Protein AF-A0A0B2UZN2-F1 (afdb_monomer_lite)

Radius of gyration: 38.08 Å; chains: 1; bounding box: 82×126×110 Å

pLDDT: mean 70.66, std 21.87, range [21.81, 92.69]

InterPro domains:
  IPR001135 NADH-quinone oxidoreductase, subunit D [PF00346] (361-541)
  IPR001135 NADH-quinone oxidoreductase, subunit D [PF00346] (573-843)
  IPR014029 NADH:ubiquinone oxidoreductase, 49kDa subunit, conserved site [PS00535] (208-219)
  IPR014029 NADH:ubiquinone oxidoreductase, 49kDa subunit, conserved site [PS00535] (284-295)
  IPR022885 NAD(P)H-quinone oxidoreductase subunit D/H [MF_01358] (164-843)
  IPR022885 NAD(P)H-quinone oxidoreductase subunit D/H [PTHR11993] (272-541)
  IPR029014 [NiFe]-hydrogenase, large subunit [G3DSA:1.10.645.10] (95-156)
  IPR029014 [NiFe]-hydrogenase, large subunit [G3DSA:1.10.645.10] (171-268)
  IPR029014 [NiFe]-hydrogenase, large subunit [G3DSA:1.10.645.10] (269-547)
  IPR029014 [NiFe]-hydrogenase, large subunit [G3DSA:1.10.645.10] (551-843)
  IPR029014 [NiFe]-hydrogenase, large subunit [SSF56762] (167-263)
  IPR029014 [NiFe]-hydrogenase, large subunit [SSF56762] (273-541)
  IPR029014 [NiFe]-hydrogenase, large subunit [SSF56762] (552-843)

Organism: Toxocara canis (NCBI:txid6265)

Sequence (843 aa):
MASALNLRHLLCGAPRWRTLPALYNSSRGSHIWYPDAEFERQFKKAGTLGTLSFSQATTDYDKQLGLDKFEKLMESQPVQSDDYSGRHREKSIENMILNFGPQHPAAHGVLRLVLKLEGEKAGTLGTLSFSQATTDYDKQLGLDKFEKLMESQPVQSDDYSGRHREKSIENMILNFGPQHPAAHGVLRLVLKLEGEVIIKATPHIGLLHRGTEKLIEYKTYTQALPYFDRLDYVSMMCNESAFALATEKLLGINVPPRAKYIRKSEKRLVVRVIIKATPHIGLLHRGTEKLIEYKTYTQALPYFDRLDYVSMMCNESAFALATEKLLGINVPPRAKYIRTLMYELTRLQNHIMGITTHALDVGAMTPLFWMFEEREKLFEFTERASGARMHANYVRPGGVAWDLPLGWMDDVYDWCVKFPERIDELDDMLTENRIWKARTIDVGIVSAGDALNWGFTGVMVRGSGIKWDIRKAQPYDAYGELEFDVPVGQKGDCYDRYLCRMEEMRQSLHLVLQCLNNMPAGDVKVDDHKIVPPKRAEMKVSSLYGFLYDGALMYELTRLQNHIMGITTHALDVGAMTPLFWMFEEREKLFEFTERASGARMHANYVRPGGVAWDLPLGWMDDVYDWCVKFPERIDELDDMLTENRIWKARTIDVGIVSAGDALNWGFTGVMVRGSGIKWDIRKAQPYDAYGELEFDVPVGQKGDCYDRYLCRMEEMRQSLHLVLQCLNNMPAGDVKVDDHKIVPPKRAEMKSSMEALIHHFIFFTDGFQVPPGATYVPIEAPKGEFGVYLVADGTSKPYRCFIRAPGFVHLSKMHEICYMSLIADLVAVIGTLDLVFGEVDR

Secondary structure (DSSP, 8-state):
-------------------------------PPPPPHHHHHHHTT--S-----PPP---HHHHHTTHHHHHHHHT-PPPP--S------------EEE---SSSGGGTTT-B--EEE------------------TTGGGGTTHHHHHHHT-PPPP---------------EEEEE-TT-GGGSSS-EEEEEEETTEEEEEEEE--TT---HHHHHHTS-HHHHGGGGGGTSTTSHHHHHHHHHHHHHHHHT----TTTTGGG--------SS-S----B--TT---HHHHHTTS-HHHHHHHHTTT-SSSHHHHHHHHHHHHHHHHTPPPPHHHHHHHHHHHHHHHHHHHHHHHHHHHHHHT--HHHHHHHHHHHHHHHHHHHHHS-SS----EETTEESSPPPTTHHHHHHHHHHHHHHHHHHHHHHHHS-HHHHTTTTTSS---HHHHHHTT--THHHHHTT----HHHHS--TTTTS--------SS--HHHHHHHHHHHHHHHHHHHHHHHHTPPPS-SB---TTTSPPPTTS---------B-----SHHHHHHHHHHHHHHHHHHHHT--HHHHHHHHHHHHHHHHHHHHHS-SS----EETTEESSPPPTTHHHHHHHHHHHHHHHHHHHHHHHTS-HHHHHTTSSSS---HHHHHHTT--THHHHTTT----HHHHS--TTGGG--------SS--HHHHHHHHHHHHHHHHHHHHHHHHT--BS-SB-S-TTTSPPPTTHHHH-HHHHHHHHHHHHT-----SEEEEEEEEETTEEEEEEEEE-SSSSEEEEEEE-HHHHHHHTHHHHTTT-BHHHHHHHHHHHT--HHHH--

Structure (mmCIF, N/CA/C/O backbone):
data_AF-A0A0B2UZN2-F1
#
_entry.id   AF-A0A0B2UZN2-F1
#
loop_
_atom_site.group_PDB
_atom_site.id
_atom_site.type_symbol
_atom_site.label_atom_id
_atom_site.label_alt_id
_atom_site.label_comp_id
_atom_site.label_asym_id
_atom_site.label_entity_id
_atom_site.label_seq_id
_atom_site.pdbx_PDB_ins_code
_atom_site.Cartn_x
_atom_site.Cartn_y
_atom_site.Cartn_z
_atom_site.occupancy
_atom_site.B_iso_or_equiv
_atom_site.auth_seq_id
_atom_site.auth_comp_id
_atom_site.auth_asym_id
_atom_site.auth_atom_id
_atom_site.pdbx_PDB_model_num
ATOM 1 N N . MET A 1 1 ? 35.636 51.221 -39.622 1.00 29.16 1 MET A N 1
ATOM 2 C CA . MET A 1 1 ? 36.651 50.569 -38.761 1.00 29.16 1 MET A CA 1
ATOM 3 C C . MET A 1 1 ? 36.706 51.325 -37.439 1.00 29.16 1 MET A C 1
ATOM 5 O O . MET A 1 1 ? 36.479 52.523 -37.472 1.00 29.16 1 MET A O 1
ATOM 9 N N . ALA A 1 2 ? 37.039 50.719 -36.303 1.00 33.84 2 ALA A N 1
ATOM 10 C CA . ALA A 1 2 ? 36.240 49.700 -35.612 1.00 33.84 2 ALA A CA 1
ATOM 11 C C . ALA A 1 2 ? 36.554 49.751 -34.094 1.00 33.84 2 ALA A C 1
ATOM 13 O O . ALA A 1 2 ? 37.674 50.089 -33.727 1.00 33.84 2 ALA A O 1
ATOM 14 N N . SER A 1 3 ? 35.606 49.312 -33.254 1.00 31.97 3 SER A N 1
ATOM 15 C CA . SER A 1 3 ? 35.750 49.024 -31.807 1.00 31.97 3 SER A CA 1
ATOM 16 C C . SER A 1 3 ? 35.918 50.180 -30.792 1.00 31.97 3 SER A C 1
ATOM 18 O O . SER A 1 3 ? 36.384 51.263 -31.114 1.00 31.97 3 SER A O 1
ATOM 20 N N . ALA A 1 4 ? 35.573 49.833 -29.540 1.00 29.56 4 ALA A N 1
ATOM 21 C CA . ALA A 1 4 ? 35.986 50.413 -28.253 1.00 29.56 4 ALA A CA 1
ATOM 22 C C . ALA A 1 4 ? 35.353 51.730 -27.720 1.00 29.56 4 ALA A C 1
ATOM 24 O O . ALA A 1 4 ? 35.572 52.823 -28.221 1.00 29.56 4 ALA A O 1
ATOM 25 N N . LEU A 1 5 ? 34.727 51.568 -26.541 1.00 33.62 5 LEU A N 1
ATOM 26 C CA . LEU A 1 5 ? 34.774 52.442 -25.352 1.00 33.62 5 LEU A CA 1
ATOM 27 C C . LEU A 1 5 ? 34.030 53.806 -25.302 1.00 33.62 5 LEU A C 1
ATOM 29 O O . LEU A 1 5 ? 34.599 54.866 -25.522 1.00 33.62 5 LEU A O 1
ATOM 33 N N . ASN A 1 6 ? 32.870 53.727 -24.629 1.00 28.44 6 ASN A N 1
ATOM 34 C CA . ASN A 1 6 ? 32.539 54.440 -23.375 1.00 28.44 6 ASN A CA 1
ATOM 35 C C . ASN A 1 6 ? 31.892 55.849 -23.334 1.00 28.44 6 ASN A C 1
ATOM 37 O O . ASN A 1 6 ? 32.225 56.770 -24.064 1.00 28.44 6 ASN A O 1
ATOM 41 N N . LEU A 1 7 ? 31.089 55.984 -22.261 1.00 28.05 7 LEU A N 1
ATOM 42 C CA . LEU A 1 7 ? 30.717 57.180 -21.480 1.00 28.05 7 LEU A CA 1
ATOM 43 C C . LEU A 1 7 ? 29.701 58.212 -22.023 1.00 28.05 7 LEU A C 1
ATOM 45 O O . LEU A 1 7 ? 29.970 59.014 -22.904 1.00 28.05 7 LEU A O 1
ATOM 49 N N . ARG A 1 8 ? 28.576 58.279 -21.287 1.00 26.75 8 ARG A N 1
ATOM 50 C CA . ARG A 1 8 ? 27.912 59.490 -20.749 1.00 26.75 8 ARG A CA 1
ATOM 51 C C . ARG A 1 8 ? 28.107 60.816 -21.521 1.00 26.75 8 ARG A C 1
ATOM 53 O O . ARG A 1 8 ? 29.080 61.514 -21.253 1.00 26.75 8 ARG A O 1
ATOM 60 N N . HIS A 1 9 ? 27.067 61.286 -22.217 1.00 25.28 9 HIS A N 1
ATOM 61 C CA . HIS A 1 9 ? 26.281 62.469 -21.795 1.00 25.28 9 HIS A CA 1
ATOM 62 C C . HIS A 1 9 ? 25.118 62.781 -22.757 1.00 25.28 9 HIS A C 1
ATOM 64 O O . HIS A 1 9 ? 25.261 62.566 -23.954 1.00 25.28 9 HIS A O 1
ATOM 70 N N . LEU A 1 10 ? 24.052 63.415 -22.226 1.00 26.25 10 LEU A N 1
ATOM 71 C CA . LEU A 1 10 ? 22.926 64.036 -22.970 1.00 26.25 10 LEU A CA 1
ATOM 72 C C . LEU A 1 10 ? 22.045 62.995 -23.720 1.00 26.25 10 LEU A C 1
ATOM 74 O O . LEU A 1 10 ? 22.485 61.882 -23.967 1.00 26.25 10 LEU A O 1
ATOM 78 N N . LEU A 1 11 ? 20.761 63.191 -24.044 1.00 26.64 11 LEU A N 1
ATOM 79 C CA . LEU A 1 11 ? 19.806 64.321 -24.101 1.00 26.64 11 LEU A CA 1
ATOM 80 C C . LEU A 1 11 ? 18.455 63.830 -23.501 1.00 26.64 11 LEU A C 1
ATOM 82 O O . LEU A 1 11 ? 18.227 62.626 -23.510 1.00 26.64 11 LEU A O 1
ATOM 86 N N . CYS A 1 12 ? 17.484 64.593 -22.981 1.00 26.75 12 CYS A N 1
ATOM 87 C CA . CYS A 1 12 ? 17.205 66.027 -22.750 1.00 26.75 12 CYS A CA 1
ATOM 88 C C . CYS A 1 12 ? 16.494 66.143 -21.367 1.00 26.75 12 CYS A C 1
ATOM 90 O O . CYS A 1 12 ? 16.151 65.123 -20.781 1.00 26.75 12 CYS A O 1
ATOM 92 N N . GLY A 1 13 ? 16.196 67.299 -20.763 1.00 26.34 13 GLY A N 1
ATOM 93 C CA . GLY A 1 13 ? 16.362 68.712 -21.130 1.00 26.34 13 GLY A CA 1
ATOM 94 C C . GLY A 1 13 ? 16.044 69.609 -19.909 1.00 26.34 13 GLY A C 1
ATOM 95 O O . GLY A 1 13 ? 15.669 69.100 -18.856 1.00 26.34 13 GLY A O 1
ATOM 96 N N . ALA A 1 14 ? 16.243 70.927 -20.012 1.00 27.53 14 ALA A N 1
ATOM 97 C CA . ALA A 1 14 ? 16.237 71.861 -18.867 1.00 27.53 14 ALA A CA 1
ATOM 98 C C . ALA A 1 14 ? 14.992 72.814 -18.854 1.00 27.53 14 ALA A C 1
ATOM 100 O O . ALA A 1 14 ? 13.998 72.491 -19.496 1.00 27.53 14 ALA A O 1
ATOM 101 N N . PRO A 1 15 ? 14.969 73.956 -18.126 1.00 42.00 15 PRO A N 1
ATOM 102 C CA . PRO A 1 15 ? 14.581 74.034 -16.703 1.00 42.00 15 PRO A CA 1
ATOM 103 C C . PRO A 1 15 ? 13.551 75.159 -16.389 1.00 42.00 15 PRO A C 1
ATOM 105 O O . PRO A 1 15 ? 13.269 75.972 -17.265 1.00 42.00 15 PRO A O 1
ATOM 108 N N . ARG A 1 16 ? 13.122 75.327 -15.112 1.00 24.78 16 ARG A N 1
ATOM 109 C CA . ARG A 1 16 ? 13.073 76.653 -14.411 1.00 24.78 16 ARG A CA 1
ATOM 110 C C . ARG A 1 16 ? 12.628 76.641 -12.924 1.00 24.78 16 ARG A C 1
ATOM 112 O O . ARG A 1 16 ? 11.457 76.547 -12.601 1.00 24.78 16 ARG A O 1
ATOM 119 N N . TRP A 1 17 ? 13.616 76.853 -12.048 1.00 26.34 17 TRP A N 1
ATOM 120 C CA . TRP A 1 17 ? 13.663 77.863 -10.966 1.00 26.34 17 TRP A CA 1
ATOM 121 C C . TRP A 1 17 ? 12.542 77.977 -9.896 1.00 26.34 17 TRP A C 1
ATOM 123 O O . TRP A 1 17 ? 11.601 78.746 -10.033 1.00 26.34 17 TRP A O 1
ATOM 133 N N . ARG A 1 18 ? 12.831 77.363 -8.734 1.00 25.42 18 ARG A N 1
ATOM 134 C CA . ARG A 1 18 ? 12.795 77.925 -7.357 1.00 25.42 18 ARG A CA 1
ATOM 135 C C . ARG A 1 18 ? 11.658 78.881 -6.924 1.00 25.42 18 ARG A C 1
ATOM 137 O O . ARG A 1 18 ? 11.732 80.082 -7.168 1.00 25.42 18 ARG A O 1
ATOM 144 N N . THR A 1 19 ? 10.895 78.410 -5.936 1.00 25.48 19 THR A N 1
ATOM 145 C CA . THR A 1 19 ? 10.828 79.046 -4.599 1.00 25.48 19 THR A CA 1
ATOM 146 C C . THR A 1 19 ? 11.111 77.999 -3.502 1.00 25.48 19 THR A C 1
ATOM 148 O O . THR A 1 19 ? 11.193 76.804 -3.782 1.00 25.48 19 THR A O 1
ATOM 151 N N . LEU A 1 20 ? 11.357 78.454 -2.271 1.00 25.97 20 LEU A N 1
ATOM 152 C CA . LEU A 1 20 ? 11.676 77.686 -1.051 1.00 25.97 20 LEU A CA 1
ATOM 153 C C . LEU A 1 20 ? 10.885 78.307 0.125 1.00 25.97 20 LEU A C 1
ATOM 155 O O . LEU A 1 20 ? 10.490 79.466 -0.019 1.00 25.97 20 LEU A O 1
ATOM 159 N N . PRO A 1 21 ? 10.772 77.671 1.313 1.00 36.75 21 PRO A N 1
ATOM 160 C CA . PRO A 1 21 ? 11.011 76.262 1.670 1.00 36.75 21 PRO A CA 1
ATOM 161 C C . PRO A 1 21 ? 9.815 75.608 2.416 1.00 36.75 21 PRO A C 1
ATOM 163 O O . PRO A 1 21 ? 8.901 76.292 2.864 1.00 36.75 21 PRO A O 1
ATOM 166 N N . ALA A 1 22 ? 9.882 74.295 2.675 1.00 24.86 22 ALA A N 1
ATOM 167 C CA . ALA A 1 22 ? 9.096 73.654 3.738 1.00 24.86 22 ALA A CA 1
ATOM 168 C C . ALA A 1 22 ? 9.890 72.521 4.423 1.00 24.86 22 ALA A C 1
ATOM 170 O O . ALA A 1 22 ? 10.209 71.521 3.794 1.00 24.86 22 ALA A O 1
ATOM 171 N N . LEU A 1 23 ? 10.204 72.743 5.705 1.00 27.58 23 LEU A N 1
ATOM 172 C CA . LEU A 1 23 ? 10.658 71.811 6.754 1.00 27.58 23 LEU A CA 1
ATOM 173 C C . LEU A 1 23 ? 11.721 70.735 6.421 1.00 27.58 23 LEU A C 1
ATOM 175 O O . LEU A 1 23 ? 11.478 69.688 5.830 1.00 27.58 23 LEU A O 1
ATOM 179 N N . TYR A 1 24 ? 12.915 71.009 6.947 1.00 25.97 24 TYR A N 1
ATOM 180 C CA . TYR A 1 24 ? 14.109 70.167 7.001 1.00 25.97 24 TYR A CA 1
ATOM 181 C C . TYR A 1 24 ? 14.041 69.138 8.148 1.00 25.97 24 TYR A C 1
ATOM 183 O O . TYR A 1 24 ? 13.586 69.489 9.235 1.00 25.97 24 TYR A O 1
ATOM 191 N N . ASN A 1 25 ? 14.564 67.925 7.914 1.00 23.66 25 ASN A N 1
ATOM 192 C CA . ASN A 1 25 ? 15.533 67.165 8.744 1.00 23.66 25 ASN A CA 1
ATOM 193 C C . ASN A 1 25 ? 15.406 65.658 8.408 1.00 23.66 25 ASN A C 1
ATOM 195 O O . ASN A 1 25 ? 14.314 65.111 8.471 1.00 23.66 25 ASN A O 1
ATOM 199 N N . SER A 1 26 ? 16.404 64.927 7.890 1.00 24.52 26 SER A N 1
ATOM 200 C CA . SER A 1 26 ? 17.796 64.694 8.340 1.00 24.52 26 SER A CA 1
ATOM 201 C C . SER A 1 26 ? 17.883 63.949 9.685 1.00 24.52 26 SER A C 1
ATOM 203 O O . SER A 1 26 ? 17.312 64.416 10.660 1.00 24.52 26 SER A O 1
ATOM 205 N N . SER A 1 27 ? 18.625 62.845 9.831 1.00 22.80 27 SER A N 1
ATOM 206 C CA . SER A 1 27 ? 19.489 62.130 8.867 1.00 22.80 27 SER A CA 1
ATOM 207 C C . SER A 1 27 ? 19.847 60.722 9.371 1.00 22.80 27 SER A C 1
ATOM 209 O O . SER A 1 27 ? 19.680 60.419 10.548 1.00 22.80 27 SER A O 1
ATOM 211 N N . ARG A 1 28 ? 20.394 59.867 8.491 1.00 26.30 28 ARG A N 1
ATOM 212 C CA . ARG A 1 28 ? 21.006 58.580 8.876 1.00 26.30 28 ARG A CA 1
ATOM 213 C C . ARG A 1 28 ? 22.170 58.787 9.859 1.00 26.30 28 ARG A C 1
ATOM 215 O O . ARG A 1 28 ? 22.984 59.680 9.645 1.00 26.30 28 ARG A O 1
ATOM 222 N N . GLY A 1 29 ? 22.308 57.887 10.830 1.00 22.27 29 GLY A N 1
ATOM 223 C CA . GLY A 1 29 ? 23.484 57.763 11.696 1.00 22.27 29 GLY A CA 1
ATOM 224 C C . GLY A 1 29 ? 23.388 56.491 12.538 1.00 22.27 29 GLY A C 1
ATOM 225 O O . GLY A 1 29 ? 22.475 56.355 13.342 1.00 22.27 29 GLY A O 1
ATOM 226 N N . SER A 1 30 ? 24.281 55.530 12.311 1.00 26.12 30 SER A N 1
ATOM 227 C CA . SER A 1 30 ? 24.304 54.244 13.017 1.00 26.12 30 SER A CA 1
ATOM 228 C C . SER A 1 30 ? 24.879 54.376 14.425 1.00 26.12 30 SER A C 1
ATOM 230 O O . SER A 1 30 ? 25.986 54.893 14.547 1.00 26.12 30 SER A O 1
ATOM 232 N N . HIS A 1 31 ? 24.240 53.792 15.443 1.00 21.81 31 HIS A N 1
ATOM 233 C CA . HIS A 1 31 ? 24.941 53.379 16.662 1.00 21.81 31 HIS A CA 1
ATOM 234 C C . HIS A 1 31 ? 24.357 52.107 17.288 1.00 21.81 31 HIS A C 1
ATOM 236 O O . HIS A 1 31 ? 23.187 51.776 17.123 1.00 21.81 31 HIS A O 1
ATOM 242 N N . ILE A 1 32 ? 25.247 51.396 17.979 1.00 28.81 32 ILE A N 1
ATOM 243 C CA . ILE A 1 32 ? 25.023 50.166 18.745 1.00 28.81 32 ILE A CA 1
ATOM 244 C C . ILE A 1 32 ? 24.053 50.445 19.900 1.00 28.81 32 ILE A C 1
ATOM 246 O O . ILE A 1 32 ? 24.236 51.432 20.612 1.00 28.81 32 ILE A O 1
ATOM 250 N N . TRP A 1 33 ? 23.075 49.564 20.126 1.00 23.47 33 TRP A N 1
ATOM 251 C CA . TRP A 1 33 ? 22.165 49.661 21.270 1.00 23.47 33 TRP A CA 1
ATOM 252 C C . TRP A 1 33 ? 22.592 48.691 22.381 1.00 23.47 33 TRP A C 1
ATOM 254 O O . TRP A 1 33 ? 22.697 47.485 22.157 1.00 23.47 33 TRP A O 1
ATOM 264 N N . TYR A 1 34 ? 22.858 49.229 23.573 1.00 29.58 34 TYR A N 1
ATOM 265 C CA . TYR A 1 34 ? 22.878 48.459 24.821 1.00 29.58 34 TYR A CA 1
ATOM 266 C C . TYR A 1 34 ? 21.436 48.331 25.348 1.00 29.58 34 TYR A C 1
ATOM 268 O O . TYR A 1 34 ? 20.645 49.242 25.108 1.00 29.58 34 TYR A O 1
ATOM 276 N N . PRO A 1 35 ? 21.078 47.265 26.090 1.00 31.17 35 PRO A N 1
ATOM 277 C CA . PRO A 1 35 ? 19.746 47.147 26.680 1.00 31.17 35 PRO A CA 1
ATOM 278 C C . PRO A 1 35 ? 19.491 48.234 27.731 1.00 31.17 35 PRO A C 1
ATOM 280 O O . PRO A 1 35 ? 20.334 48.464 28.601 1.00 31.17 35 PRO A O 1
ATOM 283 N N . ASP A 1 36 ? 18.311 48.854 27.696 1.00 33.94 36 ASP A N 1
ATOM 284 C CA . ASP A 1 36 ? 17.902 49.825 28.712 1.00 33.94 36 ASP A CA 1
ATOM 285 C C . A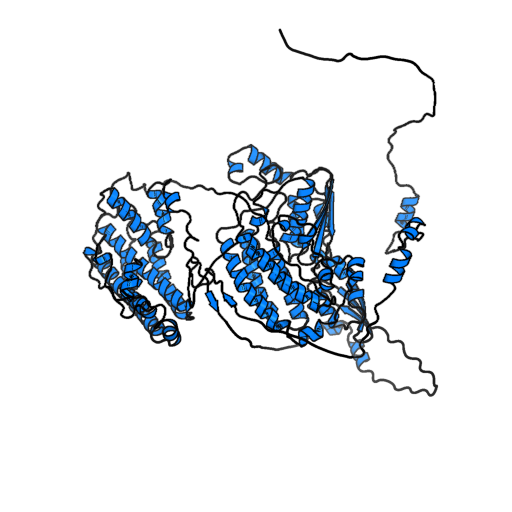SP A 1 36 ? 17.758 49.183 30.103 1.00 33.94 36 ASP A C 1
ATOM 287 O O . ASP A 1 36 ? 17.314 48.042 30.259 1.00 33.94 36 ASP A O 1
ATOM 291 N N . ALA A 1 37 ? 18.082 49.949 31.150 1.00 35.97 37 ALA A N 1
ATOM 292 C CA . ALA A 1 37 ? 18.105 49.471 32.539 1.00 35.97 37 ALA A CA 1
ATOM 293 C C . ALA A 1 37 ? 16.727 49.030 33.088 1.00 35.97 37 ALA A C 1
ATOM 295 O O . ALA A 1 37 ? 16.646 48.370 34.128 1.00 35.97 37 ALA A O 1
ATOM 296 N N . GLU A 1 38 ? 15.636 49.364 32.396 1.00 34.97 38 GLU A N 1
ATOM 297 C CA . GLU A 1 38 ? 14.295 48.861 32.708 1.00 34.97 38 GLU A CA 1
ATOM 298 C C . GLU A 1 38 ? 14.092 47.416 32.227 1.00 34.97 38 GLU A C 1
ATOM 300 O O . GLU A 1 38 ? 13.439 46.629 32.916 1.00 34.97 38 GLU A O 1
ATOM 305 N N . PHE A 1 39 ? 14.730 47.022 31.120 1.00 34.41 39 PHE A N 1
ATOM 306 C CA . PHE A 1 39 ? 14.657 45.667 30.569 1.00 34.41 39 PHE A CA 1
ATOM 307 C C . PHE A 1 39 ? 15.331 44.651 31.503 1.00 34.41 39 PHE A C 1
ATOM 309 O O . PHE A 1 39 ? 14.745 43.619 31.829 1.00 34.41 39 PHE A O 1
ATOM 316 N N . GLU A 1 40 ? 16.504 44.986 32.057 1.00 35.78 40 GLU A N 1
ATOM 317 C CA . GLU A 1 40 ? 17.142 44.193 33.123 1.00 35.78 40 GLU A CA 1
ATOM 318 C C . GLU A 1 40 ? 16.237 44.021 34.357 1.00 35.78 40 GLU A C 1
ATOM 320 O O . GLU A 1 40 ? 16.208 42.947 34.965 1.00 35.78 40 GLU A O 1
ATOM 325 N N . ARG A 1 41 ? 15.500 45.070 34.751 1.00 33.78 41 ARG A N 1
ATOM 326 C CA . ARG A 1 41 ? 14.593 45.038 35.912 1.00 33.78 41 ARG A CA 1
ATOM 327 C C . ARG A 1 41 ? 13.349 44.186 35.677 1.00 33.78 41 ARG A C 1
ATOM 329 O O . ARG A 1 41 ? 12.833 43.619 36.640 1.00 33.78 41 ARG A O 1
ATOM 336 N N . GLN A 1 42 ? 12.877 44.085 34.437 1.00 34.66 42 GLN A N 1
ATOM 337 C CA . GLN A 1 42 ? 11.784 43.185 34.064 1.00 34.66 42 GLN A CA 1
ATOM 338 C C . GLN A 1 42 ? 12.279 41.736 33.953 1.00 34.66 42 GLN A C 1
ATOM 340 O O . GLN A 1 42 ? 11.673 40.841 34.542 1.00 34.66 42 GLN A O 1
ATOM 345 N N . PHE A 1 43 ? 13.436 41.502 33.323 1.00 34.06 43 PHE A N 1
ATOM 346 C CA . PHE A 1 43 ? 14.028 40.163 33.198 1.00 34.06 43 PHE A CA 1
ATOM 347 C C . PHE A 1 43 ? 14.333 39.532 34.569 1.00 34.06 43 PHE A C 1
ATOM 349 O O . PHE A 1 43 ? 14.023 38.367 34.803 1.00 34.06 43 PHE A O 1
ATOM 356 N N . LYS A 1 44 ? 14.826 40.324 35.535 1.00 33.75 44 LYS A N 1
ATOM 357 C CA . LYS A 1 44 ? 15.071 39.894 36.930 1.00 33.75 44 LYS A CA 1
ATOM 358 C C . LYS A 1 44 ? 13.795 39.636 37.757 1.00 33.75 44 LYS A C 1
ATOM 360 O O . LYS A 1 44 ? 13.909 39.242 38.915 1.00 33.75 44 LYS A O 1
ATOM 365 N N . LYS A 1 45 ? 12.593 39.830 37.194 1.00 29.83 45 LYS A N 1
ATOM 366 C CA . LYS A 1 45 ? 11.299 39.472 37.811 1.00 29.83 45 LYS A CA 1
ATOM 367 C C . LYS A 1 45 ? 10.584 38.292 37.141 1.00 29.83 45 LYS A C 1
ATOM 369 O O . LYS A 1 45 ? 9.633 37.780 37.722 1.00 29.83 45 LYS A O 1
ATOM 374 N N . ALA A 1 46 ? 11.027 37.837 35.969 1.00 30.86 46 ALA A N 1
ATOM 375 C CA . ALA A 1 46 ? 10.380 36.768 35.201 1.00 30.86 46 ALA A CA 1
ATOM 376 C C . ALA A 1 46 ? 10.738 35.351 35.710 1.00 30.86 46 ALA A C 1
ATOM 378 O O . ALA A 1 46 ? 11.182 34.490 34.952 1.00 30.86 46 ALA A O 1
ATOM 379 N N . GLY A 1 47 ? 10.563 35.105 37.011 1.00 27.44 47 GLY A N 1
ATOM 380 C CA . GLY A 1 47 ? 10.718 33.785 37.622 1.00 27.44 47 GLY A CA 1
ATOM 381 C C . GLY A 1 47 ? 9.379 33.054 37.727 1.00 27.44 47 GLY A C 1
ATOM 382 O O . GLY A 1 47 ? 8.527 33.480 38.497 1.00 27.44 47 GLY A O 1
ATOM 383 N N . THR A 1 48 ? 9.243 31.927 37.016 1.00 29.05 48 THR A N 1
ATOM 384 C CA . THR A 1 48 ? 8.101 30.977 37.024 1.00 29.05 48 THR A CA 1
ATOM 385 C C . THR A 1 48 ? 6.706 31.513 36.649 1.00 29.05 48 THR A C 1
ATOM 387 O O . THR A 1 48 ? 6.139 32.339 37.345 1.00 29.05 48 THR A O 1
ATOM 390 N N . LEU A 1 49 ? 6.117 30.896 35.609 1.00 35.69 49 LEU A N 1
ATOM 391 C CA . LEU A 1 49 ? 4.670 30.735 35.350 1.00 35.69 49 LEU A CA 1
ATOM 392 C C . LEU A 1 49 ? 3.759 31.973 35.513 1.00 35.69 49 LEU A C 1
ATOM 394 O O . LEU A 1 49 ? 3.280 32.273 36.603 1.00 35.69 49 LEU A O 1
ATOM 398 N N . GLY A 1 50 ? 3.378 32.587 34.386 1.00 24.22 50 GLY A N 1
ATOM 399 C CA . GLY A 1 50 ? 2.319 33.599 34.339 1.00 24.22 50 GLY A CA 1
ATOM 400 C C . GLY A 1 50 ? 1.530 33.581 33.028 1.00 24.22 50 GLY A C 1
ATOM 401 O O . GLY A 1 50 ? 2.088 33.810 31.959 1.00 24.22 50 GLY A O 1
ATOM 402 N N . THR A 1 51 ? 0.223 33.338 33.121 1.00 32.75 51 THR A N 1
ATOM 403 C CA . THR A 1 51 ? -0.770 33.801 32.138 1.00 32.75 51 THR A CA 1
ATOM 404 C C . THR A 1 51 ? -1.042 35.296 32.350 1.00 32.75 51 THR A C 1
ATOM 406 O O . THR A 1 51 ? -0.768 35.796 33.439 1.00 32.75 51 THR A O 1
ATOM 409 N N . LEU A 1 52 ? -1.637 35.995 31.368 1.00 25.11 52 LEU A N 1
ATOM 410 C CA . LEU A 1 52 ? -2.755 36.930 31.612 1.00 25.11 52 LEU A CA 1
ATOM 411 C C . LEU A 1 52 ? -3.395 37.498 30.325 1.00 25.11 52 LEU A C 1
ATOM 413 O O . LEU A 1 52 ? -2.732 37.771 29.332 1.00 25.11 52 LEU A O 1
ATOM 417 N N . SER A 1 53 ? -4.714 37.663 30.429 1.00 26.81 53 SER A N 1
ATOM 418 C CA . SER A 1 53 ? -5.694 38.429 29.635 1.00 26.81 53 SER A CA 1
ATOM 419 C C . SER A 1 53 ? -5.241 39.482 28.605 1.00 26.81 53 SER A C 1
ATOM 421 O O . SER A 1 53 ? -4.445 40.368 28.916 1.00 26.81 53 SER A O 1
ATOM 423 N N . PHE A 1 54 ? -5.976 39.538 27.486 1.00 28.11 54 PHE A N 1
ATOM 424 C CA . PHE A 1 54 ? -6.243 40.781 26.744 1.00 28.11 54 PHE A CA 1
ATOM 425 C C . PHE A 1 54 ? -7.523 41.473 27.253 1.00 28.11 54 PHE A C 1
ATOM 427 O O . PHE A 1 54 ? -8.437 40.818 27.753 1.00 28.11 54 PHE A O 1
ATOM 434 N N . SER A 1 55 ? -7.590 42.800 27.117 1.00 28.58 55 SER A N 1
ATOM 435 C CA . SER A 1 55 ? -8.726 43.651 27.507 1.00 28.58 55 SER A CA 1
ATOM 436 C C . SER A 1 55 ? -9.713 43.892 26.356 1.00 28.58 55 SER A C 1
ATOM 438 O O . SER A 1 55 ? -9.288 44.101 25.222 1.00 28.58 55 SER A O 1
ATOM 440 N N . GLN A 1 56 ? -11.015 43.954 26.652 1.00 40.81 56 GLN A N 1
ATOM 441 C CA . GLN A 1 56 ? -12.067 44.251 25.669 1.00 40.81 56 GLN A CA 1
ATOM 442 C C . GLN A 1 56 ? -12.226 45.750 25.363 1.00 40.81 56 GLN A C 1
ATOM 444 O O . GLN A 1 56 ? -12.283 46.563 26.284 1.00 40.81 56 GLN A O 1
ATOM 449 N N . ALA A 1 57 ? -12.442 46.066 24.082 1.00 34.38 57 ALA A N 1
ATOM 450 C CA . ALA A 1 57 ? -13.499 46.968 23.599 1.00 34.38 57 ALA A CA 1
ATOM 451 C C . ALA A 1 57 ? -13.619 46.831 22.065 1.00 34.38 57 ALA A C 1
ATOM 453 O O . ALA A 1 57 ? -12.725 47.264 21.340 1.00 34.38 57 ALA A O 1
ATOM 454 N N . THR A 1 58 ? -14.695 46.217 21.565 1.00 44.53 58 THR A N 1
ATOM 455 C CA . THR A 1 58 ? -15.006 46.142 20.122 1.00 44.53 58 THR A CA 1
ATOM 456 C C . THR A 1 58 ? -15.664 47.431 19.620 1.00 44.53 58 THR A C 1
ATOM 458 O O . THR A 1 58 ? -16.182 48.237 20.398 1.00 44.53 58 THR A O 1
ATOM 461 N N . THR A 1 59 ? -15.605 47.663 18.310 1.00 47.16 59 THR A N 1
ATOM 462 C CA . THR A 1 59 ? -15.983 48.933 17.678 1.00 47.16 59 THR A CA 1
ATOM 463 C C . THR A 1 59 ? -17.403 48.909 17.113 1.00 47.16 59 THR A C 1
ATOM 465 O O . THR A 1 59 ? -17.983 47.857 16.859 1.00 47.16 59 THR A O 1
ATOM 468 N N . ASP A 1 60 ? -17.995 50.082 16.870 1.00 38.22 60 ASP A N 1
ATOM 469 C CA . ASP A 1 60 ? -19.370 50.172 16.349 1.00 38.22 60 ASP A CA 1
ATOM 470 C C . ASP A 1 60 ? -19.540 49.626 14.915 1.00 38.22 60 ASP A C 1
ATOM 472 O O . ASP A 1 60 ? -20.668 49.416 14.469 1.00 38.22 60 ASP A O 1
ATOM 476 N N . TYR A 1 61 ? -18.439 49.342 14.209 1.00 44.50 61 TYR A N 1
ATOM 477 C CA . TYR A 1 61 ? -18.446 48.618 12.934 1.00 44.50 61 TYR A CA 1
ATOM 478 C C . TYR A 1 61 ? -18.868 47.149 13.117 1.00 44.50 61 TYR A C 1
ATOM 480 O O . TYR A 1 61 ? -19.688 46.630 12.358 1.00 44.50 61 TYR A O 1
ATOM 488 N N . ASP A 1 62 ? -18.392 46.510 14.187 1.00 43.97 62 ASP A N 1
ATOM 489 C CA . ASP A 1 62 ? -18.639 45.096 14.498 1.00 43.97 62 ASP A CA 1
ATOM 490 C C . ASP A 1 62 ? -20.131 44.845 14.813 1.00 43.97 62 ASP A C 1
ATOM 492 O O . ASP A 1 62 ? -20.711 43.823 14.436 1.00 43.97 62 ASP A O 1
ATOM 496 N N . LYS A 1 63 ? -20.796 45.852 15.397 1.00 44.38 63 LYS A N 1
ATOM 497 C CA . LYS A 1 63 ? -22.243 45.860 15.674 1.00 44.38 63 LYS A CA 1
ATOM 498 C C . LYS A 1 63 ? -23.090 45.931 14.399 1.00 44.38 63 LYS A C 1
ATOM 500 O O . LYS A 1 63 ? -24.180 45.360 14.357 1.00 44.38 63 LYS A O 1
ATOM 505 N N . GLN A 1 64 ? -22.607 46.595 13.342 1.00 42.16 64 GLN A N 1
ATOM 506 C CA . GLN A 1 64 ? -23.304 46.644 12.046 1.00 42.16 64 GLN A CA 1
ATOM 507 C C . GLN A 1 64 ? -23.215 45.315 11.282 1.00 42.16 64 GLN A C 1
ATOM 509 O O . GLN A 1 64 ? -24.137 44.979 10.542 1.00 42.16 64 GLN A O 1
ATOM 514 N N . LEU A 1 65 ? -22.160 44.527 11.518 1.00 48.94 65 LEU A N 1
ATOM 515 C CA . LEU A 1 65 ? -22.034 43.147 11.032 1.00 48.94 65 LEU A CA 1
ATOM 516 C C . LEU A 1 65 ? -22.954 42.155 11.771 1.00 48.94 65 LEU A C 1
ATOM 518 O O . LEU A 1 65 ? -23.105 41.018 11.332 1.00 48.94 65 LEU A O 1
ATOM 522 N N . GLY A 1 66 ? -23.610 42.575 12.859 1.00 42.00 66 GLY A N 1
ATOM 523 C CA . GLY A 1 66 ? -24.615 41.778 13.567 1.00 42.00 66 GLY A CA 1
ATOM 524 C C . GLY A 1 66 ? -24.050 40.680 14.472 1.00 42.00 66 GLY A C 1
ATOM 525 O O . GLY A 1 66 ? -24.807 39.798 14.882 1.00 42.00 66 GLY A O 1
ATOM 526 N N . LEU A 1 67 ? -22.756 40.738 14.807 1.00 46.75 67 LEU A N 1
ATOM 527 C CA . LEU A 1 67 ? -22.067 39.755 15.655 1.00 46.75 67 LEU A CA 1
ATOM 528 C C . LEU A 1 67 ? -22.714 39.614 17.050 1.00 46.75 67 LEU A C 1
ATOM 530 O O . LEU A 1 67 ? -22.843 38.492 17.534 1.00 46.75 67 LEU A O 1
ATOM 534 N N . ASP A 1 68 ? -23.289 40.693 17.599 1.00 38.00 68 ASP A N 1
ATOM 535 C CA . ASP A 1 68 ? -24.148 40.714 18.801 1.00 38.00 68 ASP A CA 1
ATOM 536 C C . ASP A 1 68 ? -25.314 39.698 18.792 1.00 38.00 68 ASP A C 1
ATOM 538 O O . ASP A 1 68 ? -25.893 39.408 19.844 1.00 38.00 68 ASP A O 1
ATOM 542 N N . LYS A 1 69 ? -25.737 39.210 17.615 1.00 40.06 69 LYS A N 1
ATOM 543 C CA . LYS A 1 69 ? -26.745 38.142 17.469 1.00 40.06 69 LYS A CA 1
ATOM 544 C C . LYS A 1 69 ? -26.126 36.754 17.341 1.00 40.06 69 LYS A C 1
ATOM 546 O O . LYS A 1 69 ? -26.804 35.780 17.646 1.00 40.06 69 LYS A O 1
ATOM 551 N N . PHE A 1 70 ? -24.886 36.660 16.870 1.00 38.19 70 PHE A N 1
ATOM 552 C CA . PHE A 1 70 ? -24.185 35.393 16.694 1.00 38.19 70 PHE A CA 1
ATOM 553 C C . PHE A 1 70 ? -23.680 34.863 18.039 1.00 38.19 70 PHE A C 1
ATOM 555 O O . PHE A 1 70 ? -23.930 33.706 18.355 1.00 38.19 70 PHE A O 1
ATOM 562 N N . GLU A 1 71 ? -23.104 35.722 18.889 1.00 35.78 71 GLU A N 1
ATOM 563 C CA . GLU A 1 71 ? -22.753 35.354 20.273 1.00 35.78 71 GLU A CA 1
ATOM 564 C C . GLU A 1 71 ? -23.991 34.855 21.044 1.00 35.78 71 GLU A C 1
ATOM 566 O O . GLU A 1 71 ? -23.973 33.764 21.604 1.00 35.78 71 GLU A O 1
ATOM 571 N N . LYS A 1 72 ? -25.128 35.560 20.935 1.00 39.31 72 LYS A N 1
ATOM 572 C CA . LYS A 1 72 ? -26.409 35.160 21.557 1.00 39.31 72 LYS A CA 1
ATOM 573 C C . LYS A 1 72 ? -27.053 33.891 20.985 1.00 39.31 72 LYS A C 1
ATOM 575 O O . LYS A 1 72 ? -27.991 33.379 21.589 1.00 39.31 72 LYS A O 1
ATOM 580 N N . LEU A 1 73 ? -26.596 33.402 19.831 1.00 40.97 73 LEU A N 1
ATOM 581 C CA . LEU A 1 73 ? -26.984 32.092 19.296 1.00 40.97 73 LEU A CA 1
ATOM 582 C C . LEU A 1 73 ? -26.029 30.996 19.784 1.00 40.97 73 LEU A C 1
ATOM 584 O O . LEU A 1 73 ? -26.488 29.912 20.134 1.00 40.97 73 LEU A O 1
ATOM 588 N N . MET A 1 74 ? -24.730 31.291 19.877 1.00 37.66 74 MET A N 1
ATOM 589 C CA . MET A 1 74 ? -23.715 30.386 20.435 1.00 37.66 74 MET A CA 1
ATOM 590 C C . MET A 1 74 ? -23.932 30.123 21.938 1.00 37.66 74 MET A C 1
ATOM 592 O O . MET A 1 74 ? -23.615 29.041 22.419 1.00 37.66 74 MET A O 1
ATOM 596 N N . GLU A 1 75 ? -24.536 31.066 22.670 1.00 36.81 75 GLU A N 1
ATOM 597 C CA . GLU A 1 75 ? -24.972 30.884 24.067 1.00 36.81 75 GLU A CA 1
ATOM 598 C C . GLU A 1 75 ? -26.263 30.043 24.225 1.00 36.81 75 GLU A C 1
ATOM 600 O O . GLU A 1 75 ? -26.675 29.769 25.354 1.00 36.81 75 GLU A O 1
ATOM 605 N N . SER A 1 76 ? -26.920 29.614 23.136 1.00 35.28 76 SER A N 1
ATOM 606 C CA . SER A 1 76 ? -28.192 28.871 23.191 1.00 35.28 76 SER A CA 1
ATOM 607 C C . SER A 1 76 ? -28.050 27.394 22.797 1.00 35.28 76 SER A C 1
ATOM 609 O O . SER A 1 76 ? -27.773 27.062 21.647 1.00 35.28 76 SER A O 1
ATOM 611 N N . GLN A 1 77 ? -28.276 26.486 23.754 1.00 34.72 77 GLN A N 1
ATOM 612 C CA . GLN A 1 77 ? -28.305 25.039 23.501 1.00 34.72 77 GLN A CA 1
ATOM 613 C C . GLN A 1 77 ? -29.662 24.576 22.928 1.00 34.72 77 GLN A C 1
ATOM 615 O O . GLN A 1 77 ? -30.704 25.118 23.308 1.00 34.72 77 GLN A O 1
ATOM 620 N N . PRO A 1 78 ? -29.686 23.553 22.050 1.00 33.81 78 PRO A N 1
ATOM 621 C CA . PRO A 1 78 ? -30.925 22.978 21.537 1.00 33.81 78 PRO A CA 1
ATOM 622 C C . PRO A 1 78 ? -31.640 22.130 22.600 1.00 33.81 78 PRO A C 1
ATOM 624 O O . PRO A 1 78 ? -31.032 21.304 23.277 1.00 33.81 78 PRO A O 1
ATOM 627 N N . VAL A 1 79 ? -32.959 22.294 22.703 1.00 30.94 79 VAL A N 1
ATOM 628 C CA . VAL A 1 79 ? -33.816 21.461 23.560 1.00 30.94 79 VAL A CA 1
ATOM 629 C C . VAL A 1 79 ? -34.029 20.097 22.900 1.00 30.94 79 VAL A C 1
ATOM 631 O O . VAL A 1 79 ? -34.522 20.038 21.774 1.00 30.94 79 VAL A O 1
ATOM 634 N N . GLN A 1 80 ? -33.726 19.000 23.601 1.00 34.09 80 GLN A N 1
ATOM 635 C CA . GLN A 1 80 ? -34.229 17.682 23.206 1.00 34.09 80 GLN A CA 1
ATOM 636 C C . GLN A 1 80 ? -35.739 17.600 23.453 1.00 34.09 80 GLN A C 1
ATOM 638 O O . GLN A 1 80 ? -36.206 17.791 24.576 1.00 34.09 80 GLN A O 1
ATOM 643 N N . SER A 1 81 ? -36.492 17.261 22.407 1.00 26.31 81 SER A N 1
ATOM 644 C CA . SER A 1 81 ? -37.890 16.845 22.508 1.00 26.31 81 SER A CA 1
ATOM 645 C C . SER A 1 81 ? -38.040 15.395 22.049 1.00 26.31 81 SER A C 1
ATOM 647 O O . SER A 1 81 ? -38.022 15.128 20.851 1.00 26.31 81 SER A O 1
ATOM 649 N N . ASP A 1 82 ? -38.221 14.495 23.010 1.00 36.31 82 ASP A N 1
ATOM 650 C CA . ASP A 1 82 ? -38.897 13.203 22.848 1.00 36.31 82 ASP A CA 1
ATOM 651 C C . ASP A 1 82 ? -39.469 12.832 24.228 1.00 36.31 82 ASP A C 1
ATOM 653 O O . ASP A 1 82 ? -38.802 12.230 25.062 1.00 36.31 82 ASP A O 1
ATOM 657 N N . ASP A 1 83 ? -40.676 13.290 24.557 1.00 33.72 83 ASP A N 1
ATOM 658 C CA . ASP A 1 83 ? -41.837 12.389 24.526 1.00 33.72 83 ASP A CA 1
ATOM 659 C C . ASP A 1 83 ? -42.155 11.736 23.161 1.00 33.72 83 ASP A C 1
ATOM 661 O O . ASP A 1 83 ? -43.096 12.086 22.450 1.00 33.72 83 ASP A O 1
ATOM 665 N N . TYR A 1 84 ? -41.414 10.661 22.889 1.00 45.91 84 TYR A N 1
ATOM 666 C CA . TYR A 1 84 ? -41.979 9.340 22.594 1.00 45.91 84 TYR A CA 1
ATOM 667 C C . TYR A 1 84 ? -43.081 9.235 21.510 1.00 45.91 84 TYR A C 1
ATOM 669 O O . TYR A 1 84 ? -44.271 9.103 21.803 1.00 45.91 84 TYR A O 1
ATOM 677 N N . SER A 1 85 ? -42.685 9.091 20.237 1.00 29.95 85 SER A N 1
ATOM 678 C CA . SER A 1 85 ? -43.517 8.388 19.233 1.00 29.95 85 SER A CA 1
ATOM 679 C C . SER A 1 85 ? -42.699 7.677 18.135 1.00 29.95 85 SER A C 1
ATOM 681 O O . SER A 1 85 ? -42.644 8.085 16.977 1.00 29.95 85 SER A O 1
ATOM 683 N N . GLY A 1 86 ? -42.045 6.569 18.501 1.00 42.22 86 GLY A N 1
ATOM 684 C CA . GLY A 1 86 ? -41.063 5.886 17.646 1.00 42.22 86 GLY A CA 1
ATOM 685 C C . GLY A 1 86 ? -41.599 5.228 16.359 1.00 42.22 86 GLY A C 1
ATOM 686 O O . GLY A 1 86 ? -42.669 4.615 16.339 1.00 42.22 86 GLY A O 1
ATOM 687 N N . ARG A 1 87 ? -40.788 5.276 15.288 1.00 28.98 87 ARG A N 1
ATOM 688 C CA . ARG A 1 87 ? -40.918 4.477 14.049 1.00 28.98 87 ARG A CA 1
ATOM 689 C C . ARG A 1 87 ? -39.543 4.187 13.426 1.00 28.98 87 ARG A C 1
ATOM 691 O O . ARG A 1 87 ? -38.894 5.100 12.930 1.00 28.98 87 ARG A O 1
ATOM 698 N N . HIS A 1 88 ? -39.148 2.914 13.370 1.00 44.69 88 HIS A N 1
ATOM 699 C CA . HIS A 1 88 ? -37.938 2.451 12.667 1.00 44.69 88 HIS A CA 1
ATOM 700 C C . HIS A 1 88 ? -38.221 2.041 11.209 1.00 44.69 88 HIS A C 1
ATOM 702 O O . HIS A 1 88 ? -39.348 1.665 10.872 1.00 44.69 88 HIS A O 1
ATOM 708 N N . ARG A 1 89 ? -37.180 2.044 10.360 1.00 27.00 89 ARG A N 1
ATOM 709 C CA . ARG A 1 89 ? -37.114 1.329 9.069 1.00 27.00 89 ARG A CA 1
ATOM 710 C C . ARG A 1 89 ? -35.675 0.902 8.753 1.00 27.00 89 ARG A C 1
ATOM 712 O O . ARG A 1 89 ? -34.759 1.694 8.924 1.00 27.00 89 ARG A O 1
ATOM 719 N N . GLU A 1 90 ? -35.526 -0.306 8.216 1.00 40.16 90 GLU A N 1
ATOM 720 C CA . GLU A 1 90 ? -34.265 -0.948 7.794 1.00 40.16 90 GLU A CA 1
ATOM 721 C C . GLU A 1 90 ? -34.451 -1.585 6.396 1.00 40.16 90 GLU A C 1
ATOM 723 O O . GLU A 1 90 ? -35.592 -1.695 5.929 1.00 40.16 90 GLU A O 1
ATOM 728 N N . LYS A 1 91 ? -33.369 -2.000 5.709 1.00 28.17 91 LYS A N 1
ATOM 729 C CA . LYS A 1 91 ? -33.422 -2.749 4.429 1.00 28.17 91 LYS A CA 1
ATOM 730 C C . LYS A 1 91 ? -32.149 -3.574 4.132 1.00 28.17 91 LYS A C 1
ATOM 732 O O . LYS A 1 91 ? -31.130 -3.379 4.780 1.00 28.17 91 LYS A O 1
ATOM 737 N N . SER A 1 92 ? -32.250 -4.494 3.162 1.00 31.97 92 SER A N 1
ATOM 738 C CA . SER A 1 92 ? -31.331 -5.618 2.870 1.00 31.97 92 SER A CA 1
ATOM 739 C C . SER A 1 92 ? -30.525 -5.503 1.547 1.00 31.97 92 SER A C 1
ATOM 741 O O . SER A 1 92 ? -30.673 -4.519 0.824 1.00 31.97 92 SER A O 1
ATOM 743 N N . ILE A 1 93 ? -29.678 -6.508 1.245 1.00 28.89 93 ILE A N 1
ATOM 744 C CA . ILE A 1 93 ? -28.542 -6.493 0.280 1.00 28.89 93 ILE A CA 1
ATOM 745 C C . ILE A 1 93 ? -28.663 -7.611 -0.805 1.00 28.89 93 ILE A C 1
ATOM 747 O O . ILE A 1 93 ? -29.435 -8.548 -0.615 1.00 28.89 93 ILE A O 1
ATOM 751 N N . GLU A 1 94 ? -27.916 -7.515 -1.925 1.00 28.00 94 GLU A N 1
ATOM 752 C CA . GLU A 1 94 ? -27.815 -8.491 -3.049 1.00 28.00 94 GLU A CA 1
ATOM 753 C C . GLU A 1 94 ? -26.340 -8.838 -3.450 1.00 28.00 94 GLU A C 1
ATOM 755 O O . GLU A 1 94 ? -25.392 -8.382 -2.814 1.00 28.00 94 GLU A O 1
ATOM 760 N N . ASN A 1 95 ? -26.151 -9.677 -4.487 1.00 35.50 95 ASN A N 1
ATOM 761 C CA . ASN A 1 95 ? -25.006 -10.598 -4.692 1.00 35.50 95 ASN A CA 1
ATOM 762 C C . ASN A 1 95 ? -23.731 -10.058 -5.407 1.00 35.50 95 ASN A C 1
ATOM 764 O O . ASN A 1 95 ? -23.700 -8.958 -5.956 1.00 35.50 95 ASN A O 1
ATOM 768 N N . MET A 1 96 ? -22.655 -10.870 -5.424 1.00 37.25 96 MET A N 1
ATOM 769 C CA . MET A 1 96 ? -21.252 -10.423 -5.544 1.00 37.25 96 MET A CA 1
ATOM 770 C C . MET A 1 96 ? -20.544 -10.745 -6.888 1.00 37.25 96 MET A C 1
ATOM 772 O O . MET A 1 96 ? -20.872 -11.695 -7.605 1.00 37.25 96 MET A O 1
ATOM 776 N N . ILE A 1 97 ? -19.503 -9.970 -7.226 1.00 38.56 97 ILE A N 1
ATOM 777 C CA . ILE A 1 97 ? -18.599 -10.184 -8.376 1.00 38.56 97 ILE A CA 1
ATOM 778 C C . ILE A 1 97 ? -17.165 -10.342 -7.859 1.00 38.56 97 ILE A C 1
ATOM 780 O O . ILE A 1 97 ? -16.664 -9.448 -7.183 1.00 38.56 97 ILE A O 1
ATOM 784 N N . LEU A 1 98 ? -16.490 -11.447 -8.196 1.00 41.22 98 LEU A N 1
ATOM 785 C CA . LEU A 1 98 ? -15.185 -11.798 -7.626 1.00 41.22 98 LEU A CA 1
ATOM 786 C C . LEU A 1 98 ? -14.038 -11.661 -8.632 1.00 41.22 98 LEU A C 1
ATOM 788 O O . LEU A 1 98 ? -13.902 -12.408 -9.605 1.00 41.22 98 LEU A O 1
ATOM 792 N N . ASN A 1 99 ? -13.183 -10.682 -8.345 1.00 44.00 99 ASN A N 1
ATOM 793 C CA . ASN A 1 99 ? -11.991 -10.336 -9.105 1.00 44.00 99 ASN A CA 1
ATOM 794 C C . ASN A 1 99 ? -10.754 -10.900 -8.360 1.00 44.00 99 ASN A C 1
ATOM 796 O O . ASN A 1 99 ? -10.123 -10.218 -7.558 1.00 44.00 99 ASN A O 1
ATOM 800 N N . PHE A 1 100 ? -10.410 -12.159 -8.636 1.00 45.44 100 PHE A N 1
ATOM 801 C CA . PHE A 1 100 ? -9.280 -12.929 -8.086 1.00 45.44 100 PHE A CA 1
ATOM 802 C C . PHE A 1 100 ? -7.854 -12.397 -8.403 1.00 45.44 100 PHE A C 1
ATOM 804 O O . PHE A 1 100 ? -7.718 -11.240 -8.759 1.00 45.44 100 PHE A O 1
ATOM 811 N N . GLY A 1 101 ? -6.767 -13.192 -8.269 1.00 44.97 101 GLY A N 1
ATOM 812 C CA . GLY A 1 101 ? -5.353 -12.750 -8.390 1.00 44.97 101 GLY A CA 1
ATOM 813 C C . GLY A 1 101 ? -4.293 -13.656 -9.059 1.00 44.97 101 GLY A C 1
ATOM 814 O O . GLY A 1 101 ? -4.649 -14.721 -9.527 1.00 44.97 101 GLY A O 1
ATOM 815 N N . PRO A 1 102 ? -2.995 -13.284 -9.087 1.00 43.97 102 PRO A N 1
ATOM 816 C CA . PRO A 1 102 ? -1.895 -14.179 -9.438 1.00 43.97 102 PRO A CA 1
ATOM 817 C C . PRO A 1 102 ? -0.772 -14.193 -8.384 1.00 43.97 102 PRO A C 1
ATOM 819 O O . PRO A 1 102 ? -0.064 -15.194 -8.308 1.00 43.97 102 PRO A O 1
ATOM 822 N N . GLN A 1 103 ? -0.689 -13.180 -7.501 1.00 45.44 103 GLN A N 1
ATOM 823 C CA . GLN A 1 103 ? -0.297 -13.442 -6.110 1.00 45.44 103 GLN A CA 1
ATOM 824 C C . GLN A 1 103 ? -1.421 -14.182 -5.356 1.00 45.44 103 GLN A C 1
ATOM 826 O O . GLN A 1 103 ? -1.265 -14.589 -4.203 1.00 45.44 103 GLN A O 1
ATOM 831 N N . HIS A 1 104 ? -2.624 -14.283 -5.926 1.00 41.53 104 HIS A N 1
ATOM 832 C CA . HIS A 1 104 ? -3.533 -15.351 -5.551 1.00 41.53 104 HIS A CA 1
ATOM 833 C C . HIS A 1 104 ? -2.964 -16.648 -6.158 1.00 41.53 104 HIS A C 1
ATOM 835 O O . HIS A 1 104 ? -2.852 -16.719 -7.384 1.00 41.53 104 HIS A O 1
ATOM 841 N N . PRO A 1 105 ? -2.603 -17.662 -5.347 1.00 40.03 105 PRO A N 1
ATOM 842 C CA . PRO A 1 105 ? -1.651 -18.707 -5.755 1.00 40.03 105 PRO A CA 1
ATOM 843 C C . PRO A 1 105 ? -1.972 -19.446 -7.067 1.00 40.03 105 PRO A C 1
ATOM 845 O O . PRO A 1 105 ? -1.087 -19.647 -7.903 1.00 40.03 105 PRO A O 1
ATOM 848 N N . ALA A 1 106 ? -3.249 -19.768 -7.290 1.00 39.97 106 ALA A N 1
ATOM 849 C CA . ALA A 1 106 ? -3.728 -20.608 -8.393 1.00 39.97 106 ALA A CA 1
ATOM 850 C C . ALA A 1 106 ? -3.656 -20.014 -9.828 1.00 39.97 106 ALA A C 1
ATOM 852 O O . ALA A 1 106 ? -4.243 -20.577 -10.752 1.00 39.97 106 ALA A O 1
ATOM 853 N N . ALA A 1 107 ? -2.976 -18.881 -10.051 1.00 45.16 107 ALA A N 1
ATOM 854 C CA . ALA A 1 107 ? -2.589 -18.403 -11.396 1.00 45.16 107 ALA A CA 1
ATOM 855 C C . ALA A 1 107 ? -1.068 -18.252 -11.560 1.00 45.16 107 ALA A C 1
ATOM 857 O O . ALA A 1 107 ? -0.608 -17.721 -12.575 1.00 45.16 107 ALA A O 1
ATOM 858 N N . HIS A 1 108 ? -0.306 -18.716 -10.563 1.00 50.41 108 HIS A N 1
ATOM 859 C CA . HIS A 1 108 ? 1.147 -18.877 -10.584 1.00 50.41 108 HIS A CA 1
ATOM 860 C C . HIS A 1 108 ? 1.903 -17.619 -11.066 1.00 50.41 108 HIS A C 1
ATOM 862 O O . HIS A 1 108 ? 2.909 -17.721 -11.762 1.00 50.41 108 HIS A O 1
ATOM 868 N N . GLY A 1 109 ? 1.406 -16.424 -10.717 1.00 45.75 109 GLY A N 1
ATOM 869 C CA . GLY A 1 109 ? 2.029 -15.140 -11.054 1.00 45.75 109 GLY A CA 1
ATOM 870 C C . GLY A 1 109 ? 1.711 -14.531 -12.433 1.00 45.75 109 GLY A C 1
ATOM 871 O O . GLY A 1 109 ? 2.313 -13.509 -12.745 1.00 45.75 109 GLY A O 1
ATOM 872 N N . VAL A 1 110 ? 0.817 -15.100 -13.270 1.00 46.50 110 VAL A N 1
ATOM 873 C CA . VAL A 1 110 ? 0.764 -14.721 -14.713 1.00 46.50 110 VAL A CA 1
ATOM 874 C C . VAL A 1 110 ? -0.603 -14.350 -15.317 1.00 46.50 110 VAL A C 1
ATOM 876 O O . VAL A 1 110 ? -0.659 -13.457 -16.162 1.00 46.50 110 VAL A O 1
ATOM 879 N N . LEU A 1 111 ? -1.696 -15.051 -14.994 1.00 39.25 111 LEU A N 1
ATOM 880 C CA . LEU A 1 111 ? -2.978 -14.920 -15.726 1.00 39.25 111 LEU A CA 1
ATOM 881 C C . LEU A 1 111 ? -3.915 -13.852 -15.132 1.00 39.25 111 LEU A C 1
ATOM 883 O O . LEU A 1 111 ? -3.788 -13.540 -13.954 1.00 39.25 111 LEU A O 1
ATOM 887 N N . ARG A 1 112 ? -4.892 -13.356 -15.926 1.00 41.94 112 ARG A N 1
ATOM 888 C CA . ARG A 1 112 ? -6.031 -12.510 -15.481 1.00 41.94 112 ARG A CA 1
ATOM 889 C C . ARG A 1 112 ? -7.394 -13.071 -15.896 1.00 41.94 112 ARG A C 1
ATOM 891 O O . ARG A 1 112 ? -7.704 -13.117 -17.082 1.00 41.94 112 ARG A O 1
ATOM 898 N N . LEU A 1 113 ? -8.214 -13.453 -14.916 1.00 43.59 113 LEU A N 1
ATOM 899 C CA . LEU A 1 113 ? -9.510 -14.133 -15.037 1.00 43.59 113 LEU A CA 1
ATOM 900 C C . LEU A 1 113 ? -10.547 -13.592 -14.017 1.00 43.59 113 LEU A C 1
ATOM 902 O O . LEU A 1 113 ? -10.195 -13.370 -12.865 1.00 43.59 113 LEU A O 1
ATOM 906 N N . VAL A 1 114 ? -11.817 -13.403 -14.412 1.00 44.50 114 VAL A N 1
ATOM 907 C CA . VAL A 1 114 ? -12.885 -12.740 -13.610 1.00 44.50 114 VAL A CA 1
ATOM 908 C C . VAL A 1 114 ? -14.073 -13.687 -13.360 1.00 44.50 114 VAL A C 1
ATOM 910 O O . VAL A 1 114 ? -14.435 -14.425 -14.277 1.00 44.50 114 VAL A O 1
ATOM 913 N N . LEU A 1 115 ? -14.694 -13.669 -12.165 1.00 39.19 115 LEU A N 1
ATOM 914 C CA . LEU A 1 115 ? -15.775 -14.588 -11.736 1.00 39.19 115 LEU A CA 1
ATOM 915 C C . LEU A 1 115 ? -16.946 -13.883 -10.987 1.00 39.19 115 LEU A C 1
ATOM 917 O O . LEU A 1 115 ? -16.927 -12.670 -10.788 1.00 39.19 115 LEU A O 1
ATOM 921 N N . LYS A 1 116 ? -18.012 -14.624 -10.622 1.00 35.62 116 LYS A N 1
ATOM 922 C CA . LYS A 1 116 ? -19.287 -14.114 -10.043 1.00 35.62 116 LYS A CA 1
ATOM 923 C C . LYS A 1 116 ? -19.931 -15.159 -9.103 1.00 35.62 116 LYS A C 1
ATOM 925 O O . LYS A 1 116 ? -20.054 -16.295 -9.554 1.00 35.62 116 LYS A O 1
ATOM 930 N N . LEU A 1 117 ? -20.296 -14.817 -7.852 1.00 36.06 117 LEU A N 1
ATOM 931 C CA . LEU A 1 117 ? -20.688 -15.766 -6.771 1.00 36.06 117 LEU A CA 1
ATOM 932 C C . LEU A 1 117 ? -21.615 -15.140 -5.676 1.00 36.06 117 LEU A C 1
ATOM 934 O O . LEU A 1 117 ? -21.884 -13.940 -5.702 1.00 36.06 117 LEU A O 1
ATOM 938 N N . GLU A 1 118 ? -22.095 -15.955 -4.717 1.00 32.81 118 GLU A N 1
ATOM 939 C CA . GLU A 1 118 ? -23.078 -15.650 -3.633 1.00 32.81 118 GLU A CA 1
ATOM 940 C C . GLU A 1 118 ? -22.645 -16.341 -2.289 1.00 32.81 118 GLU A C 1
ATOM 942 O O . GLU A 1 118 ? -21.836 -17.269 -2.368 1.00 32.81 118 GLU A O 1
ATOM 947 N N . GLY A 1 119 ? -23.111 -15.951 -1.072 1.00 37.06 119 GLY A N 1
ATOM 948 C CA . GLY A 1 119 ? -22.630 -16.548 0.219 1.00 37.06 119 GLY A CA 1
ATOM 949 C C . GLY A 1 119 ? -23.300 -16.133 1.571 1.00 37.06 119 GLY A C 1
ATOM 950 O O . GLY A 1 119 ? -24.210 -15.312 1.566 1.00 37.06 119 GLY A O 1
ATOM 951 N N . GLU A 1 120 ? -22.838 -16.703 2.716 1.00 25.88 120 GLU A N 1
ATOM 952 C CA . GLU A 1 120 ? -23.311 -16.526 4.137 1.00 25.88 120 GLU A CA 1
ATOM 953 C C . GLU A 1 120 ? -22.162 -16.643 5.220 1.00 25.88 120 GLU A C 1
ATOM 955 O O . GLU A 1 120 ? -21.005 -16.815 4.837 1.00 25.88 120 GLU A O 1
ATOM 960 N N . LYS A 1 121 ? -22.433 -16.514 6.553 1.00 32.25 121 LYS A N 1
ATOM 961 C CA . LYS A 1 121 ? -21.499 -16.044 7.649 1.00 32.25 121 LYS A CA 1
ATOM 962 C C . LYS A 1 121 ? -21.051 -17.005 8.824 1.00 32.25 121 LYS A C 1
ATOM 964 O O . LYS A 1 121 ? -21.774 -17.935 9.165 1.00 32.25 121 LYS A O 1
ATOM 969 N N . ALA A 1 122 ? -19.974 -16.588 9.557 1.00 30.12 122 ALA A N 1
ATOM 970 C CA . ALA A 1 122 ? -19.740 -16.532 11.055 1.00 30.12 122 ALA A CA 1
ATOM 971 C C . ALA A 1 122 ? -18.939 -17.596 11.914 1.00 30.12 122 ALA A C 1
ATOM 973 O O . ALA A 1 122 ? -19.180 -18.792 11.791 1.00 30.12 122 ALA A O 1
ATOM 974 N N . GLY A 1 123 ? -18.128 -17.146 12.931 1.00 29.27 123 GLY A N 1
ATOM 975 C CA . GLY A 1 123 ? -18.032 -17.806 14.289 1.00 29.27 123 GLY A CA 1
ATOM 976 C C . GLY A 1 123 ? -16.743 -17.922 15.212 1.00 29.27 123 GLY A C 1
ATOM 977 O O . GLY A 1 123 ? -16.193 -19.011 15.297 1.00 29.27 123 GLY A O 1
ATOM 978 N N . THR A 1 124 ? -16.412 -16.910 16.060 1.00 29.27 124 THR A N 1
ATOM 979 C CA . THR A 1 124 ? -16.048 -16.914 17.551 1.00 29.27 124 THR A CA 1
ATOM 980 C C . THR A 1 124 ? -14.813 -17.602 18.276 1.00 29.27 124 THR A C 1
ATOM 982 O O . THR A 1 124 ? -14.440 -18.719 17.942 1.00 29.27 124 THR A O 1
ATOM 985 N N . LEU A 1 125 ? -14.332 -16.978 19.410 1.00 25.78 125 LEU A N 1
ATOM 986 C CA . LEU A 1 125 ? -13.534 -17.417 20.644 1.00 25.78 125 LEU A CA 1
ATOM 987 C C . LEU A 1 125 ? -12.216 -16.600 20.950 1.00 25.78 125 LEU A C 1
ATOM 989 O O . LEU A 1 125 ? -11.817 -15.846 20.072 1.00 25.78 125 LEU A O 1
ATOM 993 N N . GLY A 1 126 ? -11.497 -16.572 22.118 1.00 26.59 126 GLY A N 1
ATOM 994 C CA . GLY A 1 126 ? -11.452 -17.292 23.443 1.00 26.59 126 GLY A CA 1
ATOM 995 C C . GLY A 1 126 ? -10.710 -16.514 24.616 1.00 26.59 126 GLY A C 1
ATOM 996 O O . GLY A 1 126 ? -10.689 -15.289 24.555 1.00 26.59 126 GLY A O 1
ATOM 997 N N . THR A 1 127 ? -10.149 -17.140 25.699 1.00 23.42 127 THR A N 1
ATOM 998 C CA . THR A 1 127 ? -9.722 -16.465 27.002 1.00 23.42 127 THR A CA 1
ATOM 999 C C . THR A 1 127 ? -8.500 -17.039 27.824 1.00 23.42 127 THR A C 1
ATOM 1001 O O . THR A 1 127 ? -7.983 -18.086 27.447 1.00 23.42 127 THR A O 1
ATOM 1004 N N . LEU A 1 128 ? -8.125 -16.388 28.980 1.00 21.91 128 LEU A N 1
ATOM 1005 C CA . LEU A 1 128 ? -7.184 -16.731 30.132 1.00 21.91 128 LEU A CA 1
ATOM 1006 C C . LEU A 1 128 ? -5.821 -15.946 30.204 1.00 21.91 128 LEU A C 1
ATOM 1008 O O . LEU A 1 128 ? -5.401 -15.463 29.161 1.00 21.91 128 LEU A O 1
ATOM 1012 N N . SER A 1 129 ? -5.050 -15.722 31.314 1.00 21.83 129 SER A N 1
ATOM 1013 C CA . SER A 1 129 ? -5.110 -15.936 32.813 1.00 21.83 129 SER A CA 1
ATOM 1014 C C . SER A 1 129 ? -4.044 -15.073 33.616 1.00 21.83 129 SER A C 1
ATOM 1016 O O . SER A 1 129 ? -3.466 -14.170 33.023 1.00 21.83 129 SER A O 1
ATOM 1018 N N . PHE A 1 130 ? -3.762 -15.307 34.931 1.00 29.16 130 PHE A N 1
ATOM 1019 C CA . PHE A 1 130 ? -2.941 -14.466 35.880 1.00 29.16 130 PHE A CA 1
ATOM 1020 C C . PHE A 1 130 ? -1.869 -15.216 36.741 1.00 29.16 130 PHE A C 1
ATOM 1022 O O . PHE A 1 130 ? -2.030 -16.407 36.996 1.00 29.16 130 PHE A O 1
ATOM 1029 N N . SER A 1 131 ? -0.882 -14.496 37.332 1.00 22.91 131 SER A N 1
ATOM 1030 C CA . SER A 1 131 ? -0.139 -14.883 38.575 1.00 22.91 131 SER A CA 1
ATOM 1031 C C . SER A 1 131 ? 0.582 -13.698 39.276 1.00 22.91 131 SER A C 1
ATOM 1033 O O . SER A 1 131 ? 1.053 -12.802 38.580 1.00 22.91 131 SER A O 1
ATOM 1035 N N . GLN A 1 132 ? 0.735 -13.703 40.615 1.00 36.06 132 GLN A N 1
ATOM 1036 C CA . GLN A 1 132 ? 1.382 -12.637 41.428 1.00 36.06 132 GLN A CA 1
ATOM 1037 C C . GLN A 1 132 ? 2.451 -13.167 42.412 1.00 36.06 132 GLN A C 1
ATOM 1039 O O . GLN A 1 132 ? 2.249 -14.229 42.996 1.00 36.06 132 GLN A O 1
ATOM 1044 N N . ALA A 1 133 ? 3.503 -12.374 42.678 1.00 27.92 133 ALA A N 1
ATOM 1045 C CA . ALA A 1 133 ? 4.271 -12.327 43.940 1.00 27.92 133 ALA A CA 1
ATOM 1046 C C . ALA A 1 133 ? 5.224 -11.104 43.951 1.00 27.92 133 ALA A C 1
ATOM 1048 O O . ALA A 1 133 ? 5.872 -10.845 42.938 1.00 27.92 133 ALA A O 1
ATOM 1049 N N . THR A 1 134 ? 5.357 -10.385 45.075 1.00 34.62 134 THR A N 1
ATOM 1050 C CA . THR A 1 134 ? 6.386 -9.336 45.279 1.00 34.62 134 THR A CA 1
ATOM 1051 C C . THR A 1 134 ? 7.308 -9.662 46.461 1.00 34.62 134 THR A C 1
ATOM 1053 O O . THR A 1 134 ? 7.018 -10.548 47.265 1.00 34.62 134 THR A O 1
ATOM 1056 N N . THR A 1 135 ? 8.472 -9.009 46.522 1.00 40.81 135 THR A N 1
ATOM 1057 C CA . THR A 1 135 ? 9.592 -9.353 47.419 1.00 40.81 135 THR A CA 1
ATOM 1058 C C . THR A 1 135 ? 9.858 -8.277 48.477 1.00 40.81 135 THR A C 1
ATOM 1060 O O . THR A 1 135 ? 9.344 -7.164 48.408 1.00 40.81 135 THR A O 1
ATOM 1063 N N . ASP A 1 136 ? 10.687 -8.597 49.477 1.00 33.59 136 ASP A N 1
ATOM 1064 C CA . ASP A 1 136 ? 10.903 -7.798 50.699 1.00 33.59 136 ASP A CA 1
ATOM 1065 C C . ASP A 1 136 ? 11.438 -6.361 50.514 1.00 33.59 136 ASP A C 1
ATOM 1067 O O . ASP A 1 136 ? 11.576 -5.633 51.497 1.00 33.59 136 ASP A O 1
ATOM 1071 N N . TYR A 1 137 ? 11.715 -5.926 49.283 1.00 42.75 137 TYR A N 1
ATOM 1072 C CA . TYR A 1 137 ? 12.109 -4.550 48.974 1.00 42.75 137 TYR A CA 1
ATOM 1073 C C . TYR A 1 137 ? 10.973 -3.549 49.264 1.00 42.75 137 TYR A C 1
ATOM 1075 O O . TYR A 1 137 ? 11.217 -2.481 49.828 1.00 42.75 137 TYR A O 1
ATOM 1083 N N . ASP A 1 138 ? 9.721 -3.932 48.987 1.00 39.88 138 ASP A N 1
ATOM 1084 C CA . ASP A 1 138 ? 8.536 -3.077 49.178 1.00 39.88 138 ASP A CA 1
ATOM 1085 C C . ASP A 1 138 ? 8.310 -2.701 50.656 1.00 39.88 138 ASP A C 1
ATOM 1087 O O . ASP A 1 138 ? 7.805 -1.622 50.974 1.00 39.88 138 ASP A O 1
ATOM 1091 N N . LYS A 1 139 ? 8.765 -3.553 51.586 1.00 42.44 139 LYS A N 1
ATOM 1092 C CA . LYS A 1 139 ? 8.635 -3.351 53.040 1.00 42.44 139 LYS A CA 1
ATOM 1093 C C . LYS A 1 139 ? 9.462 -2.168 53.558 1.00 42.44 139 LYS A C 1
ATOM 1095 O O . LYS A 1 139 ? 9.156 -1.620 54.611 1.00 42.44 139 LYS A O 1
ATOM 1100 N N . GLN A 1 140 ? 10.488 -1.728 52.824 1.00 43.91 140 GLN A N 1
ATOM 1101 C CA . GLN A 1 140 ? 11.298 -0.565 53.215 1.00 43.91 140 GLN A CA 1
ATOM 1102 C C . GLN A 1 140 ? 10.685 0.781 52.785 1.00 43.91 140 GLN A C 1
ATOM 1104 O O . GLN A 1 140 ? 11.133 1.827 53.253 1.00 43.91 140 GLN A O 1
ATOM 1109 N N . LEU A 1 141 ? 9.632 0.777 51.955 1.00 43.38 141 LEU A N 1
ATOM 1110 C CA . LEU A 1 141 ? 8.951 1.989 51.473 1.00 43.38 141 LEU A CA 1
ATOM 1111 C C . LEU A 1 141 ? 7.847 2.516 52.415 1.00 43.38 141 LEU A C 1
ATOM 1113 O O . LEU A 1 141 ? 7.270 3.569 52.150 1.00 43.38 141 LEU A O 1
ATOM 1117 N N . GLY A 1 142 ? 7.584 1.842 53.542 1.00 44.09 142 GLY A N 1
ATOM 1118 C CA . GLY A 1 142 ? 6.706 2.348 54.610 1.00 44.09 142 GLY A CA 1
ATOM 1119 C C . GLY A 1 142 ? 5.208 2.060 54.442 1.00 44.09 142 GLY A C 1
ATOM 1120 O O . GLY A 1 142 ? 4.383 2.760 55.038 1.00 44.09 142 GLY A O 1
ATOM 1121 N N . LEU A 1 143 ? 4.856 1.033 53.660 1.00 45.66 143 LEU A N 1
ATOM 1122 C CA . LEU A 1 143 ? 3.473 0.597 53.416 1.00 45.66 143 LEU A CA 1
ATOM 1123 C C . LEU A 1 143 ? 2.724 0.140 54.686 1.00 45.66 143 LEU A C 1
ATOM 1125 O O . LEU A 1 143 ? 1.505 0.283 54.735 1.00 45.66 143 LEU A O 1
ATOM 1129 N N . ASP A 1 144 ? 3.425 -0.250 55.759 1.00 35.75 144 ASP A N 1
ATOM 1130 C CA . ASP A 1 144 ? 2.875 -0.562 57.092 1.00 35.75 144 ASP A CA 1
ATOM 1131 C C . ASP A 1 144 ? 1.916 0.505 57.659 1.00 35.75 144 ASP A C 1
ATOM 1133 O O . ASP A 1 144 ? 1.089 0.215 58.527 1.00 35.75 144 ASP A O 1
ATOM 1137 N N . LYS A 1 145 ? 2.056 1.770 57.235 1.00 40.12 145 LYS A N 1
ATOM 1138 C CA . LYS A 1 145 ? 1.156 2.865 57.641 1.00 40.12 145 LYS A CA 1
ATOM 1139 C C . LYS A 1 145 ? -0.158 2.887 56.860 1.00 40.12 145 LYS A C 1
ATOM 1141 O O . LYS A 1 145 ? -1.136 3.420 57.373 1.00 40.12 145 LYS A O 1
ATOM 1146 N N . PHE A 1 146 ? -0.180 2.335 55.650 1.00 37.16 146 PHE A N 1
ATOM 1147 C CA . PHE A 1 146 ? -1.378 2.221 54.819 1.00 37.16 146 PHE A CA 1
ATOM 1148 C C . PHE A 1 146 ? -2.248 1.038 55.256 1.00 37.16 146 PHE A C 1
ATOM 1150 O O . PHE A 1 146 ? -3.454 1.206 55.407 1.00 37.16 146 PHE A O 1
ATOM 1157 N N . GLU A 1 147 ? -1.654 -0.119 55.565 1.00 34.78 147 GLU A N 1
ATOM 1158 C CA . GLU A 1 147 ? -2.404 -1.267 56.105 1.00 34.78 147 GLU A CA 1
ATOM 1159 C C . GLU A 1 147 ? -3.093 -0.912 57.433 1.00 34.78 147 GLU A C 1
ATOM 1161 O O . GLU A 1 147 ? -4.291 -1.131 57.590 1.00 34.78 147 GLU A O 1
ATOM 1166 N N . LYS A 1 148 ? -2.395 -0.214 58.339 1.00 36.66 148 LYS A N 1
ATOM 1167 C CA . LYS A 1 148 ? -2.963 0.255 59.621 1.00 36.66 148 LYS A CA 1
ATOM 1168 C C . LYS A 1 148 ? -4.042 1.339 59.495 1.00 36.66 148 LYS A C 1
ATOM 1170 O O . LYS A 1 148 ? -4.720 1.621 60.479 1.00 36.66 148 LYS A O 1
ATOM 1175 N N . LEU A 1 149 ? -4.210 1.946 58.317 1.00 42.41 149 LEU A N 1
ATOM 1176 C CA . LEU A 1 149 ? -5.376 2.781 58.008 1.00 42.41 149 LEU A CA 1
ATOM 1177 C C . LEU A 1 149 ? -6.549 1.920 57.510 1.00 42.41 149 LEU A C 1
ATOM 1179 O O . LEU A 1 149 ? -7.681 2.139 57.940 1.00 42.41 149 LEU A O 1
ATOM 1183 N N . MET A 1 150 ? -6.277 0.909 56.679 1.00 35.38 150 MET A N 1
ATOM 1184 C CA . MET A 1 150 ? -7.278 -0.039 56.161 1.00 35.38 150 MET A CA 1
ATOM 1185 C C . MET A 1 150 ? -7.904 -0.926 57.252 1.00 35.38 150 MET A C 1
ATOM 1187 O O . MET A 1 150 ? -9.071 -1.288 57.141 1.00 35.38 150 MET A O 1
ATOM 1191 N N . GLU A 1 151 ? -7.171 -1.253 58.321 1.00 34.41 151 GLU A N 1
ATOM 1192 C CA . GLU A 1 151 ? -7.686 -2.050 59.450 1.00 34.41 151 GLU A CA 1
ATOM 1193 C C . GLU A 1 151 ? -8.605 -1.267 60.415 1.00 34.41 151 GLU A C 1
ATOM 1195 O O . GLU A 1 151 ? -9.176 -1.852 61.341 1.00 34.41 151 GLU A O 1
ATOM 1200 N N . SER A 1 152 ? -8.770 0.051 60.241 1.00 31.77 152 SER A N 1
ATOM 1201 C CA . SER A 1 152 ? -9.571 0.865 61.164 1.00 31.77 152 SER A CA 1
ATOM 1202 C C . SER A 1 152 ? -11.085 0.709 60.933 1.00 31.77 152 SER A C 1
ATOM 1204 O O . SER A 1 152 ? -11.640 1.141 59.925 1.00 31.77 152 SER A O 1
ATOM 1206 N N . GLN A 1 153 ? -11.783 0.091 61.895 1.00 29.14 153 GLN A N 1
ATOM 1207 C CA . GLN A 1 153 ? -13.248 0.002 61.875 1.00 29.14 153 GLN A CA 1
ATOM 1208 C C . GLN A 1 153 ? -13.893 1.392 62.053 1.00 29.14 153 GLN A C 1
ATOM 1210 O O . GLN A 1 153 ? -13.392 2.203 62.840 1.00 29.14 153 GLN A O 1
ATOM 1215 N N . PRO A 1 154 ? -15.021 1.683 61.375 1.00 31.34 154 PRO A N 1
ATOM 1216 C CA . PRO A 1 154 ? -15.685 2.977 61.479 1.00 31.34 154 PRO A CA 1
ATOM 1217 C C . PRO A 1 154 ? -16.282 3.186 62.876 1.00 31.34 154 PRO A C 1
ATOM 1219 O O . PRO A 1 154 ? -17.148 2.434 63.321 1.00 31.34 154 PRO A O 1
ATOM 1222 N N . VAL A 1 155 ? -15.855 4.252 63.556 1.00 30.78 155 VAL A N 1
ATOM 1223 C CA . VAL A 1 155 ? -16.466 4.691 64.817 1.00 30.78 155 VAL A CA 1
ATOM 1224 C C . VAL A 1 155 ? -17.825 5.323 64.518 1.00 30.78 155 VAL A C 1
ATOM 1226 O O . VAL A 1 155 ? -17.904 6.342 63.832 1.00 30.78 155 VAL A O 1
ATOM 1229 N N . GLN A 1 156 ? -18.895 4.730 65.047 1.00 39.12 156 GLN A N 1
ATOM 1230 C CA . GLN A 1 156 ? -20.242 5.295 64.976 1.00 39.12 156 GLN A CA 1
ATOM 1231 C C . GLN A 1 156 ? -20.381 6.463 65.966 1.00 39.12 156 GLN A C 1
ATOM 1233 O O . GLN A 1 156 ? -20.062 6.322 67.147 1.00 39.12 156 GLN A O 1
ATOM 1238 N N . SER A 1 157 ? -20.878 7.608 65.493 1.00 34.50 157 SER A N 1
ATOM 1239 C CA . SER A 1 157 ? -21.157 8.786 66.323 1.00 34.50 157 SER A CA 1
ATOM 1240 C C . SER A 1 157 ? -22.421 9.510 65.844 1.00 34.50 157 SER A C 1
ATOM 1242 O O . SER A 1 157 ? -22.350 10.499 65.110 1.00 34.50 157 SER A O 1
ATOM 1244 N N . ASP A 1 158 ? -23.580 8.999 66.253 1.00 34.34 158 ASP A N 1
ATOM 1245 C CA . ASP A 1 158 ? -24.862 9.688 66.105 1.00 34.34 158 ASP A CA 1
ATOM 1246 C C . ASP A 1 158 ? -25.027 10.709 67.243 1.00 34.34 158 ASP A C 1
ATOM 1248 O O . ASP A 1 158 ? -25.344 10.338 68.372 1.00 34.34 158 ASP A O 1
ATOM 1252 N N . ASP A 1 159 ? -24.818 11.996 66.950 1.00 33.03 159 ASP A N 1
ATOM 1253 C CA . ASP A 1 159 ? -25.058 13.099 67.892 1.00 33.03 159 ASP A CA 1
ATOM 1254 C C . ASP A 1 159 ? -26.332 13.870 67.510 1.00 33.03 159 ASP A C 1
ATOM 1256 O O . ASP A 1 159 ? -26.501 14.335 66.379 1.00 33.03 159 ASP A O 1
ATOM 1260 N N . TYR A 1 160 ? -27.256 14.005 68.463 1.00 48.56 160 TYR A N 1
ATOM 1261 C CA . TYR A 1 160 ? -28.667 14.310 68.197 1.00 48.56 160 TYR A CA 1
ATOM 1262 C C . TYR A 1 160 ? -28.940 15.809 67.945 1.00 48.56 160 TYR A C 1
ATOM 1264 O O . TYR A 1 160 ? -29.602 16.488 68.733 1.00 48.56 160 TYR A O 1
ATOM 1272 N N . SER A 1 161 ? -28.447 16.354 66.826 1.00 37.06 161 SER A N 1
ATOM 1273 C CA . SER A 1 161 ? -28.792 17.711 66.372 1.00 37.06 161 SER A CA 1
ATOM 1274 C C . SER A 1 161 ? -29.074 17.777 64.865 1.00 37.06 161 SER A C 1
ATOM 1276 O O . SER A 1 161 ? -28.230 17.458 64.032 1.00 37.06 161 SER A O 1
ATOM 1278 N N . GLY A 1 162 ? -30.292 18.202 64.509 1.00 47.34 162 GLY A N 1
ATOM 1279 C CA . GLY A 1 162 ? -30.825 18.178 63.141 1.00 47.34 162 GLY A CA 1
ATOM 1280 C C . GLY A 1 162 ? -30.224 19.224 62.197 1.00 47.34 162 GLY A C 1
ATOM 1281 O O . GLY A 1 162 ? -30.912 20.150 61.770 1.00 47.34 162 GLY A O 1
ATOM 1282 N N . ARG A 1 163 ? -28.940 19.084 61.861 1.00 42.66 163 ARG A N 1
ATOM 1283 C CA . ARG A 1 163 ? -28.269 19.813 60.778 1.00 42.66 163 ARG A CA 1
ATOM 1284 C C . ARG A 1 163 ? -27.451 18.838 59.942 1.00 42.66 163 ARG A C 1
ATOM 1286 O O . ARG A 1 163 ? -26.306 18.549 60.278 1.00 42.66 163 ARG A O 1
ATOM 1293 N N . HIS A 1 164 ? -28.016 18.400 58.818 1.00 36.53 164 HIS A N 1
ATOM 1294 C CA . HIS A 1 164 ? -27.248 17.728 57.776 1.00 36.53 164 HIS A CA 1
ATOM 1295 C C . HIS A 1 164 ? -26.187 18.694 57.232 1.00 36.53 164 HIS A C 1
ATOM 1297 O O . HIS A 1 164 ? -26.453 19.529 56.372 1.00 36.53 164 HIS A O 1
ATOM 1303 N N . ARG A 1 165 ? -24.966 18.587 57.760 1.00 41.25 165 ARG A N 1
ATOM 1304 C CA . ARG A 1 165 ? -23.767 18.939 57.008 1.00 41.25 165 ARG A CA 1
ATOM 1305 C C . ARG A 1 165 ? -23.459 17.751 56.118 1.00 41.25 165 ARG A C 1
ATOM 1307 O O . ARG A 1 165 ? -22.821 16.798 56.562 1.00 41.25 165 ARG A O 1
ATOM 1314 N N . GLU A 1 166 ? -23.924 17.818 54.879 1.00 38.81 166 GLU A N 1
ATOM 1315 C CA . GLU A 1 166 ? -23.345 17.013 53.810 1.00 38.81 166 GLU A CA 1
ATOM 1316 C C . GLU A 1 166 ? -21.833 17.264 53.827 1.00 38.81 166 GLU A C 1
ATOM 1318 O O . GLU A 1 166 ? -21.374 18.408 53.750 1.00 38.81 166 GLU A O 1
ATOM 1323 N N . LYS A 1 167 ? -21.046 16.204 54.037 1.00 45.38 167 LYS A N 1
ATOM 1324 C CA . LYS A 1 167 ? -19.597 16.297 53.883 1.00 45.38 167 LYS A CA 1
ATOM 1325 C C . LYS A 1 167 ? -19.347 16.455 52.390 1.00 45.38 167 LYS A C 1
ATOM 1327 O O . LYS A 1 167 ? -19.652 15.536 51.636 1.00 45.38 167 LYS A O 1
ATOM 1332 N N . SER A 1 168 ? -18.809 17.602 51.981 1.00 44.84 168 SER A N 1
ATOM 1333 C CA . SER A 1 168 ? -18.311 17.794 50.620 1.00 44.84 168 SER A CA 1
ATOM 1334 C C . SER A 1 168 ? -17.357 16.652 50.283 1.00 44.84 168 SER A C 1
ATOM 1336 O O . SER A 1 168 ? -16.378 16.451 51.008 1.00 44.84 168 SER A O 1
ATOM 1338 N N . ILE A 1 169 ? -17.663 15.899 49.229 1.00 50.06 169 ILE A N 1
ATOM 1339 C CA . ILE A 1 169 ? -16.841 14.774 48.787 1.00 50.06 169 ILE A CA 1
ATOM 1340 C C . ILE A 1 169 ? -15.462 15.330 48.406 1.00 50.06 169 ILE A C 1
ATOM 1342 O O . ILE A 1 169 ? -15.360 16.303 47.662 1.00 50.06 169 ILE A O 1
ATOM 1346 N N . GLU A 1 170 ? -14.390 14.759 48.956 1.00 57.75 170 GLU A N 1
ATOM 1347 C CA . GLU A 1 170 ? -13.034 15.153 48.573 1.00 57.75 170 GLU A CA 1
ATOM 1348 C C . GLU A 1 170 ? -12.663 14.451 47.263 1.00 57.75 170 GLU A C 1
ATOM 1350 O O . GLU A 1 170 ? -12.401 13.248 47.239 1.00 57.75 170 GLU A O 1
ATOM 1355 N N . ASN A 1 171 ? -12.672 15.208 46.163 1.00 72.31 171 ASN A N 1
ATOM 1356 C CA . ASN A 1 171 ? -12.435 14.680 44.819 1.00 72.31 171 ASN A CA 1
ATOM 1357 C C . ASN A 1 171 ? -11.088 13.944 44.739 1.00 72.31 171 ASN A C 1
ATOM 1359 O O . ASN A 1 171 ? -10.023 14.548 44.908 1.00 72.31 171 ASN A O 1
ATOM 1363 N N . MET A 1 172 ? -11.133 12.652 44.413 1.00 78.00 172 MET A N 1
ATOM 1364 C CA . MET A 1 172 ? -9.949 11.805 44.306 1.00 78.00 172 MET A CA 1
ATOM 1365 C C . MET A 1 172 ? -9.057 12.290 43.157 1.00 78.00 172 MET A C 1
ATOM 1367 O O . MET A 1 172 ? -9.535 12.554 42.053 1.00 78.00 172 MET A O 1
ATOM 1371 N N . ILE A 1 173 ? -7.748 12.388 43.402 1.00 85.81 173 ILE A N 1
ATOM 1372 C CA . ILE A 1 173 ? -6.767 12.725 42.365 1.00 85.81 173 ILE A CA 1
ATOM 1373 C C . ILE A 1 173 ? -6.074 11.442 41.901 1.00 85.81 173 ILE A C 1
ATOM 1375 O O . ILE A 1 173 ? -5.190 10.928 42.585 1.00 85.81 173 ILE A O 1
ATOM 1379 N N . LEU A 1 174 ? -6.458 10.940 40.727 1.00 84.56 174 LEU A N 1
ATOM 1380 C CA . LEU A 1 174 ? -5.822 9.786 40.092 1.00 84.56 174 LEU A CA 1
ATOM 1381 C C . LEU A 1 174 ? -4.717 10.263 39.142 1.00 84.56 174 LEU A C 1
ATOM 1383 O O . LEU A 1 174 ? -4.945 11.101 38.272 1.00 84.56 174 LEU A O 1
ATOM 1387 N N . ASN A 1 175 ? -3.518 9.703 39.279 1.00 85.12 175 ASN A N 1
ATOM 1388 C CA . ASN A 1 175 ? -2.396 9.977 38.386 1.00 85.12 175 ASN A CA 1
ATOM 1389 C C . ASN A 1 175 ? -2.164 8.781 37.452 1.00 85.12 175 ASN A C 1
ATOM 1391 O O . ASN A 1 175 ? -1.457 7.839 37.812 1.00 85.12 175 ASN A O 1
ATOM 1395 N N . PHE A 1 176 ? -2.734 8.842 36.249 1.00 80.06 176 PHE A N 1
ATOM 1396 C CA . PHE A 1 176 ? -2.482 7.892 35.167 1.00 80.06 176 PHE A CA 1
ATOM 1397 C C . PHE A 1 176 ? -0.996 7.967 34.782 1.00 80.06 176 PHE A C 1
ATOM 1399 O O . PHE A 1 176 ? -0.492 9.028 34.394 1.00 80.06 176 PHE A O 1
ATOM 1406 N N . GLY A 1 177 ? -0.270 6.868 34.986 1.00 76.38 177 GLY A N 1
ATOM 1407 C CA . GLY A 1 177 ? 1.185 6.836 34.855 1.00 76.38 177 GLY A CA 1
ATOM 1408 C C . GLY A 1 177 ? 1.664 6.797 33.394 1.00 76.38 177 GLY A C 1
ATOM 1409 O O . GLY A 1 177 ? 0.983 6.186 32.572 1.00 76.38 177 GLY A O 1
ATOM 1410 N N . PRO A 1 178 ? 2.871 7.320 33.075 1.00 75.56 178 PRO A N 1
ATOM 1411 C CA . PRO A 1 178 ? 3.446 7.314 31.716 1.00 75.56 178 PRO A CA 1
ATOM 1412 C C . PRO A 1 178 ? 3.726 5.934 31.093 1.00 75.56 178 PRO A C 1
ATOM 1414 O O . PRO A 1 178 ? 4.347 5.863 30.039 1.00 75.56 178 PRO A O 1
ATOM 1417 N N . GLN A 1 179 ? 3.355 4.850 31.774 1.00 74.56 179 GLN A N 1
ATOM 1418 C CA . GLN A 1 179 ? 3.656 3.461 31.422 1.00 74.56 179 GLN A CA 1
ATOM 1419 C C . GLN A 1 179 ? 2.378 2.596 31.375 1.00 74.56 179 GLN A C 1
ATOM 1421 O O . GLN A 1 179 ? 2.450 1.371 31.341 1.00 74.56 179 GLN A O 1
ATOM 1426 N N . HIS A 1 180 ? 1.195 3.222 31.415 1.00 74.56 180 HIS A N 1
ATOM 1427 C CA . HIS A 1 180 ? -0.086 2.523 31.339 1.00 74.56 180 HIS A CA 1
ATOM 1428 C C . HIS A 1 180 ? -0.369 2.047 29.896 1.00 74.56 180 HIS A C 1
ATOM 1430 O O . HIS A 1 180 ? -0.236 2.861 28.985 1.00 74.56 180 HIS A O 1
ATOM 1436 N N . PRO A 1 181 ? -0.814 0.796 29.648 1.00 72.62 181 PRO A N 1
ATOM 1437 C CA . PRO A 1 181 ? -1.006 0.272 28.287 1.00 72.62 181 PRO A CA 1
ATOM 1438 C C . PRO A 1 181 ? -1.888 1.150 27.384 1.00 72.62 181 PRO A C 1
ATOM 1440 O O . PRO A 1 181 ? -1.450 1.558 26.313 1.00 72.62 181 PRO A O 1
ATOM 1443 N N . ALA A 1 182 ? -3.070 1.548 27.870 1.00 70.19 182 ALA A N 1
ATOM 1444 C CA . ALA A 1 182 ? -4.010 2.427 27.158 1.00 70.19 182 ALA A CA 1
ATOM 1445 C C . ALA A 1 182 ? -3.518 3.882 26.942 1.00 70.19 182 ALA A C 1
ATOM 1447 O O . ALA A 1 182 ? -4.279 4.739 26.504 1.00 70.19 182 ALA A O 1
ATOM 1448 N N . ALA A 1 183 ? -2.265 4.204 27.289 1.00 66.44 183 ALA A N 1
ATOM 1449 C CA . ALA A 1 183 ? -1.637 5.477 26.939 1.00 66.44 183 ALA A CA 1
ATOM 1450 C C . ALA A 1 183 ? -0.953 5.452 25.556 1.00 66.44 183 ALA A C 1
ATOM 1452 O O . ALA A 1 183 ? -0.482 6.501 25.124 1.00 66.44 183 ALA A O 1
ATOM 1453 N N . HIS A 1 184 ? -0.848 4.287 24.890 1.00 68.81 184 HIS A N 1
ATOM 1454 C CA . HIS A 1 184 ? -0.236 4.082 23.554 1.00 68.81 184 HIS A CA 1
ATOM 1455 C C . HIS A 1 184 ? 1.115 4.786 23.342 1.00 68.81 184 HIS A C 1
ATOM 1457 O O . HIS A 1 184 ? 1.454 5.266 22.259 1.00 68.81 184 HIS A O 1
ATOM 1463 N N . GLY A 1 185 ? 1.902 4.870 24.412 1.00 74.62 185 GLY A N 1
ATOM 1464 C CA . GLY A 1 185 ? 3.088 5.708 24.484 1.00 74.62 185 GLY A CA 1
ATOM 1465 C C . GLY A 1 185 ? 3.291 6.241 25.896 1.00 74.62 185 GLY A C 1
ATOM 1466 O O . GLY A 1 185 ? 3.052 5.535 26.872 1.00 74.62 185 GLY A O 1
ATOM 1467 N N . VAL A 1 186 ? 3.761 7.485 25.995 1.00 78.94 186 VAL A N 1
ATOM 1468 C CA . VAL A 1 186 ? 4.271 8.075 27.240 1.00 78.94 186 VAL A CA 1
ATOM 1469 C C . VAL A 1 186 ? 3.455 9.320 27.601 1.00 78.94 186 VAL A C 1
ATOM 1471 O O . VAL A 1 186 ? 3.926 10.447 27.471 1.00 78.94 186 VAL A O 1
ATOM 1474 N N . LEU A 1 187 ? 2.211 9.114 28.043 1.00 83.44 187 LEU A N 1
ATOM 1475 C CA . LEU A 1 187 ? 1.298 10.175 28.486 1.00 83.44 187 LEU A CA 1
ATOM 1476 C C . LEU A 1 187 ? 1.032 10.081 29.990 1.00 83.44 187 LEU A C 1
ATOM 1478 O O . LEU A 1 187 ? 0.709 9.016 30.511 1.00 83.44 187 LEU A O 1
ATOM 1482 N N . ARG A 1 188 ? 1.089 11.221 30.683 1.00 86.88 188 ARG A N 1
ATOM 1483 C CA . ARG A 1 188 ? 0.659 11.347 32.078 1.00 86.88 188 ARG A CA 1
ATOM 1484 C C . ARG A 1 188 ? -0.642 12.141 32.152 1.00 86.88 188 ARG A C 1
ATOM 1486 O O . ARG A 1 188 ? -0.645 13.329 31.842 1.00 86.88 188 ARG A O 1
ATOM 1493 N N . LEU A 1 189 ? -1.723 11.527 32.629 1.00 86.38 189 LEU A N 1
ATOM 1494 C CA . LEU A 1 189 ? -2.986 12.221 32.908 1.00 86.38 189 LEU A CA 1
ATOM 1495 C C . LEU A 1 189 ? -3.169 12.358 34.415 1.00 86.38 189 LEU A C 1
ATOM 1497 O O . LEU A 1 189 ? -3.207 11.362 35.133 1.00 86.38 189 LEU A O 1
ATOM 1501 N N . VAL A 1 190 ? -3.316 13.588 34.898 1.00 89.50 190 VAL A N 1
ATOM 1502 C CA . VAL A 1 190 ? -3.837 13.830 36.248 1.00 89.50 190 VAL A CA 1
ATOM 1503 C C . VAL A 1 190 ? -5.338 14.051 36.115 1.00 89.50 190 VAL A C 1
ATOM 1505 O O . VAL A 1 190 ? -5.768 14.999 35.458 1.00 89.50 190 VAL A O 1
ATOM 1508 N N . LEU A 1 191 ? -6.124 13.154 36.703 1.00 89.06 191 LEU A N 1
ATOM 1509 C CA . LEU A 1 191 ? -7.581 13.217 36.743 1.00 89.06 191 LEU A CA 1
ATOM 1510 C C . LEU A 1 191 ? -8.029 13.675 38.132 1.00 89.06 191 LEU A C 1
ATOM 1512 O O . LEU A 1 191 ? -7.486 13.219 39.138 1.00 89.06 191 LEU A O 1
ATOM 1516 N N . LYS A 1 192 ? -9.049 14.531 38.194 1.00 89.12 192 LYS A N 1
ATOM 1517 C CA . LYS A 1 192 ? -9.866 14.734 39.394 1.00 89.12 192 LYS A CA 1
ATOM 1518 C C . LYS A 1 192 ? -11.209 14.051 39.196 1.00 89.12 192 LYS A C 1
ATOM 1520 O O . LYS A 1 192 ? -11.883 14.310 38.196 1.00 89.12 192 LYS A O 1
ATOM 1525 N N . LEU A 1 193 ? -11.563 13.212 40.157 1.00 86.19 193 LEU A N 1
ATOM 1526 C CA . LEU A 1 193 ? -12.676 12.279 40.090 1.00 86.19 193 LEU A CA 1
ATOM 1527 C C . LEU A 1 193 ? -13.656 12.521 41.238 1.00 86.19 193 LEU A C 1
ATOM 1529 O O . LEU A 1 193 ? -13.238 12.819 42.357 1.00 86.19 193 LEU A O 1
ATOM 1533 N N . GLU A 1 194 ? -14.940 12.329 40.973 1.00 82.81 194 GLU A N 1
ATOM 1534 C CA . GLU A 1 194 ? -15.981 12.179 41.991 1.00 82.81 194 GLU A CA 1
ATOM 1535 C C . GLU A 1 194 ? -16.596 10.787 41.811 1.00 82.81 194 GLU A C 1
ATOM 1537 O O . GLU A 1 194 ? -17.268 10.503 40.820 1.00 82.81 194 GLU A O 1
ATOM 1542 N N . GLY A 1 195 ? -16.240 9.866 42.713 1.00 84.00 195 GLY A N 1
ATOM 1543 C CA . GLY A 1 195 ? -16.424 8.435 42.474 1.00 84.00 195 GLY A CA 1
ATOM 1544 C C . GLY A 1 195 ? -15.682 7.987 41.209 1.00 84.00 195 GLY A C 1
ATOM 1545 O O . GLY A 1 195 ? -14.459 8.100 41.128 1.00 84.00 195 GLY A O 1
ATOM 1546 N N . GLU A 1 196 ? -16.434 7.501 40.221 1.00 84.25 196 GLU A N 1
ATOM 1547 C CA . GLU A 1 196 ? -15.921 7.041 38.921 1.00 84.25 196 GLU A CA 1
ATOM 1548 C C . GLU A 1 196 ? -15.996 8.106 37.807 1.00 84.25 196 GLU A C 1
ATOM 1550 O O . GLU A 1 196 ? -15.553 7.854 36.685 1.00 84.25 196 GLU A O 1
ATOM 1555 N N . VAL A 1 197 ? -16.551 9.291 38.096 1.00 87.00 197 VAL A N 1
ATOM 1556 C CA . VAL A 1 197 ? -16.835 10.351 37.112 1.00 87.00 197 VAL A CA 1
ATOM 1557 C C . VAL A 1 197 ? -15.689 11.361 37.039 1.00 87.00 197 VAL A C 1
ATOM 1559 O O . VAL A 1 197 ? -15.196 11.840 38.062 1.00 87.00 197 VAL A O 1
ATOM 1562 N N . ILE A 1 198 ? -15.274 11.731 35.825 1.00 89.25 198 ILE A N 1
ATOM 1563 C CA . ILE A 1 198 ? -14.210 12.712 35.581 1.00 89.25 198 ILE A CA 1
ATOM 1564 C C . ILE A 1 198 ? -14.770 14.140 35.635 1.00 89.25 198 ILE A C 1
ATOM 1566 O O . ILE A 1 198 ? -15.483 14.595 34.743 1.00 89.25 198 ILE A O 1
ATOM 1570 N N . ILE A 1 199 ? -14.349 14.899 36.650 1.00 89.81 199 ILE A N 1
ATOM 1571 C CA . ILE A 1 199 ? -14.598 16.349 36.739 1.00 89.81 199 ILE A CA 1
ATOM 1572 C C . ILE A 1 199 ? -13.549 17.135 35.948 1.00 89.81 199 ILE A C 1
ATOM 1574 O O . ILE A 1 199 ? -13.835 18.201 35.403 1.00 89.81 199 ILE A O 1
ATOM 1578 N N . LYS A 1 200 ? -12.301 16.653 35.926 1.00 87.50 200 LYS A N 1
ATOM 1579 C CA . LYS A 1 200 ? -11.182 17.358 35.289 1.00 87.50 200 LYS A CA 1
ATOM 1580 C C . LYS A 1 200 ? -10.071 16.404 34.882 1.00 87.50 200 LYS A C 1
ATOM 1582 O O . LYS A 1 200 ? -9.404 15.851 35.751 1.00 87.50 200 LYS A O 1
ATOM 1587 N N . ALA A 1 201 ? -9.804 16.301 33.584 1.00 87.19 201 ALA A N 1
ATOM 1588 C CA . ALA A 1 201 ? -8.578 15.703 33.063 1.00 87.19 201 ALA A CA 1
ATOM 1589 C C . ALA A 1 201 ? -7.551 16.798 32.733 1.00 87.19 201 ALA A C 1
ATOM 1591 O O . ALA A 1 201 ? -7.874 17.784 32.070 1.00 87.19 201 ALA A O 1
ATOM 1592 N N . THR A 1 202 ? -6.305 16.636 33.178 1.00 89.38 202 THR A N 1
ATOM 1593 C CA . THR A 1 202 ? -5.173 17.486 32.774 1.00 89.38 202 THR A CA 1
ATOM 1594 C C . THR A 1 202 ? -4.040 16.623 32.208 1.00 89.38 202 THR A C 1
ATOM 1596 O O . THR A 1 202 ? -3.390 15.913 32.985 1.00 89.38 202 THR A O 1
ATOM 1599 N N . PRO A 1 203 ? -3.801 16.651 30.880 1.00 88.75 203 PRO A N 1
ATOM 1600 C CA . PRO A 1 203 ? -2.671 15.968 30.262 1.00 88.75 203 PRO A CA 1
ATOM 1601 C C . PRO A 1 203 ? -1.361 16.717 30.524 1.00 88.75 203 PRO A C 1
ATOM 1603 O O . PRO A 1 203 ? -1.254 17.922 30.299 1.00 88.75 203 PRO A O 1
ATOM 1606 N N . HIS A 1 204 ? -0.346 15.981 30.964 1.00 88.25 204 HIS A N 1
ATOM 1607 C CA . HIS A 1 204 ? 1.040 16.428 31.006 1.00 88.25 204 HIS A CA 1
ATOM 1608 C C . HIS A 1 204 ? 1.798 15.789 29.839 1.00 88.25 204 HIS A C 1
ATOM 1610 O O . HIS A 1 204 ? 2.008 14.574 29.808 1.00 88.25 204 HIS A O 1
ATOM 1616 N N . ILE A 1 205 ? 2.180 16.643 28.893 1.00 87.50 205 ILE A N 1
ATOM 1617 C CA . ILE A 1 205 ? 2.892 16.325 27.649 1.00 87.50 205 ILE A CA 1
ATOM 1618 C C . ILE A 1 205 ? 4.361 16.774 27.725 1.00 87.50 205 ILE A C 1
ATOM 1620 O O . ILE A 1 205 ? 4.782 17.374 28.717 1.00 87.50 205 ILE A O 1
ATOM 1624 N N . GLY A 1 206 ? 5.143 16.498 26.682 1.00 83.69 206 GLY A N 1
ATOM 1625 C CA . GLY A 1 206 ? 6.561 16.864 26.580 1.00 83.69 206 GLY A CA 1
ATOM 1626 C C . GLY A 1 206 ? 7.539 15.805 27.102 1.00 83.69 206 GLY A C 1
ATOM 1627 O O . GLY A 1 206 ? 8.732 16.082 27.215 1.00 83.69 206 GLY A O 1
ATOM 1628 N N . LEU A 1 207 ? 7.068 14.592 27.408 1.00 86.62 207 LEU A N 1
ATOM 1629 C CA . LEU A 1 207 ? 7.907 13.473 27.864 1.00 86.62 207 LEU A CA 1
ATOM 1630 C C . LEU A 1 207 ? 8.728 12.851 26.716 1.00 86.62 207 LEU A C 1
ATOM 1632 O O . LEU A 1 207 ? 9.764 12.236 26.961 1.00 86.62 207 LEU A O 1
ATOM 1636 N N . LEU A 1 208 ? 8.300 13.061 25.469 1.00 85.81 208 LEU A N 1
ATOM 1637 C CA . LEU A 1 208 ? 8.980 12.689 24.224 1.00 85.81 208 LEU A CA 1
ATOM 1638 C C . LEU A 1 208 ? 9.575 13.925 23.506 1.00 85.81 208 LEU A C 1
ATOM 1640 O O . LEU A 1 208 ? 9.912 13.855 22.319 1.00 85.81 208 LEU A O 1
ATOM 1644 N N . HIS A 1 209 ? 9.717 15.065 24.201 1.00 87.81 209 HIS A N 1
ATOM 1645 C CA . HIS A 1 209 ? 10.207 16.297 23.581 1.00 87.81 209 HIS A CA 1
ATOM 1646 C C . HIS A 1 209 ? 11.684 16.211 23.202 1.00 87.81 209 HIS A C 1
ATOM 1648 O O . HIS A 1 209 ? 12.559 15.937 24.024 1.00 87.81 209 HIS A O 1
ATOM 1654 N N . ARG A 1 210 ? 11.958 16.463 21.918 1.00 84.62 210 ARG A N 1
ATOM 1655 C CA . ARG A 1 210 ? 13.286 16.320 21.297 1.00 84.62 210 ARG A CA 1
ATOM 1656 C C . ARG A 1 210 ? 13.799 17.623 20.672 1.00 84.62 210 ARG A C 1
ATOM 1658 O O . ARG A 1 210 ? 14.855 17.600 20.042 1.00 84.62 210 ARG A O 1
ATOM 1665 N N . GLY A 1 211 ? 13.076 18.737 20.825 1.00 87.62 211 GLY A N 1
ATOM 1666 C CA . GLY A 1 211 ? 13.424 20.031 20.228 1.00 87.62 211 GLY A CA 1
ATOM 1667 C C . GLY A 1 211 ? 13.505 19.969 18.702 1.00 87.62 211 GLY A C 1
ATOM 1668 O O . GLY A 1 211 ? 14.446 20.501 18.110 1.00 87.62 211 GLY A O 1
ATOM 1669 N N . THR A 1 212 ? 12.572 19.259 18.063 1.00 87.75 212 THR A N 1
ATOM 1670 C CA . THR A 1 212 ? 12.687 18.837 16.657 1.00 87.75 212 THR A CA 1
ATOM 1671 C C . THR A 1 212 ? 12.761 20.018 15.692 1.00 87.75 212 THR A C 1
ATOM 1673 O O . THR A 1 212 ? 13.645 20.039 14.838 1.00 87.75 212 THR A O 1
ATOM 1676 N N . GLU A 1 213 ? 11.932 21.047 15.889 1.00 87.56 213 GLU A N 1
ATOM 1677 C CA . GLU A 1 213 ? 11.964 22.288 15.100 1.00 87.56 213 GLU A CA 1
ATOM 1678 C C . GLU A 1 213 ? 13.336 22.978 15.163 1.00 87.56 213 GLU A C 1
ATOM 1680 O O . GLU A 1 213 ? 13.892 23.371 14.139 1.00 87.56 213 GLU A O 1
ATOM 1685 N N . LYS A 1 214 ? 13.946 23.039 16.353 1.00 90.00 214 LYS A N 1
ATOM 1686 C CA . LYS A 1 214 ? 15.268 23.648 16.556 1.00 90.00 214 LYS A CA 1
ATOM 1687 C C . LYS A 1 214 ? 16.404 22.828 15.935 1.00 90.00 214 LYS A C 1
ATOM 1689 O O . LYS A 1 214 ? 17.416 23.381 15.514 1.00 90.00 214 LYS A O 1
ATOM 1694 N N . LEU A 1 215 ? 16.259 21.506 15.844 1.00 91.25 215 LEU A N 1
ATOM 1695 C CA . LEU A 1 215 ? 17.219 20.654 15.131 1.00 91.25 215 LEU A CA 1
ATOM 1696 C C . LEU A 1 215 ? 17.109 20.780 13.602 1.00 91.25 215 LEU A C 1
ATOM 1698 O O . LEU A 1 215 ? 18.078 20.468 12.907 1.00 91.25 215 LEU A O 1
ATOM 1702 N N . ILE A 1 216 ? 15.967 21.240 13.083 1.00 91.56 216 ILE A N 1
ATOM 1703 C CA . ILE A 1 216 ? 15.756 21.517 11.656 1.00 91.56 216 ILE A CA 1
ATOM 1704 C C . ILE A 1 216 ? 16.472 22.816 11.240 1.00 91.56 216 ILE A C 1
ATOM 1706 O O . ILE A 1 216 ? 17.163 22.806 10.224 1.00 91.56 216 ILE A O 1
ATOM 1710 N N . GLU A 1 217 ? 16.412 23.879 12.053 1.00 90.12 217 GLU A N 1
ATOM 1711 C CA . GLU A 1 217 ? 17.077 25.184 11.811 1.00 90.12 217 GLU A CA 1
ATOM 1712 C C . GLU A 1 217 ? 18.591 25.060 11.522 1.00 90.12 217 GLU A C 1
ATOM 1714 O O . GLU A 1 217 ? 19.157 25.781 10.699 1.00 90.12 217 GLU A O 1
ATOM 1719 N N . TYR A 1 218 ? 19.280 24.115 12.171 1.00 91.06 218 TYR A N 1
ATOM 1720 C CA . TYR A 1 218 ? 20.725 23.925 11.988 1.00 91.06 218 TYR A CA 1
ATOM 1721 C C . TYR A 1 218 ? 21.113 23.095 10.754 1.00 91.06 218 TYR A C 1
ATOM 1723 O O . TYR A 1 218 ? 22.305 23.040 10.419 1.00 91.06 218 TYR A O 1
ATOM 1731 N N . LYS A 1 219 ? 20.162 22.463 10.058 1.00 91.25 219 LYS A N 1
ATOM 1732 C CA . LYS A 1 219 ? 20.408 21.516 8.956 1.00 91.25 219 LYS A CA 1
ATOM 1733 C C . LYS A 1 219 ? 19.961 22.054 7.599 1.00 91.25 219 LYS A C 1
ATOM 1735 O O . LYS A 1 219 ? 19.219 23.021 7.516 1.00 91.25 219 LYS A O 1
ATOM 1740 N N . THR A 1 220 ? 20.420 21.426 6.519 1.00 91.19 220 THR A N 1
ATOM 1741 C CA . THR A 1 220 ? 19.893 21.703 5.172 1.00 91.19 220 THR A CA 1
ATOM 1742 C C . THR A 1 220 ? 18.555 20.994 4.950 1.00 91.19 220 THR A C 1
ATOM 1744 O O . THR A 1 220 ? 18.264 20.000 5.619 1.00 91.19 220 THR A O 1
ATOM 1747 N N . TYR A 1 221 ? 17.747 21.455 3.989 1.00 87.62 221 TYR A N 1
ATOM 1748 C CA . TYR A 1 221 ? 16.422 20.873 3.698 1.00 87.62 221 TYR A CA 1
ATOM 1749 C C . TYR A 1 221 ? 16.455 19.343 3.496 1.00 87.62 221 TYR A C 1
ATOM 1751 O O . TYR A 1 221 ? 15.618 18.620 4.032 1.00 87.62 221 TYR A O 1
ATOM 1759 N N . THR A 1 222 ? 17.477 18.824 2.808 1.00 87.19 222 THR A N 1
ATOM 1760 C CA . THR A 1 222 ? 17.669 17.380 2.567 1.00 87.19 222 THR A CA 1
ATOM 1761 C C . THR A 1 222 ? 18.024 16.588 3.830 1.00 87.19 222 THR A C 1
ATOM 1763 O O . THR A 1 222 ? 17.677 15.414 3.942 1.00 87.19 222 THR A O 1
ATOM 1766 N N . GLN A 1 223 ? 18.696 17.218 4.796 1.00 88.81 223 GLN A N 1
ATOM 1767 C CA . GLN A 1 223 ? 19.063 16.626 6.086 1.00 88.81 223 GLN A CA 1
ATOM 1768 C C . GLN A 1 223 ? 17.980 16.814 7.167 1.00 88.81 223 GLN A C 1
ATOM 1770 O O . GLN A 1 223 ? 18.035 16.158 8.213 1.00 88.81 223 GLN A O 1
ATOM 1775 N N . ALA A 1 224 ? 17.028 17.723 6.938 1.00 89.25 224 ALA A N 1
ATOM 1776 C CA . ALA A 1 224 ? 15.880 17.982 7.802 1.00 89.25 224 ALA A CA 1
ATOM 1777 C C . ALA A 1 224 ? 14.734 16.980 7.577 1.00 89.25 224 ALA A C 1
ATOM 1779 O O . ALA A 1 224 ? 14.080 16.586 8.540 1.00 89.25 224 ALA A O 1
ATOM 1780 N N . LEU A 1 225 ? 14.529 16.523 6.336 1.00 87.56 225 LEU A N 1
ATOM 1781 C CA . LEU A 1 225 ? 13.418 15.641 5.954 1.00 87.56 225 LEU A CA 1
ATOM 1782 C C . LEU A 1 225 ? 13.241 14.388 6.849 1.00 87.56 225 LEU A C 1
ATOM 1784 O O . LEU A 1 225 ? 12.117 14.153 7.287 1.00 87.56 225 LEU A O 1
ATOM 1788 N N . PRO A 1 226 ? 14.297 13.653 7.266 1.00 88.94 226 PRO A N 1
ATOM 1789 C CA . PRO A 1 226 ? 14.148 12.478 8.138 1.00 88.94 226 PRO A CA 1
ATOM 1790 C C . PRO A 1 226 ? 13.702 12.773 9.581 1.00 88.94 226 PRO A C 1
ATOM 1792 O O . PRO A 1 226 ? 13.614 11.846 10.389 1.00 88.94 226 PRO A O 1
ATOM 1795 N N . TYR A 1 227 ? 13.467 14.038 9.952 1.00 90.00 227 TYR A N 1
ATOM 1796 C CA . TYR A 1 227 ? 12.725 14.352 11.174 1.00 90.00 227 TYR A CA 1
ATOM 1797 C C . TYR A 1 227 ? 11.227 14.113 10.995 1.00 90.00 227 TYR A C 1
ATOM 1799 O O . TYR A 1 227 ? 10.623 13.579 11.918 1.00 90.00 227 TYR A O 1
ATOM 1807 N N . PHE A 1 228 ? 10.652 14.426 9.828 1.00 86.06 228 PHE A N 1
ATOM 1808 C CA . PHE A 1 228 ? 9.217 14.303 9.539 1.00 86.06 228 PHE A CA 1
ATOM 1809 C C . PHE A 1 228 ? 8.734 12.844 9.623 1.00 86.06 228 PHE A C 1
ATOM 1811 O O . PHE A 1 228 ? 7.729 12.571 10.280 1.00 86.06 228 PHE A O 1
ATOM 1818 N N . ASP A 1 229 ? 9.538 11.901 9.124 1.00 81.44 229 ASP A N 1
ATOM 1819 C CA . ASP A 1 229 ? 9.412 10.444 9.334 1.00 81.44 229 ASP A CA 1
ATOM 1820 C C . ASP A 1 229 ? 9.205 10.016 10.802 1.00 81.44 229 ASP A C 1
ATOM 1822 O O . ASP A 1 229 ? 8.702 8.925 11.073 1.00 81.44 229 ASP A O 1
ATOM 1826 N N . ARG A 1 230 ? 9.689 10.820 11.759 1.00 84.25 230 ARG A N 1
ATOM 1827 C CA . ARG A 1 230 ? 9.853 10.472 13.183 1.00 84.25 230 ARG A CA 1
ATOM 1828 C C . ARG A 1 230 ? 8.951 11.286 14.112 1.00 84.25 230 ARG A C 1
ATOM 1830 O O . ARG A 1 230 ? 9.144 11.228 15.334 1.00 84.25 230 ARG A O 1
ATOM 1837 N N . LEU A 1 231 ? 8.030 12.065 13.541 1.00 83.75 231 LEU A N 1
ATOM 1838 C CA . LEU A 1 231 ? 7.023 12.836 14.270 1.00 83.75 231 LEU A CA 1
ATOM 1839 C C . LEU A 1 231 ? 5.824 11.915 14.505 1.00 83.75 231 LEU A C 1
ATOM 1841 O O . LEU A 1 231 ? 5.777 11.233 15.528 1.00 83.75 231 LEU A O 1
ATOM 1845 N N . ASP A 1 232 ? 4.948 11.775 13.508 1.00 81.12 232 ASP A N 1
ATOM 1846 C CA . ASP A 1 232 ? 4.026 10.645 13.451 1.00 81.12 232 ASP A CA 1
ATOM 1847 C C . ASP A 1 232 ? 4.696 9.469 12.728 1.00 81.12 232 ASP A C 1
ATOM 1849 O O . ASP A 1 232 ? 4.729 9.407 11.500 1.00 81.12 232 ASP A O 1
ATOM 1853 N N . TYR A 1 233 ? 5.237 8.535 13.510 1.00 80.69 233 TYR A N 1
ATOM 1854 C CA . TYR A 1 233 ? 5.925 7.337 13.019 1.00 80.69 233 TYR A CA 1
ATOM 1855 C C . TYR A 1 233 ? 4.979 6.269 12.431 1.00 80.69 233 TYR A C 1
ATOM 1857 O O . TYR A 1 233 ? 5.434 5.173 12.108 1.00 80.69 233 TYR A O 1
ATOM 1865 N N . VAL A 1 234 ? 3.677 6.558 12.323 1.00 80.69 234 VAL A N 1
ATOM 1866 C CA . VAL A 1 234 ? 2.668 5.677 11.711 1.00 80.69 234 VAL A CA 1
ATOM 1867 C C . VAL A 1 234 ? 2.290 6.141 10.295 1.00 80.69 234 VAL A C 1
ATOM 1869 O O . VAL A 1 234 ? 1.912 5.317 9.466 1.00 80.69 234 VAL A O 1
ATOM 1872 N N . SER A 1 235 ? 2.429 7.438 9.989 1.00 79.44 235 SER A N 1
ATOM 1873 C CA . SER A 1 235 ? 2.040 8.040 8.702 1.00 79.44 235 SER A CA 1
ATOM 1874 C C . SER A 1 235 ? 3.198 8.757 7.979 1.00 79.44 235 SER A C 1
ATOM 1876 O O . SER A 1 235 ? 3.018 9.794 7.343 1.00 79.44 235 SER A O 1
ATOM 1878 N N . MET A 1 236 ? 4.401 8.170 8.045 1.00 78.75 236 MET A N 1
ATOM 1879 C CA . MET A 1 236 ? 5.689 8.739 7.604 1.00 78.75 236 MET A CA 1
ATOM 1880 C C . MET A 1 236 ? 5.618 9.524 6.280 1.00 78.75 236 MET A C 1
ATOM 1882 O O . MET A 1 236 ? 5.915 10.717 6.257 1.00 78.75 236 MET A O 1
ATOM 1886 N N . MET A 1 237 ? 5.150 8.875 5.206 1.00 79.00 237 MET A N 1
ATOM 1887 C CA . MET A 1 237 ? 5.078 9.432 3.844 1.00 79.00 237 MET A CA 1
ATOM 1888 C C . MET A 1 237 ? 4.224 10.709 3.763 1.00 79.00 237 MET A C 1
ATOM 1890 O O . MET A 1 237 ? 4.514 11.603 2.970 1.00 79.00 237 MET A O 1
ATOM 1894 N N . CYS A 1 238 ? 3.174 10.824 4.583 1.00 76.06 238 CYS A N 1
ATOM 1895 C CA . CYS A 1 238 ? 2.360 12.037 4.664 1.00 76.06 238 CYS A CA 1
ATOM 1896 C C . CYS A 1 238 ? 3.160 13.188 5.294 1.00 76.06 238 CYS A C 1
ATOM 1898 O O . CYS A 1 238 ? 3.159 14.303 4.780 1.00 76.06 238 CYS A O 1
ATOM 1900 N N . ASN A 1 239 ? 3.911 12.928 6.365 1.00 81.69 239 ASN A N 1
ATOM 1901 C CA . ASN A 1 239 ? 4.738 13.962 6.993 1.00 81.69 239 ASN A CA 1
ATOM 1902 C C . ASN A 1 239 ? 5.846 14.451 6.040 1.00 81.69 239 ASN A C 1
ATOM 1904 O O . ASN A 1 239 ? 6.130 15.650 5.999 1.00 81.69 239 ASN A O 1
ATOM 1908 N N . GLU A 1 240 ? 6.456 13.541 5.265 1.00 79.38 240 GLU A N 1
ATOM 1909 C CA . GLU A 1 240 ? 7.414 13.890 4.205 1.00 79.38 240 GLU A CA 1
ATOM 1910 C C . GLU A 1 240 ? 6.784 14.815 3.154 1.00 79.38 240 GLU A C 1
ATOM 1912 O O . GLU A 1 240 ? 7.399 15.808 2.760 1.00 79.38 240 GLU A O 1
ATOM 1917 N N . SER A 1 241 ? 5.558 14.518 2.705 1.00 78.75 241 SER A N 1
ATOM 1918 C CA . SER A 1 241 ? 4.919 15.256 1.611 1.00 78.75 241 SER A CA 1
ATOM 1919 C C . SER A 1 241 ? 4.492 16.663 1.995 1.00 78.75 241 SER A C 1
ATOM 1921 O O . SER A 1 241 ? 4.657 17.576 1.189 1.00 78.75 241 SER A O 1
ATOM 1923 N N . ALA A 1 242 ? 4.049 16.887 3.234 1.00 80.56 242 ALA A N 1
ATOM 1924 C CA . ALA A 1 242 ? 3.775 18.234 3.733 1.00 80.56 242 ALA A CA 1
ATOM 1925 C C . ALA A 1 242 ? 5.023 19.137 3.656 1.00 80.56 242 ALA A C 1
ATOM 1927 O O . ALA A 1 242 ? 4.941 20.297 3.248 1.00 80.56 242 ALA A O 1
ATOM 1928 N N . PHE A 1 243 ? 6.195 18.589 4.000 1.00 84.75 243 PHE A N 1
ATOM 1929 C CA . PHE A 1 243 ? 7.474 19.294 3.913 1.00 84.75 243 PHE A CA 1
ATOM 1930 C C . PHE A 1 243 ? 7.953 19.458 2.462 1.00 84.75 243 PHE A C 1
ATOM 1932 O O . PHE A 1 243 ? 8.352 20.560 2.080 1.00 84.75 243 PHE A O 1
ATOM 1939 N N . ALA A 1 244 ? 7.857 18.410 1.635 1.00 80.75 244 ALA A N 1
ATOM 1940 C CA . ALA A 1 244 ? 8.201 18.471 0.214 1.00 80.75 244 ALA A CA 1
ATOM 1941 C C . ALA A 1 244 ? 7.364 19.537 -0.516 1.00 80.75 244 ALA A C 1
ATOM 1943 O O . ALA A 1 244 ? 7.935 20.477 -1.069 1.00 80.75 244 ALA A O 1
ATOM 1944 N N . LEU A 1 245 ? 6.033 19.488 -0.398 1.00 81.81 245 LEU A N 1
ATOM 1945 C CA . LEU A 1 245 ? 5.110 20.452 -1.007 1.00 81.81 245 LEU A CA 1
ATOM 1946 C C . LEU A 1 245 ? 5.332 21.888 -0.495 1.00 81.81 245 LEU A C 1
ATOM 1948 O O . LEU A 1 245 ? 5.175 22.838 -1.262 1.00 81.81 245 LEU A O 1
ATOM 1952 N N . ALA A 1 246 ? 5.725 22.080 0.770 1.00 80.69 246 ALA A N 1
ATOM 1953 C CA . ALA A 1 246 ? 6.109 23.399 1.283 1.00 80.69 246 ALA A CA 1
ATOM 1954 C C . ALA A 1 246 ? 7.390 23.926 0.615 1.00 80.69 246 ALA A C 1
ATOM 1956 O O . ALA A 1 246 ? 7.413 25.060 0.132 1.00 80.69 246 ALA A O 1
ATOM 1957 N N . THR A 1 247 ? 8.435 23.101 0.506 1.00 81.62 247 THR A N 1
ATOM 1958 C CA . THR A 1 247 ? 9.666 23.494 -0.202 1.00 81.62 247 THR A CA 1
ATOM 1959 C C . THR A 1 247 ? 9.458 23.691 -1.707 1.00 81.62 247 THR A C 1
ATOM 1961 O O . THR A 1 247 ? 10.037 24.607 -2.284 1.00 81.62 247 THR A O 1
ATOM 1964 N N . GLU A 1 248 ? 8.590 22.908 -2.349 1.00 81.12 248 GLU A N 1
ATOM 1965 C CA . GLU A 1 248 ? 8.278 23.022 -3.779 1.00 81.12 248 GLU A CA 1
ATOM 1966 C C . GLU A 1 248 ? 7.488 24.298 -4.097 1.00 81.12 248 GLU A C 1
ATOM 1968 O O . GLU A 1 248 ? 7.785 24.958 -5.095 1.00 81.12 248 GLU A O 1
ATOM 1973 N N . LYS A 1 249 ? 6.565 24.721 -3.217 1.00 78.88 249 LYS A N 1
ATOM 1974 C CA . LYS A 1 249 ? 5.895 26.030 -3.330 1.00 78.88 249 LYS A CA 1
ATOM 1975 C C . LYS A 1 249 ? 6.855 27.208 -3.135 1.00 78.88 249 LYS A C 1
ATOM 1977 O O . LYS A 1 249 ? 6.688 28.213 -3.819 1.00 78.88 249 LYS A O 1
ATOM 1982 N N . LEU A 1 250 ? 7.864 27.095 -2.263 1.00 79.62 250 LEU A N 1
ATOM 1983 C CA . LEU A 1 250 ? 8.920 28.114 -2.118 1.00 79.62 250 LEU A CA 1
ATOM 1984 C C . LEU A 1 250 ? 9.870 28.166 -3.328 1.00 79.62 250 LEU A C 1
ATOM 1986 O O . LEU A 1 250 ? 10.381 29.233 -3.662 1.00 79.62 250 LEU A O 1
ATOM 1990 N N . LEU A 1 251 ? 10.109 27.029 -3.987 1.00 77.69 251 LEU A N 1
ATOM 1991 C CA . LEU A 1 251 ? 10.940 26.936 -5.192 1.00 77.69 251 LEU A CA 1
ATOM 1992 C C . LEU A 1 251 ? 10.184 27.290 -6.488 1.00 77.69 251 LEU A C 1
ATOM 1994 O O . LEU A 1 251 ? 10.821 27.629 -7.482 1.00 77.69 251 LEU A O 1
ATOM 1998 N N . GLY A 1 252 ? 8.848 27.220 -6.492 1.00 71.50 252 GLY A N 1
ATOM 1999 C CA . GLY A 1 252 ? 8.005 27.509 -7.659 1.00 71.50 252 GLY A CA 1
ATOM 2000 C C . GLY A 1 252 ? 8.008 26.409 -8.729 1.00 71.50 252 GLY A C 1
ATOM 2001 O O . GLY A 1 252 ? 7.835 26.705 -9.910 1.00 71.50 252 GLY A O 1
ATOM 2002 N N . ILE A 1 253 ? 8.242 25.151 -8.339 1.00 68.19 253 ILE A N 1
ATOM 2003 C CA . ILE A 1 253 ? 8.505 24.040 -9.268 1.00 68.19 253 ILE A CA 1
ATOM 2004 C C . ILE A 1 253 ? 7.261 23.185 -9.506 1.00 68.19 253 ILE A C 1
ATOM 2006 O O . ILE A 1 253 ? 6.611 22.726 -8.569 1.00 68.19 253 ILE A O 1
ATOM 2010 N N . ASN A 1 254 ? 6.999 22.875 -10.776 1.00 56.25 254 ASN A N 1
ATOM 2011 C CA . ASN A 1 254 ? 6.086 21.803 -11.155 1.00 56.25 254 ASN A CA 1
ATOM 2012 C C . ASN A 1 254 ? 6.847 20.471 -11.192 1.00 56.25 254 ASN A C 1
ATOM 2014 O O . ASN A 1 254 ? 7.593 20.200 -12.131 1.00 56.25 254 ASN A O 1
ATOM 2018 N N . VAL A 1 255 ? 6.643 19.647 -10.162 1.00 58.91 255 VAL A N 1
ATOM 2019 C CA . VAL A 1 255 ? 7.108 18.251 -10.090 1.00 58.91 255 VAL A CA 1
ATOM 2020 C C . VAL A 1 255 ? 6.718 17.504 -11.378 1.00 58.91 255 VAL A C 1
ATOM 2022 O O . VAL A 1 255 ? 5.557 17.621 -11.794 1.00 58.91 255 VAL A O 1
ATOM 2025 N N . PRO A 1 256 ? 7.644 16.761 -12.028 1.00 53.22 256 PRO A N 1
ATOM 2026 C CA . PRO A 1 256 ? 7.408 16.151 -13.331 1.00 53.22 256 PRO A CA 1
ATOM 2027 C C . PRO A 1 256 ? 6.238 15.182 -13.263 1.00 53.22 256 PRO A C 1
ATOM 2029 O O . PRO A 1 256 ? 5.962 14.609 -12.201 1.00 53.22 256 PRO A O 1
ATOM 2032 N N . PRO A 1 257 ? 5.573 14.944 -14.401 1.00 49.91 257 PRO A N 1
ATOM 2033 C CA . PRO A 1 257 ? 4.284 14.309 -14.388 1.00 49.91 257 PRO A CA 1
ATOM 2034 C C . PRO A 1 257 ? 4.322 12.871 -13.912 1.00 49.91 257 PRO A C 1
ATOM 2036 O O . PRO A 1 257 ? 3.213 12.410 -13.762 1.00 49.91 257 PRO A O 1
ATOM 2039 N N . ARG A 1 258 ? 5.481 12.196 -13.693 1.00 42.81 258 ARG A N 1
ATOM 2040 C CA . ARG A 1 258 ? 5.533 10.844 -13.099 1.00 42.81 258 ARG A CA 1
ATOM 2041 C C . ARG A 1 258 ? 5.699 10.795 -11.576 1.00 42.81 258 ARG A C 1
ATOM 2043 O O . ARG A 1 258 ? 5.212 9.893 -10.896 1.00 42.81 258 ARG A O 1
ATOM 2050 N N . ALA A 1 259 ? 6.409 11.756 -10.994 1.00 42.59 259 ALA A N 1
ATOM 2051 C CA . ALA A 1 259 ? 6.817 11.695 -9.585 1.00 42.59 259 ALA A CA 1
ATOM 2052 C C . ALA A 1 259 ? 5.647 11.815 -8.579 1.00 42.59 259 ALA A C 1
ATOM 2054 O O . ALA A 1 259 ? 5.863 11.899 -7.365 1.00 42.59 259 ALA A O 1
ATOM 2055 N N . LYS A 1 260 ? 4.406 11.810 -9.084 1.00 45.91 260 LYS A N 1
ATOM 2056 C CA . LYS A 1 260 ? 3.169 11.842 -8.326 1.00 45.91 260 LYS A CA 1
ATOM 2057 C C . LYS A 1 260 ? 2.503 10.426 -8.211 1.00 45.91 260 LYS A C 1
ATOM 2059 O O . LYS A 1 260 ? 2.367 9.980 -7.077 1.00 45.91 260 LYS A O 1
ATOM 2064 N N . TYR A 1 261 ? 2.141 9.643 -9.264 1.00 40.25 261 TYR A N 1
ATOM 2065 C CA . TYR A 1 261 ? 1.631 8.218 -9.165 1.00 40.25 261 TYR A CA 1
ATOM 2066 C C . TYR A 1 261 ? 2.792 7.223 -9.125 1.00 40.25 261 TYR A C 1
ATOM 2068 O O . TYR A 1 261 ? 2.514 6.065 -8.871 1.00 40.25 261 TYR A O 1
ATOM 2076 N N . ILE A 1 262 ? 4.079 7.595 -9.215 1.00 43.97 262 ILE A N 1
ATOM 2077 C CA . ILE A 1 262 ? 5.138 6.601 -8.919 1.00 43.97 262 ILE A CA 1
ATOM 2078 C C . ILE A 1 262 ? 5.036 6.004 -7.525 1.00 43.97 262 ILE A C 1
ATOM 2080 O O . ILE A 1 262 ? 5.637 5.006 -7.175 1.00 43.97 262 ILE A O 1
ATOM 2084 N N . ARG A 1 263 ? 4.237 6.627 -6.696 1.00 45.16 263 ARG A N 1
ATOM 2085 C CA . ARG A 1 263 ? 3.907 6.142 -5.395 1.00 45.16 263 ARG A CA 1
ATOM 2086 C C . ARG A 1 263 ? 2.994 4.869 -5.500 1.00 45.16 263 ARG A C 1
ATOM 2088 O O . ARG A 1 263 ? 2.777 4.249 -4.470 1.00 45.16 263 ARG A O 1
ATOM 2095 N N . LYS A 1 264 ? 2.457 4.477 -6.686 1.00 30.12 264 LYS A N 1
ATOM 2096 C CA . LYS A 1 264 ? 1.170 3.755 -6.949 1.00 30.12 264 LYS A CA 1
ATOM 2097 C C . LYS A 1 264 ? 1.156 2.735 -8.160 1.00 30.12 264 LYS A C 1
ATOM 2099 O O . LYS A 1 264 ? 0.687 3.111 -9.223 1.00 30.12 264 LYS A O 1
ATOM 2104 N N . SER A 1 265 ? 1.376 1.414 -7.934 1.00 28.31 265 SER A N 1
ATOM 2105 C CA . SER A 1 265 ? 0.419 0.283 -8.278 1.00 28.31 265 SER A CA 1
ATOM 2106 C C . SER A 1 265 ? 0.080 -0.157 -9.774 1.00 28.31 265 SER A C 1
ATOM 2108 O O . SER A 1 265 ? 0.343 0.638 -10.654 1.00 28.31 265 SER A O 1
ATOM 2110 N N . GLU A 1 266 ? -0.542 -1.294 -10.243 1.00 39.06 266 GLU A N 1
ATOM 2111 C CA . GLU A 1 266 ? -1.048 -2.630 -9.730 1.00 39.06 266 GLU A CA 1
ATOM 2112 C C . GLU A 1 266 ? -1.801 -3.592 -10.772 1.00 39.06 266 GLU A C 1
ATOM 2114 O O . GLU A 1 266 ? -2.295 -3.098 -11.783 1.00 39.06 266 GLU A O 1
ATOM 2119 N N . LYS A 1 267 ? -2.043 -4.910 -10.437 1.00 30.81 267 LYS A N 1
ATOM 2120 C CA . LYS A 1 267 ? -3.095 -5.949 -10.885 1.00 30.81 267 LYS A CA 1
ATOM 2121 C C . LYS A 1 267 ? -2.810 -6.989 -12.018 1.00 30.81 267 LYS A C 1
ATOM 2123 O O . LYS A 1 267 ? -2.341 -6.592 -13.074 1.00 30.81 267 LYS A O 1
ATOM 2128 N N . ARG A 1 268 ? -3.400 -8.222 -12.107 1.00 31.69 268 ARG A N 1
ATOM 2129 C CA . ARG A 1 268 ? -3.858 -9.406 -11.267 1.00 31.69 268 ARG A CA 1
ATOM 2130 C C . ARG A 1 268 ? -4.153 -10.634 -12.242 1.00 31.69 268 ARG A C 1
ATOM 2132 O O . ARG A 1 268 ? -3.662 -10.510 -13.353 1.00 31.69 268 ARG A O 1
ATOM 2139 N N . LEU A 1 269 ? -4.832 -11.818 -12.049 1.00 33.44 269 LEU A N 1
ATOM 2140 C CA . LEU A 1 269 ? -6.225 -12.231 -11.610 1.00 33.44 269 LEU A CA 1
ATOM 2141 C C . LEU A 1 269 ? -6.566 -13.803 -11.811 1.00 33.44 269 LEU A C 1
ATOM 2143 O O . LEU A 1 269 ? -6.307 -14.323 -12.889 1.00 33.44 269 LEU A O 1
ATOM 2147 N N . VAL A 1 270 ? -7.209 -14.572 -10.878 1.00 32.34 270 VAL A N 1
ATOM 2148 C CA . VAL A 1 270 ? -7.301 -16.104 -10.788 1.00 32.34 270 VAL A CA 1
ATOM 2149 C C . VAL A 1 270 ? -8.622 -16.803 -11.227 1.00 32.34 270 VAL A C 1
ATOM 2151 O O . VAL A 1 270 ? -9.640 -16.154 -11.446 1.00 32.34 270 VAL A O 1
ATOM 2154 N N . VAL A 1 271 ? -8.647 -18.157 -11.243 1.00 31.53 271 VAL A N 1
ATOM 2155 C CA . VAL A 1 271 ? -9.856 -19.017 -11.384 1.00 31.53 271 VAL A CA 1
ATOM 2156 C C . VAL A 1 271 ? -10.115 -20.055 -10.269 1.00 31.53 271 VAL A C 1
ATOM 2158 O O . VAL A 1 271 ? -9.217 -20.806 -9.903 1.00 31.53 271 VAL A O 1
ATOM 2161 N N . ARG A 1 272 ? -11.393 -20.179 -9.856 1.00 25.78 272 ARG A N 1
ATOM 2162 C CA . ARG A 1 272 ? -12.273 -21.390 -9.776 1.00 25.78 272 ARG A CA 1
ATOM 2163 C C . ARG A 1 272 ? -13.640 -20.946 -9.197 1.00 25.78 272 ARG A C 1
ATOM 2165 O O . ARG A 1 272 ? -13.649 -20.120 -8.299 1.00 25.78 272 ARG A O 1
ATOM 2172 N N . VAL A 1 273 ? -14.824 -21.417 -9.608 1.00 31.70 273 VAL A N 1
ATOM 2173 C CA . VAL A 1 273 ? -15.267 -22.193 -10.793 1.00 31.70 273 VAL A CA 1
ATOM 2174 C C . VAL A 1 273 ? -16.152 -21.276 -11.670 1.00 31.70 273 VAL A C 1
ATOM 2176 O O . VAL A 1 273 ? -16.561 -20.205 -11.232 1.00 31.70 273 VAL A O 1
ATOM 2179 N N . ILE A 1 274 ? -16.366 -21.624 -12.943 1.00 36.53 274 ILE A N 1
ATOM 2180 C CA . ILE A 1 274 ? -16.569 -20.647 -14.023 1.00 36.53 274 ILE A CA 1
ATOM 2181 C C . ILE A 1 274 ? -17.893 -20.843 -14.780 1.00 36.53 274 ILE A C 1
ATOM 2183 O O . ILE A 1 274 ? -18.130 -21.920 -15.315 1.00 36.53 274 ILE A O 1
ATOM 2187 N N . ILE A 1 275 ? -18.680 -19.769 -14.944 1.00 33.81 275 ILE A N 1
ATOM 2188 C CA . ILE A 1 275 ? -19.782 -19.702 -15.933 1.00 33.81 275 ILE A CA 1
ATOM 2189 C C . ILE A 1 275 ? -19.261 -19.205 -17.295 1.00 33.81 275 ILE A C 1
ATOM 2191 O O . ILE A 1 275 ? -19.576 -19.768 -18.340 1.00 33.81 275 ILE A O 1
ATOM 2195 N N . LYS A 1 276 ? -18.423 -18.159 -17.292 1.00 34.78 276 LYS A N 1
ATOM 2196 C CA . LYS A 1 276 ? -17.641 -17.698 -18.449 1.00 34.78 276 LYS A CA 1
ATOM 2197 C C . LYS A 1 276 ? -16.370 -17.006 -17.956 1.00 34.78 276 LYS A C 1
ATOM 2199 O O . LYS A 1 276 ? -16.474 -16.076 -17.167 1.00 34.78 276 LYS A O 1
ATOM 2204 N N . ALA A 1 277 ? -15.199 -17.426 -18.435 1.00 47.03 277 ALA A N 1
ATOM 2205 C CA . ALA A 1 277 ? -13.933 -16.740 -18.173 1.00 47.03 277 ALA A CA 1
ATOM 2206 C C . ALA A 1 277 ? -13.383 -16.132 -19.461 1.00 47.03 277 ALA A C 1
ATOM 2208 O O . ALA A 1 277 ? -13.344 -16.782 -20.504 1.00 47.03 277 ALA A O 1
ATOM 2209 N N . THR A 1 278 ? -12.923 -14.890 -19.365 1.00 46.41 278 THR A N 1
ATOM 2210 C CA . THR A 1 278 ? -12.140 -14.208 -20.396 1.00 46.41 278 THR A CA 1
ATOM 2211 C C . THR A 1 278 ? -10.702 -14.080 -19.891 1.00 46.41 278 THR A C 1
ATOM 2213 O O . THR A 1 278 ? -10.430 -13.176 -19.100 1.00 46.41 278 THR A O 1
ATOM 2216 N N . PRO A 1 279 ? -9.782 -14.990 -20.269 1.00 51.94 279 PRO A N 1
ATOM 2217 C CA . PRO A 1 279 ? -8.377 -14.862 -19.904 1.00 51.94 279 PRO A CA 1
ATOM 2218 C C . PRO A 1 279 ? -7.766 -13.661 -20.633 1.00 51.94 279 PRO A C 1
ATOM 2220 O O . PRO A 1 279 ? -7.669 -13.658 -21.860 1.00 51.94 279 PRO A O 1
ATOM 2223 N N . HIS A 1 280 ? -7.332 -12.645 -19.892 1.00 52.09 280 HIS A N 1
ATOM 2224 C CA . HIS A 1 280 ? -6.559 -11.546 -20.464 1.00 52.09 280 HIS A CA 1
ATOM 2225 C C . HIS A 1 280 ? -5.083 -11.954 -20.510 1.00 52.09 280 HIS A C 1
ATOM 2227 O O . HIS A 1 280 ? -4.406 -12.047 -19.487 1.00 52.09 280 HIS A O 1
ATOM 2233 N N . ILE A 1 281 ? -4.614 -12.244 -21.722 1.00 50.06 281 ILE A N 1
ATOM 2234 C CA . ILE A 1 281 ? -3.240 -12.649 -22.027 1.00 50.06 281 ILE A CA 1
ATOM 2235 C C . ILE A 1 281 ? -2.393 -11.387 -22.252 1.00 50.06 281 ILE A C 1
ATOM 2237 O O . ILE A 1 281 ? -2.873 -10.423 -22.843 1.00 50.06 281 ILE A O 1
ATOM 2241 N N . GLY A 1 282 ? -1.130 -11.403 -21.810 1.00 52.94 282 GLY A N 1
ATOM 2242 C CA . GLY A 1 282 ? -0.151 -10.349 -22.120 1.00 52.94 282 GLY A CA 1
ATOM 2243 C C . GLY A 1 282 ? 0.545 -9.699 -20.920 1.00 52.94 282 GLY A C 1
ATOM 2244 O O . GLY A 1 282 ? 1.454 -8.906 -21.124 1.00 52.94 282 GLY A O 1
ATOM 2245 N N . LEU A 1 283 ? 0.191 -10.048 -19.681 1.00 58.78 283 LEU A N 1
ATOM 2246 C CA . LEU A 1 283 ? 0.726 -9.398 -18.469 1.00 58.78 283 LEU A CA 1
ATOM 2247 C C . LEU A 1 283 ? 2.253 -9.555 -18.315 1.00 58.78 283 LEU A C 1
ATOM 2249 O O . LEU A 1 283 ? 2.948 -8.596 -18.001 1.00 58.78 283 LEU A O 1
ATOM 2253 N N . LEU A 1 284 ? 2.802 -10.731 -18.645 1.00 55.84 284 LEU A N 1
ATOM 2254 C CA . LEU A 1 284 ? 4.255 -10.949 -18.743 1.00 55.84 284 LEU A CA 1
ATOM 2255 C C . LEU A 1 284 ? 4.851 -10.649 -20.134 1.00 55.84 284 LEU A C 1
ATOM 2257 O O . LEU A 1 284 ? 6.036 -10.911 -20.360 1.00 55.84 284 LEU A O 1
ATOM 2261 N N . HIS A 1 285 ? 4.086 -10.102 -21.085 1.00 63.59 285 HIS A N 1
ATOM 2262 C CA . HIS A 1 285 ? 4.570 -9.852 -22.446 1.00 63.59 285 HIS A CA 1
ATOM 2263 C C . HIS A 1 285 ? 5.477 -8.613 -22.507 1.00 63.59 285 HIS A C 1
ATOM 2265 O O . HIS A 1 285 ? 5.091 -7.520 -22.919 1.00 63.59 285 HIS A O 1
ATOM 2271 N N . ARG A 1 286 ? 6.749 -8.814 -22.153 1.00 62.78 286 ARG A N 1
ATOM 2272 C CA . ARG A 1 286 ? 7.824 -7.803 -22.169 1.00 62.78 286 ARG A CA 1
ATOM 2273 C C . ARG A 1 286 ? 8.279 -7.398 -23.583 1.00 62.78 286 ARG A C 1
ATOM 2275 O O . ARG A 1 286 ? 9.385 -6.889 -23.736 1.00 62.78 286 ARG A O 1
ATOM 2282 N N . GLY A 1 287 ? 7.486 -7.682 -24.622 1.00 72.00 287 GLY A N 1
ATOM 2283 C CA . GLY A 1 287 ? 7.871 -7.488 -26.023 1.00 72.00 287 GLY A CA 1
ATOM 2284 C C . GLY A 1 287 ? 9.136 -8.260 -26.403 1.00 72.00 287 GLY A C 1
ATOM 2285 O O . GLY A 1 287 ? 9.973 -7.729 -27.125 1.00 72.00 287 GLY A O 1
ATOM 2286 N N . THR A 1 288 ? 9.317 -9.477 -25.876 1.00 73.69 288 THR A N 1
ATOM 2287 C CA . THR A 1 288 ? 10.554 -10.271 -26.008 1.00 73.69 288 THR A CA 1
ATOM 2288 C C . THR A 1 288 ? 10.989 -10.457 -27.457 1.00 73.69 288 THR A C 1
ATOM 2290 O O . THR A 1 288 ? 12.166 -10.280 -27.752 1.00 73.69 288 THR A O 1
ATOM 2293 N N . GLU A 1 289 ? 10.050 -10.727 -28.362 1.00 74.31 289 GLU A N 1
ATOM 2294 C CA . GLU A 1 289 ? 10.288 -10.844 -29.807 1.00 74.31 289 GLU A CA 1
ATOM 2295 C C . GLU A 1 289 ? 10.890 -9.550 -30.381 1.00 74.31 289 GLU A C 1
ATOM 2297 O O . GLU A 1 289 ? 11.962 -9.566 -30.986 1.00 74.31 289 GLU A O 1
ATOM 2302 N N . LYS A 1 290 ? 10.280 -8.400 -30.071 1.00 77.50 290 LYS A N 1
ATOM 2303 C CA . LYS A 1 290 ? 10.763 -7.076 -30.488 1.00 77.50 290 LYS A CA 1
ATOM 2304 C C . LYS A 1 290 ? 12.081 -6.669 -29.817 1.00 77.50 290 LYS A C 1
ATOM 2306 O O . LYS A 1 290 ? 12.889 -5.950 -30.396 1.00 77.50 290 LYS A O 1
ATOM 2311 N N . LEU A 1 291 ? 12.343 -7.150 -28.602 1.00 75.94 291 LEU A N 1
ATOM 2312 C CA . LEU A 1 291 ? 13.644 -6.992 -27.946 1.00 75.94 291 LEU A CA 1
ATOM 2313 C C . LEU A 1 291 ? 14.733 -7.865 -28.592 1.00 75.94 291 LEU A C 1
ATOM 2315 O O . LEU A 1 291 ? 15.910 -7.542 -28.440 1.00 75.94 291 LEU A O 1
ATOM 2319 N N . ILE A 1 292 ? 14.373 -8.942 -29.295 1.00 81.12 292 ILE A N 1
ATOM 2320 C CA . ILE A 1 292 ? 15.305 -9.822 -30.013 1.00 81.12 292 ILE A CA 1
ATOM 2321 C C . ILE A 1 292 ? 15.707 -9.238 -31.379 1.00 81.12 292 ILE A C 1
ATOM 2323 O O . ILE A 1 292 ? 16.850 -9.444 -31.778 1.00 81.12 292 ILE A O 1
ATOM 2327 N N . GLU A 1 293 ? 14.859 -8.432 -32.035 1.00 75.56 293 GLU A N 1
ATOM 2328 C CA . GLU A 1 293 ? 15.163 -7.743 -33.314 1.00 75.56 293 GLU A CA 1
ATOM 2329 C C . GLU A 1 293 ? 16.518 -7.005 -33.313 1.00 75.56 293 GLU A C 1
ATOM 2331 O O . GLU A 1 293 ? 17.222 -6.977 -34.321 1.00 75.56 293 GLU A O 1
ATOM 2336 N N . TYR A 1 294 ? 16.904 -6.431 -32.169 1.00 79.62 294 TYR A N 1
ATOM 2337 C CA . TYR A 1 294 ? 18.127 -5.637 -31.997 1.00 79.62 294 TYR A CA 1
ATOM 2338 C C . TYR A 1 294 ? 19.302 -6.419 -31.371 1.00 79.62 294 TYR A C 1
ATOM 2340 O O . TYR A 1 294 ? 20.275 -5.810 -30.920 1.00 79.62 294 TYR A O 1
ATOM 2348 N N . LYS A 1 295 ? 19.222 -7.755 -31.279 1.00 80.00 295 LYS A N 1
ATOM 2349 C CA . LYS A 1 295 ? 20.203 -8.620 -30.593 1.00 80.00 295 LYS A CA 1
ATOM 2350 C C . LYS A 1 295 ? 20.836 -9.634 -31.541 1.00 80.00 295 LYS A C 1
ATOM 2352 O O . LYS A 1 295 ? 20.232 -10.069 -32.514 1.00 80.00 295 LYS A O 1
ATOM 2357 N N . THR A 1 296 ? 22.047 -10.085 -31.216 1.00 81.69 296 THR A N 1
ATOM 2358 C CA . THR A 1 296 ? 22.615 -11.276 -31.869 1.00 81.69 296 THR A CA 1
ATOM 2359 C C . THR A 1 296 ? 21.889 -12.538 -31.394 1.00 81.69 296 THR A C 1
ATOM 2361 O O . THR A 1 296 ? 21.422 -12.592 -30.257 1.00 81.69 296 THR A O 1
ATOM 2364 N N . TYR A 1 297 ? 21.868 -13.602 -32.205 1.00 78.81 297 TYR A N 1
ATOM 2365 C CA . TYR A 1 297 ? 21.298 -14.900 -31.806 1.00 78.81 297 TYR A CA 1
ATOM 2366 C C . TYR A 1 297 ? 21.858 -15.408 -30.458 1.00 78.81 297 TYR A C 1
ATOM 2368 O O . TYR A 1 297 ? 21.113 -15.862 -29.594 1.00 78.81 297 TYR A O 1
ATOM 2376 N N . THR A 1 298 ? 23.159 -15.227 -30.211 1.00 78.12 298 THR A N 1
ATOM 2377 C CA . THR A 1 298 ? 23.816 -15.573 -28.936 1.00 78.12 298 THR A CA 1
ATOM 2378 C C . THR A 1 298 ? 23.384 -14.707 -27.741 1.00 78.12 298 THR A C 1
ATOM 2380 O O . THR A 1 298 ? 23.467 -15.162 -26.603 1.00 78.12 298 THR A O 1
ATOM 2383 N N . GLN A 1 299 ? 22.900 -13.483 -27.973 1.00 79.06 299 GLN A N 1
ATOM 2384 C CA . GLN A 1 299 ? 22.314 -12.597 -26.955 1.00 79.06 299 GLN A CA 1
ATOM 2385 C C . GLN A 1 299 ? 20.791 -12.762 -26.812 1.00 79.06 299 GLN A C 1
ATOM 2387 O O . GLN A 1 299 ? 20.218 -12.268 -25.839 1.00 79.06 299 GLN A O 1
ATOM 2392 N N . ALA A 1 300 ? 20.137 -13.428 -27.766 1.00 82.38 300 ALA A N 1
ATOM 2393 C CA . ALA A 1 300 ? 18.706 -13.719 -27.753 1.00 82.38 300 ALA A CA 1
ATOM 2394 C C . ALA A 1 300 ? 18.366 -14.965 -26.918 1.00 82.38 300 ALA A C 1
ATOM 2396 O O . ALA A 1 300 ? 17.367 -14.953 -26.204 1.00 82.38 300 ALA A O 1
ATOM 2397 N N . LEU A 1 301 ? 19.216 -16.001 -26.932 1.00 82.06 301 LEU A N 1
ATOM 2398 C CA . LEU A 1 301 ? 18.989 -17.257 -26.194 1.00 82.06 301 LEU A CA 1
ATOM 2399 C C . LEU A 1 301 ? 18.615 -17.066 -24.699 1.00 82.06 301 LEU A C 1
ATOM 2401 O O . LEU A 1 301 ? 17.620 -17.658 -24.283 1.00 82.06 301 LEU A O 1
ATOM 2405 N N . PRO A 1 302 ? 19.254 -16.161 -23.918 1.00 81.69 302 PRO A N 1
ATOM 2406 C CA . PRO A 1 302 ? 18.894 -15.896 -22.514 1.00 81.69 302 PRO A CA 1
ATOM 2407 C C . PRO A 1 302 ? 17.510 -15.269 -22.276 1.00 81.69 302 PRO A C 1
ATOM 2409 O O . PRO A 1 302 ? 17.170 -14.962 -21.130 1.00 81.69 302 PRO A O 1
ATOM 2412 N N . TYR A 1 303 ? 16.734 -15.000 -23.331 1.00 82.69 303 TYR A N 1
ATOM 2413 C CA . TYR A 1 303 ? 15.327 -14.612 -23.231 1.00 82.69 303 TYR A CA 1
ATOM 2414 C C . TYR A 1 303 ? 14.393 -15.824 -23.316 1.00 82.69 303 TYR A C 1
ATOM 2416 O O . TYR A 1 303 ? 13.355 -15.801 -22.663 1.00 82.69 303 TYR A O 1
ATOM 2424 N N . PHE A 1 304 ? 14.776 -16.896 -24.017 1.00 80.62 304 PHE A N 1
ATOM 2425 C CA . PHE A 1 304 ? 14.016 -18.153 -24.068 1.00 80.62 304 PHE A CA 1
ATOM 2426 C C . PHE A 1 304 ? 14.066 -18.890 -22.720 1.00 80.62 304 PHE A C 1
ATOM 2428 O O . PHE A 1 304 ? 13.025 -19.326 -22.230 1.00 80.62 304 PHE A O 1
ATOM 2435 N N . ASP A 1 305 ? 15.223 -18.840 -22.046 1.00 73.81 305 ASP A N 1
ATOM 2436 C CA . ASP A 1 305 ? 15.427 -19.122 -20.609 1.00 73.81 305 ASP A CA 1
ATOM 2437 C C . ASP A 1 305 ? 14.377 -18.489 -19.672 1.00 73.81 305 ASP A C 1
ATOM 2439 O O . ASP A 1 305 ? 14.216 -18.920 -18.532 1.00 73.81 305 ASP A O 1
ATOM 2443 N N . ARG A 1 306 ? 13.735 -17.393 -20.100 1.00 74.25 306 ARG A N 1
ATOM 2444 C CA . ARG A 1 306 ? 12.840 -16.551 -19.288 1.00 74.25 306 ARG A CA 1
ATOM 2445 C C . ARG A 1 306 ? 11.382 -16.601 -19.746 1.00 74.25 306 ARG A C 1
ATOM 2447 O O . ARG A 1 306 ? 10.559 -15.911 -19.150 1.00 74.25 306 ARG A O 1
ATOM 2454 N N . LEU A 1 307 ? 11.071 -17.376 -20.790 1.00 74.19 307 LEU A N 1
ATOM 2455 C CA . LEU A 1 307 ? 9.693 -17.650 -21.214 1.00 74.19 307 LEU A CA 1
ATOM 2456 C C . LEU A 1 307 ? 9.044 -18.720 -20.326 1.00 74.19 307 LEU A C 1
ATOM 2458 O O . LEU A 1 307 ? 7.863 -18.618 -20.014 1.00 74.19 307 LEU A O 1
ATOM 2462 N N . ASP A 1 308 ? 9.834 -19.696 -19.872 1.00 70.81 308 ASP A N 1
ATOM 2463 C CA . ASP A 1 308 ? 9.482 -20.609 -18.784 1.00 70.81 308 ASP A CA 1
ATOM 2464 C C . ASP A 1 308 ? 10.710 -20.810 -17.888 1.00 70.81 308 ASP A C 1
ATOM 2466 O O . ASP A 1 308 ? 11.787 -21.165 -18.367 1.00 70.81 308 ASP A O 1
ATOM 2470 N N . TYR A 1 309 ? 10.537 -20.576 -16.589 1.00 70.69 309 TYR A N 1
ATOM 2471 C CA . TYR A 1 309 ? 11.560 -20.760 -15.560 1.00 70.69 309 TYR A CA 1
ATOM 2472 C C . TYR A 1 309 ? 11.610 -22.200 -15.018 1.00 70.69 309 TYR 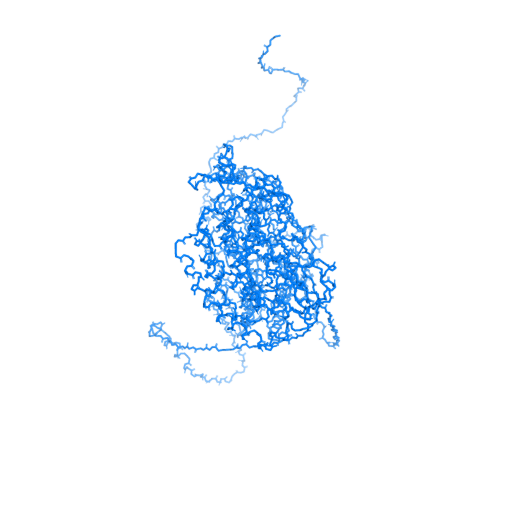A C 1
ATOM 2474 O O . TYR A 1 309 ? 12.473 -22.509 -14.197 1.00 70.69 309 TYR A O 1
ATOM 2482 N N . VAL A 1 310 ? 10.701 -23.079 -15.456 1.00 69.81 310 VAL A N 1
ATOM 2483 C CA . VAL A 1 310 ? 10.622 -24.485 -15.036 1.00 69.81 310 VAL A CA 1
ATOM 2484 C C . VAL A 1 310 ? 11.173 -25.433 -16.106 1.00 69.81 310 VAL A C 1
ATOM 2486 O O . VAL A 1 310 ? 11.968 -26.303 -15.772 1.00 69.81 310 VAL A O 1
ATOM 2489 N N . SER A 1 311 ? 10.839 -25.249 -17.389 1.00 74.25 311 SER A N 1
ATOM 2490 C CA . SER A 1 311 ? 11.407 -26.028 -18.510 1.00 74.25 311 SER A CA 1
ATOM 2491 C C . SER A 1 311 ? 12.438 -25.265 -19.359 1.00 74.25 311 SER A C 1
ATOM 2493 O O . SER A 1 311 ? 12.498 -25.415 -20.579 1.00 74.25 311 SER A O 1
ATOM 2495 N N . MET A 1 312 ? 13.296 -24.468 -18.707 1.00 81.25 312 MET A N 1
ATOM 2496 C CA . MET A 1 312 ? 14.266 -23.557 -19.347 1.00 81.25 312 MET A CA 1
ATOM 2497 C C . MET A 1 312 ? 15.060 -24.200 -20.506 1.00 81.25 312 MET A C 1
ATOM 2499 O O . MET A 1 312 ? 15.047 -23.676 -21.620 1.00 81.25 312 MET A O 1
ATOM 2503 N N . MET A 1 313 ? 15.634 -25.394 -20.296 1.00 81.94 313 MET A N 1
ATOM 2504 C CA . MET A 1 313 ? 16.437 -26.130 -21.291 1.00 81.94 313 MET A CA 1
ATOM 2505 C C . MET A 1 313 ? 15.663 -26.455 -22.580 1.00 81.94 313 MET A C 1
ATOM 2507 O O . MET A 1 313 ? 16.242 -26.455 -23.667 1.00 81.94 313 MET A O 1
ATOM 2511 N N . CYS A 1 314 ? 14.358 -26.724 -22.474 1.00 83.12 314 CYS A N 1
ATOM 2512 C CA . CYS A 1 314 ? 13.484 -27.030 -23.609 1.00 83.12 314 CYS A CA 1
ATOM 2513 C C . CYS A 1 314 ? 13.174 -25.784 -24.456 1.00 83.12 314 CYS A C 1
ATOM 2515 O O . CYS A 1 314 ? 12.982 -25.883 -25.667 1.00 83.12 314 CYS A O 1
ATOM 2517 N N . ASN A 1 315 ? 13.164 -24.599 -23.840 1.00 84.69 315 ASN A N 1
ATOM 2518 C CA . ASN A 1 315 ? 12.995 -23.336 -24.557 1.00 84.69 315 ASN A CA 1
ATOM 2519 C C . ASN A 1 315 ? 14.321 -22.830 -25.143 1.00 84.69 315 ASN A C 1
ATOM 2521 O O . ASN A 1 315 ? 14.331 -22.350 -26.279 1.00 84.69 315 ASN A O 1
ATOM 2525 N N . GLU A 1 316 ? 15.447 -23.000 -24.432 1.00 81.81 316 GLU A N 1
ATOM 2526 C CA . GLU A 1 316 ? 16.787 -22.810 -25.010 1.00 81.81 316 GLU A CA 1
ATOM 2527 C C . GLU A 1 316 ? 16.951 -23.652 -26.292 1.00 81.81 316 GLU A C 1
ATOM 2529 O O . GLU A 1 316 ? 17.456 -23.166 -27.308 1.00 81.81 316 GLU A O 1
ATOM 2534 N N . SER A 1 317 ? 16.491 -24.910 -26.267 1.00 83.06 317 SER A N 1
ATOM 2535 C CA . SER A 1 317 ? 16.665 -25.850 -27.376 1.00 83.06 317 SER A CA 1
ATOM 2536 C C . SER A 1 317 ? 15.760 -25.604 -28.568 1.00 83.06 317 SER A C 1
ATOM 2538 O O . SER A 1 317 ? 16.238 -25.707 -29.696 1.00 83.06 317 SER A O 1
ATOM 2540 N N . ALA A 1 318 ? 14.499 -25.218 -28.360 1.00 85.56 318 ALA A N 1
ATOM 2541 C CA . ALA A 1 318 ? 13.608 -24.833 -29.452 1.00 85.56 318 ALA A CA 1
ATOM 2542 C C . ALA A 1 318 ? 14.229 -23.710 -30.306 1.00 85.56 318 ALA A C 1
ATOM 2544 O O . ALA A 1 318 ? 14.201 -23.769 -31.538 1.00 85.56 318 ALA A O 1
ATOM 2545 N N . PHE A 1 319 ? 14.869 -22.732 -29.656 1.00 86.56 319 PHE A N 1
ATOM 2546 C CA . PHE A 1 319 ? 15.603 -21.666 -30.334 1.00 86.56 319 PHE A CA 1
ATOM 2547 C C . PHE A 1 319 ? 16.929 -22.148 -30.945 1.00 86.56 319 PHE A C 1
ATOM 2549 O O . PHE A 1 319 ? 17.204 -21.848 -32.109 1.00 86.56 319 PHE A O 1
ATOM 2556 N N . ALA A 1 320 ? 17.733 -22.936 -30.218 1.00 83.62 320 ALA A N 1
ATOM 2557 C CA . ALA A 1 320 ? 18.987 -23.485 -30.742 1.00 83.62 320 ALA A CA 1
ATOM 2558 C C . ALA A 1 320 ? 18.752 -24.324 -32.012 1.00 83.62 320 ALA A C 1
ATOM 2560 O O . ALA A 1 320 ? 19.338 -24.020 -33.050 1.00 83.62 320 ALA A O 1
ATOM 2561 N N . LEU A 1 321 ? 17.815 -25.277 -31.978 1.00 85.44 321 LEU A N 1
ATOM 2562 C CA . LEU A 1 321 ? 17.432 -26.123 -33.114 1.00 85.44 321 LEU A CA 1
ATOM 2563 C C . LEU A 1 321 ? 16.884 -25.312 -34.297 1.00 85.44 321 LEU A C 1
ATOM 2565 O O . LEU A 1 321 ? 17.123 -25.679 -35.447 1.00 85.44 321 LEU A O 1
ATOM 2569 N N . ALA A 1 322 ? 16.172 -24.207 -34.050 1.00 85.94 322 ALA A N 1
ATOM 2570 C CA . ALA A 1 322 ? 15.746 -23.299 -35.114 1.00 85.94 322 ALA A CA 1
ATOM 2571 C C . ALA A 1 322 ? 16.950 -22.612 -35.781 1.00 85.94 322 ALA A C 1
ATOM 2573 O O . ALA A 1 322 ? 17.053 -22.611 -37.008 1.00 85.94 322 ALA A O 1
ATOM 2574 N N . THR A 1 323 ? 17.903 -22.091 -34.998 1.00 83.50 323 THR A N 1
ATOM 2575 C CA . THR A 1 323 ? 19.130 -21.486 -35.550 1.00 83.50 323 THR A CA 1
ATOM 2576 C C . THR A 1 323 ? 20.035 -22.506 -36.248 1.00 83.50 323 THR A C 1
ATOM 2578 O O . THR A 1 323 ? 20.599 -22.201 -37.293 1.00 83.50 323 THR A O 1
ATOM 2581 N N . GLU A 1 324 ? 20.124 -23.736 -35.743 1.00 83.81 324 GLU A N 1
ATOM 2582 C CA . GLU A 1 324 ? 20.917 -24.824 -36.330 1.00 83.81 324 GLU A CA 1
ATOM 2583 C C . GLU A 1 324 ? 20.332 -25.286 -37.671 1.00 83.81 324 GLU A C 1
ATOM 2585 O O . GLU A 1 324 ? 21.078 -25.446 -38.637 1.00 83.81 324 GLU A O 1
ATOM 2590 N N . LYS A 1 325 ? 18.997 -25.383 -37.777 1.00 83.75 325 LYS A N 1
ATOM 2591 C CA . LYS A 1 325 ? 18.291 -25.636 -39.046 1.00 83.75 325 LYS A CA 1
ATOM 2592 C C . LYS A 1 325 ? 18.478 -24.505 -40.063 1.00 83.75 325 LYS A C 1
ATOM 2594 O O . LYS A 1 325 ? 18.646 -24.795 -41.242 1.00 83.75 325 LYS A O 1
ATOM 2599 N N . LEU A 1 326 ? 18.487 -23.240 -39.629 1.00 84.25 326 LEU A N 1
ATOM 2600 C CA . LEU A 1 326 ? 18.742 -22.088 -40.512 1.00 84.25 326 LEU A CA 1
ATOM 2601 C C . LEU A 1 326 ? 20.205 -21.998 -40.981 1.00 84.25 326 LEU A C 1
ATOM 2603 O O . LEU A 1 326 ? 20.458 -21.502 -42.076 1.00 84.25 326 LEU A O 1
ATOM 2607 N N . LEU A 1 327 ? 21.158 -22.477 -40.177 1.00 80.69 327 LEU A N 1
ATOM 2608 C CA . LEU A 1 327 ? 22.586 -22.509 -40.516 1.00 80.69 327 LEU A CA 1
ATOM 2609 C C . LEU A 1 327 ? 23.019 -23.802 -41.235 1.00 80.69 327 LEU A C 1
ATOM 2611 O O . LEU A 1 327 ? 24.135 -23.862 -41.744 1.00 80.69 327 LEU A O 1
ATOM 2615 N N . GLY A 1 328 ? 22.166 -24.832 -41.281 1.00 81.50 328 GLY A N 1
ATOM 2616 C CA . GLY A 1 328 ? 22.478 -26.137 -41.878 1.00 81.50 328 GLY A CA 1
ATOM 2617 C C . GLY A 1 328 ? 23.467 -26.985 -41.064 1.00 81.50 328 GLY A C 1
ATOM 2618 O O . GLY A 1 328 ? 24.137 -27.850 -41.624 1.00 81.50 328 GLY A O 1
ATOM 2619 N N . ILE A 1 329 ? 23.589 -26.730 -39.757 1.00 80.81 329 ILE A N 1
ATOM 2620 C CA . ILE A 1 329 ? 24.617 -27.328 -38.893 1.00 80.81 329 ILE A CA 1
ATOM 2621 C C . ILE A 1 329 ? 24.100 -28.613 -38.238 1.00 80.81 329 ILE A C 1
ATOM 2623 O O . ILE A 1 329 ? 23.069 -28.614 -37.566 1.00 80.81 329 ILE A O 1
ATOM 2627 N N . ASN A 1 330 ? 24.865 -29.700 -38.367 1.00 76.75 330 ASN A N 1
ATOM 2628 C CA . ASN A 1 330 ? 24.606 -30.955 -37.663 1.00 76.75 330 ASN A CA 1
ATOM 2629 C C . ASN A 1 330 ? 25.308 -30.977 -36.297 1.00 76.75 330 ASN A C 1
ATOM 2631 O O . ASN A 1 330 ? 26.533 -30.925 -36.213 1.00 76.75 330 ASN A O 1
ATOM 2635 N N . VAL A 1 331 ? 24.521 -31.092 -35.227 1.00 80.75 331 VAL A N 1
ATOM 2636 C CA . VAL A 1 331 ? 25.002 -31.190 -33.839 1.00 80.75 331 VAL A CA 1
ATOM 2637 C C . VAL A 1 331 ? 25.584 -32.590 -33.554 1.00 80.75 331 VAL A C 1
ATOM 2639 O O . VAL A 1 331 ? 24.972 -33.577 -33.981 1.00 80.75 331 VAL A O 1
ATOM 2642 N N . PRO A 1 332 ? 26.714 -32.713 -32.817 1.00 84.94 332 PRO A N 1
ATOM 2643 C CA . PRO A 1 332 ? 27.307 -34.004 -32.452 1.00 84.94 332 PRO A CA 1
ATOM 2644 C C . PRO A 1 332 ? 26.338 -34.948 -31.716 1.00 84.94 332 PRO A C 1
ATOM 2646 O O . PRO A 1 332 ? 25.513 -34.480 -30.927 1.00 84.94 332 PRO A O 1
ATOM 2649 N N . PRO A 1 333 ? 26.451 -36.281 -31.886 1.00 83.38 333 PRO A N 1
ATOM 2650 C CA . PRO A 1 333 ? 25.516 -37.233 -31.285 1.00 83.38 333 PRO A CA 1
ATOM 2651 C C . PRO A 1 333 ? 25.537 -37.193 -29.751 1.00 83.38 333 PRO A C 1
ATOM 2653 O O . PRO A 1 333 ? 24.474 -37.165 -29.139 1.00 83.38 333 PRO A O 1
ATOM 2656 N N . ARG A 1 334 ? 26.710 -37.066 -29.111 1.00 83.25 334 ARG A N 1
ATOM 2657 C CA . ARG A 1 334 ? 26.800 -36.884 -27.649 1.00 83.25 334 ARG A CA 1
ATOM 2658 C C . ARG A 1 334 ? 26.027 -35.650 -27.184 1.00 83.25 334 ARG A C 1
ATOM 2660 O O . ARG A 1 334 ? 25.265 -35.731 -26.228 1.00 83.25 334 ARG A O 1
ATOM 2667 N N . ALA A 1 335 ? 26.169 -34.526 -27.889 1.00 83.19 335 ALA A N 1
ATOM 2668 C CA . ALA A 1 335 ? 25.427 -33.311 -27.574 1.00 83.19 335 ALA A CA 1
ATOM 2669 C C . ALA A 1 335 ? 23.906 -33.504 -27.732 1.00 83.19 335 ALA A C 1
ATOM 2671 O O . ALA A 1 335 ? 23.168 -32.991 -26.899 1.00 83.19 335 ALA A O 1
ATOM 2672 N N . LYS A 1 336 ? 23.428 -34.291 -28.710 1.00 85.44 336 LYS A N 1
ATOM 2673 C CA . LYS A 1 336 ? 22.001 -34.668 -28.829 1.00 85.44 336 LYS A CA 1
ATOM 2674 C C . LYS A 1 336 ? 21.503 -35.511 -27.647 1.00 85.44 336 LYS A C 1
ATOM 2676 O O . LYS A 1 336 ? 20.422 -35.237 -27.140 1.00 85.44 336 LYS A O 1
ATOM 2681 N N . TYR A 1 337 ? 22.289 -36.485 -27.187 1.00 86.69 337 TYR A N 1
ATOM 2682 C CA . TYR A 1 337 ? 21.939 -37.329 -26.033 1.00 86.69 337 TYR A CA 1
ATOM 2683 C C . TYR A 1 337 ? 21.952 -36.553 -24.704 1.00 86.69 337 TYR A C 1
ATOM 2685 O O . TYR A 1 337 ? 21.038 -36.699 -23.896 1.00 86.69 337 TYR A O 1
ATOM 2693 N N . ILE A 1 338 ? 22.937 -35.670 -24.490 1.00 86.25 338 ILE A N 1
ATOM 2694 C CA . ILE A 1 338 ? 22.961 -34.758 -23.330 1.00 86.25 338 ILE A CA 1
ATOM 2695 C C . ILE A 1 338 ? 21.747 -33.819 -23.374 1.00 86.25 338 ILE A C 1
ATOM 2697 O O . ILE A 1 338 ? 21.088 -33.610 -22.358 1.00 86.25 338 ILE A O 1
ATOM 2701 N N . ARG A 1 339 ? 21.412 -33.291 -24.558 1.00 87.69 339 ARG A N 1
ATOM 2702 C CA . ARG A 1 339 ? 20.216 -32.473 -24.792 1.00 87.69 339 ARG A CA 1
ATOM 2703 C C . ARG A 1 339 ? 18.931 -33.207 -24.391 1.00 87.69 339 ARG A C 1
ATOM 2705 O O . ARG A 1 339 ? 18.227 -32.707 -23.518 1.00 87.69 339 ARG A O 1
ATOM 2712 N N . THR A 1 340 ? 18.645 -34.391 -24.944 1.00 87.75 340 THR A N 1
ATOM 2713 C CA . THR A 1 340 ? 17.416 -35.144 -24.608 1.00 87.75 340 THR A CA 1
ATOM 2714 C C . THR A 1 340 ? 17.341 -35.530 -23.135 1.00 87.75 340 THR A C 1
ATOM 2716 O O . THR A 1 340 ? 16.273 -35.410 -22.538 1.00 87.75 340 THR A O 1
ATOM 2719 N N . LEU A 1 341 ? 18.464 -35.910 -22.519 1.00 88.81 341 LEU A N 1
ATOM 2720 C CA . LEU A 1 341 ? 18.524 -36.215 -21.088 1.00 88.81 341 LEU A CA 1
ATOM 2721 C C . LEU A 1 341 ? 18.149 -34.983 -20.241 1.00 88.81 341 LEU A C 1
ATOM 2723 O O . LEU A 1 341 ? 17.275 -35.074 -19.379 1.00 88.81 341 LEU A O 1
ATOM 2727 N N . MET A 1 342 ? 18.719 -33.807 -20.529 1.00 87.31 342 MET A N 1
ATOM 2728 C CA . MET A 1 342 ? 18.372 -32.565 -19.819 1.00 87.31 342 MET A CA 1
ATOM 2729 C C . MET A 1 342 ? 16.932 -32.091 -20.099 1.00 87.31 342 MET A C 1
ATOM 2731 O O . MET A 1 342 ? 16.327 -31.443 -19.238 1.00 87.31 342 MET A O 1
ATOM 2735 N N . TYR A 1 343 ? 16.346 -32.424 -21.255 1.00 87.12 343 TYR A N 1
ATOM 2736 C CA . TYR A 1 343 ? 14.930 -32.149 -21.542 1.00 87.12 343 TYR A CA 1
ATOM 2737 C C . TYR A 1 343 ? 13.994 -33.030 -20.722 1.00 87.12 343 TYR A C 1
ATOM 2739 O O . TYR A 1 343 ? 13.013 -32.522 -20.191 1.00 87.12 343 TYR A O 1
ATOM 2747 N N . GLU A 1 344 ? 14.282 -34.322 -20.563 1.00 88.00 344 GLU A N 1
ATOM 2748 C CA . GLU A 1 344 ? 13.434 -35.194 -19.741 1.00 88.00 344 GLU A CA 1
ATOM 2749 C C . GLU A 1 344 ? 13.614 -34.913 -18.232 1.00 88.00 344 GLU A C 1
ATOM 2751 O O . GLU A 1 344 ? 12.620 -34.910 -17.508 1.00 88.00 344 GLU A O 1
ATOM 2756 N N . LEU A 1 345 ? 14.807 -34.516 -17.757 1.00 87.44 345 LEU A N 1
ATOM 2757 C CA . LEU A 1 345 ? 14.982 -34.004 -16.382 1.00 87.44 345 LEU A CA 1
ATOM 2758 C C . LEU A 1 345 ? 14.196 -32.701 -16.127 1.00 87.44 345 LEU A C 1
ATOM 2760 O O . LEU A 1 345 ? 13.502 -32.583 -15.116 1.00 87.44 345 LEU A O 1
ATOM 2764 N N . THR A 1 346 ? 14.241 -31.727 -17.044 1.00 86.06 346 THR A N 1
ATOM 2765 C CA . THR A 1 346 ? 13.451 -30.483 -16.895 1.00 86.06 346 THR A CA 1
ATOM 2766 C C . THR A 1 346 ? 11.954 -30.684 -17.171 1.00 86.06 346 THR A C 1
ATOM 2768 O O . THR A 1 346 ? 11.123 -29.957 -16.621 1.00 86.06 346 THR A O 1
ATOM 2771 N N . ARG A 1 347 ? 11.565 -31.721 -17.926 1.00 87.69 347 ARG A N 1
ATOM 2772 C CA . ARG A 1 347 ? 10.171 -32.184 -18.038 1.00 87.69 347 ARG A CA 1
ATOM 2773 C C . ARG A 1 347 ? 9.673 -32.758 -16.712 1.00 87.69 347 ARG A C 1
ATOM 2775 O O . ARG A 1 347 ? 8.605 -32.348 -16.259 1.00 87.69 347 ARG A O 1
ATOM 2782 N N . LEU A 1 348 ? 10.443 -33.640 -16.066 1.00 88.69 348 LEU A N 1
ATOM 2783 C CA . LEU A 1 348 ? 10.145 -34.153 -14.722 1.00 88.69 348 LEU A CA 1
ATOM 2784 C C . LEU A 1 348 ? 9.992 -32.995 -13.725 1.00 88.69 348 LEU A C 1
ATOM 2786 O O . LEU A 1 348 ? 8.982 -32.913 -13.032 1.00 88.69 348 LEU A O 1
ATOM 2790 N N . GLN A 1 349 ? 10.916 -32.029 -13.741 1.00 87.25 349 GLN A N 1
ATOM 2791 C CA . GLN A 1 349 ? 10.850 -30.820 -12.911 1.00 87.25 349 GLN A CA 1
ATOM 2792 C C . GLN A 1 349 ? 9.567 -29.988 -13.131 1.00 87.25 349 GLN A C 1
ATOM 2794 O O . GLN A 1 349 ? 9.040 -29.407 -12.176 1.00 87.25 349 GLN A O 1
ATOM 2799 N N . ASN A 1 350 ? 9.050 -29.942 -14.365 1.00 87.81 350 ASN A N 1
ATOM 2800 C CA . ASN A 1 350 ? 7.805 -29.255 -14.719 1.00 87.81 350 ASN A CA 1
ATOM 2801 C C . ASN A 1 350 ? 6.556 -30.050 -14.302 1.00 87.81 350 ASN A C 1
ATOM 2803 O O . ASN A 1 350 ? 5.632 -29.483 -13.719 1.00 87.81 350 ASN A O 1
ATOM 2807 N N . HIS A 1 351 ? 6.537 -31.370 -14.498 1.00 87.62 351 HIS A N 1
ATOM 2808 C CA . HIS A 1 351 ? 5.439 -32.216 -14.020 1.00 87.62 351 HIS A CA 1
ATOM 2809 C C . HIS A 1 351 ? 5.346 -32.240 -12.489 1.00 87.62 351 HIS A C 1
ATOM 2811 O O . HIS A 1 351 ? 4.246 -32.060 -11.967 1.00 87.62 351 HIS A O 1
ATOM 2817 N N . ILE A 1 352 ? 6.474 -32.328 -11.775 1.00 88.00 352 ILE A N 1
ATOM 2818 C CA . ILE A 1 352 ? 6.534 -32.180 -10.313 1.00 88.00 352 ILE A CA 1
ATOM 2819 C C . ILE A 1 352 ? 5.894 -30.853 -9.885 1.00 88.00 352 ILE A C 1
ATOM 2821 O O . ILE A 1 352 ? 4.947 -30.854 -9.097 1.00 88.00 352 ILE A O 1
ATOM 2825 N N . MET A 1 353 ? 6.356 -29.723 -10.435 1.00 86.12 353 MET A N 1
ATOM 2826 C CA . MET A 1 353 ? 5.813 -28.396 -10.114 1.00 86.12 353 MET A CA 1
ATOM 2827 C C . MET A 1 353 ? 4.303 -28.328 -10.398 1.00 86.12 353 MET A C 1
ATOM 2829 O O . MET A 1 353 ? 3.517 -28.011 -9.512 1.00 86.12 353 MET A O 1
ATOM 2833 N N . GLY A 1 354 ? 3.879 -28.697 -11.609 1.00 84.31 354 GLY A N 1
ATOM 2834 C CA . GLY A 1 354 ? 2.487 -28.603 -12.054 1.00 84.31 354 GLY A CA 1
ATOM 2835 C C . GLY A 1 354 ? 1.513 -29.618 -11.439 1.00 84.31 354 GLY A C 1
ATOM 2836 O O . GLY A 1 354 ? 0.309 -29.489 -11.667 1.00 84.31 354 GLY A O 1
ATOM 2837 N N . ILE A 1 355 ? 1.989 -30.631 -10.708 1.00 87.69 355 ILE A N 1
ATOM 2838 C CA . ILE A 1 355 ? 1.157 -31.528 -9.885 1.00 87.69 355 ILE A CA 1
ATOM 2839 C C . ILE A 1 355 ? 1.114 -31.024 -8.437 1.00 87.69 355 ILE A C 1
ATOM 2841 O O . ILE A 1 355 ? 0.039 -30.963 -7.846 1.00 87.69 355 ILE A O 1
ATOM 2845 N N . THR A 1 356 ? 2.253 -30.614 -7.877 1.00 86.38 356 THR A N 1
ATOM 2846 C CA . THR A 1 356 ? 2.361 -30.149 -6.481 1.00 86.38 356 THR A CA 1
ATOM 2847 C C . THR A 1 356 ? 1.685 -28.806 -6.228 1.00 86.38 356 THR A C 1
ATOM 2849 O O . THR A 1 356 ? 1.031 -28.661 -5.197 1.00 86.38 356 THR A O 1
ATOM 2852 N N . THR A 1 357 ? 1.746 -27.844 -7.157 1.00 81.31 357 THR A N 1
ATOM 2853 C CA . THR A 1 357 ? 0.947 -26.611 -7.039 1.00 81.31 357 THR A CA 1
ATOM 2854 C C . THR A 1 357 ? -0.543 -26.903 -7.176 1.00 81.31 357 THR A C 1
ATOM 2856 O O . THR A 1 357 ? -1.341 -26.355 -6.427 1.00 81.31 357 THR A O 1
ATOM 2859 N N . HIS A 1 358 ? -0.929 -27.835 -8.051 1.00 84.25 358 HIS A N 1
ATOM 2860 C CA . HIS A 1 358 ? -2.324 -28.255 -8.188 1.00 84.25 358 HIS A CA 1
ATOM 2861 C C . HIS A 1 358 ? -2.836 -28.959 -6.914 1.00 84.25 358 HIS A C 1
ATOM 2863 O O . HIS A 1 358 ? -3.968 -28.715 -6.501 1.00 84.25 358 HIS A O 1
ATOM 2869 N N . ALA A 1 359 ? -1.997 -29.770 -6.254 1.00 83.38 359 ALA A N 1
ATOM 2870 C CA . ALA A 1 359 ? -2.252 -30.343 -4.929 1.00 83.38 359 ALA A CA 1
ATOM 2871 C C . ALA A 1 359 ? -2.453 -29.249 -3.868 1.00 83.38 359 ALA A C 1
ATOM 2873 O O . ALA A 1 359 ? -3.475 -29.247 -3.174 1.00 83.38 359 ALA A O 1
ATOM 2874 N N . LEU A 1 360 ? -1.534 -28.279 -3.811 1.00 82.94 360 LEU A N 1
ATOM 2875 C CA . LEU A 1 360 ? -1.590 -27.123 -2.917 1.00 82.94 360 LEU A CA 1
ATOM 2876 C C . LEU A 1 360 ? -2.886 -26.313 -3.103 1.00 82.94 360 LEU A C 1
ATOM 2878 O O . LEU A 1 360 ? -3.608 -26.088 -2.135 1.00 82.94 360 LEU A O 1
ATOM 2882 N N . ASP A 1 361 ? -3.225 -25.951 -4.344 1.00 74.25 361 ASP A N 1
ATOM 2883 C CA . ASP A 1 361 ? -4.417 -25.165 -4.703 1.00 74.25 361 ASP A CA 1
ATOM 2884 C C . ASP A 1 361 ? -5.740 -25.892 -4.387 1.00 74.25 361 ASP A C 1
ATOM 2886 O O . ASP A 1 361 ? -6.786 -25.260 -4.220 1.00 74.25 361 ASP A O 1
ATOM 2890 N N . VAL A 1 362 ? -5.724 -27.227 -4.294 1.00 71.12 362 VAL A N 1
ATOM 2891 C CA . VAL A 1 362 ? -6.874 -28.031 -3.842 1.00 71.12 362 VAL A CA 1
ATOM 2892 C C . VAL A 1 362 ? -6.927 -28.161 -2.310 1.00 71.12 362 VAL A C 1
ATOM 2894 O O . VAL A 1 362 ? -7.998 -28.467 -1.777 1.00 71.12 362 VAL A O 1
ATOM 2897 N N . GLY A 1 363 ? -5.833 -27.863 -1.601 1.00 71.12 363 GLY A N 1
ATOM 2898 C CA . GLY A 1 363 ? -5.713 -27.873 -0.137 1.00 71.12 363 GLY A CA 1
ATOM 2899 C C . GLY A 1 363 ? -4.780 -28.952 0.433 1.00 71.12 363 GLY A C 1
ATOM 2900 O O . GLY A 1 363 ? -4.686 -29.094 1.650 1.00 71.12 363 GLY A O 1
ATOM 2901 N N . ALA A 1 364 ? -4.093 -29.726 -0.411 1.00 75.31 364 ALA A N 1
ATOM 2902 C CA . ALA A 1 364 ? -3.145 -30.753 0.014 1.00 75.31 364 ALA A CA 1
ATOM 2903 C C . ALA A 1 364 ? -1.724 -30.168 0.119 1.00 75.31 364 ALA A C 1
ATOM 2905 O O . ALA A 1 364 ? -0.979 -30.124 -0.858 1.00 75.31 364 ALA A O 1
ATOM 2906 N N . MET A 1 365 ? -1.345 -29.729 1.324 1.00 78.69 365 MET A N 1
ATOM 2907 C CA . MET A 1 365 ? -0.021 -29.149 1.608 1.00 78.69 365 MET A CA 1
ATOM 2908 C C . MET A 1 365 ? 1.126 -30.176 1.528 1.00 78.69 365 MET A C 1
ATOM 2910 O O . MET A 1 365 ? 2.226 -29.845 1.093 1.00 78.69 365 MET A O 1
ATOM 2914 N N . THR A 1 366 ? 0.898 -31.419 1.969 1.00 82.00 366 THR A N 1
ATOM 2915 C CA . THR A 1 366 ? 1.954 -32.434 2.160 1.00 82.00 366 THR A CA 1
ATOM 2916 C C . THR A 1 366 ? 2.672 -32.886 0.881 1.00 82.00 366 THR A C 1
ATOM 2918 O O . THR A 1 366 ? 3.904 -32.925 0.923 1.00 82.00 366 THR A O 1
ATOM 2921 N N . PRO A 1 367 ? 1.996 -33.160 -0.261 1.00 84.12 367 PRO A N 1
ATOM 2922 C CA . PRO A 1 367 ? 2.677 -33.549 -1.499 1.00 84.12 367 PRO A CA 1
ATOM 2923 C C . PRO A 1 367 ? 3.708 -32.525 -1.984 1.00 84.12 367 PRO A C 1
ATOM 2925 O O . PRO A 1 367 ? 4.718 -32.913 -2.566 1.00 84.12 367 PRO A O 1
ATOM 2928 N N . LEU A 1 368 ? 3.479 -31.227 -1.734 1.00 83.06 368 LEU A N 1
ATOM 2929 C CA . LEU A 1 368 ? 4.410 -30.176 -2.143 1.00 83.06 368 LEU A CA 1
ATOM 2930 C C . LEU A 1 368 ? 5.752 -30.302 -1.421 1.00 83.06 368 LEU A C 1
ATOM 2932 O O . LEU A 1 368 ? 6.783 -30.243 -2.079 1.00 83.06 368 LEU A O 1
ATOM 2936 N N . PHE A 1 369 ? 5.758 -30.515 -0.102 1.00 83.56 369 PHE A N 1
ATOM 2937 C CA . PHE A 1 369 ? 7.006 -30.582 0.664 1.00 83.56 369 PHE A CA 1
ATOM 2938 C C . PHE A 1 369 ? 7.880 -31.779 0.269 1.00 83.56 369 PHE A C 1
ATOM 2940 O O . PHE A 1 369 ? 9.078 -31.603 0.067 1.00 83.56 369 PHE A O 1
ATOM 2947 N N . TRP A 1 370 ? 7.294 -32.970 0.099 1.00 83.75 370 TRP A N 1
ATOM 2948 C CA . TRP A 1 370 ? 8.046 -34.178 -0.277 1.00 83.75 370 TRP A CA 1
ATOM 2949 C C . TRP A 1 370 ? 8.651 -34.054 -1.678 1.00 83.75 370 TRP A C 1
ATOM 2951 O O . TRP A 1 370 ? 9.833 -34.305 -1.889 1.00 83.75 370 TRP A O 1
ATOM 2961 N N . MET A 1 371 ? 7.857 -33.598 -2.645 1.00 85.75 371 MET A N 1
ATOM 2962 C CA . MET A 1 371 ? 8.321 -33.466 -4.025 1.00 85.75 371 MET A CA 1
ATOM 2963 C C . MET A 1 371 ? 9.191 -32.231 -4.268 1.00 85.75 371 MET A C 1
ATOM 2965 O O . MET A 1 371 ? 9.937 -32.206 -5.245 1.00 85.75 371 MET A O 1
ATOM 2969 N N . PHE A 1 372 ? 9.150 -31.213 -3.403 1.00 85.56 372 PHE A N 1
ATOM 2970 C CA . PHE A 1 372 ? 10.115 -30.112 -3.461 1.00 85.56 372 PHE A CA 1
ATOM 2971 C C . PHE A 1 372 ? 11.512 -30.551 -2.992 1.00 85.56 372 PHE A C 1
ATOM 2973 O O . PHE A 1 372 ? 12.488 -30.005 -3.498 1.00 85.56 372 PHE A O 1
ATOM 2980 N N . GLU A 1 373 ? 11.634 -31.576 -2.138 1.00 86.75 373 GLU A N 1
ATOM 2981 C CA . GLU A 1 373 ? 12.924 -32.215 -1.825 1.00 86.75 373 GLU A CA 1
ATOM 2982 C C . GLU A 1 373 ? 13.536 -32.871 -3.077 1.00 86.75 373 GLU A C 1
ATOM 2984 O O . GLU A 1 373 ? 14.689 -32.620 -3.425 1.00 86.75 373 GLU A O 1
ATOM 2989 N N . GLU A 1 374 ? 12.750 -33.656 -3.820 1.00 84.44 374 GLU A N 1
ATOM 2990 C CA . GLU A 1 374 ? 13.196 -34.266 -5.084 1.00 84.44 374 GLU A CA 1
ATOM 2991 C C . GLU A 1 374 ? 13.440 -33.215 -6.185 1.00 84.44 374 GLU A C 1
ATOM 2993 O O . GLU A 1 374 ? 14.363 -33.339 -6.992 1.00 84.44 374 GLU A O 1
ATOM 2998 N N . ARG A 1 375 ? 12.665 -32.122 -6.191 1.00 85.94 375 ARG A N 1
ATOM 2999 C CA . ARG A 1 375 ? 12.865 -30.986 -7.104 1.00 85.94 375 ARG A CA 1
ATOM 3000 C C . ARG A 1 375 ? 14.151 -30.209 -6.816 1.00 85.94 375 ARG A C 1
ATOM 3002 O O . ARG A 1 375 ? 14.741 -29.682 -7.758 1.00 85.94 375 ARG A O 1
ATOM 3009 N N . GLU A 1 376 ? 14.587 -30.144 -5.561 1.00 87.56 376 GLU A N 1
ATOM 3010 C CA . GLU A 1 376 ? 15.870 -29.548 -5.180 1.00 87.56 376 GLU A CA 1
ATOM 3011 C C . GLU A 1 376 ? 17.044 -30.415 -5.660 1.00 87.56 376 GLU A C 1
ATOM 3013 O O . GLU A 1 376 ? 17.988 -29.878 -6.230 1.00 87.56 376 GLU A O 1
ATOM 3018 N N . LYS A 1 377 ? 16.947 -31.750 -5.586 1.00 85.94 377 LYS A N 1
ATOM 3019 C CA . LYS A 1 377 ? 17.950 -32.670 -6.170 1.00 85.94 377 LYS A CA 1
ATOM 3020 C C . LYS A 1 377 ? 18.060 -32.494 -7.692 1.00 85.94 377 LYS A C 1
ATOM 3022 O O . LYS A 1 377 ? 19.161 -32.415 -8.234 1.00 85.94 377 LYS A O 1
ATOM 3027 N N . LEU A 1 378 ? 16.929 -32.320 -8.387 1.00 86.12 378 LEU A N 1
ATOM 3028 C CA . LEU A 1 378 ? 16.925 -31.930 -9.806 1.00 86.12 378 LEU A CA 1
ATOM 3029 C C . LEU A 1 378 ? 17.594 -30.562 -10.039 1.00 86.12 378 LEU A C 1
ATOM 3031 O O . LEU A 1 378 ? 18.343 -30.412 -11.008 1.00 86.12 378 LEU A O 1
ATOM 3035 N N . PHE A 1 379 ? 17.385 -29.577 -9.156 1.00 86.25 379 PHE A N 1
ATOM 3036 C CA . PHE A 1 379 ? 18.106 -28.304 -9.231 1.00 86.25 379 PHE A CA 1
ATOM 3037 C C . PHE A 1 379 ? 19.613 -28.474 -9.014 1.00 86.25 379 PHE A C 1
ATOM 3039 O O . PHE A 1 379 ? 20.378 -27.916 -9.799 1.00 86.25 379 PHE A O 1
ATOM 3046 N N . GLU A 1 380 ? 20.057 -29.279 -8.047 1.00 86.50 380 GLU A N 1
ATOM 3047 C CA . GLU A 1 380 ? 21.475 -29.599 -7.834 1.00 86.50 380 GLU A CA 1
ATOM 3048 C C . GLU A 1 380 ? 22.104 -30.264 -9.066 1.00 86.50 380 GLU A C 1
ATOM 3050 O O . GLU A 1 380 ? 23.222 -29.913 -9.451 1.00 86.50 380 GLU A O 1
ATOM 3055 N N . PHE A 1 381 ? 21.386 -31.156 -9.760 1.00 87.00 381 PHE A N 1
ATOM 3056 C CA . PHE A 1 381 ? 21.854 -31.708 -11.034 1.00 87.00 381 PHE A CA 1
ATOM 3057 C C . PHE A 1 381 ? 22.001 -30.625 -12.112 1.00 87.00 381 PHE A C 1
ATOM 3059 O O . PHE A 1 381 ? 23.031 -30.598 -12.792 1.00 87.00 381 PHE A O 1
ATOM 3066 N N . THR A 1 382 ? 21.044 -29.697 -12.247 1.00 83.75 382 THR A N 1
ATOM 3067 C CA . THR A 1 382 ? 21.163 -28.568 -13.196 1.00 83.75 382 THR A CA 1
ATOM 3068 C C . THR A 1 382 ? 22.244 -27.556 -12.803 1.00 83.75 382 THR A C 1
ATOM 3070 O O . THR A 1 382 ? 22.924 -27.021 -13.680 1.00 83.75 382 THR A O 1
ATOM 3073 N N . GLU A 1 383 ? 22.473 -27.339 -11.507 1.00 84.06 383 GLU A N 1
ATOM 3074 C CA . GLU A 1 383 ? 23.506 -26.451 -10.972 1.00 84.06 383 GLU A CA 1
ATOM 3075 C C . GLU A 1 383 ? 24.900 -27.047 -11.182 1.00 84.06 383 GLU A C 1
ATOM 3077 O O . GLU A 1 383 ? 25.795 -26.353 -11.660 1.00 84.06 383 GLU A O 1
ATOM 3082 N N . ARG A 1 384 ? 25.080 -28.352 -10.947 1.00 83.19 384 ARG A N 1
ATOM 3083 C CA . ARG A 1 384 ? 26.321 -29.068 -11.281 1.00 83.19 384 ARG A CA 1
ATOM 3084 C C . ARG A 1 384 ? 26.575 -29.095 -12.791 1.00 83.19 384 ARG A C 1
ATOM 3086 O O . ARG A 1 384 ? 27.721 -28.949 -13.206 1.00 83.19 384 ARG A O 1
ATOM 3093 N N . ALA A 1 385 ? 25.532 -29.231 -13.613 1.00 80.06 385 ALA A N 1
ATOM 3094 C CA . ALA A 1 385 ? 25.659 -29.243 -15.072 1.00 80.06 385 ALA A CA 1
ATOM 3095 C C . ALA A 1 385 ? 25.913 -27.851 -15.691 1.00 80.06 385 ALA A C 1
ATOM 3097 O O . ALA A 1 385 ? 26.609 -27.763 -16.698 1.00 80.06 385 ALA A O 1
ATOM 3098 N N . SER A 1 386 ? 25.387 -26.757 -15.122 1.00 76.44 386 SER A N 1
ATOM 3099 C CA . SER A 1 386 ? 25.406 -25.415 -15.750 1.00 76.44 386 SER A CA 1
ATOM 3100 C C . SER A 1 386 ? 26.046 -24.287 -14.922 1.00 76.44 386 SER A C 1
ATOM 3102 O O . SER A 1 386 ? 26.292 -23.194 -15.437 1.00 76.44 386 SER A O 1
ATOM 3104 N N . GLY A 1 387 ? 26.340 -24.519 -13.643 1.00 76.62 387 GLY A N 1
ATOM 3105 C CA . GLY A 1 387 ? 26.791 -23.487 -12.705 1.00 76.62 387 GLY A CA 1
ATOM 3106 C C . GLY A 1 387 ? 25.708 -22.475 -12.308 1.00 76.62 387 GLY A C 1
ATOM 3107 O O . GLY A 1 387 ? 26.050 -21.406 -11.800 1.00 76.62 387 GLY A O 1
ATOM 3108 N N . ALA A 1 388 ? 24.430 -22.766 -12.570 1.00 77.50 388 ALA A N 1
ATOM 3109 C CA . ALA A 1 388 ? 23.286 -21.956 -12.162 1.00 77.50 388 ALA A CA 1
ATOM 3110 C C . ALA A 1 388 ? 22.068 -22.839 -11.833 1.00 77.50 388 ALA A C 1
ATOM 3112 O O . ALA A 1 388 ? 21.807 -23.825 -12.515 1.00 77.50 388 ALA A O 1
ATOM 3113 N N . ARG A 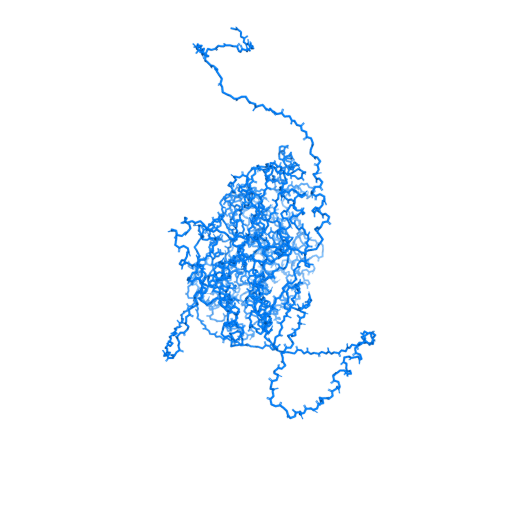1 389 ? 21.297 -22.457 -10.808 1.00 72.00 389 ARG A N 1
ATOM 3114 C CA . ARG A 1 389 ? 20.053 -23.150 -10.412 1.00 72.00 389 ARG A CA 1
ATOM 3115 C C . ARG A 1 389 ? 18.862 -22.833 -11.321 1.00 72.00 389 ARG A C 1
ATOM 3117 O O . ARG A 1 389 ? 17.982 -23.662 -11.495 1.00 72.00 389 ARG A O 1
ATOM 3124 N N . MET A 1 390 ? 18.813 -21.630 -11.893 1.00 74.38 390 MET A N 1
ATOM 3125 C CA . MET A 1 390 ? 17.775 -21.202 -12.839 1.00 74.38 390 MET A CA 1
ATOM 3126 C C . MET A 1 390 ? 18.381 -20.290 -13.910 1.00 74.38 390 MET A C 1
ATOM 3128 O O . MET A 1 390 ? 19.329 -19.556 -13.626 1.00 74.38 390 MET A O 1
ATOM 3132 N N . HIS A 1 391 ? 17.801 -20.320 -15.115 1.00 79.06 391 HIS A N 1
ATOM 3133 C CA . HIS A 1 391 ? 18.295 -19.659 -16.333 1.00 79.06 391 HIS A CA 1
ATOM 3134 C C . HIS A 1 391 ? 19.716 -20.119 -16.713 1.00 79.06 391 HIS A C 1
ATOM 3136 O O . HIS A 1 391 ? 20.694 -19.373 -16.587 1.00 79.06 391 HIS A O 1
ATOM 3142 N N . ALA A 1 392 ? 19.825 -21.388 -17.107 1.00 68.94 392 ALA A N 1
ATOM 3143 C CA . ALA A 1 392 ? 21.086 -22.111 -17.223 1.00 68.94 392 ALA A CA 1
ATOM 3144 C C . ALA A 1 392 ? 21.972 -21.639 -18.390 1.00 68.94 392 ALA A C 1
ATOM 3146 O O . ALA A 1 392 ? 23.193 -21.543 -18.217 1.00 68.94 392 ALA A O 1
ATOM 3147 N N . ASN A 1 393 ? 21.396 -21.322 -19.561 1.00 79.69 393 ASN A N 1
ATOM 3148 C CA . ASN A 1 393 ? 22.138 -20.969 -20.785 1.00 79.69 393 ASN A CA 1
ATOM 3149 C C . ASN A 1 393 ? 23.231 -22.016 -21.098 1.00 79.69 393 ASN A C 1
ATOM 3151 O O . ASN A 1 393 ? 24.432 -21.720 -21.263 1.00 79.69 393 ASN A O 1
ATOM 3155 N N . TYR A 1 394 ? 22.786 -23.272 -21.089 1.00 82.25 394 TYR A N 1
ATOM 3156 C CA . TYR A 1 394 ? 23.598 -24.477 -21.204 1.00 82.25 394 TYR A CA 1
ATOM 3157 C C . TYR A 1 394 ? 23.526 -25.066 -22.616 1.00 82.25 394 TYR A C 1
ATOM 3159 O O . TYR A 1 394 ? 24.557 -25.442 -23.173 1.00 82.25 394 TYR A O 1
ATOM 3167 N N . VAL A 1 395 ? 22.354 -25.077 -23.247 1.00 81.25 395 VAL A N 1
ATOM 3168 C CA . VAL A 1 395 ? 22.192 -25.392 -24.669 1.00 81.25 395 VAL A CA 1
ATOM 3169 C C . VAL A 1 395 ? 22.585 -24.163 -25.487 1.00 81.25 395 VAL A C 1
ATOM 3171 O O . VAL A 1 395 ? 22.251 -23.030 -25.149 1.00 81.25 395 VAL A O 1
ATOM 3174 N N . ARG A 1 396 ? 23.330 -24.355 -26.581 1.00 80.50 396 ARG A N 1
ATOM 3175 C CA . ARG A 1 396 ? 23.736 -23.257 -27.475 1.00 80.50 396 ARG A CA 1
ATOM 3176 C C . ARG A 1 396 ? 23.658 -23.679 -28.939 1.00 80.50 396 ARG A C 1
ATOM 3178 O O . ARG A 1 396 ? 23.793 -24.870 -29.211 1.00 80.50 396 ARG A O 1
ATOM 3185 N N . PRO A 1 397 ? 23.508 -22.733 -29.884 1.00 79.69 397 PRO A N 1
ATOM 3186 C CA . PRO A 1 397 ? 23.690 -23.026 -31.300 1.00 79.69 397 PRO A CA 1
ATOM 3187 C C . PRO A 1 397 ? 25.072 -23.656 -31.521 1.00 79.69 397 PRO A C 1
ATOM 3189 O O . PRO A 1 397 ? 26.084 -23.089 -31.105 1.00 79.69 397 PRO A O 1
ATOM 3192 N N . GLY A 1 398 ? 25.109 -24.844 -32.121 1.00 71.88 398 GLY A N 1
ATOM 3193 C CA . GLY A 1 398 ? 26.321 -25.649 -32.277 1.00 71.88 398 GLY A CA 1
ATOM 3194 C C . GLY A 1 398 ? 26.633 -26.592 -31.106 1.00 71.88 398 GLY A C 1
ATOM 3195 O O . GLY A 1 398 ? 27.776 -27.030 -30.998 1.00 71.88 398 GLY A O 1
ATOM 3196 N N . GLY A 1 399 ? 25.671 -26.918 -30.232 1.00 80.56 399 GLY A N 1
ATOM 3197 C CA . GLY A 1 399 ? 25.810 -27.974 -29.212 1.00 80.56 399 GLY A CA 1
ATOM 3198 C C . GLY A 1 399 ? 25.428 -27.561 -27.787 1.00 80.56 399 GLY A C 1
ATOM 3199 O O . GLY A 1 399 ? 24.296 -27.138 -27.531 1.00 80.56 399 GLY A O 1
ATOM 3200 N N . VAL A 1 400 ? 26.348 -27.761 -26.839 1.00 80.25 400 VAL A N 1
ATOM 3201 C CA . VAL A 1 400 ? 26.154 -27.527 -25.393 1.00 80.25 400 VAL A CA 1
ATOM 3202 C C . VAL A 1 400 ? 27.375 -26.792 -24.805 1.00 80.25 400 VAL A C 1
ATOM 3204 O O . VAL A 1 400 ? 28.486 -26.872 -25.330 1.00 80.25 400 VAL A O 1
ATOM 3207 N N . ALA A 1 401 ? 27.189 -25.995 -23.751 1.00 75.00 401 ALA A N 1
ATOM 3208 C CA . ALA A 1 401 ? 28.171 -25.027 -23.253 1.00 75.00 401 ALA A CA 1
ATOM 3209 C C . ALA A 1 401 ? 29.471 -25.663 -22.715 1.00 75.00 401 ALA A C 1
ATOM 3211 O O . ALA A 1 401 ? 30.547 -25.074 -22.889 1.00 75.00 401 ALA A O 1
ATOM 3212 N N . TRP A 1 402 ? 29.378 -26.851 -22.118 1.00 75.88 402 TRP A N 1
ATOM 3213 C CA . TRP A 1 402 ? 30.466 -27.720 -21.644 1.00 75.88 402 TRP A CA 1
ATOM 3214 C C . TRP A 1 402 ? 29.897 -29.127 -21.363 1.00 75.88 402 TRP A C 1
ATOM 3216 O O . TRP A 1 402 ? 28.681 -29.283 -21.249 1.00 75.88 402 TRP A O 1
ATOM 3226 N N . ASP A 1 403 ? 30.759 -30.144 -21.293 1.00 79.62 403 ASP A N 1
ATOM 3227 C CA . ASP A 1 403 ? 30.347 -31.533 -21.017 1.00 79.62 403 ASP A CA 1
ATOM 3228 C C . ASP A 1 403 ? 29.833 -31.714 -19.575 1.00 79.62 403 ASP A C 1
ATOM 3230 O O . ASP A 1 403 ? 30.024 -30.841 -18.722 1.00 79.62 403 ASP A O 1
ATOM 3234 N N . LEU A 1 404 ? 29.182 -32.847 -19.307 1.00 83.06 404 LEU A N 1
ATOM 3235 C CA . LEU A 1 404 ? 28.710 -33.216 -17.969 1.00 83.06 404 LEU A CA 1
ATOM 3236 C C . LEU A 1 404 ? 29.895 -33.481 -17.010 1.00 83.06 404 LEU A C 1
ATOM 3238 O O . LEU A 1 404 ? 30.910 -34.043 -17.431 1.00 83.06 404 LEU A O 1
ATOM 3242 N N . PRO A 1 405 ? 29.801 -33.098 -15.721 1.00 81.12 405 PRO A N 1
ATOM 3243 C CA . PRO A 1 405 ? 30.873 -33.337 -14.758 1.00 81.12 405 PRO A CA 1
ATOM 3244 C C . PRO A 1 405 ? 30.982 -34.817 -14.352 1.00 81.12 405 PRO A C 1
ATOM 3246 O O . PRO A 1 405 ? 30.012 -35.573 -14.393 1.00 81.12 405 PRO A O 1
ATOM 3249 N N . LEU A 1 406 ? 32.177 -35.228 -13.917 1.00 79.00 406 LEU A N 1
ATOM 3250 C CA . LEU A 1 406 ? 32.454 -36.596 -13.457 1.00 79.00 406 LEU A CA 1
ATOM 3251 C C . LEU A 1 406 ? 31.547 -36.993 -12.273 1.00 79.00 406 LEU A C 1
ATOM 3253 O O . LEU A 1 406 ? 31.259 -36.166 -11.407 1.00 79.00 406 LEU A O 1
ATOM 3257 N N . GLY A 1 407 ? 31.096 -38.253 -12.251 1.00 81.44 407 GLY A N 1
ATOM 3258 C CA . GLY A 1 407 ? 30.170 -38.810 -11.249 1.00 81.44 407 GLY A CA 1
ATOM 3259 C C . GLY A 1 407 ? 28.691 -38.435 -11.433 1.00 81.44 407 GLY A C 1
ATOM 3260 O O . GLY A 1 407 ? 27.815 -39.062 -10.853 1.00 81.44 407 GLY A O 1
ATOM 3261 N N . TRP A 1 408 ? 28.377 -37.434 -12.264 1.00 87.31 408 TRP A N 1
ATOM 3262 C CA . TRP A 1 408 ? 27.010 -36.907 -12.396 1.00 87.31 408 TRP A CA 1
ATOM 3263 C C . TRP A 1 408 ? 26.019 -37.910 -13.000 1.00 87.31 408 TRP A C 1
ATOM 3265 O O . TRP A 1 408 ? 24.859 -37.930 -12.607 1.00 87.31 408 TRP A O 1
ATOM 3275 N N . MET A 1 409 ? 26.465 -38.751 -13.941 1.00 83.62 409 MET A N 1
ATOM 3276 C CA . MET A 1 409 ? 25.612 -39.794 -14.530 1.00 83.62 409 MET A CA 1
ATOM 3277 C C . MET A 1 409 ? 25.239 -40.862 -13.499 1.00 83.62 409 MET A C 1
ATOM 3279 O O . MET A 1 409 ? 24.097 -41.317 -13.487 1.00 83.62 409 MET A O 1
ATOM 3283 N N . ASP A 1 410 ? 26.185 -41.214 -12.626 1.00 86.88 410 ASP A N 1
ATOM 3284 C CA . ASP A 1 410 ? 25.992 -42.196 -11.563 1.00 86.88 410 ASP A CA 1
ATOM 3285 C C . ASP A 1 410 ? 24.984 -41.663 -10.535 1.00 86.88 410 ASP A C 1
ATOM 3287 O O . ASP A 1 410 ? 23.999 -42.334 -10.247 1.00 86.88 410 ASP A O 1
ATOM 3291 N N . ASP A 1 411 ? 25.145 -40.413 -10.079 1.00 87.44 411 ASP A N 1
ATOM 3292 C CA . ASP A 1 411 ? 24.208 -39.768 -9.146 1.00 87.44 411 ASP A CA 1
ATOM 3293 C C . ASP A 1 411 ? 22.777 -39.659 -9.719 1.00 87.44 411 ASP A C 1
ATOM 3295 O O . ASP A 1 411 ? 21.795 -39.870 -9.004 1.00 87.44 411 ASP A O 1
ATOM 3299 N N . VAL A 1 412 ? 22.640 -39.345 -11.016 1.00 87.75 412 VAL A N 1
ATOM 3300 C CA . VAL A 1 412 ? 21.334 -39.265 -11.699 1.00 87.75 412 VAL A CA 1
ATOM 3301 C C . VAL A 1 412 ? 20.715 -40.653 -11.874 1.00 87.75 412 VAL A C 1
ATOM 3303 O O . VAL A 1 412 ? 19.504 -40.790 -11.705 1.00 87.75 412 VAL A O 1
ATOM 3306 N N . TYR A 1 413 ? 21.506 -41.690 -12.159 1.00 90.56 413 TYR A N 1
ATOM 3307 C CA . TYR A 1 413 ? 21.030 -43.077 -12.190 1.00 90.56 413 TYR A CA 1
ATOM 3308 C C . TYR A 1 413 ? 20.534 -43.518 -10.805 1.00 90.56 413 TYR A C 1
ATOM 3310 O O . TYR A 1 413 ? 19.411 -44.007 -10.670 1.00 90.56 413 TYR A O 1
ATOM 3318 N N . ASP A 1 414 ? 21.329 -43.264 -9.764 1.00 88.81 414 ASP A N 1
ATOM 3319 C CA . ASP A 1 414 ? 21.014 -43.616 -8.379 1.00 88.81 414 ASP A CA 1
ATOM 3320 C C . ASP A 1 414 ? 19.768 -42.874 -7.862 1.00 88.81 414 ASP A C 1
ATOM 3322 O O . ASP A 1 414 ? 19.048 -43.395 -7.007 1.00 88.81 414 ASP A O 1
ATOM 3326 N N . TRP A 1 415 ? 19.472 -41.684 -8.395 1.00 90.56 415 TRP A N 1
ATOM 3327 C CA . TRP A 1 415 ? 18.205 -40.978 -8.188 1.00 90.56 415 TRP A CA 1
ATOM 3328 C C . TRP A 1 415 ? 17.047 -41.606 -8.983 1.00 90.56 415 TRP A C 1
ATOM 3330 O O . TRP A 1 415 ? 15.999 -41.896 -8.406 1.00 90.56 415 TRP A O 1
ATOM 3340 N N . CYS A 1 416 ? 17.240 -41.897 -10.275 1.00 87.75 416 CYS A N 1
ATOM 3341 C CA . CYS A 1 416 ? 16.217 -42.497 -11.145 1.00 87.75 416 CYS A CA 1
ATOM 3342 C C . CYS A 1 416 ? 15.740 -43.883 -10.676 1.00 87.75 416 CYS A C 1
ATOM 3344 O O . CYS A 1 416 ? 14.610 -44.260 -10.977 1.00 87.75 416 CYS A O 1
ATOM 3346 N N . VAL A 1 417 ? 16.566 -44.631 -9.936 1.00 88.69 417 VAL A N 1
ATOM 3347 C CA . VAL A 1 417 ? 16.182 -45.912 -9.311 1.00 88.69 417 VAL A CA 1
ATOM 3348 C C . VAL A 1 417 ? 15.265 -45.718 -8.093 1.00 88.69 417 VAL A C 1
ATOM 3350 O O . VAL A 1 417 ? 14.398 -46.553 -7.859 1.00 88.69 417 VAL A O 1
ATOM 3353 N N . LYS A 1 418 ? 15.424 -44.624 -7.333 1.00 88.44 418 LYS A N 1
ATOM 3354 C CA . LYS A 1 418 ? 14.677 -44.358 -6.085 1.00 88.44 418 LYS A CA 1
ATOM 3355 C C . LYS A 1 418 ? 13.414 -43.517 -6.304 1.00 88.44 418 LYS A C 1
ATOM 3357 O O . LYS A 1 418 ? 12.428 -43.671 -5.593 1.00 88.44 418 LYS A O 1
ATOM 3362 N N . PHE A 1 419 ? 13.418 -42.632 -7.300 1.00 88.31 419 PHE A N 1
ATOM 3363 C CA . PHE A 1 419 ? 12.299 -41.726 -7.568 1.00 88.31 419 PHE A CA 1
ATOM 3364 C C . PHE A 1 419 ? 10.947 -42.407 -7.911 1.00 88.31 419 PHE A C 1
ATOM 3366 O O . PHE A 1 419 ? 9.922 -41.822 -7.562 1.00 88.31 419 PHE A O 1
ATOM 3373 N N . PRO A 1 420 ? 10.869 -43.622 -8.502 1.00 90.69 420 PRO A N 1
ATOM 3374 C CA . PRO A 1 420 ? 9.603 -44.348 -8.652 1.00 90.69 420 PRO A CA 1
ATOM 3375 C C . PRO A 1 420 ? 8.840 -44.543 -7.335 1.00 90.69 420 PRO A C 1
ATOM 3377 O O . PRO A 1 420 ? 7.644 -44.280 -7.302 1.00 90.69 420 PRO A O 1
ATOM 3380 N N . GLU A 1 421 ? 9.528 -44.887 -6.239 1.00 88.56 421 GLU A N 1
ATOM 3381 C CA . GLU A 1 421 ? 8.900 -45.053 -4.916 1.00 88.56 421 GLU A CA 1
ATOM 3382 C C . GLU A 1 421 ? 8.222 -43.747 -4.461 1.00 88.56 421 GLU A C 1
ATOM 3384 O O . GLU A 1 421 ? 7.105 -43.763 -3.949 1.00 88.56 421 GLU A O 1
ATOM 3389 N N . ARG A 1 422 ? 8.848 -42.593 -4.744 1.00 85.44 422 ARG A N 1
ATOM 3390 C CA . ARG A 1 422 ? 8.278 -41.261 -4.474 1.00 85.44 422 ARG A CA 1
ATOM 3391 C C . ARG A 1 422 ? 7.089 -40.918 -5.371 1.00 85.44 422 ARG A C 1
ATOM 3393 O O . ARG A 1 422 ? 6.165 -40.244 -4.916 1.00 85.44 422 ARG A O 1
ATOM 3400 N N . ILE A 1 423 ? 7.105 -41.334 -6.642 1.00 87.94 423 ILE A N 1
ATOM 3401 C CA . ILE A 1 423 ? 5.947 -41.171 -7.538 1.00 87.94 423 ILE A CA 1
ATOM 3402 C C . ILE A 1 423 ? 4.761 -41.954 -6.975 1.00 87.94 423 ILE A C 1
ATOM 3404 O O . ILE A 1 423 ? 3.664 -41.403 -6.920 1.00 87.94 423 ILE A O 1
ATOM 3408 N N . ASP A 1 424 ? 4.987 -43.188 -6.531 1.00 87.81 424 ASP A N 1
ATOM 3409 C CA . ASP A 1 424 ? 3.943 -44.077 -6.023 1.00 87.81 424 ASP A CA 1
ATOM 3410 C C . ASP A 1 424 ? 3.384 -43.576 -4.670 1.00 87.81 424 ASP A C 1
ATOM 3412 O O . ASP A 1 424 ? 2.168 -43.473 -4.522 1.00 87.81 424 ASP A O 1
ATOM 3416 N N . GLU A 1 425 ? 4.233 -43.098 -3.745 1.00 85.12 425 GLU A N 1
ATOM 3417 C CA . GLU A 1 425 ? 3.813 -42.392 -2.512 1.00 85.12 425 GLU A CA 1
ATOM 3418 C C . GLU A 1 425 ? 2.902 -41.173 -2.787 1.00 85.12 425 GLU A C 1
ATOM 3420 O O . GLU A 1 425 ? 1.989 -40.869 -2.009 1.00 85.12 425 GLU A O 1
ATOM 3425 N N . LEU A 1 426 ? 3.148 -40.444 -3.884 1.00 85.56 426 LEU A N 1
ATOM 3426 C CA . LEU A 1 426 ? 2.319 -39.311 -4.308 1.00 85.56 426 LEU A CA 1
ATOM 3427 C C . LEU A 1 426 ? 1.040 -39.760 -5.032 1.00 85.56 426 LEU A C 1
ATOM 3429 O O . LEU A 1 426 ? 0.007 -39.098 -4.885 1.00 85.56 426 LEU A O 1
ATOM 3433 N N . ASP A 1 427 ? 1.098 -40.850 -5.802 1.00 85.19 427 ASP A N 1
ATOM 3434 C CA . ASP A 1 427 ? -0.062 -41.472 -6.453 1.00 85.19 427 ASP A CA 1
ATOM 3435 C C . ASP A 1 427 ? -1.067 -41.906 -5.376 1.00 85.19 427 ASP A C 1
ATOM 3437 O O . ASP A 1 427 ? -2.222 -41.484 -5.425 1.00 85.19 427 ASP A O 1
ATOM 3441 N N . ASP A 1 428 ? -0.627 -42.607 -4.327 1.00 84.94 428 ASP A N 1
ATOM 3442 C CA . ASP A 1 428 ? -1.465 -43.009 -3.187 1.00 84.94 428 ASP A CA 1
ATOM 3443 C C . ASP A 1 428 ? -2.094 -41.798 -2.468 1.00 84.94 428 ASP A C 1
ATOM 3445 O O . ASP A 1 428 ? -3.314 -41.733 -2.280 1.00 84.94 428 ASP A O 1
ATOM 3449 N N . MET A 1 429 ? -1.288 -40.789 -2.100 1.00 80.88 429 MET A N 1
ATOM 3450 C CA . MET A 1 429 ? -1.773 -39.609 -1.361 1.00 80.88 429 MET A CA 1
ATOM 3451 C C . MET A 1 429 ? -2.797 -38.756 -2.126 1.00 80.88 429 MET A C 1
ATOM 3453 O O . MET A 1 429 ? -3.613 -38.070 -1.496 1.00 80.88 429 MET A O 1
ATOM 3457 N N . LEU A 1 430 ? -2.749 -38.743 -3.461 1.00 83.12 430 LEU A N 1
ATOM 3458 C CA . LEU A 1 430 ? -3.650 -37.939 -4.290 1.00 83.12 430 LEU A CA 1
ATOM 3459 C C . LEU A 1 430 ? -4.789 -38.765 -4.890 1.00 83.12 430 LEU A C 1
ATOM 3461 O O . LEU A 1 430 ? -5.945 -38.355 -4.767 1.00 83.12 430 LEU A O 1
ATOM 3465 N N . THR A 1 431 ? -4.513 -39.918 -5.505 1.00 82.06 431 THR A N 1
ATOM 3466 C CA . THR A 1 431 ? -5.541 -40.711 -6.199 1.00 82.06 431 THR A CA 1
ATOM 3467 C C . THR A 1 431 ? -6.626 -41.212 -5.262 1.00 82.06 431 THR A C 1
ATOM 3469 O O . THR A 1 431 ? -7.782 -41.170 -5.658 1.00 82.06 431 THR A O 1
ATOM 3472 N N . GLU A 1 432 ? -6.332 -41.633 -4.029 1.00 79.94 432 GLU A N 1
ATOM 3473 C CA . GLU A 1 432 ? -7.347 -42.109 -3.073 1.00 79.94 432 GLU A CA 1
ATOM 3474 C C . GLU A 1 432 ? -8.189 -40.963 -2.479 1.00 79.94 432 GLU A C 1
ATOM 3476 O O . GLU A 1 432 ? -9.361 -41.145 -2.127 1.00 79.94 432 GLU A O 1
ATOM 3481 N N . ASN A 1 433 ? -7.611 -39.762 -2.382 1.00 79.56 433 ASN A N 1
ATOM 3482 C CA . ASN A 1 433 ? -8.130 -38.664 -1.574 1.00 79.56 433 ASN A CA 1
ATOM 3483 C C . ASN A 1 433 ? -9.508 -38.167 -2.055 1.00 79.56 433 ASN A C 1
ATOM 3485 O O . ASN A 1 433 ? -9.680 -37.642 -3.157 1.00 79.56 433 ASN A O 1
ATOM 3489 N N . ARG A 1 434 ? -10.511 -38.266 -1.173 1.00 78.25 434 ARG A N 1
ATOM 3490 C CA . ARG A 1 434 ?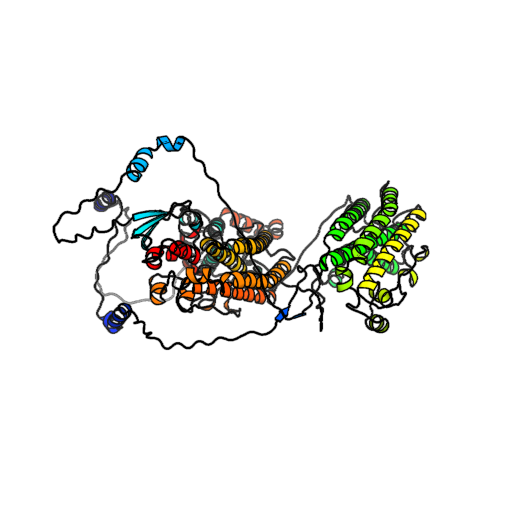 -11.901 -37.865 -1.456 1.00 78.25 434 ARG A CA 1
ATOM 3491 C C . ARG A 1 434 ? -12.032 -36.387 -1.841 1.00 78.25 434 ARG A C 1
ATOM 3493 O O . ARG A 1 434 ? -12.849 -36.066 -2.699 1.00 78.25 434 ARG A O 1
ATOM 3500 N N . ILE A 1 435 ? -11.223 -35.506 -1.246 1.00 78.19 435 ILE A N 1
ATOM 3501 C CA . ILE A 1 435 ? -11.211 -34.062 -1.543 1.00 78.19 435 ILE A CA 1
ATOM 3502 C C . ILE A 1 435 ? -10.615 -33.810 -2.935 1.00 78.19 435 ILE A C 1
ATOM 3504 O O . ILE A 1 435 ? -11.117 -32.961 -3.670 1.00 78.19 435 ILE A O 1
ATOM 3508 N N . TRP A 1 436 ? -9.592 -34.582 -3.322 1.00 79.88 436 TRP A N 1
ATOM 3509 C CA . TRP A 1 436 ? -8.986 -34.530 -4.654 1.00 79.88 436 TRP A CA 1
ATOM 3510 C C . TRP A 1 436 ? -9.982 -34.971 -5.727 1.00 79.88 436 TRP A C 1
ATOM 3512 O O . TRP A 1 436 ? -10.290 -34.186 -6.627 1.00 79.88 436 TRP A O 1
ATOM 3522 N N . LYS A 1 437 ? -10.577 -36.167 -5.583 1.00 81.50 437 LYS A N 1
ATOM 3523 C CA . LYS A 1 437 ? -11.609 -36.692 -6.500 1.00 81.50 437 LYS A CA 1
ATOM 3524 C C . LYS A 1 437 ? -12.759 -35.698 -6.684 1.00 81.50 437 LYS A C 1
ATOM 3526 O O . LYS A 1 437 ? -13.053 -35.304 -7.811 1.00 81.50 437 LYS A O 1
ATOM 3531 N N . ALA A 1 438 ? -13.340 -35.218 -5.582 1.00 77.44 438 ALA A N 1
ATOM 3532 C CA . ALA A 1 438 ? -14.479 -34.294 -5.590 1.00 77.44 438 ALA A CA 1
ATOM 3533 C C . ALA A 1 438 ? -14.183 -32.899 -6.184 1.00 77.44 438 ALA A C 1
ATOM 3535 O O . ALA A 1 438 ? -15.114 -32.133 -6.425 1.00 77.44 438 ALA A O 1
ATOM 3536 N N . ARG A 1 439 ? -12.910 -32.545 -6.416 1.00 71.44 439 ARG A N 1
ATOM 3537 C CA . ARG A 1 439 ? -12.483 -31.263 -7.012 1.00 71.44 439 ARG A CA 1
ATOM 3538 C C . ARG A 1 439 ? -11.801 -31.414 -8.383 1.00 71.44 439 ARG A C 1
ATOM 3540 O O . ARG A 1 439 ? -11.281 -30.418 -8.898 1.00 71.44 439 ARG A O 1
ATOM 3547 N N . THR A 1 440 ? -11.782 -32.614 -8.976 1.00 77.62 440 THR A N 1
ATOM 3548 C CA . THR A 1 440 ? -11.060 -32.897 -10.239 1.00 77.62 440 THR A CA 1
ATOM 3549 C C . THR A 1 440 ? -11.807 -33.784 -11.243 1.00 77.62 440 THR A C 1
ATOM 3551 O O . THR A 1 440 ? -11.611 -33.594 -12.445 1.00 77.62 440 THR A O 1
ATOM 3554 N N . ILE A 1 441 ? -12.652 -34.716 -10.789 1.00 80.06 441 ILE A N 1
ATOM 3555 C CA . ILE A 1 441 ? -13.463 -35.598 -11.651 1.00 80.06 441 ILE A CA 1
ATOM 3556 C C . ILE A 1 441 ? -14.669 -34.824 -12.203 1.00 80.06 441 ILE A C 1
ATOM 3558 O O . ILE A 1 441 ? -15.253 -34.018 -11.482 1.00 80.06 441 ILE A O 1
ATOM 3562 N N . ASP A 1 442 ? -15.010 -35.033 -13.480 1.00 74.44 442 ASP A N 1
ATOM 3563 C CA . ASP A 1 442 ? -16.065 -34.332 -14.237 1.00 74.44 442 ASP A CA 1
ATOM 3564 C C . ASP A 1 442 ? -15.904 -32.786 -14.282 1.00 74.44 442 ASP A C 1
ATOM 3566 O O . ASP A 1 442 ? -16.795 -32.054 -14.718 1.00 74.44 442 ASP A O 1
ATOM 3570 N N . VAL A 1 443 ? -14.740 -32.257 -13.873 1.00 73.81 443 VAL A N 1
ATOM 3571 C CA . VAL A 1 443 ? -14.416 -30.820 -13.881 1.00 73.81 443 VAL A CA 1
ATOM 3572 C C . VAL A 1 443 ? -13.601 -30.457 -15.123 1.00 73.81 443 VAL A C 1
ATOM 3574 O O . VAL A 1 443 ? -12.519 -30.995 -15.357 1.00 73.81 443 VAL A O 1
ATOM 3577 N N . GLY A 1 444 ? -14.074 -29.451 -15.868 1.00 72.44 444 GLY A N 1
ATOM 3578 C CA . GLY A 1 444 ? -13.299 -28.788 -16.924 1.00 72.44 444 GLY A CA 1
ATOM 3579 C C . GLY A 1 444 ? -13.083 -29.623 -18.189 1.00 72.44 444 GLY A C 1
ATOM 3580 O O . GLY A 1 444 ? -12.039 -29.474 -18.828 1.00 72.44 444 GLY A O 1
ATOM 3581 N N . ILE A 1 445 ? -14.042 -30.496 -18.511 1.00 80.00 445 ILE A N 1
ATOM 3582 C CA . ILE A 1 445 ? -14.051 -31.429 -19.650 1.00 80.00 445 ILE A CA 1
ATOM 3583 C C . ILE A 1 445 ? -13.786 -30.702 -20.983 1.00 80.00 445 ILE A C 1
ATOM 3585 O O . ILE A 1 445 ? -14.315 -29.616 -21.218 1.00 80.00 445 ILE A O 1
ATOM 3589 N N . VAL A 1 446 ? -12.976 -31.299 -21.863 1.00 80.75 446 VAL A N 1
ATOM 3590 C CA . VAL A 1 446 ? -12.713 -30.818 -23.235 1.00 80.75 446 VAL A CA 1
ATOM 3591 C C . VAL A 1 446 ? -12.829 -31.997 -24.197 1.00 80.75 446 VAL A C 1
ATOM 3593 O O . VAL A 1 446 ? -12.183 -33.022 -23.982 1.00 80.75 446 VAL A O 1
ATOM 3596 N N . SER A 1 447 ? -13.635 -31.861 -25.256 1.00 82.62 447 SER A N 1
ATOM 3597 C CA . SER A 1 447 ? -13.807 -32.927 -26.248 1.00 82.62 447 SER A CA 1
ATOM 3598 C C . SER A 1 447 ? -12.624 -33.013 -27.219 1.00 82.62 447 SER A C 1
ATOM 3600 O O . SER A 1 447 ? -11.944 -32.021 -27.490 1.00 82.62 447 SER A O 1
ATOM 3602 N N . ALA A 1 448 ? -12.419 -34.196 -27.806 1.00 77.94 448 ALA A N 1
ATOM 3603 C CA . ALA A 1 448 ? -11.417 -34.426 -28.847 1.00 77.94 448 ALA A CA 1
ATOM 3604 C C . ALA A 1 448 ? -11.566 -33.472 -30.052 1.00 77.94 448 ALA A C 1
ATOM 3606 O O . ALA A 1 448 ? -10.571 -33.018 -30.615 1.00 77.94 448 ALA A O 1
ATOM 3607 N N . GLY A 1 449 ? -12.807 -33.150 -30.439 1.00 79.62 449 GLY A N 1
ATOM 3608 C CA . GLY A 1 449 ? -13.091 -32.237 -31.548 1.00 79.62 449 GLY A CA 1
ATOM 3609 C C . GLY A 1 449 ? -12.748 -30.788 -31.209 1.00 79.62 449 GLY A C 1
ATOM 3610 O O . GLY A 1 449 ? -12.086 -30.111 -31.994 1.00 79.62 449 GLY A O 1
ATOM 3611 N N . ASP A 1 450 ? -13.133 -30.325 -30.019 1.00 83.12 450 ASP A N 1
ATOM 3612 C CA . ASP A 1 450 ? -12.864 -28.952 -29.573 1.00 83.12 450 ASP A CA 1
ATOM 3613 C C . ASP A 1 450 ? -11.366 -28.715 -29.345 1.00 83.12 450 ASP A C 1
ATOM 3615 O O . ASP A 1 450 ? -10.842 -27.676 -29.742 1.00 83.12 450 ASP A O 1
ATOM 3619 N N . ALA A 1 451 ? -10.647 -29.706 -28.802 1.00 79.38 451 ALA A N 1
ATOM 3620 C CA . ALA A 1 451 ? -9.195 -29.648 -28.634 1.00 79.38 451 ALA A CA 1
ATOM 3621 C C . ALA A 1 451 ? -8.454 -29.427 -29.968 1.00 79.38 451 ALA A C 1
ATOM 3623 O O . ALA A 1 451 ? -7.505 -28.643 -30.017 1.00 79.38 451 ALA A O 1
ATOM 3624 N N . LEU A 1 452 ? -8.900 -30.075 -31.052 1.00 80.06 452 LEU A N 1
ATOM 3625 C CA . LEU A 1 452 ? -8.357 -29.863 -32.398 1.00 80.06 452 LEU A CA 1
ATOM 3626 C C . LEU A 1 452 ? -8.776 -28.504 -32.974 1.00 80.06 452 LEU A C 1
ATOM 3628 O O . LEU A 1 452 ? -7.927 -27.768 -33.475 1.00 80.06 452 LEU A O 1
ATOM 3632 N N . ASN A 1 453 ? -10.058 -28.141 -32.863 1.00 84.00 453 ASN A N 1
ATOM 3633 C CA . ASN A 1 453 ? -10.595 -26.876 -33.382 1.00 84.00 453 ASN A CA 1
ATOM 3634 C C . ASN A 1 453 ? -9.968 -25.636 -32.719 1.00 84.00 453 ASN A C 1
ATOM 3636 O O . ASN A 1 453 ? -9.856 -24.590 -33.356 1.00 84.00 453 ASN A O 1
ATOM 3640 N N . TRP A 1 454 ? -9.556 -25.739 -31.452 1.00 79.88 454 TRP A N 1
ATOM 3641 C CA . TRP A 1 454 ? -8.875 -24.674 -30.706 1.00 79.88 454 TRP A CA 1
ATOM 3642 C C . TRP A 1 454 ? -7.341 -24.766 -30.755 1.00 79.88 454 TRP A C 1
ATOM 3644 O O . TRP A 1 454 ? -6.665 -23.942 -30.142 1.00 79.88 454 TRP A O 1
ATOM 3654 N N . GLY A 1 455 ? -6.774 -25.742 -31.476 1.00 79.19 455 GLY A N 1
ATOM 3655 C CA . GLY A 1 455 ? -5.324 -25.885 -31.643 1.00 79.19 455 GLY A CA 1
ATOM 3656 C C . GLY A 1 455 ? -4.567 -26.213 -30.351 1.00 79.19 455 GLY A C 1
ATOM 3657 O O . GLY A 1 455 ? -3.414 -25.807 -30.193 1.00 79.19 455 GLY A O 1
ATOM 3658 N N . PHE A 1 456 ? -5.198 -26.918 -29.407 1.00 81.94 456 PHE A N 1
ATOM 3659 C CA . PHE A 1 456 ? -4.536 -27.358 -28.177 1.00 81.94 456 PHE A CA 1
ATOM 3660 C C . PHE A 1 456 ? -3.401 -28.353 -28.470 1.00 81.94 456 PHE A C 1
ATOM 3662 O O . PHE A 1 456 ? -3.352 -28.995 -29.517 1.00 81.94 456 PHE A O 1
ATOM 3669 N N . THR A 1 457 ? -2.470 -28.497 -27.522 1.00 81.38 457 THR A N 1
ATOM 3670 C CA . THR A 1 457 ? -1.300 -29.383 -27.643 1.00 81.38 457 THR A CA 1
ATOM 3671 C C . THR A 1 457 ? -0.985 -30.116 -26.329 1.00 81.38 457 THR A C 1
ATOM 3673 O O . THR A 1 457 ? -1.522 -29.802 -25.262 1.00 81.38 457 THR A O 1
ATOM 3676 N N . GLY A 1 458 ? -0.124 -31.138 -26.400 1.00 83.50 458 GLY A N 1
ATOM 3677 C CA . GLY A 1 458 ? 0.407 -31.848 -25.231 1.00 83.50 458 GLY A CA 1
ATOM 3678 C C . GLY A 1 458 ? -0.653 -32.585 -24.402 1.00 83.50 458 GLY A C 1
ATOM 3679 O O . GLY A 1 458 ? -1.460 -33.352 -24.927 1.00 83.50 458 GLY A O 1
ATOM 3680 N N . VAL A 1 459 ? -0.629 -32.385 -23.079 1.00 82.88 459 VAL A N 1
ATOM 3681 C CA . VAL A 1 459 ? -1.520 -33.069 -22.115 1.00 82.88 459 VAL A CA 1
ATOM 3682 C C . VAL A 1 459 ? -3.004 -32.804 -22.405 1.00 82.88 459 VAL A C 1
ATOM 3684 O O . VAL A 1 459 ? -3.827 -33.690 -22.203 1.00 82.88 459 VAL A O 1
ATOM 3687 N N . MET A 1 460 ? -3.355 -31.621 -22.924 1.00 81.12 460 MET A N 1
ATOM 3688 C CA . MET A 1 460 ? -4.752 -31.256 -23.207 1.00 81.12 460 MET A CA 1
ATOM 3689 C C . MET A 1 460 ? -5.378 -32.115 -24.314 1.00 81.12 460 MET A C 1
ATOM 3691 O O . MET A 1 460 ? -6.557 -32.436 -24.233 1.00 81.12 460 MET A O 1
ATOM 3695 N N . VAL A 1 461 ? -4.581 -32.510 -25.313 1.00 85.06 461 VAL A N 1
ATOM 3696 C CA . VAL A 1 461 ? -5.003 -33.340 -26.459 1.00 85.06 461 VAL A CA 1
ATOM 3697 C C . VAL A 1 461 ? -4.994 -34.827 -26.103 1.00 85.06 461 VAL A C 1
ATOM 3699 O O . VAL A 1 461 ? -5.916 -35.568 -26.446 1.00 85.06 461 VAL A O 1
ATOM 3702 N N . ARG A 1 462 ? -3.969 -35.265 -25.362 1.00 83.38 462 ARG A N 1
ATOM 3703 C CA . ARG A 1 462 ? -3.850 -36.654 -24.896 1.00 83.38 462 ARG A CA 1
ATOM 3704 C C . ARG A 1 462 ? -4.911 -37.002 -23.855 1.00 83.38 462 ARG A C 1
ATOM 3706 O O . ARG A 1 462 ? -5.504 -38.071 -23.941 1.00 83.38 462 ARG A O 1
ATOM 3713 N N . GLY A 1 463 ? -5.231 -36.086 -22.940 1.00 81.88 463 GLY A N 1
ATOM 3714 C CA . GLY A 1 463 ? -6.308 -36.267 -21.963 1.00 81.88 463 GLY A CA 1
ATOM 3715 C C . GLY A 1 463 ? -7.695 -36.435 -22.598 1.00 81.88 463 GLY A C 1
ATOM 3716 O O . GLY A 1 463 ? -8.524 -37.142 -22.038 1.00 81.88 463 GLY A O 1
ATOM 3717 N N . SER A 1 464 ? -7.942 -35.843 -23.775 1.00 83.06 464 SER A N 1
ATOM 3718 C CA . SER A 1 464 ? -9.209 -35.955 -24.516 1.00 83.06 464 SER A CA 1
ATOM 3719 C C . SER A 1 464 ? -9.255 -37.118 -25.524 1.00 83.06 464 SER A C 1
ATOM 3721 O O . SER A 1 464 ? -10.102 -37.108 -26.414 1.00 83.06 464 SER A O 1
ATOM 3723 N N . GLY A 1 465 ? -8.339 -38.092 -25.446 1.00 81.00 465 GLY A N 1
ATOM 3724 C CA . GLY A 1 465 ? -8.377 -39.317 -26.261 1.00 81.00 465 GLY A CA 1
ATOM 3725 C C . GLY A 1 465 ? -7.486 -39.353 -27.511 1.00 81.00 465 GLY A C 1
ATOM 3726 O O . GLY A 1 465 ? -7.480 -40.361 -28.216 1.00 81.00 465 GLY A O 1
ATOM 3727 N N . ILE A 1 466 ? -6.719 -38.300 -27.821 1.00 81.38 466 ILE A N 1
ATOM 3728 C CA . ILE A 1 466 ? -5.923 -38.228 -29.062 1.00 81.38 466 ILE A CA 1
ATOM 3729 C C . ILE A 1 466 ? -4.440 -38.535 -28.781 1.00 81.38 466 ILE A C 1
ATOM 3731 O O . ILE A 1 466 ? -3.733 -37.747 -28.151 1.00 81.38 466 ILE A O 1
ATOM 3735 N N . LYS A 1 467 ? -3.930 -39.657 -29.315 1.00 83.19 467 LYS A N 1
ATOM 3736 C CA . LYS A 1 467 ? -2.525 -40.107 -29.174 1.00 83.19 467 LYS A CA 1
ATOM 3737 C C . LYS A 1 467 ? -1.553 -39.322 -30.081 1.00 83.19 467 LYS A C 1
ATOM 3739 O O . LYS A 1 467 ? -0.939 -39.889 -30.981 1.00 83.19 467 LYS A O 1
ATOM 3744 N N . TRP A 1 468 ? -1.417 -38.013 -29.856 1.00 79.62 468 TRP A N 1
ATOM 3745 C CA . TRP A 1 468 ? -0.520 -37.118 -30.608 1.00 79.62 468 TRP A CA 1
ATOM 3746 C C . TRP A 1 468 ? 0.614 -36.571 -29.721 1.00 79.62 468 TRP A C 1
ATOM 3748 O O . TRP A 1 468 ? 0.367 -35.841 -28.763 1.00 79.62 468 TRP A O 1
ATOM 3758 N N . ASP A 1 469 ? 1.864 -36.912 -30.052 1.00 80.81 469 ASP A N 1
ATOM 3759 C CA . ASP A 1 469 ? 3.087 -36.399 -29.410 1.00 80.81 469 ASP A CA 1
ATOM 3760 C C . ASP A 1 469 ? 4.123 -36.056 -30.494 1.00 80.81 469 ASP A C 1
ATOM 3762 O O . ASP A 1 469 ? 4.442 -36.882 -31.357 1.00 80.81 469 ASP A O 1
ATOM 3766 N N . ILE A 1 470 ? 4.660 -34.834 -30.439 1.00 82.44 470 ILE A N 1
ATOM 3767 C CA . ILE A 1 470 ? 5.649 -34.312 -31.392 1.00 82.44 470 ILE A CA 1
ATOM 3768 C C . ILE A 1 470 ? 6.908 -35.189 -31.404 1.00 82.44 470 ILE A C 1
ATOM 3770 O O . ILE A 1 470 ? 7.457 -35.430 -32.475 1.00 82.44 470 ILE A O 1
ATOM 3774 N N . ARG A 1 471 ? 7.322 -35.746 -30.255 1.00 82.19 471 ARG A N 1
ATOM 3775 C CA . ARG A 1 471 ? 8.530 -36.585 -30.142 1.00 82.19 471 ARG A CA 1
ATOM 3776 C C . ARG A 1 471 ? 8.486 -37.836 -31.027 1.00 82.19 471 ARG A C 1
ATOM 3778 O O . ARG A 1 471 ? 9.536 -38.262 -31.489 1.00 82.19 471 ARG A O 1
ATOM 3785 N N . LYS A 1 472 ? 7.293 -38.393 -31.294 1.00 81.75 472 LYS A N 1
ATOM 3786 C CA . LYS A 1 472 ? 7.106 -39.503 -32.253 1.00 81.75 472 LYS A CA 1
ATOM 3787 C C . LYS A 1 472 ? 6.691 -39.040 -33.649 1.00 81.75 472 LYS A C 1
ATOM 3789 O O . LYS A 1 472 ? 7.106 -39.648 -34.628 1.00 81.75 472 LYS A O 1
ATOM 3794 N N . ALA A 1 473 ? 5.868 -37.994 -33.758 1.00 80.38 473 ALA A N 1
ATOM 3795 C CA . ALA A 1 473 ? 5.359 -37.524 -35.050 1.00 80.38 473 ALA A CA 1
ATOM 3796 C C . ALA A 1 473 ? 6.422 -36.786 -35.890 1.00 80.38 473 ALA A C 1
ATOM 3798 O O . ALA A 1 473 ? 6.397 -36.857 -37.117 1.00 80.38 473 ALA A O 1
ATOM 3799 N N . GLN A 1 474 ? 7.343 -36.073 -35.236 1.00 79.44 474 GLN A N 1
ATOM 3800 C CA . GLN A 1 474 ? 8.466 -35.349 -35.836 1.00 79.44 474 GLN A CA 1
ATOM 3801 C C . GLN A 1 474 ? 9.685 -35.427 -34.892 1.00 79.44 474 GLN A C 1
ATOM 3803 O O . GLN A 1 474 ? 9.971 -34.461 -34.177 1.00 79.44 474 GLN A O 1
ATOM 3808 N N . PRO A 1 475 ? 10.393 -36.574 -34.841 1.00 76.88 475 PRO A N 1
ATOM 3809 C CA . PRO A 1 475 ? 11.507 -36.771 -33.918 1.00 76.88 475 PRO A CA 1
ATOM 3810 C C . PRO A 1 475 ? 12.633 -35.753 -34.144 1.00 76.88 475 PRO A C 1
ATOM 3812 O O . PRO A 1 475 ? 12.998 -35.427 -35.276 1.00 76.88 475 PRO A O 1
ATOM 3815 N N . TYR A 1 476 ? 13.200 -35.270 -33.041 1.00 79.75 476 TYR A N 1
ATOM 3816 C CA . TYR A 1 476 ? 14.335 -34.349 -32.997 1.00 79.75 476 TYR A CA 1
ATOM 3817 C C . TYR A 1 476 ? 15.375 -34.829 -31.975 1.00 79.75 476 TYR A C 1
ATOM 3819 O O . TYR A 1 476 ? 15.077 -35.672 -31.129 1.00 79.75 476 TYR A O 1
ATOM 3827 N N . ASP A 1 477 ? 16.606 -34.322 -32.088 1.00 82.12 477 ASP A N 1
ATOM 3828 C CA . ASP A 1 477 ? 17.782 -34.806 -31.353 1.00 82.12 477 ASP A CA 1
ATOM 3829 C C . ASP A 1 477 ? 17.875 -36.347 -31.339 1.00 82.12 477 ASP A C 1
ATOM 3831 O O . ASP A 1 477 ? 18.046 -36.923 -32.414 1.00 82.12 477 ASP A O 1
ATOM 3835 N N . ALA A 1 478 ? 17.776 -37.004 -30.176 1.00 82.25 478 ALA A N 1
ATOM 3836 C CA . ALA A 1 478 ? 17.844 -38.466 -30.037 1.00 82.25 478 ALA A CA 1
ATOM 3837 C C . ALA A 1 478 ? 16.468 -39.163 -29.909 1.00 82.25 478 ALA A C 1
ATOM 3839 O O . ALA A 1 478 ? 16.410 -40.386 -29.846 1.00 82.25 478 ALA A O 1
ATOM 3840 N N . TYR A 1 479 ? 15.335 -38.440 -29.915 1.00 82.25 479 TYR A N 1
ATOM 3841 C CA . TYR A 1 479 ? 14.004 -39.049 -29.698 1.00 82.25 479 TYR A CA 1
ATOM 3842 C C . TYR A 1 479 ? 13.572 -40.065 -30.772 1.00 82.25 479 TYR A C 1
ATOM 3844 O O . TYR A 1 479 ? 12.641 -40.829 -30.538 1.00 82.25 479 TYR A O 1
ATOM 3852 N N . GLY A 1 480 ? 14.233 -40.090 -31.935 1.00 79.38 480 GLY A N 1
ATOM 3853 C CA . GLY A 1 480 ? 14.017 -41.114 -32.966 1.00 79.38 480 GLY A CA 1
ATOM 3854 C C . GLY A 1 480 ? 14.693 -42.464 -32.681 1.00 79.38 480 GLY A C 1
ATOM 3855 O O . GLY A 1 480 ? 14.406 -43.429 -33.380 1.00 79.38 480 GLY A O 1
ATOM 3856 N N . GLU A 1 481 ? 15.574 -42.531 -31.678 1.00 83.62 481 GLU A N 1
ATOM 3857 C CA . GLU A 1 481 ? 16.352 -43.720 -31.287 1.00 83.62 481 GLU A CA 1
ATOM 3858 C C . GLU A 1 481 ? 15.872 -44.323 -29.946 1.00 83.62 481 GLU A C 1
ATOM 3860 O O . GLU A 1 481 ? 16.445 -45.298 -29.467 1.00 83.62 481 GLU A O 1
ATOM 3865 N N . LEU A 1 482 ? 14.832 -43.742 -29.328 1.00 85.50 482 LEU A N 1
ATOM 3866 C CA . LEU A 1 482 ? 14.377 -44.050 -27.966 1.00 85.50 482 LEU A CA 1
ATOM 3867 C C . LEU A 1 482 ? 12.955 -44.635 -27.950 1.00 85.50 482 LEU A C 1
ATOM 3869 O O . LEU A 1 482 ? 12.050 -44.142 -28.629 1.00 85.50 482 LEU A O 1
ATOM 3873 N N . GLU A 1 483 ? 12.731 -45.655 -27.120 1.00 83.44 483 GLU A N 1
ATOM 3874 C CA . GLU A 1 483 ? 11.452 -46.363 -27.014 1.00 83.44 483 GLU A CA 1
ATOM 3875 C C . GLU A 1 483 ? 10.682 -45.959 -25.750 1.00 83.44 483 GLU A C 1
ATOM 3877 O O . GLU A 1 483 ? 11.056 -46.278 -24.623 1.00 83.44 483 GLU A O 1
ATOM 3882 N N . PHE A 1 484 ? 9.558 -45.279 -25.952 1.00 84.88 484 PHE A N 1
ATOM 3883 C CA . PHE A 1 484 ? 8.614 -44.851 -24.917 1.00 84.88 484 PHE A CA 1
ATOM 3884 C C . PHE A 1 484 ? 7.185 -44.984 -25.441 1.00 84.88 484 PHE A C 1
ATOM 3886 O O . PHE A 1 484 ? 6.984 -45.057 -26.657 1.00 84.88 484 PHE A O 1
ATOM 3893 N N . ASP A 1 485 ? 6.183 -44.961 -24.569 1.00 84.94 485 ASP A N 1
ATOM 3894 C CA . ASP A 1 485 ? 4.778 -44.921 -24.975 1.00 84.94 485 ASP A CA 1
ATOM 3895 C C . ASP A 1 485 ? 4.107 -43.574 -24.682 1.00 84.94 485 ASP A C 1
ATOM 3897 O O . ASP A 1 485 ? 4.580 -42.771 -23.879 1.00 84.94 485 ASP A O 1
ATOM 3901 N N . VAL A 1 486 ? 3.011 -43.300 -25.394 1.00 83.94 486 VAL A N 1
ATOM 3902 C CA . VAL A 1 486 ? 2.264 -42.036 -25.274 1.00 83.94 486 VAL A CA 1
ATOM 3903 C C . VAL A 1 486 ? 0.959 -42.303 -24.511 1.00 83.94 486 VAL A C 1
ATOM 3905 O O . VAL A 1 486 ? 0.100 -42.993 -25.071 1.00 83.94 486 VAL A O 1
ATOM 3908 N N . PRO A 1 487 ? 0.796 -41.781 -23.278 1.00 84.56 487 PRO A N 1
ATOM 3909 C CA . PRO A 1 487 ? -0.408 -41.974 -22.471 1.00 84.56 487 PRO A CA 1
ATOM 3910 C C . PRO A 1 487 ? -1.592 -41.155 -23.001 1.00 84.56 487 PRO A C 1
ATOM 3912 O O . PRO A 1 487 ? -1.402 -40.155 -23.702 1.00 84.56 487 PRO A O 1
ATOM 3915 N N . VAL A 1 488 ? -2.816 -41.610 -22.708 1.00 85.62 488 VAL A N 1
ATOM 3916 C CA . VAL A 1 488 ? -4.072 -41.101 -23.292 1.00 85.62 488 VAL A CA 1
ATOM 3917 C C . VAL A 1 488 ? -5.231 -41.247 -22.290 1.00 85.62 488 VAL A C 1
ATOM 3919 O O . VAL A 1 488 ? -5.478 -42.342 -21.793 1.00 85.62 488 VAL A O 1
ATOM 3922 N N . GLY A 1 489 ? -5.962 -40.158 -22.030 1.00 83.00 489 GLY A N 1
ATOM 3923 C CA . GLY A 1 489 ? -7.192 -40.140 -21.220 1.00 83.00 489 GLY A CA 1
ATOM 3924 C C . GLY A 1 489 ? -8.449 -40.491 -22.028 1.00 83.00 489 GLY A C 1
ATOM 3925 O O . GLY A 1 489 ? -8.388 -40.619 -23.250 1.00 83.00 489 GLY A O 1
ATOM 3926 N N . GLN A 1 490 ? -9.599 -40.650 -21.367 1.00 77.12 490 GLN A N 1
ATOM 3927 C CA . GLN A 1 490 ? -10.845 -41.107 -22.012 1.00 77.12 490 GLN A CA 1
ATOM 3928 C C . GLN A 1 490 ? -11.980 -40.078 -21.980 1.00 77.12 490 GLN A C 1
ATOM 3930 O O . GLN A 1 490 ? -12.751 -40.002 -22.936 1.00 77.12 490 GLN A O 1
ATOM 3935 N N . LYS A 1 491 ? -12.100 -39.293 -20.904 1.00 76.94 491 LYS A N 1
ATOM 3936 C CA . LYS A 1 491 ? -13.149 -38.274 -20.739 1.00 76.94 491 LYS A CA 1
ATOM 3937 C C . LYS A 1 491 ? -12.700 -36.874 -21.147 1.00 76.94 491 LYS A C 1
ATOM 3939 O O . LYS A 1 491 ? -13.519 -36.079 -21.599 1.00 76.94 491 LYS A O 1
ATOM 3944 N N . GLY A 1 492 ? -11.417 -36.554 -20.967 1.00 76.06 492 GLY A N 1
ATOM 3945 C CA . GLY A 1 492 ? -10.909 -35.188 -21.118 1.00 76.06 492 GLY A CA 1
ATOM 3946 C C . GLY A 1 492 ? -10.981 -34.332 -19.851 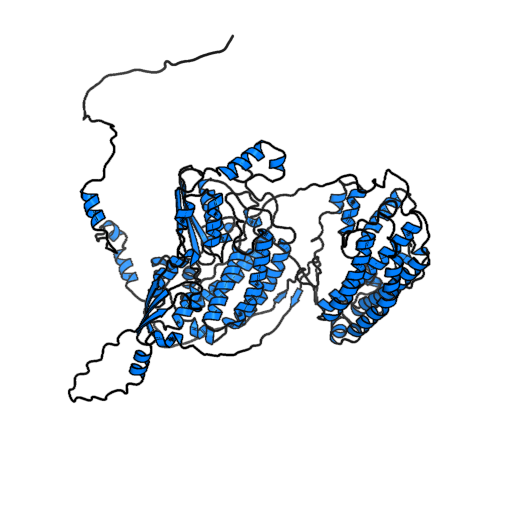1.00 76.06 492 GLY A C 1
ATOM 3947 O O . GLY A 1 492 ? -10.758 -33.126 -19.952 1.00 76.06 492 GLY A O 1
ATOM 3948 N N . ASP A 1 493 ? -11.265 -34.917 -18.685 1.00 84.75 493 ASP A N 1
ATOM 3949 C CA . ASP A 1 493 ? -11.379 -34.241 -17.380 1.00 84.75 493 ASP A CA 1
ATOM 3950 C C . ASP A 1 493 ? -10.045 -33.670 -16.861 1.00 84.75 493 ASP A C 1
ATOM 3952 O O . ASP A 1 493 ? -8.953 -34.061 -17.284 1.00 84.75 493 ASP A O 1
ATOM 3956 N N . CYS A 1 494 ? -10.105 -32.799 -15.848 1.00 82.81 494 CYS A N 1
ATOM 3957 C CA . CYS A 1 494 ? -8.921 -32.425 -15.067 1.00 82.81 494 CYS A CA 1
ATOM 3958 C C . CYS A 1 494 ? -8.251 -33.622 -14.359 1.00 82.81 494 CYS A C 1
ATOM 3960 O O . CYS A 1 494 ? -7.031 -33.602 -14.195 1.00 82.81 494 CYS A O 1
ATOM 3962 N N . TYR A 1 495 ? -9.005 -34.661 -13.978 1.00 86.12 495 TYR A N 1
ATOM 3963 C CA . TYR A 1 495 ? -8.452 -35.893 -13.397 1.00 86.12 495 TYR A CA 1
ATOM 3964 C C . TYR A 1 495 ? -7.658 -36.723 -14.425 1.00 86.12 495 TYR A C 1
ATOM 3966 O O . TYR A 1 495 ? -6.501 -37.055 -14.173 1.00 86.12 495 TYR A O 1
ATOM 3974 N N . ASP A 1 496 ? -8.201 -36.949 -15.628 1.00 84.12 496 ASP A N 1
ATOM 3975 C CA . ASP A 1 496 ? -7.505 -37.642 -16.730 1.00 84.12 496 ASP A CA 1
ATOM 3976 C C . ASP A 1 496 ? -6.177 -36.956 -17.099 1.00 84.12 496 ASP A C 1
ATOM 3978 O O . ASP A 1 496 ? -5.171 -37.617 -17.362 1.00 84.12 496 ASP A O 1
ATOM 3982 N N . ARG A 1 497 ? -6.140 -35.616 -17.076 1.00 87.44 497 ARG A N 1
ATOM 3983 C CA . ARG A 1 497 ? -4.918 -34.824 -17.323 1.00 87.44 497 ARG A CA 1
ATOM 3984 C C . ARG A 1 497 ? -3.867 -34.983 -16.222 1.00 87.44 497 ARG A C 1
ATOM 3986 O O . ARG A 1 497 ? -2.682 -34.830 -16.507 1.00 87.44 497 ARG A O 1
ATOM 3993 N N . TYR A 1 498 ? -4.279 -35.256 -14.985 1.00 87.69 498 TYR A N 1
ATOM 3994 C CA . TYR A 1 498 ? -3.371 -35.583 -13.885 1.00 87.69 498 TYR A CA 1
ATOM 3995 C C . TYR A 1 498 ? -2.789 -36.993 -14.068 1.00 87.69 498 TYR A C 1
ATOM 3997 O O . TYR A 1 498 ? -1.567 -37.129 -14.057 1.00 87.69 498 TYR A O 1
ATOM 4005 N N . LEU A 1 499 ? -3.623 -37.995 -14.373 1.00 87.12 499 LEU A N 1
ATOM 4006 C CA . LEU A 1 499 ? -3.166 -39.361 -14.668 1.00 87.12 499 LEU A CA 1
ATOM 4007 C C . LEU A 1 499 ? -2.173 -39.398 -15.842 1.00 87.12 499 LEU A C 1
ATOM 4009 O O . LEU A 1 499 ? -1.092 -39.968 -15.711 1.00 87.12 499 LEU A O 1
ATOM 4013 N N . CYS A 1 500 ? -2.464 -38.687 -16.940 1.00 87.69 500 CYS A N 1
ATOM 4014 C CA . CYS A 1 500 ? -1.535 -38.562 -18.070 1.00 87.69 500 CYS A CA 1
ATOM 4015 C C . CYS A 1 500 ? -0.159 -38.018 -17.643 1.00 87.69 500 CYS A C 1
ATOM 4017 O O . CYS A 1 500 ? 0.857 -38.469 -18.160 1.00 87.69 500 CYS A O 1
ATOM 4019 N N . ARG A 1 501 ? -0.100 -37.071 -16.691 1.00 88.44 501 ARG A N 1
ATOM 4020 C CA . ARG A 1 501 ? 1.173 -36.531 -16.179 1.00 88.44 501 ARG A CA 1
ATOM 4021 C C . ARG A 1 501 ? 1.914 -37.528 -15.284 1.00 88.44 501 ARG A C 1
ATOM 4023 O O . ARG A 1 501 ? 3.136 -37.577 -15.361 1.00 88.44 501 ARG A O 1
ATOM 4030 N N . MET A 1 502 ? 1.208 -38.324 -14.476 1.00 87.62 502 MET A N 1
ATOM 4031 C CA . MET A 1 502 ? 1.817 -39.402 -13.678 1.00 87.62 502 MET A CA 1
ATOM 4032 C C . MET A 1 502 ? 2.463 -40.458 -14.587 1.00 87.62 502 MET A C 1
ATOM 4034 O O . MET A 1 502 ? 3.628 -40.815 -14.405 1.00 87.62 502 MET A O 1
ATOM 4038 N N . GLU A 1 503 ? 1.750 -40.890 -15.630 1.00 87.31 503 GLU A N 1
ATOM 4039 C CA . GLU A 1 503 ? 2.286 -41.807 -16.642 1.00 87.31 503 GLU A CA 1
ATOM 4040 C C . GLU A 1 503 ? 3.431 -41.174 -17.450 1.00 87.31 503 GLU A C 1
ATOM 4042 O O . GLU A 1 503 ? 4.436 -41.839 -17.702 1.00 87.31 503 GLU A O 1
ATOM 4047 N N . GLU A 1 504 ? 3.353 -39.882 -17.794 1.00 85.62 504 GLU A N 1
ATOM 4048 C CA . GLU A 1 504 ? 4.469 -39.169 -18.430 1.00 85.62 504 GLU A CA 1
ATOM 4049 C C . GLU A 1 504 ? 5.716 -39.110 -17.546 1.00 85.62 504 GLU A C 1
ATOM 4051 O O . GLU A 1 504 ? 6.810 -39.258 -18.085 1.00 85.62 504 GLU A O 1
ATOM 4056 N N . MET A 1 505 ? 5.610 -38.960 -16.220 1.00 88.62 505 MET A N 1
ATOM 4057 C CA . MET A 1 505 ? 6.787 -39.028 -15.339 1.00 88.62 505 MET A CA 1
ATOM 4058 C C . MET A 1 505 ? 7.424 -40.425 -15.357 1.00 88.62 505 MET A C 1
ATOM 4060 O O . MET A 1 505 ? 8.635 -40.533 -15.560 1.00 88.62 505 MET A O 1
ATOM 4064 N N . ARG A 1 506 ? 6.620 -41.496 -15.256 1.00 89.56 506 ARG A N 1
ATOM 4065 C CA . ARG A 1 506 ? 7.105 -42.888 -15.361 1.00 89.56 506 ARG A CA 1
ATOM 4066 C C . ARG A 1 506 ? 7.774 -43.159 -16.729 1.00 89.56 506 ARG A C 1
ATOM 4068 O O . ARG A 1 506 ? 8.850 -43.751 -16.778 1.00 89.56 506 ARG A O 1
ATOM 4075 N N . GLN A 1 507 ? 7.217 -42.651 -17.834 1.00 88.75 507 GLN A N 1
ATOM 4076 C CA . GLN A 1 507 ? 7.824 -42.740 -19.178 1.00 88.75 507 GLN A CA 1
ATOM 4077 C C . GLN A 1 507 ? 9.086 -41.867 -19.338 1.00 88.75 507 GLN A C 1
ATOM 4079 O O . GLN A 1 507 ? 10.021 -42.258 -20.035 1.00 88.75 507 GLN A O 1
ATOM 4084 N N . SER A 1 508 ? 9.153 -40.706 -18.680 1.00 88.81 508 SER A N 1
ATOM 4085 C CA . SER A 1 508 ? 10.329 -39.821 -18.719 1.00 88.81 508 SER A CA 1
ATOM 4086 C C . SER A 1 508 ? 11.526 -40.450 -18.000 1.00 88.81 508 SER A C 1
ATOM 4088 O O . SER A 1 508 ? 12.648 -40.350 -18.487 1.00 88.81 508 SER A O 1
ATOM 4090 N N . LEU A 1 509 ? 11.301 -41.168 -16.893 1.00 88.06 509 LEU A N 1
ATOM 4091 C CA . LEU A 1 509 ? 12.346 -41.960 -16.229 1.00 88.06 509 LEU A CA 1
ATOM 4092 C C . LEU A 1 509 ? 12.880 -43.079 -17.128 1.00 88.06 509 LEU A C 1
ATOM 4094 O O . LEU A 1 509 ? 14.093 -43.253 -17.229 1.00 88.06 509 LEU A O 1
ATOM 4098 N N . HIS A 1 510 ? 11.997 -43.794 -17.833 1.00 88.94 510 HIS A N 1
ATOM 4099 C CA . HIS A 1 510 ? 12.400 -44.804 -18.816 1.00 88.94 510 HIS A CA 1
ATOM 4100 C C . HIS A 1 510 ? 13.282 -44.195 -19.923 1.00 88.94 510 HIS A C 1
ATOM 4102 O O . HIS A 1 510 ? 14.328 -44.752 -20.256 1.00 88.94 510 HIS A O 1
ATOM 4108 N N . LEU A 1 511 ? 12.923 -43.006 -20.423 1.00 89.06 511 LEU A N 1
ATOM 4109 C CA . LEU A 1 511 ? 13.732 -42.251 -21.386 1.00 89.06 511 LEU A CA 1
ATOM 4110 C C . LEU A 1 511 ? 15.084 -41.794 -20.818 1.00 89.06 511 LEU A C 1
ATOM 4112 O O . LEU A 1 511 ? 16.083 -41.880 -21.530 1.00 89.06 511 LEU A O 1
ATOM 4116 N N . VAL A 1 512 ? 15.156 -41.338 -19.562 1.00 88.81 512 VAL A N 1
ATOM 4117 C CA . VAL A 1 512 ? 16.429 -40.959 -18.916 1.00 88.81 512 VAL A CA 1
ATOM 4118 C C . VAL A 1 512 ? 17.338 -42.179 -18.751 1.00 88.81 512 VAL A C 1
ATOM 4120 O O . VAL A 1 512 ? 18.511 -42.107 -19.112 1.00 88.81 512 VAL A O 1
ATOM 4123 N N . LEU A 1 513 ? 16.803 -43.318 -18.302 1.00 88.81 513 LEU A N 1
ATOM 4124 C CA . LEU A 1 513 ? 17.552 -44.574 -18.178 1.00 88.81 513 LEU A CA 1
ATOM 4125 C C . LEU A 1 513 ? 18.053 -45.083 -19.543 1.00 88.81 513 LEU A C 1
ATOM 4127 O O . LEU A 1 513 ? 19.210 -45.484 -19.654 1.00 88.81 513 LEU A O 1
ATOM 4131 N N . GLN A 1 514 ? 17.246 -44.993 -20.607 1.00 86.75 514 GLN A N 1
ATOM 4132 C CA . GLN A 1 514 ? 17.708 -45.275 -21.974 1.00 86.75 514 GLN A CA 1
ATOM 4133 C C . GLN A 1 514 ? 18.791 -44.290 -22.443 1.00 86.75 514 GLN A C 1
ATOM 4135 O O . GLN A 1 514 ? 19.793 -44.719 -23.012 1.00 86.75 514 GLN A O 1
ATOM 4140 N N . CYS A 1 515 ? 18.639 -42.985 -22.182 1.00 85.56 515 CYS A N 1
ATOM 4141 C CA . CYS A 1 515 ? 19.645 -41.977 -22.535 1.00 85.56 515 CYS A CA 1
ATOM 4142 C C . CYS A 1 515 ? 20.983 -42.213 -21.821 1.00 85.56 515 CYS A C 1
ATOM 4144 O O . CYS A 1 515 ? 22.025 -42.007 -22.436 1.00 85.56 515 CYS A O 1
ATOM 4146 N N . LEU A 1 516 ? 20.962 -42.641 -20.554 1.00 85.25 516 LEU A N 1
ATOM 4147 C CA . LEU A 1 516 ? 22.158 -43.002 -19.785 1.00 85.25 516 LEU A CA 1
ATOM 4148 C C . LEU A 1 516 ? 22.835 -44.254 -20.365 1.00 85.25 516 LEU A C 1
ATOM 4150 O O . LEU A 1 516 ? 24.036 -44.232 -20.622 1.00 85.25 516 LEU A O 1
ATOM 4154 N N . ASN A 1 517 ? 22.064 -45.311 -20.640 1.00 85.19 517 ASN A N 1
ATOM 4155 C CA . ASN A 1 517 ? 22.585 -46.576 -21.170 1.00 85.19 517 ASN A CA 1
ATOM 4156 C C . ASN A 1 517 ? 23.159 -46.460 -22.595 1.00 85.19 517 ASN A C 1
ATOM 4158 O O . ASN A 1 517 ? 24.102 -47.173 -22.934 1.00 85.19 517 ASN A O 1
ATOM 4162 N N . ASN A 1 518 ? 22.609 -45.567 -23.425 1.00 82.19 518 ASN A N 1
ATOM 4163 C CA . ASN A 1 518 ? 22.950 -45.453 -24.847 1.00 82.19 518 ASN A CA 1
ATOM 4164 C C . ASN A 1 518 ? 23.923 -44.296 -25.173 1.00 82.19 518 ASN A C 1
ATOM 4166 O O . ASN A 1 518 ? 24.216 -44.069 -26.348 1.00 82.19 518 ASN A O 1
ATOM 4170 N N . MET A 1 519 ? 24.418 -43.533 -24.186 1.00 78.81 519 MET A N 1
ATOM 4171 C CA . MET A 1 519 ? 25.149 -42.285 -24.457 1.00 78.81 519 MET A CA 1
ATOM 4172 C C . MET A 1 519 ? 26.514 -42.507 -25.150 1.00 78.81 519 MET A C 1
ATOM 4174 O O . MET A 1 519 ? 27.408 -43.128 -24.570 1.00 78.81 519 MET A O 1
ATOM 4178 N N . PRO A 1 520 ? 26.760 -41.921 -26.339 1.00 74.38 520 PRO A N 1
ATOM 4179 C CA . PRO A 1 520 ? 28.041 -42.055 -27.025 1.00 74.38 520 PRO A CA 1
ATOM 4180 C C . PRO A 1 520 ? 29.134 -41.127 -26.461 1.00 74.38 520 PRO A C 1
ATOM 4182 O O . PRO A 1 520 ? 28.883 -40.014 -25.980 1.00 74.38 520 PRO A O 1
ATOM 4185 N N . ALA A 1 521 ? 30.389 -41.561 -26.591 1.00 71.06 521 ALA A N 1
ATOM 4186 C CA . ALA A 1 521 ? 31.565 -40.714 -26.401 1.00 71.06 521 ALA A CA 1
ATOM 4187 C C . ALA A 1 521 ? 31.840 -39.861 -27.657 1.00 71.06 521 ALA A C 1
ATOM 4189 O O . ALA A 1 521 ? 31.629 -40.315 -28.780 1.00 71.06 521 ALA A O 1
ATOM 4190 N N . GLY A 1 522 ? 32.317 -38.629 -27.471 1.00 69.75 522 GLY A N 1
ATOM 4191 C CA . GLY A 1 522 ? 32.613 -37.684 -28.552 1.00 69.75 522 GLY A CA 1
ATOM 4192 C C . GLY A 1 522 ? 32.564 -36.233 -28.074 1.00 69.75 522 GLY A C 1
ATOM 4193 O O . GLY A 1 522 ? 32.352 -35.980 -26.889 1.00 69.75 522 GLY A O 1
ATOM 4194 N N . ASP A 1 523 ? 32.738 -35.281 -28.987 1.00 71.75 523 ASP A N 1
ATOM 4195 C CA . ASP A 1 523 ? 32.724 -33.857 -28.650 1.00 71.75 523 ASP A CA 1
ATOM 4196 C C . ASP A 1 523 ? 31.316 -33.280 -28.441 1.00 71.75 523 ASP A C 1
ATOM 4198 O O . ASP A 1 523 ? 30.303 -33.776 -28.939 1.00 71.75 523 ASP A O 1
ATOM 4202 N N . VAL A 1 524 ? 31.265 -32.201 -27.657 1.00 71.88 524 VAL A N 1
ATOM 4203 C CA . VAL A 1 524 ? 30.029 -31.580 -27.135 1.00 71.88 524 VAL A CA 1
ATOM 4204 C C . VAL A 1 524 ? 29.660 -30.286 -27.887 1.00 71.88 524 VAL A C 1
ATOM 4206 O O . VAL A 1 524 ? 28.599 -29.694 -27.666 1.00 71.88 524 VAL A O 1
ATOM 4209 N N . LYS A 1 525 ? 30.521 -29.851 -28.814 1.00 73.69 525 LYS A N 1
ATOM 4210 C CA . LYS A 1 525 ? 30.355 -28.650 -29.642 1.00 73.69 525 LYS A CA 1
ATOM 4211 C C . LYS A 1 525 ? 30.779 -28.899 -31.082 1.00 73.69 525 LYS A C 1
ATOM 4213 O O . LYS A 1 525 ? 31.568 -29.795 -31.351 1.00 73.69 525 LYS A O 1
ATOM 4218 N N . VAL A 1 526 ? 30.280 -28.054 -31.974 1.00 66.38 526 VAL A N 1
ATOM 4219 C CA . VAL A 1 526 ? 30.804 -27.859 -33.330 1.00 66.38 526 VAL A CA 1
ATOM 4220 C C . VAL A 1 526 ? 32.005 -26.907 -33.273 1.00 66.38 526 VAL A C 1
ATOM 4222 O O . VAL A 1 526 ? 31.981 -25.923 -32.529 1.00 66.38 526 VAL A O 1
ATOM 4225 N N . ASP A 1 527 ? 33.039 -27.178 -34.069 1.00 57.06 527 ASP A N 1
ATOM 4226 C CA . ASP A 1 527 ? 34.319 -26.452 -34.043 1.00 57.06 527 ASP A CA 1
ATOM 4227 C C . ASP A 1 527 ? 34.259 -25.003 -34.566 1.00 57.06 527 ASP A C 1
ATOM 4229 O O . ASP A 1 527 ? 35.237 -24.266 -34.452 1.00 57.06 527 ASP A O 1
ATOM 4233 N N . ASP A 1 528 ? 33.128 -24.551 -35.116 1.00 58.81 528 ASP A N 1
ATOM 4234 C CA . ASP A 1 528 ? 32.977 -23.230 -35.735 1.00 58.81 528 ASP A CA 1
ATOM 4235 C C . ASP A 1 528 ? 33.159 -22.062 -34.742 1.00 58.81 528 ASP A C 1
ATOM 4237 O O . ASP A 1 528 ? 32.220 -21.555 -34.116 1.00 58.81 528 ASP A O 1
ATOM 4241 N N . HIS A 1 529 ? 34.392 -21.546 -34.679 1.00 58.72 529 HIS A N 1
ATOM 4242 C CA . HIS A 1 529 ? 34.819 -20.419 -33.835 1.00 58.72 529 HIS A CA 1
ATOM 4243 C C . HIS A 1 529 ? 34.067 -19.093 -34.100 1.00 58.72 529 HIS A C 1
ATOM 4245 O O . HIS A 1 529 ? 34.247 -18.123 -33.369 1.00 58.72 529 HIS A O 1
ATOM 4251 N N . LYS A 1 530 ? 33.221 -19.020 -35.140 1.00 56.94 530 LYS A N 1
ATOM 4252 C CA . LYS A 1 530 ? 32.317 -17.880 -35.390 1.00 56.94 530 LYS A CA 1
ATOM 4253 C C . LYS A 1 530 ? 31.065 -17.886 -34.505 1.00 56.94 530 LYS A C 1
ATOM 4255 O O . LYS A 1 530 ? 30.443 -16.840 -34.346 1.00 56.94 530 LYS A O 1
ATOM 4260 N N . ILE A 1 531 ? 30.671 -19.050 -33.987 1.00 60.84 531 ILE A N 1
ATOM 4261 C CA . ILE A 1 531 ? 29.411 -19.256 -33.253 1.00 60.84 531 ILE A CA 1
ATOM 4262 C C . ILE A 1 531 ? 29.693 -19.433 -31.758 1.00 60.84 531 ILE A C 1
ATOM 4264 O O . ILE A 1 531 ? 29.000 -18.862 -30.914 1.00 60.84 531 ILE A O 1
ATOM 4268 N N . VAL A 1 532 ? 30.737 -20.196 -31.427 1.00 54.84 532 VAL A N 1
ATOM 4269 C CA . VAL A 1 532 ? 31.138 -20.481 -30.047 1.00 54.84 532 VAL A CA 1
ATOM 4270 C C . VAL A 1 532 ? 32.101 -19.393 -29.544 1.00 54.84 532 VAL A C 1
ATOM 4272 O O . VAL A 1 532 ? 33.217 -19.307 -30.055 1.00 54.84 532 VAL A O 1
ATOM 4275 N N . PRO A 1 533 ? 31.742 -18.586 -28.524 1.00 47.47 533 PRO A N 1
ATOM 4276 C CA . PRO A 1 533 ? 32.692 -17.662 -27.909 1.00 47.47 533 PRO A CA 1
ATOM 4277 C C . PRO A 1 533 ? 33.794 -18.425 -27.145 1.00 47.47 533 PRO A C 1
ATOM 4279 O O . PRO A 1 533 ? 33.528 -19.521 -26.629 1.00 47.47 533 PRO A O 1
ATOM 4282 N N . PRO A 1 534 ? 35.008 -17.851 -27.015 1.00 46.44 534 PRO A N 1
ATOM 4283 C CA . PRO A 1 534 ? 36.095 -18.441 -26.235 1.00 46.44 534 PRO A CA 1
ATOM 4284 C C . PRO A 1 534 ? 35.712 -18.662 -24.760 1.00 46.44 534 PRO A C 1
ATOM 4286 O O . PRO A 1 534 ? 34.696 -18.171 -24.256 1.00 46.44 534 PRO A O 1
ATOM 4289 N N . LYS A 1 535 ? 36.516 -19.468 -24.052 1.00 37.72 535 LYS A N 1
ATOM 4290 C CA . LYS A 1 535 ? 36.236 -19.848 -22.656 1.00 37.72 535 LYS A CA 1
ATOM 4291 C C . LYS A 1 535 ? 36.190 -18.605 -21.749 1.00 37.72 535 LYS A C 1
ATOM 4293 O O . LYS A 1 535 ? 36.858 -17.611 -21.993 1.00 37.72 535 LYS A O 1
ATOM 4298 N N . ARG A 1 536 ? 35.382 -18.688 -20.683 1.00 32.09 536 ARG A N 1
ATOM 4299 C CA . ARG A 1 536 ? 34.774 -17.576 -19.906 1.00 32.09 536 ARG A CA 1
ATOM 4300 C C . ARG A 1 536 ? 35.731 -16.641 -19.125 1.00 32.09 536 ARG A C 1
ATOM 4302 O O . ARG A 1 536 ? 35.277 -15.957 -18.214 1.00 32.09 536 ARG A O 1
ATOM 4309 N N . ALA A 1 537 ? 37.020 -16.599 -19.461 1.00 40.50 537 ALA A N 1
ATOM 4310 C CA . ALA A 1 537 ? 38.004 -15.667 -18.905 1.00 40.50 537 ALA A CA 1
ATOM 4311 C C . ALA A 1 537 ? 37.862 -14.225 -19.454 1.00 40.50 537 ALA A C 1
ATOM 4313 O O . ALA A 1 537 ? 38.458 -13.300 -18.907 1.00 40.50 537 ALA A O 1
ATOM 4314 N N . GLU A 1 538 ? 37.068 -14.021 -20.513 1.00 29.23 538 GLU A N 1
ATOM 4315 C CA . GLU A 1 538 ? 37.119 -12.825 -21.368 1.00 29.23 538 GLU A CA 1
ATOM 4316 C C . GLU A 1 538 ? 35.780 -12.023 -21.409 1.00 29.23 538 GLU A C 1
ATOM 4318 O O . GLU A 1 538 ? 35.009 -12.115 -22.359 1.00 29.23 538 GLU A O 1
ATOM 4323 N N . MET A 1 539 ? 35.558 -11.146 -20.407 1.00 28.98 539 MET A N 1
ATOM 4324 C CA . MET A 1 539 ? 34.709 -9.910 -20.443 1.00 28.98 539 MET A CA 1
ATOM 4325 C C . MET A 1 539 ? 33.157 -9.953 -20.186 1.00 28.98 539 MET A C 1
ATOM 4327 O O . MET A 1 539 ? 32.594 -10.979 -19.803 1.00 28.98 539 MET A O 1
ATOM 4331 N N . LYS A 1 540 ? 32.507 -8.753 -20.195 1.00 26.73 540 LYS A N 1
ATOM 4332 C CA . LYS A 1 540 ? 31.190 -8.331 -19.587 1.00 26.73 540 LYS A CA 1
ATOM 4333 C C . LYS A 1 540 ? 30.811 -6.870 -20.050 1.00 26.73 540 LYS A C 1
ATOM 4335 O O . LYS A 1 540 ? 31.677 -6.266 -20.670 1.00 26.73 540 LYS A O 1
ATOM 4340 N N . VAL A 1 541 ? 29.665 -6.164 -19.837 1.00 29.44 541 VAL A N 1
ATOM 4341 C CA . VAL A 1 541 ? 28.402 -6.299 -19.033 1.00 29.44 541 VAL A CA 1
ATOM 4342 C C . VAL A 1 541 ? 27.090 -5.963 -19.847 1.00 29.44 541 VAL A C 1
ATOM 4344 O O . VAL A 1 541 ? 26.723 -6.786 -20.679 1.00 29.44 541 VAL A O 1
ATOM 4347 N N . SER A 1 542 ? 26.328 -4.857 -19.601 1.00 31.72 542 SER A N 1
ATOM 4348 C CA . SER A 1 542 ? 24.919 -4.624 -20.079 1.00 31.72 542 SER A CA 1
ATOM 4349 C C . SER A 1 542 ? 24.362 -3.153 -20.007 1.00 31.72 542 SER A C 1
ATOM 4351 O O . SER A 1 542 ? 25.097 -2.256 -19.600 1.00 31.72 542 SER A O 1
ATOM 4353 N N . SER A 1 543 ? 23.076 -2.904 -20.387 1.00 32.06 543 SER A N 1
ATOM 4354 C CA . SER A 1 543 ? 22.397 -1.579 -20.639 1.00 32.06 543 SER A CA 1
ATOM 4355 C C . SER A 1 543 ? 20.899 -1.429 -20.142 1.00 32.06 543 SER A C 1
ATOM 4357 O O . SER A 1 543 ? 20.478 -2.256 -19.336 1.00 32.06 543 SER A O 1
ATOM 4359 N N . LEU A 1 544 ? 20.112 -0.379 -20.539 1.00 31.55 544 LEU A N 1
ATOM 4360 C CA . LEU A 1 544 ? 18.829 0.149 -19.923 1.00 31.55 544 LEU A CA 1
ATOM 4361 C C . LEU A 1 544 ? 17.825 0.893 -20.894 1.00 31.55 544 LEU A C 1
ATOM 4363 O O . LEU A 1 544 ? 18.304 1.257 -21.962 1.00 31.55 544 LEU A O 1
ATOM 4367 N N . TYR A 1 545 ? 16.522 1.163 -20.528 1.00 35.41 545 TYR A N 1
ATOM 4368 C CA . TYR A 1 545 ? 15.627 2.359 -20.868 1.00 35.41 545 TYR A CA 1
ATOM 4369 C C . TYR A 1 545 ? 14.065 2.249 -20.582 1.00 35.41 545 TYR A C 1
ATOM 4371 O O . TYR A 1 545 ? 13.558 1.131 -20.573 1.00 35.41 545 TYR A O 1
ATOM 4379 N N . GLY A 1 546 ? 13.291 3.375 -20.436 1.00 28.09 546 GLY A N 1
ATOM 4380 C CA . GLY A 1 546 ? 11.776 3.475 -20.468 1.00 28.09 546 GLY A CA 1
ATOM 4381 C C . GLY A 1 546 ? 11.081 4.815 -19.988 1.00 28.09 546 GLY A C 1
ATOM 4382 O O . GLY A 1 546 ? 11.662 5.477 -19.137 1.00 28.09 546 GLY A O 1
ATOM 4383 N N . PHE A 1 547 ? 9.880 5.232 -20.499 1.00 27.86 547 PHE A N 1
ATOM 4384 C CA . PHE A 1 547 ? 9.126 6.529 -20.229 1.00 27.86 547 PHE A CA 1
ATOM 4385 C C . PHE A 1 547 ? 7.554 6.448 -20.447 1.00 27.86 547 PHE A C 1
ATOM 4387 O O . PHE A 1 547 ? 7.186 5.447 -21.053 1.00 27.86 547 PHE A O 1
ATOM 4394 N N . LEU A 1 548 ? 6.538 7.314 -20.088 1.00 26.09 548 LEU A N 1
ATOM 4395 C CA . LEU A 1 548 ? 6.256 8.702 -19.524 1.00 26.09 548 LEU A CA 1
ATOM 4396 C C . LEU A 1 548 ? 4.838 8.786 -18.776 1.00 26.09 548 LEU A C 1
ATOM 4398 O O . LEU A 1 548 ? 4.104 7.832 -18.983 1.00 26.09 548 LEU A O 1
ATOM 4402 N N . TYR A 1 549 ? 4.475 9.854 -17.978 1.00 30.77 549 TYR A N 1
ATOM 4403 C CA . TYR A 1 549 ? 3.307 10.218 -17.036 1.00 30.77 549 TYR A CA 1
ATOM 4404 C C . TYR A 1 549 ? 3.180 9.593 -15.573 1.00 30.77 549 TYR A C 1
ATOM 4406 O O . TYR A 1 549 ? 3.922 8.675 -15.320 1.00 30.77 549 TYR A O 1
ATOM 4414 N N . ASP A 1 550 ? 2.339 10.076 -14.597 1.00 37.09 550 ASP A N 1
ATOM 4415 C CA . ASP A 1 550 ? 1.896 9.518 -13.234 1.00 37.09 550 ASP A CA 1
ATOM 4416 C C . ASP A 1 550 ? 1.557 10.557 -12.050 1.00 37.09 550 ASP A C 1
ATOM 4418 O O . ASP A 1 550 ? 2.458 11.226 -11.546 1.00 37.09 550 ASP A O 1
ATOM 4422 N N . GLY A 1 551 ? 0.352 10.563 -11.403 1.00 34.91 551 GLY A N 1
ATOM 4423 C CA . GLY A 1 551 ? -0.275 11.499 -10.380 1.00 34.91 551 GLY A CA 1
ATOM 4424 C C . GLY A 1 551 ? -0.495 11.376 -8.786 1.00 34.91 551 GLY A C 1
ATOM 4425 O O . GLY A 1 551 ? -0.821 12.423 -8.237 1.00 34.91 551 GLY A O 1
ATOM 4426 N N . ALA A 1 552 ? -0.393 10.276 -7.973 1.00 49.44 552 ALA A N 1
ATOM 4427 C CA . ALA A 1 552 ? -0.873 10.179 -6.531 1.00 49.44 552 ALA A CA 1
ATOM 4428 C C . ALA A 1 552 ? -0.123 9.433 -5.332 1.00 49.44 552 ALA A C 1
ATOM 4430 O O . ALA A 1 552 ? 0.440 10.164 -4.530 1.00 49.44 552 ALA A O 1
ATOM 4431 N N . LEU A 1 553 ? -0.238 8.084 -5.077 1.00 60.09 553 LEU A N 1
ATOM 4432 C CA . LEU A 1 553 ? -0.183 7.304 -3.750 1.00 60.09 553 LEU A CA 1
ATOM 4433 C C . LEU A 1 553 ? 0.882 7.651 -2.655 1.00 60.09 553 LEU A C 1
ATOM 4435 O O . LEU A 1 553 ? 1.021 8.779 -2.213 1.00 60.09 553 LEU A O 1
ATOM 4439 N N . MET A 1 554 ? 1.528 6.605 -2.117 1.00 68.56 554 MET A N 1
ATOM 4440 C CA . MET A 1 554 ? 2.167 6.343 -0.814 1.00 68.56 554 MET A CA 1
ATOM 4441 C C . MET A 1 554 ? 1.311 6.722 0.395 1.00 68.56 554 MET A C 1
ATOM 4443 O O . MET A 1 554 ? 1.046 5.874 1.246 1.00 68.56 554 MET A O 1
ATOM 4447 N N . TYR A 1 555 ? 0.745 7.923 0.383 1.00 70.00 555 TYR A N 1
ATOM 4448 C CA . TYR A 1 555 ? -0.172 8.462 1.381 1.00 70.00 555 TYR A CA 1
ATOM 4449 C C . TYR A 1 555 ? -1.349 7.536 1.665 1.00 70.00 555 TYR A C 1
ATOM 4451 O O . TYR A 1 555 ? -1.640 7.298 2.828 1.00 70.00 555 TYR A O 1
ATOM 4459 N N . GLU A 1 556 ? -1.994 6.965 0.641 1.00 70.25 556 GLU A N 1
ATOM 4460 C CA . GLU A 1 556 ? -3.176 6.112 0.847 1.00 70.25 556 GLU A CA 1
ATOM 4461 C C . GLU A 1 556 ? -2.832 4.716 1.414 1.00 70.25 556 GLU A C 1
ATOM 4463 O O . GLU A 1 556 ? -3.621 4.185 2.191 1.00 70.25 556 GLU A O 1
ATOM 4468 N N . LEU A 1 557 ? -1.634 4.155 1.166 1.00 77.69 557 LEU A N 1
ATOM 4469 C CA . LEU A 1 557 ? -1.184 2.964 1.915 1.00 77.69 557 LEU A CA 1
ATOM 4470 C C . LEU A 1 557 ? -0.779 3.321 3.347 1.00 77.69 557 LEU A C 1
ATOM 4472 O O . LEU A 1 557 ? -1.131 2.589 4.268 1.00 77.69 557 LEU A O 1
ATOM 4476 N N . THR A 1 558 ? -0.109 4.456 3.580 1.00 74.81 558 THR A N 1
ATOM 4477 C CA . THR A 1 558 ? 0.162 4.915 4.956 1.00 74.81 558 THR A CA 1
ATOM 4478 C C . THR A 1 558 ? -1.113 5.337 5.699 1.00 74.81 558 THR A C 1
ATOM 4480 O O . THR A 1 558 ? -1.165 5.244 6.922 1.00 74.81 558 THR A O 1
ATOM 4483 N N . ARG A 1 559 ? -2.175 5.735 4.984 1.00 82.06 559 ARG A N 1
ATOM 4484 C CA . ARG A 1 559 ? -3.514 5.996 5.533 1.00 82.06 559 ARG A CA 1
ATOM 4485 C C . ARG A 1 559 ? -4.177 4.696 5.966 1.00 82.06 559 ARG A C 1
ATOM 4487 O O . ARG A 1 559 ? -4.597 4.604 7.116 1.00 82.06 559 ARG A O 1
ATOM 4494 N N . LEU A 1 560 ? -4.175 3.676 5.106 1.00 83.00 560 LEU A N 1
ATOM 4495 C CA . LEU A 1 560 ? -4.619 2.324 5.458 1.00 83.00 560 LEU A CA 1
ATOM 4496 C C . LEU A 1 560 ? -3.825 1.769 6.652 1.00 83.00 560 LEU A C 1
ATOM 4498 O O . LEU A 1 560 ? -4.426 1.331 7.626 1.00 83.00 560 LEU A O 1
ATOM 4502 N N . GLN A 1 561 ? -2.495 1.887 6.647 1.00 83.88 561 GLN A N 1
ATOM 4503 C CA . GLN A 1 561 ? -1.622 1.479 7.755 1.00 83.88 561 GLN A CA 1
ATOM 4504 C C . GLN A 1 561 ? -1.926 2.209 9.076 1.00 83.88 561 GLN A C 1
ATOM 4506 O O . GLN A 1 561 ? -1.892 1.582 10.139 1.00 83.88 561 GLN A O 1
ATOM 4511 N N . ASN A 1 562 ? -2.244 3.506 9.030 1.00 85.44 562 ASN A N 1
ATOM 4512 C CA . ASN A 1 562 ? -2.627 4.267 10.216 1.00 85.44 562 ASN A CA 1
ATOM 4513 C C . ASN A 1 562 ? -4.027 3.890 10.718 1.00 85.44 562 ASN A C 1
ATOM 4515 O O . ASN A 1 562 ? -4.189 3.659 11.911 1.00 85.44 562 ASN A O 1
ATOM 4519 N N . HIS A 1 563 ? -5.029 3.776 9.839 1.00 84.94 563 HIS A N 1
ATOM 4520 C CA . HIS A 1 563 ? -6.372 3.349 10.246 1.00 84.94 563 HIS A CA 1
ATOM 4521 C C . HIS A 1 563 ? -6.380 1.914 10.791 1.00 84.94 563 HIS A C 1
ATOM 4523 O O . HIS A 1 563 ? -7.000 1.685 11.825 1.00 84.94 563 HIS A O 1
ATOM 4529 N N . ILE A 1 564 ? -5.618 0.989 10.193 1.00 86.44 564 ILE A N 1
ATOM 4530 C CA . ILE A 1 564 ? -5.355 -0.350 10.745 1.00 86.44 564 ILE A CA 1
ATOM 4531 C C . ILE A 1 564 ? -4.863 -0.253 12.194 1.00 86.44 564 ILE A C 1
ATOM 4533 O O . ILE A 1 564 ? -5.416 -0.917 13.073 1.00 86.44 564 ILE A O 1
ATOM 4537 N N . MET A 1 565 ? -3.845 0.574 12.461 1.00 87.06 565 MET A N 1
ATOM 4538 C CA . MET A 1 565 ? -3.310 0.730 13.814 1.00 87.06 565 MET A CA 1
ATOM 4539 C C . MET A 1 565 ? -4.353 1.340 14.759 1.00 87.06 565 MET A C 1
ATOM 4541 O O . MET A 1 565 ? -4.704 0.693 15.739 1.00 87.06 565 MET A O 1
ATOM 4545 N N . GLY A 1 566 ? -4.889 2.524 14.449 1.00 83.50 566 GLY A N 1
ATOM 4546 C CA . GLY A 1 566 ? -5.800 3.255 15.337 1.00 83.50 566 GLY A CA 1
ATOM 4547 C C . GLY A 1 566 ? -7.132 2.544 15.608 1.00 83.50 566 GLY A C 1
ATOM 4548 O O . GLY A 1 566 ? -7.651 2.616 16.718 1.00 83.50 566 GLY A O 1
ATOM 4549 N N . ILE A 1 567 ? -7.684 1.811 14.632 1.00 86.31 567 ILE A N 1
ATOM 4550 C CA . ILE A 1 567 ? -8.900 1.007 14.842 1.00 86.31 567 ILE A CA 1
ATOM 4551 C C . ILE A 1 567 ? -8.608 -0.174 15.771 1.00 86.31 567 ILE A C 1
ATOM 4553 O O . ILE A 1 567 ? -9.411 -0.461 16.656 1.00 86.31 567 ILE A O 1
ATOM 4557 N N . THR A 1 568 ? -7.476 -0.861 15.599 1.00 86.56 568 THR A N 1
ATOM 4558 C CA . THR A 1 568 ? -7.195 -2.083 16.368 1.00 86.56 568 THR A CA 1
ATOM 4559 C C . THR A 1 568 ? -6.590 -1.842 17.746 1.00 86.56 568 THR A C 1
ATOM 4561 O O . THR A 1 568 ? -6.832 -2.647 18.645 1.00 86.56 568 THR A O 1
ATOM 4564 N N . THR A 1 569 ? -5.895 -0.724 17.971 1.00 83.88 569 THR A N 1
ATOM 4565 C CA . THR A 1 569 ? -5.555 -0.280 19.332 1.00 83.88 569 THR A CA 1
ATOM 4566 C C . THR A 1 569 ? -6.810 0.138 20.094 1.00 83.88 569 THR A C 1
ATOM 4568 O O . THR A 1 569 ? -7.003 -0.324 21.214 1.00 83.88 569 THR A O 1
ATOM 4571 N N . HIS A 1 570 ? -7.723 0.889 19.467 1.00 86.19 570 HIS A N 1
ATOM 4572 C CA . HIS A 1 570 ? -9.024 1.217 20.061 1.00 86.19 570 HIS A CA 1
ATOM 4573 C C . HIS A 1 570 ? -9.894 -0.038 20.303 1.00 86.19 570 HIS A C 1
ATOM 4575 O O . HIS A 1 570 ? -10.573 -0.130 21.322 1.00 86.19 570 HIS A O 1
ATOM 4581 N N . ALA A 1 571 ? -9.830 -1.050 19.425 1.00 86.06 571 ALA A N 1
ATOM 4582 C CA . ALA A 1 571 ? -10.464 -2.353 19.659 1.00 86.06 571 ALA A CA 1
ATOM 4583 C C . ALA A 1 571 ? -9.908 -3.044 20.916 1.00 86.06 571 ALA A C 1
ATOM 4585 O O . ALA A 1 571 ? -10.686 -3.477 21.769 1.00 86.06 571 ALA A O 1
ATOM 4586 N N . LEU A 1 572 ? -8.579 -3.090 21.068 1.00 87.44 572 LEU A N 1
ATOM 4587 C CA . LEU A 1 572 ? -7.911 -3.651 22.245 1.00 87.44 572 LEU A CA 1
ATOM 4588 C C . LEU A 1 572 ? -8.273 -2.890 23.531 1.00 87.44 572 LEU A C 1
ATOM 4590 O O . LEU A 1 572 ? -8.570 -3.530 24.538 1.00 87.44 572 LEU A O 1
ATOM 4594 N N . ASP A 1 573 ? -8.313 -1.558 23.484 1.00 82.75 573 ASP A N 1
ATOM 4595 C CA . ASP A 1 573 ? -8.661 -0.677 24.610 1.00 82.75 573 ASP A CA 1
ATOM 4596 C C . ASP A 1 573 ? -10.078 -0.921 25.158 1.00 82.75 573 ASP A C 1
ATOM 4598 O O . ASP A 1 573 ? -10.304 -0.861 26.367 1.00 82.75 573 ASP A O 1
ATOM 4602 N N . VAL A 1 574 ? -11.038 -1.232 24.278 1.00 80.56 574 VAL A N 1
ATOM 4603 C CA . VAL A 1 574 ? -12.423 -1.586 24.651 1.00 80.56 574 VAL A CA 1
ATOM 4604 C C . VAL A 1 574 ? -12.558 -3.082 25.015 1.00 80.56 574 VAL A C 1
ATOM 4606 O O . VAL A 1 574 ? -13.599 -3.510 25.516 1.00 80.56 574 VAL A O 1
ATOM 4609 N N . GLY A 1 575 ? -11.495 -3.878 24.841 1.00 76.69 575 GLY A N 1
ATOM 4610 C CA . GLY A 1 575 ? -11.381 -5.270 25.302 1.00 76.69 575 GLY A CA 1
ATOM 4611 C C . GLY A 1 575 ? -11.352 -6.344 24.204 1.00 76.69 575 GLY A C 1
ATOM 4612 O O . GLY A 1 575 ? -11.332 -7.534 24.518 1.00 76.69 575 GLY A O 1
ATOM 4613 N N . ALA A 1 576 ? -11.339 -5.967 22.924 1.00 81.44 576 ALA A N 1
ATOM 4614 C CA . ALA A 1 576 ? -11.321 -6.886 21.785 1.00 81.44 576 ALA A CA 1
ATOM 4615 C C . ALA A 1 576 ? -9.901 -7.060 21.211 1.00 81.44 576 ALA A C 1
ATOM 4617 O O . ALA A 1 576 ? -9.460 -6.296 20.357 1.00 81.44 576 ALA A O 1
ATOM 4618 N N . MET A 1 577 ? -9.182 -8.097 21.655 1.00 85.06 577 MET A N 1
ATOM 4619 C CA . MET A 1 577 ? -7.788 -8.335 21.237 1.00 85.06 577 MET A CA 1
ATOM 4620 C C . MET A 1 577 ? -7.623 -8.986 19.850 1.00 85.06 577 MET A C 1
ATOM 4622 O O . MET A 1 577 ? -6.568 -8.838 19.238 1.00 85.06 577 MET A O 1
ATOM 4626 N N . THR A 1 578 ? -8.618 -9.719 19.335 1.00 86.88 578 THR A N 1
ATOM 4627 C CA . THR A 1 578 ? -8.469 -10.501 18.088 1.00 86.88 578 THR A CA 1
ATOM 4628 C C . THR A 1 578 ? -8.238 -9.677 16.808 1.00 86.88 578 THR A C 1
ATOM 4630 O O . THR A 1 578 ? -7.380 -10.098 16.028 1.00 86.88 578 THR A O 1
ATOM 4633 N N . PRO A 1 579 ? -8.874 -8.505 16.572 1.00 89.50 579 PRO A N 1
ATOM 4634 C CA . PRO A 1 579 ? -8.685 -7.758 15.323 1.00 89.50 579 PRO A CA 1
ATOM 4635 C C . PRO A 1 579 ? -7.257 -7.239 15.139 1.00 89.50 579 PRO A C 1
ATOM 4637 O O . PRO A 1 579 ? -6.794 -7.108 14.008 1.00 89.50 579 PRO A O 1
ATOM 4640 N N . LEU A 1 580 ? -6.551 -6.969 16.246 1.00 87.81 580 LEU A N 1
ATOM 4641 C CA . LEU A 1 580 ? -5.166 -6.503 16.229 1.00 87.81 580 LEU A CA 1
ATOM 4642 C C . LEU A 1 580 ? -4.253 -7.516 15.545 1.00 87.81 580 LEU A C 1
ATOM 4644 O O . LEU A 1 580 ? -3.484 -7.132 14.672 1.00 87.81 580 LEU A O 1
ATOM 4648 N N . PHE A 1 581 ? -4.371 -8.804 15.871 1.00 89.69 581 PHE A N 1
ATOM 4649 C CA . PHE A 1 581 ? -3.541 -9.837 15.249 1.00 89.69 581 PHE A CA 1
ATOM 4650 C C . PHE A 1 581 ? -3.855 -10.013 13.757 1.00 89.69 581 PHE A C 1
ATOM 4652 O O . PHE A 1 581 ? -2.926 -10.095 12.956 1.00 89.69 581 PHE A O 1
ATOM 4659 N N . TRP A 1 582 ? -5.136 -9.999 13.371 1.00 89.62 582 TRP A N 1
ATOM 4660 C CA . TRP A 1 582 ? -5.551 -10.122 11.967 1.00 89.62 582 TRP A CA 1
ATOM 4661 C C . TRP A 1 582 ? -5.060 -8.945 11.116 1.00 89.62 582 TRP A C 1
ATOM 4663 O O . TRP A 1 582 ? -4.416 -9.139 10.089 1.00 89.62 582 TRP A O 1
ATOM 4673 N N . MET A 1 583 ? -5.295 -7.708 11.559 1.00 89.88 583 MET A N 1
ATOM 4674 C CA . MET A 1 583 ? -4.891 -6.532 10.786 1.00 89.88 583 MET A CA 1
ATOM 4675 C C . MET A 1 583 ? -3.399 -6.213 10.901 1.00 89.88 583 MET A C 1
ATOM 4677 O O . MET A 1 583 ? -2.864 -5.560 10.009 1.00 89.88 583 MET A O 1
ATOM 4681 N N . PHE A 1 584 ? -2.688 -6.670 11.938 1.00 90.75 584 PHE A N 1
ATOM 4682 C CA . PHE A 1 584 ? -1.227 -6.534 11.980 1.00 90.75 584 PHE A CA 1
ATOM 4683 C C . PHE A 1 584 ? -0.537 -7.493 10.994 1.00 90.75 584 PHE A C 1
ATOM 4685 O O . PHE A 1 584 ? 0.518 -7.134 10.479 1.00 90.75 584 PHE A O 1
ATOM 4692 N N . GLU A 1 585 ? -1.147 -8.633 10.638 1.00 89.25 585 GLU A N 1
ATOM 4693 C CA . GLU A 1 585 ? -0.702 -9.456 9.499 1.00 89.25 585 GLU A CA 1
ATOM 4694 C C . GLU A 1 585 ? -0.780 -8.657 8.184 1.00 89.25 585 GLU A C 1
ATOM 4696 O O . GLU A 1 585 ? 0.177 -8.609 7.413 1.00 89.25 585 GLU A O 1
ATOM 4701 N N . GLU A 1 586 ? -1.894 -7.960 7.945 1.00 86.19 586 GLU A N 1
ATOM 4702 C CA . GLU A 1 586 ? -2.053 -7.091 6.771 1.00 86.19 586 GLU A CA 1
ATOM 4703 C C . GLU A 1 586 ? -1.131 -5.860 6.827 1.00 86.19 586 GLU A C 1
ATOM 4705 O O . GLU A 1 586 ? -0.586 -5.437 5.806 1.00 86.19 586 GLU A O 1
ATOM 4710 N N . ARG A 1 587 ? -0.870 -5.316 8.022 1.00 87.44 587 ARG A N 1
ATOM 4711 C CA . ARG A 1 587 ? 0.080 -4.215 8.237 1.00 87.44 587 ARG A CA 1
ATOM 4712 C C . ARG A 1 587 ? 1.525 -4.613 7.941 1.00 87.44 587 ARG A C 1
ATOM 4714 O O . ARG A 1 587 ? 2.278 -3.783 7.440 1.00 87.44 587 ARG A O 1
ATOM 4721 N N . GLU A 1 588 ? 1.915 -5.846 8.246 1.00 88.75 588 GLU A N 1
ATOM 4722 C CA . GLU A 1 588 ? 3.252 -6.366 7.944 1.00 88.75 588 GLU A CA 1
ATOM 4723 C C . GLU A 1 588 ? 3.462 -6.504 6.427 1.00 88.75 588 GLU A C 1
ATOM 4725 O O . GLU A 1 588 ? 4.526 -6.150 5.926 1.00 88.75 588 GLU A O 1
ATOM 4730 N N . LYS A 1 589 ? 2.422 -6.878 5.667 1.00 86.69 589 LYS A N 1
ATOM 4731 C CA . LYS A 1 589 ? 2.448 -6.848 4.189 1.00 86.69 589 LYS A CA 1
ATOM 4732 C C . LYS A 1 589 ? 2.631 -5.417 3.667 1.00 86.69 589 LYS A C 1
ATOM 4734 O O . LYS A 1 589 ? 3.456 -5.181 2.789 1.00 86.69 589 LYS A O 1
ATOM 4739 N N . LEU A 1 590 ? 1.959 -4.433 4.279 1.00 84.75 590 LEU A N 1
ATOM 4740 C CA . LEU A 1 590 ? 2.210 -3.012 3.993 1.00 84.75 590 LEU A CA 1
ATOM 4741 C C . LEU A 1 590 ? 3.645 -2.572 4.333 1.00 84.75 590 LEU A C 1
ATOM 4743 O O . LEU A 1 590 ? 4.202 -1.741 3.614 1.00 84.75 590 LEU A O 1
ATOM 4747 N N . PHE A 1 591 ? 4.260 -3.128 5.383 1.00 85.44 591 PHE A N 1
ATOM 4748 C CA . PHE A 1 591 ? 5.669 -2.879 5.701 1.00 85.44 591 PHE A CA 1
ATOM 4749 C C . PHE A 1 591 ? 6.643 -3.567 4.734 1.00 85.44 591 PHE A C 1
ATOM 4751 O O . PHE A 1 591 ? 7.700 -3.000 4.463 1.00 85.44 591 PHE A O 1
ATOM 4758 N N . GLU A 1 592 ? 6.302 -4.722 4.154 1.00 82.88 592 GLU A N 1
ATOM 4759 C CA . GLU A 1 592 ? 7.074 -5.303 3.045 1.00 82.88 592 GLU A CA 1
ATOM 4760 C C . GLU A 1 592 ? 7.039 -4.375 1.819 1.00 82.88 592 GLU A C 1
ATOM 4762 O O . GLU A 1 592 ? 8.060 -4.156 1.164 1.00 82.88 592 GLU A O 1
ATOM 4767 N N . PHE A 1 593 ? 5.890 -3.755 1.530 1.00 84.00 593 PHE A N 1
ATOM 4768 C CA . PHE A 1 593 ? 5.772 -2.809 0.421 1.00 84.00 593 PHE A CA 1
ATOM 4769 C C . PHE A 1 593 ? 6.625 -1.548 0.637 1.00 84.00 593 PHE A C 1
ATOM 4771 O O . PHE A 1 593 ? 7.347 -1.148 -0.281 1.00 84.00 593 PHE A O 1
ATOM 4778 N N . THR A 1 594 ? 6.616 -0.933 1.825 1.00 80.00 594 THR A N 1
ATOM 4779 C CA . THR A 1 594 ? 7.494 0.221 2.114 1.00 80.00 594 THR A CA 1
ATOM 4780 C C . THR A 1 594 ? 8.973 -0.170 2.156 1.00 80.00 594 THR A C 1
ATOM 4782 O O . THR A 1 594 ? 9.808 0.568 1.622 1.00 80.00 594 THR A O 1
ATOM 4785 N N . GLU A 1 595 ? 9.306 -1.351 2.689 1.00 78.75 595 GLU A N 1
ATOM 4786 C CA . GLU A 1 595 ? 10.665 -1.902 2.696 1.00 78.75 595 GLU A CA 1
ATOM 4787 C C . GLU A 1 595 ? 11.194 -2.122 1.279 1.00 78.75 595 GLU A C 1
ATOM 4789 O O . GLU A 1 595 ? 12.302 -1.690 0.965 1.00 78.75 595 GLU A O 1
ATOM 4794 N N . ARG A 1 596 ? 10.393 -2.702 0.383 1.00 76.94 596 ARG A N 1
ATOM 4795 C CA . ARG A 1 596 ? 10.789 -2.923 -1.014 1.00 76.94 596 ARG A CA 1
ATOM 4796 C C . ARG A 1 596 ? 10.911 -1.615 -1.801 1.00 76.94 596 ARG A C 1
ATOM 4798 O O . ARG A 1 596 ? 11.821 -1.500 -2.616 1.00 76.94 596 ARG A O 1
ATOM 4805 N N . ALA A 1 597 ? 10.058 -0.621 -1.547 1.00 73.00 597 ALA A N 1
ATOM 4806 C CA . ALA A 1 597 ? 10.112 0.673 -2.236 1.00 73.00 597 ALA A CA 1
ATOM 4807 C C . ALA A 1 597 ? 11.271 1.585 -1.775 1.00 73.00 597 ALA A C 1
ATOM 4809 O O . ALA A 1 597 ? 11.808 2.346 -2.581 1.00 73.00 597 ALA A O 1
ATOM 4810 N N . SER A 1 598 ? 11.664 1.527 -0.496 1.00 71.69 598 SER A N 1
ATOM 4811 C CA . SER A 1 598 ? 12.617 2.482 0.106 1.00 71.69 598 SER A CA 1
ATOM 4812 C C . SER A 1 598 ? 13.914 1.870 0.655 1.00 71.69 598 SER A C 1
ATOM 4814 O O . SER A 1 598 ? 14.909 2.579 0.812 1.00 71.69 598 SER A O 1
ATOM 4816 N N . GLY A 1 599 ? 13.923 0.566 0.942 1.00 76.31 599 GLY A N 1
ATOM 4817 C CA . GLY A 1 599 ? 14.952 -0.116 1.731 1.00 76.31 599 GLY A CA 1
ATOM 4818 C C . GLY A 1 599 ? 14.719 -0.073 3.249 1.00 76.31 599 GLY A C 1
ATOM 4819 O O . GLY A 1 599 ? 15.589 -0.520 3.995 1.00 76.31 599 GLY A O 1
ATOM 4820 N N . ALA A 1 600 ? 13.591 0.470 3.725 1.00 76.94 600 ALA A N 1
ATOM 4821 C CA . ALA A 1 600 ? 13.250 0.553 5.144 1.00 76.94 600 ALA A CA 1
ATOM 4822 C C . ALA A 1 600 ? 11.745 0.347 5.400 1.00 76.94 600 ALA A C 1
ATOM 4824 O O . ALA A 1 600 ? 10.897 0.883 4.694 1.00 76.94 600 ALA A O 1
ATOM 4825 N N . ARG A 1 601 ? 11.409 -0.400 6.458 1.00 77.31 601 ARG A N 1
ATOM 4826 C CA . ARG A 1 601 ? 10.016 -0.713 6.828 1.00 77.31 601 ARG A CA 1
ATOM 4827 C C . ARG A 1 601 ? 9.213 0.518 7.261 1.00 77.31 601 ARG A C 1
ATOM 4829 O O . ARG A 1 601 ? 8.120 0.743 6.760 1.00 77.31 601 ARG A O 1
ATOM 4836 N N . MET A 1 602 ? 9.748 1.318 8.187 1.00 78.81 602 MET A N 1
ATOM 4837 C CA . MET A 1 602 ? 9.054 2.495 8.739 1.00 78.81 602 MET A CA 1
ATOM 4838 C C . MET A 1 602 ? 9.593 3.809 8.152 1.00 78.81 602 MET A C 1
ATOM 4840 O O . MET A 1 602 ? 9.002 4.360 7.233 1.00 78.81 602 MET A O 1
ATOM 4844 N N . HIS A 1 603 ? 10.713 4.327 8.663 1.00 85.75 603 HIS A N 1
ATOM 4845 C CA . HIS A 1 603 ? 11.261 5.621 8.231 1.00 85.75 603 HIS A CA 1
ATOM 4846 C C . HIS A 1 603 ? 11.905 5.512 6.838 1.00 85.75 603 HIS A C 1
ATOM 4848 O O . HIS A 1 603 ? 13.021 5.001 6.715 1.00 85.75 603 HIS A O 1
ATOM 4854 N N . ALA A 1 604 ? 11.182 5.951 5.807 1.00 73.19 604 ALA A N 1
ATOM 4855 C CA . ALA A 1 604 ? 11.464 5.617 4.413 1.00 73.19 604 ALA A CA 1
ATOM 4856 C C . ALA A 1 604 ? 12.399 6.612 3.702 1.00 73.19 604 ALA A C 1
ATOM 4858 O O . ALA A 1 604 ? 13.176 6.196 2.839 1.00 73.19 604 ALA A O 1
ATOM 4859 N N . ASN A 1 605 ? 12.367 7.907 4.049 1.00 82.44 605 ASN A N 1
ATOM 4860 C CA . ASN A 1 605 ? 13.115 8.967 3.354 1.00 82.44 605 ASN A CA 1
ATOM 4861 C C . ASN A 1 605 ? 12.897 8.917 1.818 1.00 82.44 605 ASN A C 1
ATOM 4863 O O . ASN A 1 605 ? 13.860 8.952 1.033 1.00 82.44 605 ASN A O 1
ATOM 4867 N N . TYR A 1 606 ? 11.641 8.744 1.393 1.00 80.50 606 TYR A N 1
ATOM 4868 C CA . TYR A 1 606 ? 11.245 8.344 0.040 1.00 80.50 606 TYR A CA 1
ATOM 4869 C C . TYR A 1 606 ? 10.643 9.496 -0.770 1.00 80.50 606 TYR A C 1
ATOM 4871 O O . TYR A 1 606 ? 11.127 9.763 -1.874 1.00 80.50 606 TYR A O 1
ATOM 4879 N N . VAL A 1 607 ? 9.655 10.222 -0.242 1.00 81.00 607 VAL A N 1
ATOM 4880 C CA . VAL A 1 607 ? 9.183 11.481 -0.841 1.00 81.00 607 VAL A CA 1
ATOM 4881 C C . VAL A 1 607 ? 10.201 12.577 -0.534 1.00 81.00 607 VAL A C 1
ATOM 4883 O O . VAL A 1 607 ? 10.718 12.666 0.579 1.00 81.00 607 VAL A O 1
ATOM 4886 N N . ARG A 1 608 ? 10.554 13.402 -1.526 1.00 81.12 608 ARG A N 1
ATOM 4887 C CA . ARG A 1 608 ? 11.583 14.447 -1.383 1.00 81.12 608 ARG A CA 1
ATOM 4888 C C . ARG A 1 608 ? 11.218 15.705 -2.173 1.00 81.12 608 ARG A C 1
ATOM 4890 O O . ARG A 1 608 ? 10.512 15.596 -3.167 1.00 81.12 608 ARG A O 1
ATOM 4897 N N . PRO A 1 609 ? 11.748 16.885 -1.801 1.00 78.88 609 PRO A N 1
ATOM 4898 C CA . PRO A 1 609 ? 11.640 18.084 -2.627 1.00 78.88 609 PRO A CA 1
ATOM 4899 C C . PRO A 1 609 ? 12.125 17.798 -4.057 1.00 78.88 609 PRO A C 1
ATOM 4901 O O . PRO A 1 609 ? 13.263 17.361 -4.248 1.00 78.88 609 PRO A O 1
ATOM 4904 N N . GLY A 1 610 ? 11.261 18.007 -5.048 1.00 68.44 610 GLY A N 1
ATOM 4905 C CA . GLY A 1 610 ? 11.516 17.673 -6.450 1.00 68.44 610 GLY A CA 1
ATOM 4906 C C . GLY A 1 610 ? 11.107 16.251 -6.864 1.00 68.44 610 GLY A C 1
ATOM 4907 O O . GLY A 1 610 ? 11.589 15.769 -7.894 1.00 68.44 610 GLY A O 1
ATOM 4908 N N . GLY A 1 611 ? 10.234 15.579 -6.104 1.00 75.88 611 GLY A N 1
ATOM 4909 C CA . GLY A 1 611 ? 9.629 14.293 -6.470 1.00 75.88 611 GLY A CA 1
ATOM 4910 C C . GLY A 1 611 ? 9.901 13.153 -5.483 1.00 75.88 611 GLY A C 1
ATOM 4911 O O . GLY A 1 611 ? 9.494 13.191 -4.323 1.00 75.88 611 GLY A O 1
ATOM 4912 N N . VAL A 1 612 ? 10.521 12.072 -5.965 1.00 75.56 612 VAL A N 1
ATOM 4913 C CA . VAL A 1 612 ? 10.692 10.825 -5.201 1.00 75.56 612 VAL A CA 1
ATOM 4914 C C . VAL A 1 612 ? 12.132 10.297 -5.303 1.00 75.56 612 VAL A C 1
ATOM 4916 O O . VAL A 1 612 ? 12.840 10.506 -6.291 1.00 75.56 612 VAL A O 1
ATOM 4919 N N . ALA A 1 613 ? 12.612 9.636 -4.248 1.00 70.06 613 ALA A N 1
ATOM 4920 C CA . ALA A 1 613 ? 14.003 9.214 -4.093 1.00 70.06 613 ALA A CA 1
ATOM 4921 C C . ALA A 1 613 ? 14.461 8.180 -5.138 1.00 70.06 613 ALA A C 1
ATOM 4923 O O . ALA A 1 613 ? 15.580 8.305 -5.650 1.00 70.06 613 ALA A O 1
ATOM 4924 N N . TRP A 1 614 ? 13.613 7.199 -5.469 1.00 74.62 614 TRP A N 1
ATOM 4925 C CA . TRP A 1 614 ? 13.883 6.096 -6.402 1.00 74.62 614 TRP A CA 1
ATOM 4926 C C . TRP A 1 614 ? 12.593 5.637 -7.106 1.00 74.62 614 TRP A C 1
ATOM 4928 O O . TRP A 1 614 ? 11.506 5.800 -6.558 1.00 74.62 614 TRP A O 1
ATOM 4938 N N . ASP A 1 615 ? 12.716 5.046 -8.298 1.00 72.12 615 ASP A N 1
ATOM 4939 C CA . ASP A 1 615 ? 11.600 4.346 -8.964 1.00 72.12 615 ASP A CA 1
ATOM 4940 C C . ASP A 1 615 ? 11.186 3.095 -8.166 1.00 72.12 615 ASP A C 1
ATOM 4942 O O . ASP A 1 615 ? 11.986 2.557 -7.394 1.00 72.12 615 ASP A O 1
ATOM 4946 N N . LEU A 1 616 ? 9.956 2.621 -8.361 1.00 71.38 616 LEU A N 1
ATOM 4947 C CA . LEU A 1 616 ? 9.464 1.395 -7.733 1.00 71.38 616 LEU A CA 1
ATOM 4948 C C . LEU A 1 616 ? 10.168 0.152 -8.310 1.00 71.38 616 LEU A C 1
ATOM 4950 O O . LEU A 1 616 ? 10.456 0.101 -9.511 1.00 71.38 616 LEU A O 1
ATOM 4954 N N . PRO A 1 617 ? 10.421 -0.891 -7.499 1.00 70.25 617 PRO A N 1
ATOM 4955 C CA . PRO A 1 617 ? 10.971 -2.138 -8.011 1.00 70.25 617 PRO A CA 1
ATOM 4956 C C . PRO A 1 617 ? 9.929 -2.923 -8.819 1.00 70.25 617 PRO A C 1
ATOM 4958 O O . PRO A 1 617 ? 8.734 -2.919 -8.526 1.00 70.25 617 PRO A O 1
ATOM 4961 N N . LEU A 1 618 ? 10.401 -3.648 -9.835 1.00 71.69 618 LEU A N 1
ATOM 4962 C CA . LEU A 1 618 ? 9.557 -4.464 -10.713 1.00 71.69 618 LEU A CA 1
ATOM 4963 C C . LEU A 1 618 ? 8.753 -5.508 -9.913 1.00 71.69 618 LEU A C 1
ATOM 4965 O O . LEU A 1 618 ? 9.284 -6.130 -8.994 1.00 71.69 618 LEU A O 1
ATOM 4969 N N . GLY A 1 619 ? 7.484 -5.705 -10.280 1.00 66.69 619 GLY A N 1
ATOM 4970 C CA . GLY A 1 619 ? 6.549 -6.619 -9.605 1.00 66.69 619 GLY A CA 1
ATOM 4971 C C . GLY A 1 619 ? 5.883 -6.048 -8.346 1.00 66.69 619 GLY A C 1
ATOM 4972 O O . GLY A 1 619 ? 4.797 -6.489 -7.999 1.00 66.69 619 GLY A O 1
ATOM 4973 N N . TRP A 1 620 ? 6.446 -5.006 -7.718 1.00 76.50 620 TRP A N 1
ATOM 4974 C CA . TRP A 1 620 ? 5.828 -4.336 -6.558 1.00 76.50 620 TRP A CA 1
ATOM 4975 C C . TRP A 1 620 ? 4.417 -3.835 -6.851 1.00 76.50 620 TRP A C 1
ATOM 4977 O O . TRP A 1 620 ? 3.542 -3.888 -5.998 1.00 76.50 620 TRP A O 1
ATOM 4987 N N . MET A 1 621 ? 4.202 -3.364 -8.080 1.00 66.00 621 MET A N 1
ATOM 4988 C CA . MET A 1 621 ? 2.889 -2.967 -8.562 1.00 66.00 621 MET A CA 1
ATOM 4989 C C . MET A 1 621 ? 1.927 -4.148 -8.467 1.00 66.00 621 MET A C 1
ATOM 4991 O O . MET A 1 621 ? 0.969 -4.057 -7.709 1.00 66.00 621 MET A O 1
ATOM 4995 N N . ASP A 1 622 ? 2.180 -5.265 -9.154 1.00 76.25 622 ASP A N 1
ATOM 4996 C CA . ASP A 1 622 ? 1.344 -6.465 -9.032 1.00 76.25 622 ASP A CA 1
ATOM 4997 C C . ASP A 1 622 ? 1.100 -6.835 -7.563 1.00 76.25 622 ASP A C 1
ATOM 4999 O O . ASP A 1 622 ? -0.052 -7.068 -7.187 1.00 76.25 622 ASP A O 1
ATOM 5003 N N . ASP A 1 623 ? 2.152 -6.758 -6.738 1.00 78.31 623 ASP A N 1
ATOM 5004 C CA . ASP A 1 623 ? 2.173 -7.113 -5.317 1.00 78.31 623 ASP A CA 1
ATOM 5005 C C . ASP A 1 623 ? 1.223 -6.301 -4.412 1.00 78.31 623 ASP A C 1
ATOM 5007 O O . ASP A 1 623 ? 0.724 -6.841 -3.421 1.00 78.31 623 ASP A O 1
ATOM 5011 N N . VAL A 1 624 ? 0.810 -5.085 -4.781 1.00 80.25 624 VAL A N 1
ATOM 5012 C CA . VAL A 1 624 ? -0.196 -4.350 -3.988 1.00 80.25 624 VAL A CA 1
ATOM 5013 C C . VAL A 1 624 ? -1.658 -4.693 -4.390 1.00 80.25 624 VAL A C 1
ATOM 5015 O O . VAL A 1 624 ? -2.545 -4.544 -3.554 1.00 80.25 624 VAL A O 1
ATOM 5018 N N . TYR A 1 625 ? -1.985 -5.261 -5.574 1.00 84.31 625 TYR A N 1
ATOM 5019 C CA . TYR A 1 625 ? -3.409 -5.375 -6.023 1.00 84.31 625 TYR A CA 1
ATOM 5020 C C . TYR A 1 625 ? -4.094 -6.588 -5.449 1.00 84.31 625 TYR A C 1
ATOM 5022 O O . TYR A 1 625 ? -5.293 -6.529 -5.156 1.00 84.31 625 TYR A O 1
ATOM 5030 N N . ASP A 1 626 ? -3.371 -7.683 -5.264 1.00 83.50 626 ASP A N 1
ATOM 5031 C CA . ASP A 1 626 ? -3.944 -8.808 -4.556 1.00 83.50 626 ASP A CA 1
ATOM 5032 C C . ASP A 1 626 ? -4.123 -8.492 -3.097 1.00 83.50 626 ASP A C 1
ATOM 5034 O O . ASP A 1 626 ? -5.134 -8.915 -2.551 1.00 83.50 626 ASP A O 1
ATOM 5038 N N . TRP A 1 627 ? -3.221 -7.714 -2.501 1.00 86.19 627 TRP A N 1
ATOM 5039 C CA . TRP A 1 627 ? -3.472 -7.144 -1.191 1.00 86.19 627 TRP A CA 1
ATOM 5040 C C . TRP A 1 627 ? -4.737 -6.272 -1.233 1.00 86.19 627 TRP A C 1
ATOM 5042 O O . TRP A 1 627 ? -5.741 -6.652 -0.649 1.00 86.19 627 TRP A O 1
ATOM 5052 N N . CYS A 1 628 ? -4.803 -5.229 -2.063 1.00 84.31 628 CYS A N 1
ATOM 5053 C CA . CYS A 1 628 ? -5.953 -4.322 -2.187 1.00 84.31 628 CYS A CA 1
ATOM 5054 C C . CYS A 1 628 ? -7.277 -4.937 -2.724 1.00 84.31 628 CYS A C 1
ATOM 5056 O O . CYS A 1 628 ? -8.202 -4.176 -2.994 1.00 84.31 628 CYS A O 1
ATOM 5058 N N . VAL A 1 629 ? -7.396 -6.255 -2.960 1.00 86.88 629 VAL A N 1
ATOM 5059 C CA . VAL A 1 629 ? -8.702 -6.953 -3.142 1.00 86.88 629 VAL A CA 1
ATOM 5060 C C . VAL A 1 629 ? -8.878 -8.177 -2.224 1.00 86.88 629 VAL A C 1
ATOM 5062 O O . VAL A 1 629 ? -10.015 -8.555 -1.981 1.00 86.88 629 VAL A O 1
ATOM 5065 N N . LYS A 1 630 ? -7.823 -8.728 -1.607 1.00 87.38 630 LYS A N 1
ATOM 5066 C CA . LYS A 1 630 ? -7.967 -9.551 -0.386 1.00 87.38 630 LYS A CA 1
ATOM 5067 C C . LYS A 1 630 ? -8.350 -8.674 0.827 1.00 87.38 630 LYS A C 1
ATOM 5069 O O . LYS A 1 630 ? -9.049 -9.114 1.726 1.00 87.38 630 LYS A O 1
ATOM 5074 N N . PHE A 1 631 ? -7.917 -7.410 0.855 1.00 89.31 631 PHE A N 1
ATOM 5075 C CA . PHE A 1 631 ? -8.111 -6.505 1.991 1.00 89.31 631 PHE A CA 1
ATOM 5076 C C . PHE A 1 631 ? -9.567 -6.056 2.239 1.00 89.31 631 PHE A C 1
ATOM 5078 O O . PHE A 1 631 ? -9.918 -5.958 3.408 1.00 89.31 631 PHE A O 1
ATOM 5085 N N . PRO A 1 632 ? -10.451 -5.845 1.237 1.00 91.94 632 PRO A N 1
ATOM 5086 C CA . PRO A 1 632 ? -11.896 -5.744 1.463 1.00 91.94 632 PRO A CA 1
ATOM 5087 C C . PRO A 1 632 ? -12.457 -6.869 2.338 1.00 91.94 632 PRO A C 1
ATOM 5089 O O . PRO A 1 632 ? -13.093 -6.577 3.340 1.00 91.94 632 PRO A O 1
ATOM 5092 N N . GLU A 1 633 ? -12.129 -8.131 2.036 1.00 90.88 633 GLU A N 1
ATOM 5093 C CA . GLU A 1 633 ? -12.590 -9.295 2.810 1.00 90.88 633 GLU A CA 1
ATOM 5094 C C . GLU A 1 633 ? -12.125 -9.193 4.277 1.00 90.88 633 GLU A C 1
ATOM 5096 O O . GLU A 1 633 ? -12.901 -9.451 5.192 1.00 90.88 633 GLU A O 1
ATOM 5101 N N . ARG A 1 634 ? -10.899 -8.700 4.518 1.00 88.94 634 ARG A N 1
ATOM 5102 C CA . ARG A 1 634 ? -10.373 -8.414 5.869 1.00 88.94 634 ARG A CA 1
ATOM 5103 C C . ARG A 1 634 ? -11.051 -7.232 6.566 1.00 88.94 634 ARG A C 1
ATOM 5105 O O . ARG A 1 634 ? -11.257 -7.284 7.777 1.00 88.94 634 ARG A O 1
ATOM 5112 N N . ILE A 1 635 ? -11.372 -6.155 5.842 1.00 89.94 635 ILE A N 1
ATOM 5113 C CA . ILE A 1 635 ? -12.146 -5.028 6.391 1.00 89.94 635 ILE A CA 1
ATOM 5114 C C . ILE A 1 635 ? -13.519 -5.536 6.824 1.00 89.94 635 ILE A C 1
ATOM 5116 O O . ILE A 1 635 ? -13.951 -5.207 7.923 1.00 89.94 635 ILE A O 1
ATOM 5120 N N . ASP A 1 636 ? -14.164 -6.359 6.002 1.00 91.00 636 ASP A N 1
ATOM 5121 C CA . ASP A 1 636 ? -15.502 -6.888 6.252 1.00 91.00 636 ASP A CA 1
ATOM 5122 C C . ASP A 1 636 ? -15.500 -7.919 7.407 1.00 91.00 636 ASP A C 1
ATOM 5124 O O . ASP A 1 636 ? -16.393 -7.878 8.249 1.00 91.00 636 ASP A O 1
ATOM 5128 N N . GLU A 1 637 ? -14.456 -8.753 7.548 1.00 88.94 637 GLU A N 1
ATOM 5129 C CA . GLU A 1 637 ? -14.216 -9.600 8.739 1.00 88.94 637 GLU A CA 1
ATOM 5130 C C . GLU A 1 637 ? -14.090 -8.781 10.041 1.00 88.94 637 GLU A C 1
ATOM 5132 O O . GLU A 1 637 ? -14.567 -9.204 11.098 1.00 88.94 637 GLU A O 1
ATOM 5137 N N . LEU A 1 638 ? -13.438 -7.612 9.989 1.00 89.31 638 LEU A N 1
ATOM 5138 C CA . LEU A 1 638 ? -13.308 -6.707 11.137 1.00 89.31 638 LEU A CA 1
ATOM 5139 C C . LEU A 1 638 ? -14.608 -5.932 11.405 1.00 89.31 638 LEU A C 1
ATOM 5141 O O . LEU A 1 638 ? -14.947 -5.707 12.569 1.00 89.31 638 LEU A O 1
ATOM 5145 N N . ASP A 1 639 ? -15.336 -5.558 10.352 1.00 89.06 639 ASP A N 1
ATOM 5146 C CA . ASP A 1 639 ? -16.649 -4.913 10.417 1.00 89.06 639 ASP A CA 1
ATOM 5147 C C . ASP A 1 639 ? -17.639 -5.826 11.162 1.00 89.06 639 ASP A C 1
ATOM 5149 O O . ASP A 1 639 ? -18.131 -5.451 12.228 1.00 89.06 639 ASP A O 1
ATOM 5153 N N . ASP A 1 640 ? -17.790 -7.077 10.711 1.00 89.38 640 ASP A N 1
ATOM 5154 C CA . ASP A 1 640 ? -18.649 -8.107 11.321 1.00 89.38 640 ASP A CA 1
ATOM 5155 C C . ASP A 1 640 ? -18.335 -8.380 12.805 1.00 89.38 640 ASP A C 1
ATOM 5157 O O . ASP A 1 640 ? -19.229 -8.727 13.582 1.00 89.38 640 ASP A O 1
ATOM 5161 N N . MET A 1 641 ? -17.076 -8.221 13.228 1.00 88.00 641 MET A N 1
ATOM 5162 C CA . MET A 1 641 ? -16.658 -8.426 14.622 1.00 88.00 641 MET A CA 1
ATOM 5163 C C . MET A 1 641 ? -16.944 -7.200 15.513 1.00 88.00 641 MET A C 1
ATOM 5165 O O . MET A 1 641 ? -17.175 -7.345 16.719 1.00 88.00 641 MET A O 1
ATOM 5169 N N . LEU A 1 642 ? -16.929 -5.985 14.951 1.00 89.69 642 LEU A N 1
ATOM 5170 C CA . LEU A 1 642 ? -17.006 -4.734 15.713 1.00 89.69 642 LEU A CA 1
ATOM 5171 C C . LEU A 1 642 ? -18.321 -3.963 15.542 1.00 89.69 642 LEU A C 1
ATOM 5173 O O . LEU A 1 642 ? -18.904 -3.591 16.559 1.00 89.69 642 LEU A O 1
ATOM 5177 N N . THR A 1 643 ? -18.825 -3.694 14.330 1.00 90.50 643 THR A N 1
ATOM 5178 C CA . THR A 1 643 ? -19.989 -2.793 14.175 1.00 90.50 643 THR A CA 1
ATOM 5179 C C . THR A 1 643 ? -21.258 -3.360 14.783 1.00 90.50 643 THR A C 1
ATOM 5181 O O . THR A 1 643 ? -21.933 -2.630 15.497 1.00 90.50 643 THR A O 1
ATOM 5184 N N . GLU A 1 644 ? -21.598 -4.634 14.577 1.00 89.06 644 GLU A N 1
ATOM 5185 C CA . GLU A 1 644 ? -22.809 -5.233 15.167 1.00 89.06 644 GLU A CA 1
ATOM 5186 C C . GLU A 1 644 ? -22.673 -5.539 16.673 1.00 89.06 644 GLU A C 1
ATOM 5188 O O . GLU A 1 644 ? -23.676 -5.719 17.372 1.00 89.06 644 GLU A O 1
ATOM 5193 N N . ASN A 1 645 ? -21.447 -5.551 17.203 1.00 91.25 645 ASN A N 1
ATOM 5194 C CA . ASN A 1 645 ? -21.140 -6.006 18.553 1.00 91.25 645 ASN A CA 1
ATOM 5195 C C . ASN A 1 645 ? -21.736 -5.090 19.638 1.00 91.25 645 ASN A C 1
ATOM 5197 O O . ASN A 1 645 ? -21.411 -3.908 19.762 1.00 91.25 645 ASN A O 1
ATOM 5201 N N . ARG A 1 646 ? -22.588 -5.674 20.490 1.00 90.06 646 ARG A N 1
ATOM 5202 C CA . ARG A 1 646 ? -23.293 -4.965 21.571 1.00 90.06 646 ARG A CA 1
ATOM 5203 C C . ARG A 1 646 ? -22.346 -4.316 22.583 1.00 90.06 646 ARG A C 1
ATOM 5205 O O . ARG A 1 646 ? -22.666 -3.242 23.080 1.00 90.06 646 ARG A O 1
ATOM 5212 N N . ILE A 1 647 ? -21.201 -4.942 22.872 1.00 89.00 647 ILE A N 1
ATOM 5213 C CA . ILE A 1 647 ? -20.207 -4.416 23.823 1.00 89.00 647 ILE A CA 1
ATOM 5214 C C . ILE A 1 647 ? -19.507 -3.195 23.219 1.00 89.00 647 ILE A C 1
ATOM 5216 O O . ILE A 1 647 ? -19.370 -2.177 23.891 1.00 89.00 647 ILE A O 1
ATOM 5220 N N . TRP A 1 648 ? -19.137 -3.268 21.937 1.00 89.69 648 TRP A N 1
ATOM 5221 C CA . TRP A 1 648 ? -18.535 -2.153 21.205 1.00 89.69 648 TRP A CA 1
ATOM 5222 C C . TRP A 1 648 ? -19.481 -0.952 21.147 1.00 89.69 648 TRP A C 1
ATOM 5224 O O . TRP A 1 648 ? -19.112 0.140 21.580 1.00 89.69 648 TRP A O 1
ATOM 5234 N N . LYS A 1 649 ? -20.737 -1.163 20.721 1.00 90.69 649 LYS A N 1
ATOM 5235 C CA . LYS A 1 649 ? -21.775 -0.117 20.709 1.00 90.69 649 LYS A CA 1
ATOM 5236 C C . LYS A 1 649 ? -21.955 0.527 22.087 1.00 90.69 649 LYS A C 1
ATOM 5238 O O . LYS A 1 649 ? -21.881 1.746 22.196 1.00 90.69 649 LYS A O 1
ATOM 5243 N N . ALA A 1 650 ? -22.104 -0.278 23.141 1.00 89.12 650 ALA A N 1
ATOM 5244 C CA . ALA A 1 650 ? -22.317 0.202 24.511 1.00 89.12 650 ALA A CA 1
ATOM 5245 C C . ALA A 1 650 ? -21.120 0.948 25.139 1.00 89.12 650 ALA A C 1
ATOM 5247 O O . ALA A 1 650 ? -21.265 1.497 26.227 1.00 89.12 650 ALA A O 1
ATOM 5248 N N . ARG A 1 651 ? -19.946 0.963 24.491 1.00 87.88 651 ARG A N 1
ATOM 5249 C CA . ARG A 1 651 ? -18.740 1.682 24.944 1.00 87.88 651 ARG A CA 1
ATOM 5250 C C . ARG A 1 651 ? -18.271 2.780 23.978 1.00 87.88 651 ARG A C 1
ATOM 5252 O O . ARG A 1 651 ? -17.228 3.381 24.214 1.00 87.88 651 ARG A O 1
ATOM 5259 N N . THR A 1 652 ? -19.005 3.032 22.890 1.00 88.62 652 THR A N 1
ATOM 5260 C CA . THR A 1 652 ? -18.603 3.994 21.840 1.00 88.62 652 THR A CA 1
ATOM 5261 C C . THR A 1 652 ? -19.732 4.896 21.332 1.00 88.62 652 THR A C 1
ATOM 5263 O O . THR A 1 652 ? -19.442 5.982 20.827 1.00 88.62 652 THR A O 1
ATOM 5266 N N . ILE A 1 653 ? -20.999 4.489 21.463 1.00 90.00 653 ILE A N 1
ATOM 5267 C CA . ILE A 1 653 ? -22.169 5.338 21.188 1.00 90.00 653 ILE A CA 1
ATOM 5268 C C . ILE A 1 653 ? -22.403 6.263 22.389 1.00 90.00 653 ILE A C 1
ATOM 5270 O O . ILE A 1 653 ? -22.226 5.842 23.529 1.00 90.00 653 ILE A O 1
ATOM 5274 N N . ASP A 1 654 ? -22.758 7.521 22.125 1.00 89.06 654 ASP A N 1
ATOM 5275 C CA . ASP A 1 654 ? -22.955 8.614 23.093 1.00 89.06 654 ASP A CA 1
ATOM 5276 C C . ASP A 1 654 ? -21.711 8.942 23.961 1.00 89.06 654 ASP A C 1
ATOM 5278 O O . ASP A 1 654 ? -21.762 9.785 24.857 1.00 89.06 654 ASP A O 1
ATOM 5282 N N . VAL A 1 655 ? -20.553 8.333 23.665 1.00 88.56 655 VAL A N 1
ATOM 5283 C CA . VAL A 1 655 ? -19.270 8.578 24.343 1.00 88.56 655 VAL A CA 1
ATOM 5284 C C . VAL A 1 655 ? -18.460 9.645 23.607 1.00 88.56 655 VAL A C 1
ATOM 5286 O O . VAL A 1 655 ? -18.213 9.549 22.401 1.00 88.56 655 VAL A O 1
ATOM 5289 N N . GLY A 1 656 ? -17.971 10.633 24.364 1.00 85.44 656 GLY A N 1
ATOM 5290 C CA . GLY A 1 656 ? -17.012 11.636 23.894 1.00 85.44 656 GLY A CA 1
ATOM 5291 C C . GLY A 1 656 ? -17.548 12.544 22.787 1.00 85.44 656 GLY A C 1
ATOM 5292 O O . GLY A 1 656 ? -16.786 12.892 21.885 1.00 85.44 656 GLY A O 1
ATOM 5293 N N . ILE A 1 657 ? -18.843 12.870 22.828 1.00 90.56 657 ILE A N 1
ATOM 5294 C CA . ILE A 1 657 ? -19.574 13.677 21.837 1.00 90.56 657 ILE A CA 1
ATOM 5295 C C . ILE A 1 657 ? -18.887 15.039 21.625 1.00 90.56 657 ILE A C 1
ATOM 5297 O O . ILE A 1 657 ? -18.458 15.684 22.580 1.00 90.56 657 ILE A O 1
ATOM 5301 N N . VAL A 1 658 ? -18.786 15.494 20.371 1.00 90.38 658 VAL A N 1
ATOM 5302 C CA . VAL A 1 658 ? -18.235 16.813 20.009 1.00 90.38 658 VAL A CA 1
ATOM 5303 C C . VAL A 1 658 ? -19.165 17.485 19.004 1.00 90.38 658 VAL A C 1
ATOM 5305 O O . VAL A 1 658 ? -19.438 16.917 17.946 1.00 90.38 658 VAL A O 1
ATOM 5308 N N . SER A 1 659 ? -19.635 18.697 19.314 1.00 89.38 659 SER A N 1
ATOM 5309 C CA . SER A 1 659 ? -20.517 19.448 18.417 1.00 89.38 659 SER A CA 1
ATOM 5310 C C . SER A 1 659 ? -19.761 20.007 17.204 1.00 89.38 659 SER A C 1
ATOM 5312 O O . SER A 1 659 ? -18.550 20.239 17.249 1.00 89.38 659 SER A O 1
ATOM 5314 N N . ALA A 1 660 ? -20.484 20.277 16.115 1.00 88.62 660 ALA A N 1
ATOM 5315 C CA . ALA A 1 660 ? -19.929 20.932 14.930 1.00 88.62 660 ALA A CA 1
ATOM 5316 C C . ALA A 1 660 ? -19.334 22.323 15.249 1.00 88.62 660 ALA A C 1
ATOM 5318 O O . ALA A 1 660 ? -18.271 22.679 14.741 1.00 88.62 660 ALA A O 1
ATOM 5319 N N . GLY A 1 661 ? -19.994 23.101 16.116 1.00 86.94 661 GLY A N 1
ATOM 5320 C CA . GLY A 1 661 ? -19.511 24.421 16.530 1.00 86.94 661 GLY A CA 1
ATOM 5321 C C . GLY A 1 661 ? -18.217 24.326 17.336 1.00 86.94 661 GLY A C 1
ATOM 5322 O O . GLY A 1 661 ? -17.245 25.017 17.035 1.00 86.94 661 GLY A O 1
ATOM 5323 N N . ASP A 1 662 ? -18.171 23.412 18.304 1.00 88.31 662 ASP A N 1
ATOM 5324 C CA . ASP A 1 662 ? -17.004 23.209 19.165 1.00 88.31 662 ASP A CA 1
ATOM 5325 C C . ASP A 1 662 ? -15.805 22.660 18.392 1.00 88.31 662 ASP A C 1
ATOM 5327 O O . ASP A 1 662 ? -14.695 23.160 18.558 1.00 88.31 662 ASP A O 1
ATOM 5331 N N . ALA A 1 663 ? -16.020 21.718 17.467 1.00 86.81 663 ALA A N 1
ATOM 5332 C CA . ALA A 1 663 ? -14.965 21.215 16.588 1.00 86.81 663 ALA A CA 1
ATOM 5333 C C . ALA A 1 663 ? -14.265 22.348 15.810 1.00 86.81 663 ALA A C 1
ATOM 5335 O O . ALA A 1 663 ? -13.036 22.357 15.707 1.00 86.81 663 ALA A O 1
ATOM 5336 N N . LEU A 1 664 ? -15.025 23.330 15.308 1.00 87.25 664 LEU A N 1
ATOM 5337 C CA . LEU A 1 664 ? -14.473 24.507 14.628 1.00 87.25 664 LEU A CA 1
ATOM 5338 C C . LEU A 1 664 ? -13.806 25.483 15.607 1.00 87.25 664 LEU A C 1
ATOM 5340 O O . LEU A 1 664 ? -12.670 25.892 15.369 1.00 87.25 664 LEU A O 1
ATOM 5344 N N . ASN A 1 665 ? -14.464 25.812 16.724 1.00 89.94 665 ASN A N 1
ATOM 5345 C CA . ASN A 1 665 ? -13.939 26.715 17.760 1.00 89.94 665 ASN A CA 1
ATOM 5346 C C . ASN A 1 665 ? -12.607 26.224 18.349 1.00 89.94 665 ASN A C 1
ATOM 5348 O O . ASN A 1 665 ? -11.737 27.020 18.699 1.00 89.94 665 ASN A O 1
ATOM 5352 N N . TRP A 1 666 ? -12.449 24.908 18.477 1.00 86.00 666 TRP A N 1
ATOM 5353 C CA . TRP A 1 666 ? -11.250 24.259 19.002 1.00 86.00 666 TRP A CA 1
ATOM 5354 C C . TRP A 1 666 ? -10.189 23.995 17.924 1.00 86.00 666 TRP A C 1
ATOM 5356 O O . TRP A 1 666 ? -9.091 23.554 18.254 1.00 86.00 666 TRP A O 1
ATOM 5366 N N . GLY A 1 667 ? -10.481 24.262 16.647 1.00 84.81 667 GLY A N 1
ATOM 5367 C CA . GLY A 1 667 ? -9.551 24.056 15.534 1.00 84.81 667 GLY A CA 1
ATOM 5368 C C . GLY A 1 667 ? -9.271 22.585 15.208 1.00 84.81 667 GLY A C 1
ATOM 5369 O O . GLY A 1 667 ? -8.204 22.280 14.658 1.00 84.81 667 GLY A O 1
ATOM 5370 N N . PHE A 1 668 ? -10.197 21.680 15.554 1.00 88.56 668 PHE A N 1
ATOM 5371 C CA . PHE A 1 668 ? -10.140 20.270 15.165 1.00 88.56 668 PHE A CA 1
ATOM 5372 C C . PHE A 1 668 ? -10.186 20.129 13.642 1.00 88.56 668 PHE A C 1
ATOM 5374 O O . PHE A 1 668 ? -10.683 20.996 12.925 1.00 88.56 668 PHE A O 1
ATOM 5381 N N . THR A 1 669 ? -9.655 19.014 13.146 1.00 86.62 669 THR A N 1
ATOM 5382 C CA . THR A 1 669 ? -9.574 18.682 11.718 1.00 86.62 669 THR A CA 1
ATOM 5383 C C . THR A 1 669 ? -9.697 17.169 11.511 1.00 86.62 669 THR A C 1
ATOM 5385 O O . THR A 1 669 ? -9.681 16.401 12.479 1.00 86.62 669 THR A O 1
ATOM 5388 N N . GLY A 1 670 ? -9.843 16.731 10.256 1.00 88.00 670 GLY A N 1
ATOM 5389 C CA . GLY A 1 670 ? -9.923 15.313 9.900 1.00 88.00 670 GLY A CA 1
ATOM 5390 C C . GLY A 1 670 ? -11.188 14.611 10.385 1.00 88.00 670 GLY A C 1
ATOM 5391 O O . GLY A 1 670 ? -12.278 15.188 10.414 1.00 88.00 670 GLY A O 1
ATOM 5392 N N . VAL A 1 671 ? -11.020 13.358 10.815 1.00 88.88 671 VAL A N 1
ATOM 5393 C CA . VAL A 1 671 ? -12.088 12.477 11.325 1.00 88.88 671 VAL A CA 1
ATOM 5394 C C . VAL A 1 671 ? -12.895 13.132 12.458 1.00 88.88 671 VAL A C 1
ATOM 5396 O O . VAL A 1 671 ? -14.100 12.920 12.549 1.00 88.88 671 VAL A O 1
ATOM 5399 N N . MET A 1 672 ? -12.273 13.982 13.284 1.00 87.44 672 MET A N 1
ATOM 5400 C CA . MET A 1 672 ? -12.953 14.706 14.373 1.00 87.44 672 MET A CA 1
ATOM 5401 C C . MET A 1 672 ? -13.986 15.734 13.883 1.00 87.44 672 MET A C 1
ATOM 5403 O O . MET A 1 672 ? -14.939 16.029 14.597 1.00 87.44 672 MET A O 1
ATOM 5407 N N . VAL A 1 673 ? -13.801 16.270 12.674 1.00 90.06 673 VAL A N 1
ATOM 5408 C CA . VAL A 1 673 ? -14.703 17.237 12.019 1.00 90.06 673 VAL A CA 1
ATOM 5409 C C . VAL A 1 673 ? -15.718 16.516 11.132 1.00 90.06 673 VAL A C 1
ATOM 5411 O O . VAL A 1 673 ? -16.896 16.867 11.121 1.00 90.06 673 VAL A O 1
ATOM 5414 N N . ARG A 1 674 ? -15.290 15.449 10.445 1.00 90.44 674 ARG A N 1
ATOM 5415 C CA . ARG A 1 674 ? -16.189 14.588 9.661 1.00 90.44 674 ARG A CA 1
ATOM 5416 C C . ARG A 1 674 ? -17.200 13.856 10.543 1.00 90.44 674 ARG A C 1
ATOM 5418 O O . ARG A 1 674 ? -18.375 13.802 10.196 1.00 90.44 674 ARG A O 1
ATOM 5425 N N . GLY A 1 675 ? -16.784 13.356 11.708 1.00 87.69 675 GLY A N 1
ATOM 5426 C CA . GLY A 1 675 ? -17.664 12.673 12.661 1.00 87.69 675 GLY A CA 1
ATOM 5427 C C . GLY A 1 675 ? -18.771 13.567 13.235 1.00 87.69 675 GLY A C 1
ATOM 5428 O O . GLY A 1 675 ? -19.870 13.079 13.471 1.00 87.69 675 GLY A O 1
ATOM 5429 N N . SER A 1 676 ? -18.519 14.871 13.408 1.00 87.69 676 SER A N 1
ATOM 5430 C CA . SER A 1 676 ? -19.493 15.856 13.915 1.00 87.69 676 SER A CA 1
ATOM 5431 C C . SER A 1 676 ? -20.362 16.504 12.822 1.00 87.69 676 SER A C 1
ATOM 5433 O O . SER A 1 676 ? -21.010 17.523 13.060 1.00 87.69 676 SER A O 1
ATOM 5435 N N . GLY A 1 677 ? -20.403 15.918 11.618 1.00 85.31 677 GLY A N 1
ATOM 5436 C CA . GLY A 1 677 ? -21.313 16.314 10.537 1.00 85.31 677 GLY A CA 1
ATOM 5437 C C . GLY A 1 677 ? -20.768 17.348 9.546 1.00 85.31 677 GLY A C 1
ATOM 5438 O O . GLY A 1 677 ? -21.452 17.689 8.576 1.00 85.31 677 GLY A O 1
ATOM 5439 N N . ILE A 1 678 ? -19.543 17.850 9.732 1.00 87.94 678 ILE A N 1
ATOM 5440 C CA . ILE A 1 678 ? -18.962 18.873 8.855 1.00 87.94 678 ILE A CA 1
ATOM 5441 C C . ILE A 1 678 ? -18.267 18.218 7.656 1.00 87.94 678 ILE A C 1
ATOM 5443 O O . ILE A 1 678 ? -17.345 17.413 7.785 1.00 87.94 678 ILE A O 1
ATOM 5447 N N . LYS A 1 679 ? -18.671 18.631 6.451 1.00 88.00 679 LYS A N 1
ATOM 5448 C CA . LYS A 1 679 ? -18.144 18.118 5.178 1.00 88.00 679 LYS A CA 1
ATOM 5449 C C . LYS A 1 679 ? -16.807 18.775 4.806 1.00 88.00 679 LYS A C 1
ATOM 5451 O O . LYS A 1 679 ? -16.758 19.607 3.903 1.00 88.00 679 LYS A O 1
ATOM 5456 N N . TRP A 1 680 ? -15.733 18.421 5.516 1.00 83.56 680 TRP A N 1
ATOM 5457 C CA . TRP A 1 680 ? -14.387 18.968 5.297 1.00 83.56 680 TRP A CA 1
ATOM 5458 C C . TRP A 1 680 ? -13.322 17.875 5.085 1.00 83.56 680 TRP A C 1
ATOM 5460 O O . TRP A 1 680 ? -13.144 16.974 5.907 1.00 83.56 680 TRP A O 1
ATOM 5470 N N . ASP A 1 681 ? -12.606 17.984 3.964 1.00 85.44 681 ASP A N 1
ATOM 5471 C CA . ASP A 1 681 ? -11.421 17.198 3.591 1.00 85.44 681 ASP A CA 1
ATOM 5472 C C . ASP A 1 681 ? -10.570 18.062 2.646 1.00 85.44 681 ASP A C 1
ATOM 5474 O O . ASP A 1 681 ? -11.059 18.552 1.617 1.00 85.44 681 ASP A O 1
ATOM 5478 N N . ILE A 1 682 ? -9.297 18.266 2.986 1.00 84.75 682 ILE A N 1
ATOM 5479 C CA . ILE A 1 682 ? -8.381 19.123 2.220 1.00 84.75 682 ILE A CA 1
ATOM 5480 C C . ILE A 1 682 ? -8.165 18.567 0.805 1.00 84.75 682 ILE A C 1
ATOM 5482 O O . ILE A 1 682 ? -8.049 19.349 -0.136 1.00 84.75 682 ILE A O 1
ATOM 5486 N N . ARG A 1 683 ? -8.219 17.243 0.602 1.00 82.00 683 ARG A N 1
ATOM 5487 C CA . ARG A 1 683 ? -8.056 16.598 -0.717 1.00 82.00 683 ARG A CA 1
ATOM 5488 C C . ARG A 1 683 ? -9.139 17.001 -1.721 1.00 82.00 683 ARG A C 1
ATOM 5490 O O . ARG A 1 683 ? -8.887 16.940 -2.921 1.00 82.00 683 ARG A O 1
ATOM 5497 N N . LYS A 1 684 ? -10.325 17.414 -1.251 1.00 83.50 684 LYS A N 1
ATOM 5498 C CA . LYS A 1 684 ? -11.410 17.962 -2.089 1.00 83.50 684 LYS A CA 1
ATOM 5499 C C . LYS A 1 684 ? -11.441 19.491 -2.093 1.00 83.50 684 LYS A C 1
ATOM 5501 O O . LYS A 1 684 ? -11.678 20.079 -3.142 1.00 83.50 684 LYS A O 1
ATOM 5506 N N . ALA A 1 685 ? -11.219 20.134 -0.945 1.00 81.81 685 ALA A N 1
ATOM 5507 C CA . ALA A 1 685 ? -11.330 21.591 -0.811 1.00 81.81 685 ALA A CA 1
ATOM 5508 C C . ALA A 1 685 ? -10.121 22.357 -1.386 1.00 81.81 685 ALA A C 1
ATOM 5510 O O . ALA A 1 685 ? -10.277 23.459 -1.910 1.00 81.81 685 ALA A O 1
ATOM 5511 N N . GLN A 1 686 ? -8.918 21.786 -1.283 1.00 80.12 686 GLN A N 1
ATOM 5512 C CA . GLN A 1 686 ? -7.657 22.328 -1.797 1.00 80.12 686 GLN A CA 1
ATOM 5513 C C . GLN A 1 686 ? -6.799 21.176 -2.366 1.00 80.12 686 GLN A C 1
ATOM 5515 O O . GLN A 1 686 ? -5.787 20.805 -1.764 1.00 80.12 686 GLN A O 1
ATOM 5520 N N . PRO A 1 687 ? -7.205 20.567 -3.499 1.00 74.06 687 PRO A N 1
ATOM 5521 C CA . PRO A 1 687 ? -6.539 19.388 -4.045 1.00 74.06 687 PRO A CA 1
ATOM 5522 C C . PRO A 1 687 ? -5.056 19.651 -4.338 1.00 74.06 687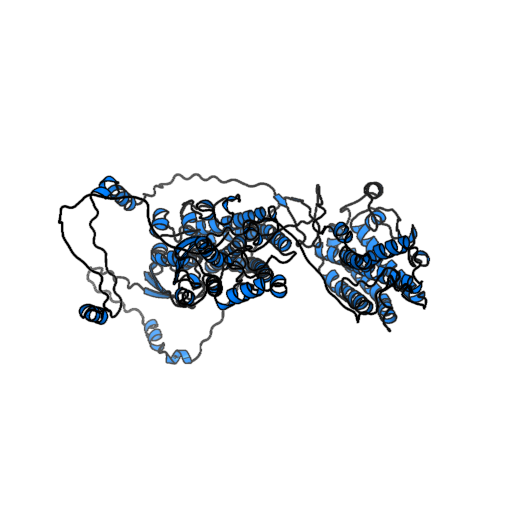 PRO A C 1
ATOM 5524 O O . PRO A 1 687 ? -4.699 20.580 -5.063 1.00 74.06 687 PRO A O 1
ATOM 5527 N N . TYR A 1 688 ? -4.199 18.791 -3.791 1.00 74.81 688 TYR A N 1
ATOM 5528 C CA . TYR A 1 688 ? -2.757 18.751 -4.041 1.00 74.81 688 TYR A CA 1
ATOM 5529 C C . TYR A 1 688 ? -2.372 17.506 -4.861 1.00 74.81 688 TYR A C 1
ATOM 5531 O O . TYR A 1 688 ? -3.193 16.611 -5.071 1.00 74.81 688 TYR A O 1
ATOM 5539 N N . ASP A 1 689 ? -1.130 17.475 -5.359 1.00 71.56 689 ASP A N 1
ATOM 5540 C CA . ASP A 1 689 ? -0.600 16.480 -6.308 1.00 71.56 689 ASP A CA 1
ATOM 5541 C C . ASP A 1 689 ? -1.468 16.288 -7.565 1.00 71.56 689 ASP A C 1
ATOM 5543 O O . ASP A 1 689 ? -1.268 17.014 -8.546 1.00 71.56 689 ASP A O 1
ATOM 5547 N N . ALA A 1 690 ? -2.388 15.316 -7.524 1.00 65.38 690 ALA A N 1
ATOM 5548 C CA . ALA A 1 690 ? -3.451 15.081 -8.499 1.00 65.38 690 ALA A CA 1
ATOM 5549 C C . ALA A 1 690 ? -4.731 14.486 -7.854 1.00 65.38 690 ALA A C 1
ATOM 5551 O O . ALA A 1 690 ? -5.513 13.815 -8.520 1.00 65.38 690 ALA A O 1
ATOM 5552 N N . TYR A 1 691 ? -5.011 14.758 -6.567 1.00 70.50 691 TYR A N 1
ATOM 5553 C CA . TYR A 1 691 ? -6.299 14.381 -5.942 1.00 70.50 691 TYR A CA 1
ATOM 5554 C C . TYR A 1 691 ? -7.523 15.012 -6.640 1.00 70.50 691 TYR A C 1
ATOM 5556 O O . TYR A 1 691 ? -8.634 14.505 -6.501 1.00 70.50 691 TYR A O 1
ATOM 5564 N N . GLY A 1 692 ? -7.320 16.082 -7.418 1.00 70.56 692 GLY A N 1
ATOM 5565 C CA . GLY A 1 692 ? -8.337 16.679 -8.290 1.00 70.56 692 GLY A CA 1
ATOM 5566 C C . GLY A 1 692 ? -8.648 15.883 -9.567 1.00 70.56 692 GLY A C 1
ATOM 5567 O O . GLY A 1 692 ? -9.625 16.199 -10.235 1.00 70.56 692 GLY A O 1
ATOM 5568 N N . GLU A 1 693 ? -7.858 14.856 -9.899 1.00 70.56 693 GLU A N 1
ATOM 5569 C CA . GLU A 1 693 ? -8.087 13.940 -11.030 1.00 70.56 693 GLU A CA 1
ATOM 5570 C C . GLU A 1 693 ? -8.769 12.626 -10.589 1.00 70.56 693 GLU A C 1
ATOM 5572 O O . GLU A 1 693 ? -8.929 11.714 -11.398 1.00 70.56 693 GLU A O 1
ATOM 5577 N N . LEU A 1 694 ? -9.150 12.502 -9.305 1.00 71.38 694 LEU A N 1
ATOM 5578 C CA . LEU A 1 694 ? -9.579 11.243 -8.683 1.00 71.38 694 LEU A CA 1
ATOM 5579 C C . LEU A 1 694 ? -10.993 11.295 -8.089 1.00 71.38 694 LEU A C 1
ATOM 5581 O O . LEU A 1 694 ? -11.368 12.210 -7.345 1.00 71.38 694 LEU A O 1
ATOM 5585 N N . GLU A 1 695 ? -11.769 10.249 -8.369 1.00 79.81 695 GLU A N 1
ATOM 5586 C CA . GLU A 1 695 ? -13.170 10.131 -7.967 1.00 79.81 695 GLU A CA 1
ATOM 5587 C C . GLU A 1 695 ? -13.285 9.327 -6.667 1.00 79.81 695 GLU A C 1
ATOM 5589 O O . GLU A 1 695 ? -13.035 8.129 -6.616 1.00 79.81 695 GLU A O 1
ATOM 5594 N N . PHE A 1 696 ? -13.661 9.997 -5.586 1.00 84.69 696 PHE A N 1
ATOM 5595 C CA . PHE A 1 696 ? -13.835 9.399 -4.262 1.00 84.69 696 PHE A CA 1
ATOM 5596 C C . PHE A 1 696 ? -14.839 10.218 -3.463 1.00 84.69 696 PHE A C 1
ATOM 5598 O O . PHE A 1 696 ? -14.936 11.434 -3.676 1.00 84.69 696 PHE A O 1
ATOM 5605 N N . ASP A 1 697 ? -15.523 9.567 -2.530 1.00 87.00 697 ASP A N 1
ATOM 5606 C CA . ASP A 1 697 ? -16.438 10.216 -1.595 1.00 87.00 697 ASP A CA 1
ATOM 5607 C C . ASP A 1 697 ? -15.779 10.411 -0.227 1.00 87.00 697 ASP A C 1
ATOM 5609 O O . ASP A 1 697 ? -14.791 9.760 0.117 1.00 87.00 697 ASP A O 1
ATOM 5613 N N . VAL A 1 698 ? -16.332 11.334 0.557 1.00 87.88 698 VAL A N 1
ATOM 5614 C CA . VAL A 1 698 ? -15.854 11.667 1.903 1.00 87.88 698 VAL A CA 1
ATOM 5615 C C . VAL A 1 698 ? -16.940 11.266 2.907 1.00 87.88 698 VAL A C 1
ATOM 5617 O O . VAL A 1 698 ? -18.048 11.805 2.808 1.00 87.88 698 VAL A O 1
ATOM 5620 N N . PRO A 1 699 ? -16.664 10.347 3.852 1.00 90.38 699 PRO A N 1
ATOM 5621 C CA . PRO A 1 699 ? -17.643 9.915 4.844 1.00 90.38 699 PRO A CA 1
ATOM 5622 C C . PRO A 1 699 ? -17.858 10.990 5.913 1.00 90.38 699 PRO A C 1
ATOM 5624 O O . PRO A 1 699 ? -16.958 11.780 6.207 1.00 90.38 699 PRO A O 1
ATOM 5627 N N . VAL A 1 700 ? -19.070 11.059 6.466 1.00 90.69 700 VAL A N 1
ATOM 5628 C CA . VAL A 1 700 ? -19.499 12.121 7.391 1.00 90.69 700 VAL A CA 1
ATOM 5629 C C . VAL A 1 700 ? -20.493 11.537 8.400 1.00 90.69 700 VAL A C 1
ATOM 5631 O O . VAL A 1 700 ? -21.517 10.984 8.002 1.00 90.69 700 VAL A O 1
ATOM 5634 N N . GLY A 1 701 ? -20.188 11.672 9.693 1.00 89.94 701 GLY A N 1
ATOM 5635 C CA . GLY A 1 701 ? -21.049 11.261 10.806 1.00 89.94 701 GLY A CA 1
ATOM 5636 C C . GLY A 1 701 ? -22.213 12.226 11.052 1.00 89.94 701 GLY A C 1
ATOM 5637 O O . GLY A 1 701 ? -22.446 13.155 10.277 1.00 89.94 701 GLY A O 1
ATOM 5638 N N . GLN A 1 702 ? -22.970 12.006 12.127 1.00 86.38 702 GLN A N 1
ATOM 5639 C CA . GLN A 1 702 ? -24.151 12.817 12.463 1.00 86.38 702 GLN A CA 1
ATOM 5640 C C . GLN A 1 702 ? -24.199 13.258 13.928 1.00 86.38 702 GLN A C 1
ATOM 5642 O O . GLN A 1 702 ? -24.693 14.351 14.201 1.00 86.38 702 GLN A O 1
ATOM 5647 N N . LYS A 1 703 ? -23.694 12.447 14.865 1.00 85.94 703 LYS A N 1
ATOM 5648 C CA . LYS A 1 703 ? -23.692 12.768 16.300 1.00 85.94 703 LYS A CA 1
ATOM 5649 C C . LYS A 1 703 ? -22.394 13.413 16.787 1.00 85.94 703 LYS A C 1
ATOM 5651 O O . LYS A 1 703 ? -22.424 14.224 17.705 1.00 85.94 703 LYS A O 1
ATOM 5656 N N . GLY A 1 704 ? -21.253 13.040 16.203 1.00 86.94 704 GLY A N 1
ATOM 5657 C CA . GLY A 1 704 ? -19.924 13.395 16.720 1.00 86.94 704 GLY A CA 1
ATOM 5658 C C . GLY A 1 704 ? -19.306 12.375 17.684 1.00 86.94 704 GLY A C 1
ATOM 5659 O O . GLY A 1 704 ? -18.186 12.607 18.139 1.00 86.94 704 GLY A O 1
ATOM 5660 N N . ASP A 1 705 ? -19.996 11.266 17.967 1.00 91.62 705 ASP A N 1
ATOM 5661 C CA . ASP A 1 705 ? -19.601 10.178 18.879 1.00 91.62 705 ASP A CA 1
ATOM 5662 C C . ASP A 1 705 ? -18.269 9.495 18.521 1.00 91.62 705 ASP A C 1
ATOM 5664 O O . ASP A 1 705 ? -17.801 9.509 17.377 1.00 91.62 705 ASP A O 1
ATOM 5668 N N . CYS A 1 706 ? -17.710 8.763 19.489 1.00 90.44 706 CYS A N 1
ATOM 5669 C CA . CYS A 1 706 ? -16.631 7.803 19.252 1.00 90.44 706 CYS A CA 1
ATOM 5670 C C . CYS A 1 706 ? -16.995 6.739 18.190 1.00 90.44 706 CYS A C 1
ATOM 5672 O O . CYS A 1 706 ? -16.146 6.388 17.365 1.00 90.44 706 CYS A O 1
ATOM 5674 N N . TYR A 1 707 ? -18.248 6.269 18.153 1.00 92.50 707 TYR A N 1
ATOM 5675 C CA . TYR A 1 707 ? -18.737 5.310 17.151 1.00 92.50 707 TYR A CA 1
ATOM 5676 C C . TYR A 1 707 ? -18.787 5.898 15.727 1.00 92.50 707 TYR A C 1
ATOM 5678 O O . TYR A 1 707 ? -18.293 5.269 14.790 1.00 92.50 707 TYR A O 1
ATOM 5686 N N . ASP A 1 708 ? -19.278 7.131 15.556 1.00 91.56 708 ASP A N 1
ATOM 5687 C CA . ASP A 1 708 ? -19.319 7.813 14.250 1.00 91.56 708 ASP A CA 1
ATOM 5688 C C . ASP A 1 708 ? -17.909 8.014 13.669 1.00 91.56 708 ASP A C 1
ATOM 5690 O O . ASP A 1 708 ? -17.687 7.826 12.472 1.00 91.56 708 ASP A O 1
ATOM 5694 N N . ARG A 1 709 ? -16.919 8.332 14.517 1.00 92.56 709 ARG A N 1
ATOM 5695 C CA . ARG A 1 709 ? -15.499 8.428 14.117 1.00 92.56 709 ARG A CA 1
ATOM 5696 C C . ARG A 1 709 ? -14.922 7.083 13.687 1.00 92.56 709 ARG A C 1
ATOM 5698 O O . ARG A 1 709 ? -14.074 7.042 12.798 1.00 92.56 709 ARG A O 1
ATOM 5705 N N . TYR A 1 710 ? -15.340 5.991 14.326 1.00 92.69 710 TYR A N 1
ATOM 5706 C CA . TYR A 1 710 ? -14.949 4.638 13.933 1.00 92.69 710 TYR A CA 1
ATOM 5707 C C . TYR A 1 710 ? -15.534 4.276 12.558 1.00 92.69 710 TYR A C 1
ATOM 5709 O O . TYR A 1 710 ? -14.774 3.867 11.679 1.00 92.69 710 TYR A O 1
ATOM 5717 N N . LEU A 1 711 ? -16.827 4.533 12.322 1.00 92.12 711 LEU A N 1
ATOM 5718 C CA . LEU A 1 711 ? -17.449 4.343 11.005 1.00 92.12 711 LEU A CA 1
ATOM 5719 C C . LEU A 1 711 ? -16.775 5.193 9.918 1.00 92.12 711 LEU A C 1
ATOM 5721 O O . LEU A 1 711 ? -16.418 4.660 8.870 1.00 92.12 711 LEU A O 1
ATOM 5725 N N . CYS A 1 712 ? -16.493 6.473 10.191 1.00 91.69 712 CYS A N 1
ATOM 5726 C CA . CYS A 1 712 ? -15.759 7.332 9.255 1.00 91.69 712 CYS A CA 1
ATOM 5727 C C . CYS A 1 712 ? -14.384 6.749 8.890 1.00 91.69 712 CYS A C 1
ATOM 5729 O O . CYS A 1 712 ? -13.988 6.835 7.734 1.00 91.69 712 CYS A O 1
ATOM 5731 N N . ARG A 1 713 ? -13.663 6.112 9.829 1.00 91.00 713 ARG A N 1
ATOM 5732 C CA . ARG A 1 713 ? -12.386 5.433 9.532 1.00 91.00 713 ARG A CA 1
ATOM 5733 C C . ARG A 1 713 ? -12.571 4.145 8.721 1.00 91.00 713 ARG A C 1
ATOM 5735 O O . ARG A 1 713 ? -11.759 3.887 7.838 1.00 91.00 713 ARG A O 1
ATOM 5742 N N . MET A 1 714 ? -13.621 3.360 8.970 1.00 89.69 714 MET A N 1
ATOM 5743 C CA . MET A 1 714 ? -13.951 2.168 8.167 1.00 89.69 714 MET A CA 1
ATOM 5744 C C . MET A 1 714 ? -14.284 2.539 6.716 1.00 89.69 714 MET A C 1
ATOM 5746 O O . MET A 1 714 ? -13.755 1.945 5.774 1.00 89.69 714 MET A O 1
ATOM 5750 N N . GLU A 1 715 ? -15.103 3.572 6.523 1.00 90.06 715 GLU A N 1
ATOM 5751 C CA . GLU A 1 715 ? -15.421 4.105 5.198 1.00 90.06 715 GLU A CA 1
ATOM 5752 C C . GLU A 1 715 ? -14.214 4.807 4.557 1.00 90.06 715 GLU A C 1
ATOM 5754 O O . GLU A 1 715 ? -13.980 4.617 3.364 1.00 90.06 715 GLU A O 1
ATOM 5759 N N . GLU A 1 716 ? -13.374 5.519 5.323 1.00 88.75 716 GLU A N 1
ATOM 5760 C CA . GLU A 1 716 ? -12.095 6.037 4.820 1.00 88.75 716 GLU A CA 1
ATOM 5761 C C . GLU A 1 716 ? -11.170 4.902 4.370 1.00 88.75 716 GLU A C 1
ATOM 5763 O O . GLU A 1 716 ? -10.544 5.065 3.331 1.00 88.75 716 GLU A O 1
ATOM 5768 N N . MET A 1 717 ? -11.110 3.733 5.024 1.00 88.94 717 MET A N 1
ATOM 5769 C CA . MET A 1 717 ? -10.344 2.587 4.499 1.00 88.94 717 MET A CA 1
ATOM 5770 C C . MET A 1 717 ? -10.920 2.057 3.176 1.00 88.94 717 MET A C 1
ATOM 5772 O O . MET A 1 717 ? -10.159 1.826 2.234 1.00 88.94 717 MET A O 1
ATOM 5776 N N . ARG A 1 718 ? -12.248 1.926 3.052 1.00 89.69 718 ARG A N 1
ATOM 5777 C CA . ARG A 1 718 ? -12.904 1.509 1.795 1.00 89.69 718 ARG A CA 1
ATOM 5778 C C . ARG A 1 718 ? -12.681 2.529 0.662 1.00 89.69 718 ARG A C 1
ATOM 5780 O O . ARG A 1 718 ? -12.368 2.136 -0.461 1.00 89.69 718 ARG A O 1
ATOM 5787 N N . GLN A 1 719 ? -12.738 3.831 0.950 1.00 87.62 719 GLN A N 1
ATOM 5788 C CA . GLN A 1 719 ? -12.433 4.906 -0.009 1.00 87.62 719 GLN A CA 1
ATOM 5789 C C . GLN A 1 719 ? -10.929 5.026 -0.308 1.00 87.62 719 GLN A C 1
ATOM 5791 O O . GLN A 1 719 ? -10.560 5.303 -1.445 1.00 87.62 719 GLN A O 1
ATOM 5796 N N . SER A 1 720 ? -10.050 4.753 0.662 1.00 85.38 720 SER A N 1
ATOM 5797 C CA . SER A 1 720 ? -8.596 4.662 0.455 1.00 85.38 720 SER A CA 1
ATOM 5798 C C . SER A 1 720 ? -8.281 3.529 -0.507 1.00 85.38 720 SER A C 1
ATOM 5800 O O . SER A 1 720 ? -7.556 3.743 -1.472 1.00 85.38 720 SER A O 1
ATOM 5802 N N . LEU A 1 721 ? -8.877 2.348 -0.300 1.00 86.06 721 LEU A N 1
ATOM 5803 C CA . LEU A 1 721 ? -8.793 1.235 -1.240 1.00 86.06 721 LEU A CA 1
ATOM 5804 C C . LEU A 1 721 ? -9.309 1.636 -2.619 1.00 86.06 721 LEU A C 1
ATOM 5806 O O . LEU A 1 721 ? -8.592 1.414 -3.583 1.00 86.06 721 LEU A O 1
ATOM 5810 N N . HIS A 1 722 ? -10.491 2.247 -2.741 1.00 84.75 722 HIS A N 1
ATOM 5811 C CA . HIS A 1 722 ? -11.018 2.703 -4.035 1.00 84.75 722 HIS A CA 1
ATOM 5812 C C . HIS A 1 722 ? -10.066 3.687 -4.737 1.00 84.75 722 HIS A C 1
ATOM 5814 O O . HIS A 1 722 ? -9.748 3.512 -5.915 1.00 84.75 722 HIS A O 1
ATOM 5820 N N . LEU A 1 723 ? -9.522 4.652 -3.989 1.00 83.06 723 LEU A N 1
ATOM 5821 C CA . LEU A 1 723 ? -8.469 5.551 -4.448 1.00 83.06 723 LEU A CA 1
ATOM 5822 C C . LEU A 1 723 ? -7.213 4.799 -4.872 1.00 83.06 723 LEU A C 1
ATOM 5824 O O . LEU A 1 723 ? -6.596 5.213 -5.852 1.00 83.06 723 LEU A O 1
ATOM 5828 N N . VAL A 1 724 ? -6.807 3.730 -4.175 1.00 82.69 724 VAL A N 1
ATOM 5829 C CA . VAL A 1 724 ? -5.795 2.806 -4.699 1.00 82.69 724 VAL A CA 1
ATOM 5830 C C . VAL A 1 724 ? -6.297 2.292 -6.045 1.00 82.69 724 VAL A C 1
ATOM 5832 O O . VAL A 1 724 ? -5.727 2.711 -7.049 1.00 82.69 724 VAL A O 1
ATOM 5835 N N . LEU A 1 725 ? -7.409 1.535 -6.087 1.00 80.81 725 LEU A N 1
ATOM 5836 C CA . LEU A 1 725 ? -7.947 0.844 -7.273 1.00 80.81 725 LEU A CA 1
ATOM 5837 C C . LEU A 1 725 ? -7.994 1.698 -8.549 1.00 80.81 725 LEU A C 1
ATOM 5839 O O . LEU A 1 725 ? -7.888 1.138 -9.636 1.00 80.81 725 LEU A O 1
ATOM 5843 N N . GLN A 1 726 ? -8.168 3.014 -8.447 1.00 75.56 726 GLN A N 1
ATOM 5844 C CA . GLN A 1 726 ? -8.158 3.923 -9.590 1.00 75.56 726 GLN A CA 1
ATOM 5845 C C . GLN A 1 726 ? -6.774 4.126 -10.209 1.00 75.56 726 GLN A C 1
ATOM 5847 O O . GLN A 1 726 ? -6.577 3.831 -11.387 1.00 75.56 726 GLN A O 1
ATOM 5852 N N . CYS A 1 727 ? -5.806 4.650 -9.457 1.00 69.25 727 CYS A N 1
ATOM 5853 C CA . CYS A 1 727 ? -4.616 5.255 -10.073 1.00 69.25 727 CYS A CA 1
ATOM 5854 C C . CYS A 1 727 ? -3.437 4.308 -10.340 1.00 69.25 727 CYS A C 1
ATOM 5856 O O . CYS A 1 727 ? -2.323 4.746 -10.589 1.00 69.25 727 CYS A O 1
ATOM 5858 N N . LEU A 1 728 ? -3.748 3.019 -10.335 1.00 73.94 728 LEU A N 1
ATOM 5859 C CA . LEU A 1 728 ? -3.037 1.918 -10.988 1.00 73.94 728 LEU A CA 1
ATOM 5860 C C . LEU A 1 728 ? -3.509 1.654 -12.411 1.00 73.94 728 LEU A C 1
ATOM 5862 O O . LEU A 1 728 ? -2.701 1.521 -13.321 1.00 73.94 728 LEU A O 1
ATOM 5866 N N . ASN A 1 729 ? -4.831 1.591 -12.619 1.00 77.38 729 ASN A N 1
ATOM 5867 C CA . ASN A 1 729 ? -5.380 1.502 -13.976 1.00 77.38 729 ASN A CA 1
ATOM 5868 C C . ASN A 1 729 ? -4.951 2.737 -14.784 1.00 77.38 729 ASN A C 1
ATOM 5870 O O . ASN A 1 729 ? -4.779 2.666 -15.998 1.00 77.38 729 ASN A O 1
ATOM 5874 N N . ASN A 1 730 ? -4.729 3.841 -14.068 1.00 69.12 730 ASN A N 1
ATOM 5875 C CA . ASN A 1 730 ? -4.153 5.072 -14.567 1.00 69.12 730 ASN A CA 1
ATOM 5876 C C . ASN A 1 730 ? -2.652 5.202 -14.211 1.00 69.12 730 ASN A C 1
ATOM 5878 O O . ASN A 1 730 ? -2.264 6.328 -13.925 1.00 69.12 730 ASN A O 1
ATOM 5882 N N . MET A 1 731 ? -1.823 4.134 -14.213 1.00 59.84 731 MET A N 1
ATOM 5883 C CA . MET A 1 731 ? -0.350 4.223 -14.022 1.00 59.84 731 MET A CA 1
ATOM 5884 C C . MET A 1 731 ? 0.481 4.116 -15.333 1.00 59.84 731 MET A C 1
ATOM 5886 O O . MET A 1 731 ? 0.849 3.031 -15.786 1.00 59.84 731 MET A O 1
ATOM 5890 N N . PRO A 1 732 ? 0.745 5.259 -15.976 1.00 60.09 732 PRO A N 1
ATOM 5891 C CA . PRO A 1 732 ? 1.938 5.638 -16.748 1.00 60.09 732 PRO A CA 1
ATOM 5892 C C . PRO A 1 732 ? 3.382 5.246 -16.290 1.00 60.09 732 PRO A C 1
ATOM 5894 O O . PRO A 1 732 ? 3.617 4.315 -15.529 1.00 60.09 732 PRO A O 1
ATOM 5897 N N . ALA A 1 733 ? 4.399 5.901 -16.884 1.00 66.00 733 ALA A N 1
ATOM 5898 C CA . ALA A 1 733 ? 5.846 5.627 -16.755 1.00 66.00 733 ALA A CA 1
ATOM 5899 C C . ALA A 1 733 ? 6.710 6.929 -16.778 1.00 66.00 733 ALA A C 1
ATOM 5901 O O . ALA A 1 733 ? 6.200 8.015 -16.569 1.00 66.00 733 ALA A O 1
ATOM 5902 N N . GLY A 1 734 ? 8.038 6.930 -17.005 1.00 68.19 734 GLY A N 1
ATOM 5903 C CA . GLY A 1 734 ? 8.836 8.197 -17.081 1.00 68.19 734 GLY A CA 1
ATOM 5904 C C . GLY A 1 734 ? 9.833 8.468 -15.963 1.00 68.19 734 GLY A C 1
ATOM 5905 O O . GLY A 1 734 ? 10.226 7.551 -15.246 1.00 68.19 734 GLY A O 1
ATOM 5906 N N . ASP A 1 735 ? 10.228 9.736 -15.806 1.00 69.69 735 ASP A N 1
ATOM 5907 C CA . ASP A 1 735 ? 11.225 10.136 -14.811 1.00 69.69 735 ASP A CA 1
ATOM 5908 C C . ASP A 1 735 ? 10.637 10.631 -13.483 1.00 69.69 735 ASP A C 1
ATOM 5910 O O . ASP A 1 735 ? 9.678 11.398 -13.403 1.00 69.69 735 ASP A O 1
ATOM 5914 N N . VAL A 1 736 ? 11.276 10.160 -12.417 1.00 74.19 736 VAL A N 1
ATOM 5915 C CA . VAL A 1 736 ? 10.807 10.145 -11.018 1.00 74.19 736 VAL A CA 1
ATOM 5916 C C . VAL A 1 736 ? 11.091 11.457 -10.266 1.00 74.19 736 VAL A C 1
ATOM 5918 O O . VAL A 1 736 ? 10.825 11.598 -9.070 1.00 74.19 736 VAL A O 1
ATOM 5921 N N . LYS A 1 737 ? 11.732 12.397 -10.954 1.00 77.50 737 LYS A N 1
ATOM 5922 C CA . LYS A 1 737 ? 12.549 13.471 -10.391 1.00 77.50 737 LYS A CA 1
ATOM 5923 C C . LYS A 1 737 ? 12.568 14.642 -11.353 1.00 77.50 737 LYS A C 1
ATOM 5925 O O . LYS A 1 737 ? 12.693 14.410 -12.550 1.00 77.50 737 LYS A O 1
ATOM 5930 N N . VAL A 1 738 ? 12.453 15.867 -10.843 1.00 77.75 738 VAL A N 1
ATOM 5931 C CA . VAL A 1 738 ? 12.613 17.080 -11.666 1.00 77.75 738 VAL A CA 1
ATOM 5932 C C . VAL A 1 738 ? 13.985 17.041 -12.354 1.00 77.75 738 VAL A C 1
ATOM 5934 O O . VAL A 1 738 ? 14.987 16.729 -11.708 1.00 77.75 738 VAL A O 1
ATOM 5937 N N . ASP A 1 739 ? 14.032 17.383 -13.643 1.00 76.38 739 ASP A N 1
ATOM 5938 C CA . ASP A 1 739 ? 15.255 17.330 -14.461 1.00 76.38 739 ASP A CA 1
ATOM 5939 C C . ASP A 1 739 ? 16.353 18.315 -13.990 1.00 76.38 739 ASP A C 1
ATOM 5941 O O . ASP A 1 739 ? 17.528 18.163 -14.324 1.00 76.38 739 ASP A O 1
ATOM 5945 N N . ASP A 1 740 ? 16.001 19.306 -13.161 1.00 79.38 740 ASP A N 1
ATOM 5946 C CA . ASP A 1 740 ? 16.915 20.296 -12.581 1.00 79.38 740 ASP A CA 1
ATOM 5947 C C . ASP A 1 740 ? 17.909 19.684 -11.575 1.00 79.38 740 ASP A C 1
ATOM 5949 O O . ASP A 1 740 ? 17.699 19.657 -10.356 1.00 79.38 740 ASP A O 1
ATOM 5953 N N . HIS A 1 741 ? 19.086 19.301 -12.078 1.00 80.25 741 HIS A N 1
ATOM 5954 C CA . HIS A 1 741 ? 20.194 18.737 -11.290 1.00 80.25 741 HIS A CA 1
ATOM 5955 C C . HIS A 1 741 ? 20.752 19.653 -10.176 1.00 80.25 741 HIS A C 1
ATOM 5957 O O . HIS A 1 741 ? 21.575 19.229 -9.367 1.00 80.25 741 HIS A O 1
ATOM 5963 N N . LYS A 1 742 ? 20.312 20.916 -10.104 1.00 81.38 742 LYS A N 1
ATOM 5964 C CA . LYS A 1 742 ? 20.612 21.841 -8.993 1.00 81.38 742 LYS A CA 1
ATOM 5965 C C . LYS A 1 742 ? 19.818 21.526 -7.721 1.00 81.38 742 LYS A C 1
ATOM 5967 O O . LYS A 1 742 ? 20.218 21.955 -6.643 1.00 81.38 742 LYS A O 1
ATOM 5972 N N . ILE A 1 743 ? 18.686 20.837 -7.861 1.00 81.38 743 ILE A N 1
ATOM 5973 C CA . ILE A 1 743 ? 17.667 20.645 -6.817 1.00 81.38 743 ILE A CA 1
ATOM 5974 C C . ILE A 1 743 ? 17.435 19.155 -6.554 1.00 81.38 743 ILE A C 1
ATOM 5976 O O . ILE A 1 743 ? 17.098 18.778 -5.435 1.00 81.38 743 ILE A O 1
ATOM 5980 N N . VAL A 1 744 ? 17.703 18.293 -7.539 1.00 83.69 744 VAL A N 1
ATOM 5981 C CA . VAL A 1 744 ? 17.642 16.834 -7.397 1.00 83.69 744 VAL A CA 1
ATOM 5982 C C . VAL A 1 744 ? 18.971 16.211 -7.849 1.00 83.69 744 VAL A C 1
ATOM 5984 O O . VAL A 1 744 ? 19.493 16.606 -8.889 1.00 83.69 744 VAL A O 1
ATOM 5987 N N . PRO A 1 745 ? 19.566 15.242 -7.123 1.00 83.75 745 PRO A N 1
ATOM 5988 C CA . PRO A 1 745 ? 20.862 14.689 -7.507 1.00 83.75 745 PRO A CA 1
ATOM 5989 C C . PRO A 1 745 ? 20.746 13.825 -8.782 1.00 83.75 745 PRO A C 1
ATOM 5991 O O . PRO A 1 745 ? 19.836 12.987 -8.856 1.00 83.75 745 PRO A O 1
ATOM 5994 N N . PRO A 1 746 ? 21.671 13.974 -9.755 1.00 86.25 746 PRO A N 1
ATOM 5995 C CA . PRO A 1 746 ? 21.634 13.270 -11.043 1.00 86.25 746 PRO A CA 1
ATOM 5996 C C . PRO A 1 746 ? 21.827 11.753 -10.901 1.00 86.25 746 PRO A C 1
ATOM 5998 O O . PRO A 1 746 ? 22.269 11.252 -9.856 1.00 86.25 746 PRO A O 1
ATOM 6001 N N . LYS A 1 747 ? 21.511 10.980 -11.951 1.00 84.88 747 LYS A N 1
ATOM 6002 C CA . LYS A 1 747 ? 21.576 9.512 -11.872 1.00 84.88 747 LYS A CA 1
ATOM 6003 C C . LYS A 1 747 ? 23.033 9.050 -11.750 1.00 84.88 747 LYS A C 1
ATOM 6005 O O . LYS A 1 747 ? 23.969 9.635 -12.294 1.00 84.88 747 LYS A O 1
ATOM 6010 N N . ARG A 1 748 ? 23.240 7.932 -11.042 1.00 83.88 748 ARG A N 1
ATOM 6011 C CA . ARG A 1 748 ? 24.580 7.370 -10.748 1.00 83.88 748 ARG A CA 1
ATOM 6012 C C . ARG A 1 748 ? 25.395 6.957 -11.985 1.00 83.88 748 ARG A C 1
ATOM 6014 O O . ARG A 1 748 ? 26.591 6.711 -11.839 1.00 83.88 748 ARG A O 1
ATOM 6021 N N . ALA A 1 749 ? 24.763 6.850 -13.155 1.00 86.06 749 ALA A N 1
ATOM 6022 C CA . ALA A 1 749 ? 25.445 6.673 -14.435 1.00 86.06 749 ALA A CA 1
ATOM 6023 C C . ALA A 1 749 ? 25.992 8.017 -14.950 1.00 86.06 749 ALA A C 1
ATOM 6025 O O . ALA A 1 749 ? 27.205 8.155 -15.086 1.00 86.06 749 ALA A O 1
ATOM 6026 N N . GLU A 1 750 ? 25.118 9.017 -15.122 1.00 84.19 750 GLU A N 1
ATOM 6027 C CA . GLU A 1 750 ? 25.460 10.374 -15.583 1.00 84.19 750 GLU A CA 1
ATOM 6028 C C . GLU A 1 750 ? 26.590 11.000 -14.760 1.00 84.19 750 GLU A C 1
ATOM 6030 O O . GLU A 1 750 ? 27.598 11.418 -15.326 1.00 84.19 750 GLU A O 1
ATOM 6035 N N . MET A 1 751 ? 26.480 10.960 -13.426 1.00 85.88 751 MET A N 1
ATOM 6036 C CA . MET A 1 751 ? 27.479 11.486 -12.481 1.00 85.88 751 MET A CA 1
ATOM 6037 C C . MET A 1 751 ? 28.891 10.896 -12.666 1.00 85.88 751 MET A C 1
ATOM 6039 O O . MET A 1 751 ? 29.875 11.543 -12.315 1.00 85.88 751 MET A O 1
ATOM 6043 N N . LYS A 1 752 ? 29.015 9.690 -13.236 1.00 87.81 752 LYS A N 1
ATOM 6044 C CA . LYS A 1 752 ? 30.312 9.062 -13.543 1.00 87.81 752 LYS A CA 1
ATOM 6045 C C . LYS A 1 752 ? 30.819 9.353 -14.957 1.00 87.81 752 LYS A C 1
ATOM 6047 O O . LYS A 1 752 ? 31.983 9.078 -15.233 1.00 87.81 752 LYS A O 1
ATOM 6052 N N . SER A 1 753 ? 29.966 9.864 -15.844 1.00 83.38 753 SER A N 1
ATOM 6053 C CA . SER A 1 753 ? 30.289 10.147 -17.248 1.00 83.38 753 SER A CA 1
ATOM 6054 C C . SER A 1 753 ? 30.428 11.634 -17.579 1.00 83.38 753 SER A C 1
ATOM 6056 O O . SER A 1 753 ? 31.166 11.964 -18.504 1.00 83.38 753 SER A O 1
ATOM 6058 N N . SER A 1 754 ? 29.746 12.533 -16.860 1.00 88.88 754 SER A N 1
ATOM 6059 C CA . SER A 1 754 ? 29.767 13.976 -17.127 1.00 88.88 754 SER A CA 1
ATOM 6060 C C . SER A 1 754 ? 30.219 14.787 -15.910 1.00 88.88 754 SER A C 1
ATOM 6062 O O . SER A 1 754 ? 29.775 14.588 -14.778 1.00 88.88 754 SER A O 1
ATOM 6064 N N . MET A 1 755 ? 31.118 15.743 -16.160 1.00 89.12 755 MET A N 1
ATOM 6065 C CA . MET A 1 755 ? 31.705 16.591 -15.119 1.00 89.12 755 MET A CA 1
ATOM 6066 C C . MET A 1 755 ? 30.658 17.490 -14.446 1.00 89.12 755 MET A C 1
ATOM 6068 O O . MET A 1 755 ? 30.713 17.715 -13.242 1.00 89.12 755 MET A O 1
ATOM 6072 N N . GLU A 1 756 ? 29.671 17.969 -15.204 1.00 86.62 756 GLU A N 1
ATOM 6073 C CA . GLU A 1 756 ? 28.594 18.828 -14.697 1.00 86.62 756 GLU A CA 1
ATOM 6074 C C . GLU A 1 756 ? 27.700 18.080 -13.698 1.00 86.62 756 GLU A C 1
ATOM 6076 O O . GLU A 1 756 ? 27.418 18.598 -12.617 1.00 86.62 756 GLU A O 1
ATOM 6081 N N . ALA A 1 757 ? 27.336 16.825 -13.989 1.00 85.94 757 ALA A N 1
ATOM 6082 C CA . ALA A 1 757 ? 26.588 15.984 -13.058 1.00 85.94 757 ALA A CA 1
ATOM 6083 C C . ALA A 1 757 ? 27.404 15.652 -11.795 1.00 85.94 757 ALA A C 1
ATOM 6085 O O . ALA A 1 757 ? 26.839 15.589 -10.703 1.00 85.94 757 ALA A O 1
ATOM 6086 N N . LEU A 1 758 ? 28.729 15.493 -11.908 1.00 89.62 758 LEU A N 1
ATOM 6087 C CA . LEU A 1 758 ? 29.612 15.314 -10.752 1.00 89.62 758 LEU A CA 1
ATOM 6088 C C . LEU A 1 758 ? 29.685 16.575 -9.873 1.00 89.62 758 LEU A C 1
ATOM 6090 O O . LEU A 1 758 ? 29.588 16.466 -8.651 1.00 89.62 758 LEU A O 1
ATOM 6094 N N . ILE A 1 759 ? 29.794 17.764 -10.476 1.00 91.12 759 ILE A N 1
ATOM 6095 C CA . ILE A 1 759 ? 29.777 19.057 -9.769 1.00 91.12 759 ILE A CA 1
ATOM 6096 C C . ILE A 1 759 ? 28.434 19.262 -9.056 1.00 91.12 759 ILE A C 1
ATOM 6098 O O . ILE A 1 759 ? 28.412 19.567 -7.863 1.00 91.12 759 ILE A O 1
ATOM 6102 N N . HIS A 1 760 ? 27.315 19.040 -9.751 1.00 88.50 760 HIS A N 1
ATOM 6103 C CA . HIS A 1 760 ? 25.979 19.158 -9.168 1.00 88.50 760 HIS A CA 1
ATOM 6104 C C . HIS A 1 760 ? 25.749 18.158 -8.029 1.00 88.50 760 HIS A C 1
ATOM 6106 O O . HIS A 1 760 ? 25.290 18.553 -6.959 1.00 88.50 760 HIS A O 1
ATOM 6112 N N . HIS A 1 761 ? 26.150 16.895 -8.202 1.00 89.62 761 HIS A N 1
ATOM 6113 C CA . HIS A 1 761 ? 26.109 15.889 -7.139 1.00 89.62 761 HIS A CA 1
ATOM 6114 C C . HIS A 1 761 ? 26.960 16.298 -5.925 1.00 89.62 761 HIS A C 1
ATOM 6116 O O . HIS A 1 761 ? 26.527 16.112 -4.791 1.00 89.62 761 HIS A O 1
ATOM 6122 N N . PHE A 1 762 ? 28.159 16.852 -6.130 1.00 91.31 762 PHE A N 1
ATOM 6123 C CA . PHE A 1 762 ? 29.024 17.298 -5.034 1.00 91.31 762 PHE A CA 1
ATOM 6124 C C . PHE A 1 762 ? 28.370 18.429 -4.226 1.00 91.31 762 PHE A C 1
ATOM 6126 O O . PHE A 1 762 ? 28.132 18.259 -3.032 1.00 91.31 762 PHE A O 1
ATOM 6133 N N . ILE A 1 763 ? 27.991 19.530 -4.886 1.00 88.94 763 ILE A N 1
ATOM 6134 C CA . ILE A 1 763 ? 27.391 20.712 -4.238 1.00 88.94 763 ILE A CA 1
ATOM 6135 C C . ILE A 1 763 ? 26.077 20.351 -3.525 1.00 88.94 763 ILE A C 1
ATOM 6137 O O . ILE A 1 763 ? 25.840 20.788 -2.398 1.00 88.94 763 ILE A O 1
ATOM 6141 N N . PHE A 1 764 ? 25.239 19.507 -4.138 1.00 88.31 764 PHE A N 1
ATOM 6142 C CA . PHE A 1 764 ? 23.973 19.065 -3.547 1.00 88.31 764 PHE A CA 1
ATOM 6143 C C . PHE A 1 764 ? 24.156 18.332 -2.205 1.00 88.31 764 PHE A C 1
ATOM 6145 O O . PHE A 1 764 ? 23.315 18.467 -1.315 1.00 88.31 764 PHE A O 1
ATOM 6152 N N . PHE A 1 765 ? 25.243 17.569 -2.039 1.00 89.19 765 PHE A N 1
ATOM 6153 C CA . PHE A 1 765 ? 25.516 16.832 -0.801 1.00 89.19 765 PHE A CA 1
ATOM 6154 C C . PHE A 1 765 ? 26.395 17.587 0.213 1.00 89.19 765 PHE A C 1
ATOM 6156 O O . PHE A 1 765 ? 26.328 17.240 1.393 1.00 89.19 765 PHE A O 1
ATOM 6163 N N . THR A 1 766 ? 27.172 18.605 -0.186 1.00 87.38 766 THR A N 1
ATOM 6164 C CA . THR A 1 766 ? 27.928 19.452 0.765 1.00 87.38 766 THR A CA 1
ATOM 6165 C C . THR A 1 766 ? 27.104 20.627 1.286 1.00 87.38 766 THR A C 1
ATOM 6167 O O . THR A 1 766 ? 26.938 20.769 2.497 1.00 87.38 766 THR A O 1
ATOM 6170 N N . ASP A 1 767 ? 26.558 21.437 0.379 1.00 84.75 767 ASP A N 1
ATOM 6171 C CA . ASP A 1 767 ? 25.945 22.731 0.695 1.00 84.75 767 ASP A CA 1
ATOM 6172 C C . ASP A 1 767 ? 24.415 22.644 0.659 1.00 84.75 767 ASP A C 1
ATOM 6174 O O . ASP A 1 767 ? 23.736 23.335 1.421 1.00 84.75 767 ASP A O 1
ATOM 6178 N N . GLY A 1 768 ? 23.872 21.772 -0.197 1.00 86.25 768 GLY A N 1
ATOM 6179 C CA . GLY A 1 768 ? 22.440 21.667 -0.482 1.00 86.25 768 GLY A CA 1
ATOM 6180 C C . GLY A 1 768 ? 21.942 22.719 -1.479 1.00 86.25 768 GLY A C 1
ATOM 6181 O O . GLY A 1 768 ? 22.654 23.653 -1.848 1.00 86.25 768 GLY A O 1
ATOM 6182 N N . PHE A 1 769 ? 20.692 22.574 -1.925 1.00 86.88 769 PHE A N 1
ATOM 6183 C CA . PHE A 1 769 ? 20.044 23.582 -2.766 1.00 86.88 769 PHE A CA 1
ATOM 6184 C C . PHE A 1 769 ? 19.630 24.808 -1.940 1.00 86.88 769 PHE A C 1
ATOM 6186 O O . PHE A 1 769 ? 19.226 24.685 -0.784 1.00 86.88 769 PHE A O 1
ATOM 6193 N N . GLN A 1 770 ? 19.721 25.994 -2.541 1.00 86.81 770 GLN A N 1
ATOM 6194 C CA . GLN A 1 770 ? 19.239 27.247 -1.955 1.00 86.81 770 GLN A CA 1
ATOM 6195 C C . GLN A 1 770 ? 17.745 27.413 -2.254 1.00 86.81 770 GLN A C 1
ATOM 6197 O O . GLN A 1 770 ? 17.310 27.157 -3.377 1.00 86.81 770 GLN A O 1
ATOM 6202 N N . VAL A 1 771 ? 16.966 27.849 -1.262 1.00 87.19 771 VAL A N 1
ATOM 6203 C CA . VAL A 1 771 ? 15.525 28.115 -1.407 1.00 87.19 771 VAL A CA 1
ATOM 6204 C C . VAL A 1 771 ? 15.295 29.630 -1.384 1.00 87.19 771 VAL A C 1
ATOM 6206 O O . VAL A 1 771 ? 15.834 30.277 -0.483 1.00 87.19 771 VAL A O 1
ATOM 6209 N N . PRO A 1 772 ? 14.528 30.214 -2.330 1.00 87.75 772 PRO A N 1
ATOM 6210 C CA . PRO A 1 772 ? 14.223 31.644 -2.355 1.00 87.75 772 PRO A CA 1
ATOM 6211 C C . PRO A 1 772 ? 13.684 32.177 -1.017 1.00 87.75 772 PRO A C 1
ATOM 6213 O O . PRO A 1 772 ? 12.974 31.455 -0.315 1.00 87.75 772 PRO A O 1
ATOM 6216 N N . PRO A 1 773 ? 13.989 33.437 -0.650 1.00 88.88 773 PRO A N 1
ATOM 6217 C CA . PRO A 1 773 ? 13.495 34.015 0.590 1.00 88.88 773 PRO A CA 1
ATOM 6218 C C . PRO A 1 773 ? 11.970 34.181 0.550 1.00 88.88 773 PRO A C 1
ATOM 6220 O O . PRO A 1 773 ? 11.426 34.770 -0.386 1.00 88.88 773 PRO A O 1
ATOM 6223 N N . GLY A 1 774 ? 11.279 33.677 1.571 1.00 88.75 774 GLY A N 1
ATOM 6224 C CA . GLY A 1 774 ? 9.819 33.650 1.615 1.00 88.75 774 GLY A CA 1
ATOM 6225 C C . GLY A 1 774 ? 9.265 32.822 2.772 1.00 88.75 774 GLY A C 1
ATOM 6226 O O . GLY A 1 774 ? 10.007 32.153 3.490 1.00 88.75 774 GLY A O 1
ATOM 6227 N N . ALA A 1 775 ? 7.945 32.867 2.949 1.00 89.19 775 ALA A N 1
ATOM 6228 C CA . ALA A 1 775 ? 7.232 32.072 3.942 1.00 89.19 775 ALA A CA 1
ATOM 6229 C C . ALA A 1 775 ? 6.014 31.383 3.313 1.00 89.19 775 ALA A C 1
ATOM 6231 O O . ALA A 1 775 ? 5.272 32.003 2.550 1.00 89.19 775 ALA A O 1
ATOM 6232 N N . THR A 1 776 ? 5.794 30.112 3.648 1.00 87.31 776 THR A N 1
ATOM 6233 C CA . THR A 1 776 ? 4.668 29.309 3.144 1.00 87.31 776 THR A CA 1
ATOM 6234 C C . THR A 1 776 ? 4.085 28.431 4.236 1.00 87.31 776 THR A C 1
ATOM 6236 O O . THR A 1 776 ? 4.828 27.736 4.927 1.00 87.31 776 THR A O 1
ATOM 6239 N N . TYR A 1 777 ? 2.755 28.380 4.309 1.00 88.12 777 TYR A N 1
ATOM 6240 C CA . TYR A 1 777 ? 2.021 27.319 4.993 1.00 88.12 777 TYR A CA 1
ATOM 6241 C C . TYR A 1 777 ? 1.505 26.310 3.964 1.00 88.12 777 TYR A C 1
ATOM 6243 O O . TYR A 1 777 ? 0.914 26.704 2.954 1.00 88.12 777 TYR A O 1
ATOM 6251 N N . VAL A 1 778 ? 1.709 25.016 4.212 1.00 83.94 778 VAL A N 1
ATOM 6252 C CA . VAL A 1 778 ? 1.090 23.938 3.431 1.00 83.94 778 VAL A CA 1
ATOM 6253 C C . VAL A 1 778 ? 0.388 22.958 4.367 1.00 83.94 778 VAL A C 1
ATOM 6255 O O . VAL A 1 778 ? 1.067 22.240 5.102 1.00 83.94 778 VAL A O 1
ATOM 6258 N N . PRO A 1 779 ? -0.954 22.915 4.333 1.00 83.50 779 PRO A N 1
ATOM 6259 C CA . PRO A 1 779 ? -1.730 21.851 4.942 1.00 83.50 779 PRO A CA 1
ATOM 6260 C C . PRO A 1 779 ? -1.864 20.656 3.990 1.00 83.50 779 PRO A C 1
ATOM 6262 O O . PRO A 1 779 ? -1.986 20.828 2.774 1.00 83.50 779 PRO A O 1
ATOM 6265 N N . ILE A 1 780 ? -1.894 19.452 4.555 1.00 85.19 780 ILE A N 1
ATOM 6266 C CA . ILE A 1 780 ? -2.303 18.212 3.885 1.00 85.19 780 ILE A CA 1
ATOM 6267 C C . ILE A 1 780 ? -3.333 17.467 4.742 1.00 85.19 780 ILE A C 1
ATOM 6269 O O . ILE A 1 780 ? -3.389 17.654 5.959 1.00 85.19 780 ILE A O 1
ATOM 6273 N N . GLU A 1 781 ? -4.103 16.568 4.130 1.00 83.31 781 GLU A N 1
ATOM 6274 C CA . GLU A 1 781 ? -4.984 15.648 4.854 1.00 83.31 781 GLU A CA 1
ATOM 6275 C C . GLU A 1 781 ? -4.194 14.395 5.272 1.00 83.31 781 GLU A C 1
ATOM 6277 O O . GLU A 1 781 ? -4.191 13.379 4.568 1.00 83.31 781 GLU A O 1
ATOM 6282 N N . ALA A 1 782 ? -3.511 14.445 6.415 1.00 84.94 782 ALA A N 1
ATOM 6283 C CA . ALA A 1 782 ? -2.961 13.245 7.042 1.00 84.94 782 ALA A CA 1
ATOM 6284 C C . ALA A 1 782 ? -4.103 12.338 7.566 1.00 84.94 782 ALA A C 1
ATOM 6286 O O . ALA A 1 782 ? -5.243 12.790 7.694 1.00 84.94 782 ALA A O 1
ATOM 6287 N N . PRO A 1 783 ? -3.846 11.060 7.909 1.00 84.56 783 PRO A N 1
ATOM 6288 C CA . PRO A 1 783 ? -4.896 10.128 8.354 1.00 84.56 783 PRO A CA 1
ATOM 6289 C C . PRO A 1 783 ? -5.621 10.553 9.645 1.00 84.56 783 PRO A C 1
ATOM 6291 O O . PRO A 1 783 ? -6.731 10.101 9.916 1.00 84.56 783 PRO A O 1
ATOM 6294 N N . LYS A 1 784 ? -4.992 11.437 10.430 1.00 85.69 784 LYS A N 1
ATOM 6295 C CA . LYS A 1 784 ? -5.524 12.033 11.666 1.00 85.69 784 LYS A CA 1
ATOM 6296 C C . LYS A 1 784 ? -6.225 13.377 11.437 1.00 85.69 784 LYS A C 1
ATOM 6298 O O . LYS A 1 784 ? -7.015 13.800 12.275 1.00 85.69 784 LYS A O 1
ATOM 6303 N N . GLY A 1 785 ? -5.969 14.041 10.308 1.00 87.19 785 GLY A N 1
ATOM 6304 C CA . GLY A 1 785 ? -6.507 15.357 9.961 1.00 87.19 785 GLY A CA 1
ATOM 6305 C C . GLY A 1 785 ? -5.471 16.277 9.326 1.00 87.19 785 GLY A C 1
ATOM 6306 O O . GLY A 1 785 ? -4.526 15.821 8.687 1.00 87.19 785 GLY A O 1
ATOM 6307 N N . GLU A 1 786 ? -5.650 17.585 9.493 1.00 87.25 786 GLU A N 1
ATOM 6308 C CA . GLU A 1 786 ? -4.762 18.591 8.910 1.00 87.25 786 GLU A CA 1
ATOM 6309 C C . GLU A 1 786 ? -3.381 18.548 9.571 1.00 87.25 786 GLU A C 1
ATOM 6311 O O . GLU A 1 786 ? -3.205 19.011 10.700 1.00 87.25 786 GLU A O 1
ATOM 6316 N N . PHE A 1 787 ? -2.393 18.042 8.837 1.00 89.12 787 PHE A N 1
ATOM 6317 C CA . PHE A 1 787 ? -0.983 18.192 9.177 1.00 89.12 787 PHE A CA 1
ATOM 6318 C C . PHE A 1 787 ? -0.439 19.378 8.381 1.00 89.12 787 PHE A C 1
ATOM 6320 O O . PHE A 1 787 ? -0.468 19.373 7.149 1.00 89.12 787 PHE A O 1
ATOM 6327 N N . GLY A 1 788 ? 0.010 20.418 9.081 1.00 86.44 788 GLY A N 1
ATOM 6328 C CA . GLY A 1 788 ? 0.399 21.687 8.467 1.00 86.44 788 GLY A CA 1
ATOM 6329 C C . GLY A 1 788 ? 1.864 22.016 8.695 1.00 86.44 788 GLY A C 1
ATOM 6330 O O . GLY A 1 788 ? 2.303 22.087 9.840 1.00 86.44 788 GLY A O 1
ATOM 6331 N N . VAL A 1 789 ? 2.620 22.276 7.629 1.00 89.94 789 VAL A N 1
ATOM 6332 C CA . VAL A 1 789 ? 4.022 22.713 7.729 1.00 89.94 789 VAL A CA 1
ATOM 6333 C C . VAL A 1 789 ? 4.127 24.186 7.345 1.00 89.94 789 VAL A C 1
ATOM 6335 O O . VAL A 1 789 ? 3.747 24.584 6.244 1.00 89.94 789 VAL A O 1
ATOM 6338 N N . TYR A 1 790 ? 4.655 24.998 8.261 1.00 90.56 790 TYR A N 1
ATOM 6339 C CA . TYR A 1 790 ? 5.000 26.399 8.041 1.00 90.56 790 TYR A CA 1
ATOM 6340 C C . TYR A 1 790 ? 6.520 26.538 7.917 1.00 90.56 790 TYR A C 1
ATOM 6342 O O . TYR A 1 790 ? 7.250 26.330 8.889 1.00 90.56 790 TYR A O 1
ATOM 6350 N N . LEU A 1 791 ? 6.999 26.886 6.722 1.00 90.06 791 LEU A N 1
ATOM 6351 C CA . LEU A 1 791 ? 8.416 27.133 6.450 1.00 90.06 791 LEU A CA 1
ATOM 6352 C C . LEU A 1 791 ? 8.673 28.620 6.228 1.00 90.06 791 LEU A C 1
ATOM 6354 O O . LEU A 1 791 ? 7.929 29.278 5.502 1.00 90.06 791 LEU A O 1
ATOM 6358 N N . VAL A 1 792 ? 9.772 29.107 6.801 1.00 90.56 792 VAL A N 1
ATOM 6359 C CA . VAL A 1 792 ? 10.379 30.411 6.517 1.00 90.56 792 VAL A CA 1
ATOM 6360 C C . VAL A 1 792 ? 11.795 30.173 5.994 1.00 90.56 792 VAL A C 1
ATOM 6362 O O . VAL A 1 792 ? 12.589 29.474 6.631 1.00 90.56 792 VAL A O 1
ATOM 6365 N N . ALA A 1 793 ? 12.103 30.752 4.837 1.00 90.44 793 ALA A N 1
ATOM 6366 C CA . ALA A 1 793 ? 13.387 30.661 4.157 1.00 90.44 793 ALA A CA 1
ATOM 6367 C C . ALA A 1 793 ? 14.016 32.052 3.984 1.00 90.44 793 ALA A C 1
ATOM 6369 O O . ALA A 1 793 ? 13.328 33.012 3.642 1.00 90.44 793 ALA A O 1
ATOM 6370 N N . ASP A 1 794 ? 15.341 32.122 4.144 1.00 86.75 794 ASP A N 1
ATOM 6371 C CA . ASP A 1 794 ? 16.137 33.363 4.101 1.00 86.75 794 ASP A CA 1
ATOM 6372 C C . ASP A 1 794 ? 16.960 33.519 2.802 1.00 86.75 794 ASP A C 1
ATOM 6374 O O . ASP A 1 794 ? 17.846 34.367 2.712 1.00 86.75 794 ASP A O 1
ATOM 6378 N N . GLY A 1 795 ? 16.733 32.674 1.788 1.00 82.44 795 GLY A N 1
ATOM 6379 C CA . GLY A 1 795 ? 17.611 32.582 0.609 1.00 82.44 795 GLY A CA 1
ATOM 6380 C C . GLY A 1 795 ? 18.784 31.601 0.767 1.00 82.44 795 GLY A C 1
ATOM 6381 O O . GLY A 1 795 ? 19.574 31.433 -0.160 1.00 82.44 795 GLY A O 1
ATOM 6382 N N . THR A 1 796 ? 18.927 30.954 1.930 1.00 87.94 796 THR A N 1
ATOM 6383 C CA . THR A 1 796 ? 20.005 29.982 2.203 1.00 87.94 796 THR A CA 1
ATOM 6384 C C . THR A 1 796 ? 19.570 28.536 1.919 1.00 87.94 796 THR A C 1
ATOM 6386 O O . THR A 1 796 ? 18.407 28.264 1.617 1.00 87.94 796 THR A O 1
ATOM 6389 N N . SER A 1 797 ? 20.497 27.577 2.032 1.00 87.38 797 SER A N 1
ATOM 6390 C CA . SER A 1 797 ? 20.202 26.138 1.930 1.00 87.38 797 SER A CA 1
ATOM 6391 C C . SER A 1 797 ? 19.661 25.501 3.220 1.00 87.38 797 SER A C 1
ATOM 6393 O O . SER A 1 797 ? 19.487 24.279 3.285 1.00 87.38 797 SER A O 1
ATOM 6395 N N . LYS A 1 798 ? 19.367 26.316 4.242 1.00 89.31 798 LYS A N 1
ATOM 6396 C CA . LYS A 1 798 ? 18.738 25.917 5.509 1.00 89.31 798 LYS A CA 1
ATOM 6397 C C . LYS A 1 798 ? 17.401 26.649 5.704 1.00 89.31 798 LYS A C 1
ATOM 6399 O O . LYS A 1 798 ? 17.291 27.805 5.282 1.00 89.31 798 LYS A O 1
ATOM 6404 N N . PRO A 1 799 ? 16.395 26.024 6.342 1.00 90.62 799 PRO A N 1
ATOM 6405 C CA . PRO A 1 799 ? 15.198 26.729 6.788 1.00 90.62 799 PRO A CA 1
ATOM 6406 C C . PRO A 1 799 ? 15.556 27.663 7.950 1.00 90.62 799 PRO A C 1
ATOM 6408 O O . PRO A 1 799 ? 16.220 27.246 8.896 1.00 90.62 799 PRO A O 1
ATOM 6411 N N . TYR A 1 800 ? 15.097 28.914 7.899 1.00 89.81 800 TYR A N 1
ATOM 6412 C CA . TYR A 1 800 ? 15.263 29.863 9.005 1.00 89.81 800 TYR A CA 1
ATOM 6413 C C . TYR A 1 800 ? 14.348 29.505 10.177 1.00 89.81 800 TYR A C 1
ATOM 6415 O O . TYR A 1 800 ? 14.770 29.499 11.331 1.00 89.81 800 TYR A O 1
ATOM 6423 N N . ARG A 1 801 ? 13.097 29.140 9.868 1.00 88.44 801 ARG A N 1
ATOM 6424 C CA . ARG A 1 801 ? 12.183 28.508 10.819 1.00 88.44 801 ARG A CA 1
ATOM 6425 C C . ARG A 1 801 ? 11.347 27.442 10.128 1.00 88.44 801 ARG A C 1
ATOM 6427 O O . ARG A 1 801 ? 10.865 27.637 9.016 1.00 88.44 801 ARG A O 1
ATOM 6434 N N . CYS A 1 802 ? 11.138 26.338 10.833 1.00 89.25 802 CYS A N 1
ATOM 6435 C CA . CYS A 1 802 ? 10.101 25.360 10.543 1.00 89.25 802 CYS A CA 1
ATOM 6436 C C . CYS A 1 802 ? 9.180 25.296 11.764 1.00 89.25 802 CYS A C 1
ATOM 6438 O O . CYS A 1 802 ? 9.673 25.091 12.871 1.00 89.25 802 CYS A O 1
ATOM 6440 N N . PHE A 1 803 ? 7.877 25.491 11.571 1.00 90.62 803 PHE A N 1
ATOM 6441 C CA . PHE A 1 803 ? 6.845 25.247 12.580 1.00 90.62 803 PHE A CA 1
ATOM 6442 C C . PHE A 1 803 ? 5.848 24.213 12.053 1.00 90.62 803 PHE A C 1
ATOM 6444 O O . PHE A 1 803 ? 5.503 24.254 10.868 1.00 90.62 803 PHE A O 1
ATOM 6451 N N . ILE A 1 804 ? 5.398 23.277 12.894 1.00 89.94 804 ILE A N 1
ATOM 6452 C CA . ILE A 1 804 ? 4.566 22.151 12.444 1.00 89.94 804 ILE A CA 1
ATOM 6453 C C . ILE A 1 804 ? 3.276 22.031 13.266 1.00 89.94 804 ILE A C 1
ATOM 6455 O O . ILE A 1 804 ? 3.291 21.667 14.441 1.00 89.94 804 ILE A O 1
ATOM 6459 N N . ARG A 1 805 ? 2.131 22.274 12.618 1.00 88.25 805 ARG A N 1
ATOM 6460 C CA . ARG A 1 805 ? 0.794 22.073 13.187 1.00 88.25 805 ARG A CA 1
ATOM 6461 C C . ARG A 1 805 ? 0.455 20.582 13.202 1.00 88.25 805 ARG A C 1
ATOM 6463 O O . ARG A 1 805 ? 0.258 19.972 12.152 1.00 88.25 805 ARG A O 1
ATOM 6470 N N . ALA A 1 806 ? 0.354 20.030 14.406 1.00 88.12 806 ALA A N 1
ATOM 6471 C CA . ALA A 1 806 ? -0.150 18.686 14.664 1.00 88.12 806 ALA A CA 1
ATOM 6472 C C . ALA A 1 806 ? -1.690 18.660 14.688 1.00 88.12 806 ALA A C 1
ATOM 6474 O O . ALA A 1 806 ? -2.267 19.520 15.362 1.00 88.12 806 ALA A O 1
ATOM 6475 N N . PRO A 1 807 ? -2.368 17.655 14.104 1.00 87.50 807 PRO A N 1
ATOM 6476 C CA . PRO A 1 807 ? -3.735 17.328 14.498 1.00 87.50 807 PRO A CA 1
ATOM 6477 C C . PRO A 1 807 ? -3.788 16.861 15.968 1.00 87.50 807 PRO A C 1
ATOM 6479 O O . PRO A 1 807 ? -4.509 17.461 16.770 1.00 87.50 807 PRO A O 1
ATOM 6482 N N . GLY A 1 808 ? -2.950 15.891 16.367 1.00 86.94 808 GLY A N 1
ATOM 6483 C CA . GLY A 1 808 ? -3.017 15.261 17.693 1.00 86.94 808 GLY A CA 1
ATOM 6484 C C . GLY A 1 808 ? -2.772 16.200 18.883 1.00 86.94 808 GLY A C 1
ATOM 6485 O O . GLY A 1 808 ? -3.356 16.004 19.947 1.00 86.94 808 GLY A O 1
ATOM 6486 N N . PHE A 1 809 ? -1.968 17.261 18.723 1.00 90.50 809 PHE A N 1
ATOM 6487 C CA . PHE A 1 809 ? -1.785 18.280 19.773 1.00 90.50 809 PHE A CA 1
ATOM 6488 C C . PHE A 1 809 ? -3.082 19.050 20.042 1.00 90.50 809 PHE A C 1
ATOM 6490 O O . PHE A 1 809 ? -3.458 19.255 21.196 1.00 90.50 809 PHE A O 1
ATOM 6497 N N . VAL A 1 810 ? -3.782 19.461 18.978 1.00 89.75 810 VAL A N 1
ATOM 6498 C CA . VAL A 1 810 ? -5.034 20.217 19.096 1.00 89.75 810 VAL A CA 1
ATOM 6499 C C . VAL A 1 810 ? -6.122 19.318 19.681 1.00 89.75 810 VAL A C 1
ATOM 6501 O O . VAL A 1 810 ? -6.781 19.718 20.641 1.00 89.75 810 VAL A O 1
ATOM 6504 N N . HIS A 1 811 ? -6.236 18.077 19.195 1.00 90.00 811 HIS A N 1
ATOM 6505 C CA . HIS A 1 811 ? -7.136 17.057 19.748 1.00 90.00 811 HIS A CA 1
ATOM 6506 C C . HIS A 1 811 ? -6.919 16.844 21.256 1.00 90.00 811 HIS A C 1
ATOM 6508 O O . HIS A 1 811 ? -7.864 16.941 22.039 1.00 90.00 811 HIS A O 1
ATOM 6514 N N . LEU A 1 812 ? -5.670 16.627 21.687 1.00 89.50 812 LEU A N 1
ATOM 6515 C CA . LEU A 1 812 ? -5.331 16.406 23.097 1.00 89.50 812 LEU A CA 1
ATOM 6516 C C . LEU A 1 812 ? -5.530 17.658 23.969 1.00 89.50 812 LEU A C 1
ATOM 6518 O O . LEU A 1 812 ? -5.903 17.533 25.136 1.00 89.50 812 LEU A O 1
ATOM 6522 N N . SER A 1 813 ? -5.344 18.865 23.421 1.00 88.62 813 SER A N 1
ATOM 6523 C CA . SER A 1 813 ? -5.518 20.123 24.170 1.00 88.62 813 SER A CA 1
ATOM 6524 C C . SER A 1 813 ? -6.927 20.301 24.753 1.00 88.62 813 SER A C 1
ATOM 6526 O O . SER A 1 813 ? -7.086 20.935 25.797 1.00 88.62 813 SER A O 1
ATOM 6528 N N . LYS A 1 814 ? -7.938 19.688 24.121 1.00 88.56 814 LYS A N 1
ATOM 6529 C CA . LYS A 1 814 ? -9.353 19.743 24.520 1.00 88.56 814 LYS A CA 1
ATOM 6530 C C . LYS A 1 814 ? -9.897 18.448 25.118 1.00 88.56 814 LYS A C 1
ATOM 6532 O O . LYS A 1 814 ? -11.085 18.356 25.410 1.00 88.56 814 LYS A O 1
ATOM 6537 N N . MET A 1 815 ? -9.026 17.488 25.424 1.00 86.75 815 MET A N 1
ATOM 6538 C CA . MET A 1 815 ? -9.390 16.234 26.093 1.00 86.75 815 MET A CA 1
ATOM 6539 C C . MET A 1 815 ? -10.195 16.440 27.391 1.00 86.75 815 MET A C 1
ATOM 6541 O O . MET A 1 815 ? -11.087 15.655 27.688 1.00 86.75 815 MET A O 1
ATOM 6545 N N . HIS A 1 816 ? -9.931 17.514 28.146 1.00 88.62 816 HIS A N 1
ATOM 6546 C CA . HIS A 1 816 ? -10.716 17.874 29.335 1.00 88.62 816 HIS A CA 1
ATOM 6547 C C . HIS A 1 816 ? -12.207 18.064 29.030 1.00 88.62 816 HIS A C 1
ATOM 6549 O O . HIS A 1 816 ? -13.045 17.716 29.856 1.00 88.62 816 HIS A O 1
ATOM 6555 N N . GLU A 1 817 ? -12.534 18.674 27.895 1.00 86.69 817 GLU A N 1
ATOM 6556 C CA . GLU A 1 817 ? -13.902 19.053 27.535 1.00 86.69 817 GLU A CA 1
ATOM 6557 C C . GLU A 1 817 ? -14.643 17.865 26.901 1.00 86.69 817 GLU A C 1
ATOM 6559 O O . GLU A 1 817 ? -15.822 17.682 27.176 1.00 86.69 817 GLU A O 1
ATOM 6564 N N . ILE A 1 818 ? -13.933 16.983 26.182 1.00 88.25 818 ILE A N 1
ATOM 6565 C CA . ILE A 1 818 ? -14.476 15.707 25.671 1.00 88.25 818 ILE A CA 1
ATOM 6566 C C . ILE A 1 818 ? -14.763 14.706 26.809 1.00 88.25 818 ILE A C 1
ATOM 6568 O O . ILE A 1 818 ? -15.739 13.963 26.746 1.00 88.25 818 ILE A O 1
ATOM 6572 N N . CYS A 1 819 ? -13.917 14.671 27.845 1.00 86.62 819 CYS A N 1
ATOM 6573 C CA . CYS A 1 819 ? -14.022 13.726 28.966 1.00 86.62 819 CYS A CA 1
ATOM 6574 C C . CYS A 1 819 ? -14.705 14.321 30.212 1.00 86.62 819 CYS A C 1
ATOM 6576 O O . CYS A 1 819 ? -14.560 13.784 31.310 1.00 86.62 819 CYS A O 1
ATOM 6578 N N . TYR A 1 820 ? -15.389 15.461 30.091 1.00 88.25 820 TYR A N 1
ATOM 6579 C CA . TYR A 1 820 ? -16.118 16.048 31.214 1.00 88.25 820 TYR A CA 1
ATOM 6580 C C . TYR A 1 820 ? -17.388 15.237 31.503 1.00 88.25 820 TYR A C 1
ATOM 6582 O O . TYR A 1 820 ? -18.148 14.934 30.588 1.00 88.25 820 TYR A O 1
ATOM 6590 N N . MET A 1 821 ? -17.613 14.876 32.770 1.00 88.06 821 MET A N 1
ATOM 6591 C CA . MET A 1 821 ? -18.699 13.991 33.225 1.00 88.06 821 MET A CA 1
ATOM 6592 C C . MET A 1 821 ? -18.676 12.554 32.655 1.00 88.06 821 MET A C 1
ATOM 6594 O O . MET A 1 821 ? -19.598 11.787 32.926 1.00 88.06 821 MET A O 1
ATOM 6598 N N . SER A 1 822 ? -17.631 12.139 31.926 1.00 87.75 822 SER A N 1
ATOM 6599 C CA . SER A 1 822 ? -17.479 10.743 31.484 1.00 87.75 822 SER A CA 1
ATOM 6600 C C . SER A 1 822 ? -16.920 9.850 32.598 1.00 87.75 822 SER A C 1
ATOM 6602 O O . SER A 1 822 ? -16.245 10.329 33.514 1.00 87.75 822 SER A O 1
ATOM 6604 N N . LEU A 1 823 ? -17.122 8.534 32.499 1.00 89.56 823 LEU A N 1
ATOM 6605 C CA . LEU A 1 823 ? -16.490 7.577 33.411 1.00 89.56 823 LEU A CA 1
ATOM 6606 C C . LEU A 1 823 ? -14.993 7.416 33.097 1.00 89.56 823 LEU A C 1
ATOM 6608 O O . LEU A 1 823 ? -14.549 7.597 31.958 1.00 89.56 823 LEU A O 1
ATOM 6612 N N . ILE A 1 824 ? -14.210 6.990 34.094 1.00 87.56 824 ILE A N 1
ATOM 6613 C CA . ILE A 1 824 ? -12.781 6.632 33.936 1.00 87.56 824 ILE A CA 1
ATOM 6614 C C . ILE A 1 824 ? -12.578 5.570 32.846 1.00 87.56 824 ILE A C 1
ATOM 6616 O O . ILE A 1 824 ? -11.576 5.597 32.134 1.00 87.56 824 ILE A O 1
ATOM 6620 N N . ALA A 1 825 ? -13.531 4.648 32.694 1.00 85.69 825 ALA A N 1
ATOM 6621 C CA . ALA A 1 825 ? -13.473 3.610 31.674 1.00 85.69 825 ALA A CA 1
ATOM 6622 C C . ALA A 1 825 ? -13.574 4.180 30.246 1.00 85.69 825 ALA A C 1
ATOM 6624 O O . ALA A 1 825 ? -12.973 3.626 29.325 1.00 85.69 825 ALA A O 1
ATOM 6625 N N . ASP A 1 826 ? -14.314 5.272 30.048 1.00 88.00 826 ASP A N 1
ATOM 6626 C CA . ASP A 1 826 ? -14.629 5.819 28.721 1.00 88.00 826 ASP A CA 1
ATOM 6627 C C . ASP A 1 826 ? -13.573 6.813 28.229 1.00 88.00 826 ASP A C 1
ATOM 6629 O O . ASP A 1 826 ? -13.360 6.941 27.026 1.00 88.00 826 ASP A O 1
ATOM 6633 N N . LEU A 1 827 ? -12.808 7.411 29.150 1.00 88.12 827 LEU A N 1
ATOM 6634 C CA . LEU A 1 827 ? -11.561 8.132 28.857 1.00 88.12 827 LEU A CA 1
ATOM 6635 C C . LEU A 1 827 ? -10.620 7.326 27.945 1.00 88.12 827 LEU A C 1
ATOM 6637 O O . LEU A 1 827 ? -9.977 7.895 27.067 1.00 88.12 827 LEU A O 1
ATOM 6641 N N . VAL A 1 828 ? -10.546 6.009 28.152 1.00 87.56 828 VAL A N 1
ATOM 6642 C CA . VAL A 1 828 ? -9.711 5.088 27.367 1.00 87.56 828 VAL A CA 1
ATOM 6643 C C . VAL A 1 828 ? -10.236 4.933 25.933 1.00 87.56 828 VAL A C 1
ATOM 6645 O O . VAL A 1 828 ? -9.455 5.038 24.989 1.00 87.56 828 VAL A O 1
ATOM 6648 N N . ALA A 1 829 ? -11.555 4.809 25.744 1.00 87.62 829 ALA A N 1
ATOM 6649 C CA . ALA A 1 829 ? -12.161 4.827 24.410 1.00 87.62 829 ALA A CA 1
ATOM 6650 C C . ALA A 1 829 ? -11.939 6.183 23.711 1.00 87.62 829 ALA A C 1
ATOM 6652 O O . ALA A 1 829 ? -11.532 6.234 22.549 1.00 87.62 829 ALA A O 1
ATOM 6653 N N . VAL A 1 830 ? -12.097 7.300 24.438 1.00 89.38 830 VAL A N 1
ATOM 6654 C CA . VAL A 1 830 ? -11.797 8.639 23.908 1.00 89.38 830 VAL A CA 1
ATOM 6655 C C . VAL A 1 830 ? -10.346 8.723 23.423 1.00 89.38 830 VAL A C 1
ATOM 6657 O O . VAL A 1 830 ? -10.147 9.112 22.274 1.00 89.38 830 VAL A O 1
ATOM 6660 N N . ILE A 1 831 ? -9.353 8.297 24.220 1.00 88.44 831 ILE A N 1
ATOM 6661 C CA . ILE A 1 831 ? -7.929 8.256 23.818 1.00 88.44 831 ILE A CA 1
ATOM 6662 C C . ILE A 1 831 ? -7.747 7.511 22.491 1.00 88.44 831 ILE A C 1
ATOM 6664 O O . ILE A 1 831 ? -7.152 8.067 21.564 1.00 88.44 831 ILE A O 1
ATOM 6668 N N . GLY A 1 832 ? -8.294 6.296 22.377 1.00 84.56 832 GLY A N 1
ATOM 6669 C CA . GLY A 1 832 ? -8.213 5.499 21.153 1.00 84.56 832 GLY A CA 1
ATOM 6670 C C . GLY A 1 832 ? -8.847 6.198 19.945 1.00 84.56 832 GLY A C 1
ATOM 6671 O O . GLY A 1 832 ? -8.250 6.230 18.869 1.00 84.56 832 GLY A O 1
ATOM 6672 N N . THR A 1 833 ? -10.006 6.852 20.104 1.00 86.75 833 THR A N 1
ATOM 6673 C CA . THR A 1 833 ? -10.633 7.576 18.979 1.00 86.75 833 THR A CA 1
ATOM 6674 C C . THR A 1 833 ? -9.908 8.849 18.549 1.00 86.75 833 THR A C 1
ATOM 6676 O O . THR A 1 833 ? -10.091 9.258 17.396 1.00 86.75 833 THR A O 1
ATOM 6679 N N . LEU A 1 834 ? -9.081 9.452 19.409 1.00 86.31 834 LEU A N 1
ATOM 6680 C CA . LEU A 1 834 ? -8.234 10.598 19.056 1.00 86.31 834 LEU A CA 1
ATOM 6681 C C . LEU A 1 834 ? -6.965 10.194 18.278 1.00 86.31 834 LEU A C 1
ATOM 6683 O O . LEU A 1 834 ? -6.366 11.061 17.653 1.00 86.31 834 LEU A O 1
ATOM 6687 N N . ASP A 1 835 ? -6.584 8.907 18.258 1.00 85.12 835 ASP A N 1
ATOM 6688 C CA . ASP A 1 835 ? -5.452 8.373 17.468 1.00 85.12 835 ASP A CA 1
ATOM 6689 C C . ASP A 1 835 ? -4.125 9.126 17.736 1.00 85.12 835 ASP A C 1
ATOM 6691 O O . ASP A 1 835 ? -3.442 9.639 16.847 1.00 85.12 835 ASP A O 1
ATOM 6695 N N . LEU A 1 836 ? -3.790 9.256 19.024 1.00 85.50 836 LEU A N 1
ATOM 6696 C CA . LEU A 1 836 ? -2.681 10.084 19.503 1.00 85.50 836 LEU A CA 1
ATOM 6697 C C . LEU A 1 836 ? -1.318 9.396 19.343 1.00 85.50 836 LEU A C 1
ATOM 6699 O O . LEU A 1 836 ? -1.084 8.315 19.880 1.00 85.50 836 LEU A O 1
ATOM 6703 N N . VAL A 1 837 ? -0.365 10.082 18.701 1.00 85.25 837 VAL A N 1
ATOM 6704 C CA . VAL A 1 837 ? 1.049 9.672 18.645 1.00 85.25 837 VAL A CA 1
ATOM 6705 C C . VAL A 1 837 ? 1.939 10.768 19.231 1.00 85.25 837 VAL A C 1
ATOM 6707 O O . VAL A 1 837 ? 2.149 11.820 18.635 1.00 85.25 837 VAL A O 1
ATOM 6710 N N . PHE A 1 838 ? 2.522 10.515 20.404 1.00 84.50 838 PHE A N 1
ATOM 6711 C CA . PHE A 1 838 ? 3.235 11.543 21.183 1.00 84.50 838 PHE A CA 1
ATOM 6712 C C . PHE A 1 838 ? 4.485 12.116 20.503 1.00 84.50 838 PHE A C 1
ATOM 6714 O O . PHE A 1 838 ? 4.874 13.243 20.795 1.00 84.50 838 PHE A O 1
ATOM 6721 N N . GLY A 1 839 ? 5.064 11.407 19.527 1.00 82.50 839 GLY A N 1
ATOM 6722 C CA . GLY A 1 839 ? 6.143 11.942 18.689 1.00 82.50 839 GLY A CA 1
ATOM 6723 C C . GLY A 1 839 ? 5.731 13.157 17.844 1.00 82.50 839 GLY A C 1
ATOM 6724 O O . GLY A 1 839 ? 6.600 13.935 17.448 1.00 82.50 839 GLY A O 1
ATOM 6725 N N . GLU A 1 840 ? 4.428 13.341 17.606 1.00 82.94 840 GLU A N 1
ATOM 6726 C CA . GLU A 1 840 ? 3.847 14.469 16.874 1.00 82.94 840 GLU A CA 1
ATOM 6727 C C . GLU A 1 840 ? 3.195 15.522 17.800 1.00 82.94 840 GLU A C 1
ATOM 6729 O O . GLU A 1 840 ? 2.971 16.659 17.383 1.00 82.94 840 GLU A O 1
ATOM 6734 N N . VAL A 1 841 ? 2.949 15.175 19.068 1.00 85.62 841 VAL A N 1
ATOM 6735 C CA . VAL A 1 841 ? 2.425 16.077 20.112 1.00 85.62 841 VAL A CA 1
ATOM 6736 C C . VAL A 1 841 ? 3.555 16.858 20.793 1.00 85.62 841 VAL A C 1
ATOM 6738 O O . VAL A 1 841 ? 3.449 18.067 20.968 1.00 85.62 841 VAL A O 1
ATOM 6741 N N . ASP A 1 842 ? 4.654 16.185 21.139 1.00 80.25 842 ASP A N 1
ATOM 6742 C CA . ASP A 1 842 ? 5.709 16.707 22.022 1.00 80.25 842 ASP A CA 1
ATOM 6743 C C . ASP A 1 842 ? 6.843 17.456 21.278 1.00 80.25 842 ASP A C 1
ATOM 6745 O O . ASP A 1 842 ? 7.959 17.532 21.778 1.00 80.25 842 ASP A O 1
ATOM 6749 N N . ARG A 1 843 ? 6.628 17.944 20.054 1.00 73.19 843 ARG A N 1
ATOM 6750 C CA . ARG A 1 843 ? 7.704 18.224 19.070 1.00 73.19 843 ARG A CA 1
ATOM 6751 C C . ARG A 1 843 ? 8.825 19.192 19.469 1.00 73.19 843 ARG A C 1
ATOM 6753 O O . ARG A 1 843 ? 8.555 20.228 20.101 1.00 73.19 843 ARG A O 1
#

Foldseek 3Di:
DDDDDDDDDDDDDDDDDDDDDDDDDDDDDDDDDDDDPVVVVVVVVPDDDDDDDDDDDDDVVVVVVVVVVVVVVVPDDDDDDDPDDDDDDDDDDDFDWDFAFVVNPAVVNFWGKTGTDGDDYDDDDDDDDDDDDDDPPVVVVPCVVVVVVVPDDDDDDDDPDPDDPPDDQDFDWDWDALPDLLLVGGKIWTFTHDVQWTQFIDIDEQPLFDVLQVVQQVDFLLVSLLLQLQQPLLQNVQSSVLSQVFQCVLFVDDQAQALACLQFFADGGHDPDDPDIDMDHCPPVPVLVVVCVPDDLLRSLLVLLVVDFQQSLVSSVVSLVVVCVVVVHDADLLLLLVSLLSNLLSLLSVLLVVLQSVCVVLPNNPSNVLSVVVSVVSLVLLCQQQVDSGSRSQAFNFFGQDDHDPPSLVSVVVSLVCCVVSLVVVCVVQVVDPSNCVVWPPPPWDALVRCVVVVHDDLQNQQNFDQDDCCVVPNDRCSVVADFGQHHHHGSISVSSNVNSSNSNVRSSSSSVVSSVPRDDDDRGDPPCVGRPDPDPDDDDDDDDDDDGAFHDPQLLSLLSLLLVLLQSLCVLLPRNPSNVLSVVLSVLSQVLLCQQAVGSGSRSFAHNFGGDDRGDPCSNNSVVSSLSVVVVSLVVVCVVAVVDPSNCVLWPPALWDALVRCVVLVAFDLQNQQNFHPDACCVVPNPRVSVVDDFDQHHHHGSILSSSNVSSSRSNVRSSVRSVPRNVVDTGHDRGDPPLQQPQDDPVCCVVDPVSVVSNVCCVPFNHWRDADWDKGWHQRSLGTWIWIFGHDRGSGTNTIDIDDSLQSLVVCLRVSSNRHGPSSSSSSSSSNSHDSSNNND